Protein AF-0000000069991745 (afdb_homodimer)

Radius of gyration: 39.94 Å; Cα contacts (8 Å, |Δi|>4): 1500; chains: 2; bounding box: 73×133×95 Å

Secondary structure (DSSP, 8-state):
--HHHHHHHHHHHHHHGGG---SPPP-PPP----SS-TT--TTS------TT----TTGGGGG--HHHHHHHHHHHHH-HHHHHHHHHHHHHHHHHHHHHGGGS-EEEEEEEEEEEE--TT-TT--TT--SEEEEEEEEEEEEEEE-TTSHHHHHHHHHHHHHHHHHHHHHHHHHHHHHHHHHHHHHHHHHHHHHHHHHHHHHHHHHHHHHHHHHHHTTSS-HHHHHHHHHHHHHHHHHHHHHHHHHHHHHHHHHHHTT--GGG-------PPPPPPPPPSS----HHHH-HHHHHHHHHHHHHHHHHHHHHHTTS-EEEEEEEEEEEESSSS-TTSGGGEEEEEEEEEE--S--TTHHHHHHHHHHHHHHHHHHHHHHHHHHHHHHHHHHHHHHHHHHHHHHHHHHHHHHHHHHHHHHHHHHHTTSS-HHHHHHHHHHHHHHHHHHHHHHHHHHHHHHHHHHHTTS--------/--HHHHHHHHHHHHHHGGG---SPPP-PPP----SS-TT--TTS------TT----TTGGGGG--HHHHHHHHHHHHH-HHHHHHHHHHHHHHHHHHHHHGGGS-EEEEEEEEEEEE--TT-TT--TT--SEEEEEEEEEEEEEEE-TTSHHHHHHHHHHHHHHHHHHHHHHHHHHHHHHHHHHHHHHHHHHHHHHHHHHHHHHHHHHHHHHHHHHHTTSS-HHHHHHHHHHHHHHHHHHHHHHHHHHHHHHHHHHHTT--GGG-------PPPPPPPPPSS----HHHH-HHHHHHHHHHHHHHHHHHHHHHTTS-EEEEEEEEEEEESSSS-TTSGGGEEEEEEEEEEEEEE-TTHHHHHHHHHHHHHHHHHHHHHHHHHHHHHHHHHHHHHHHHHHHHHHHHHHHHHHHHHHHHHHHHHHHTTSS-HHHHHHHHHHHHHHHHHHHHHHHHHHHHHHHHHHHTTS--------

pLDDT: mean 89.09, std 14.18, range [23.5, 98.62]

Structure (mmCIF, N/CA/C/O backbone):
data_AF-0000000069991745-model_v1
#
loop_
_entity.id
_entity.type
_entity.pdbx_description
1 polymer 'Efflux transporter, outer membrane factor lipoprotein, NodT family'
#
loop_
_atom_site.group_PDB
_atom_site.id
_atom_site.type_symbol
_atom_site.label_atom_id
_atom_site.label_alt_id
_atom_site.label_comp_id
_atom_site.label_asym_id
_atom_site.label_entity_id
_atom_site.label_seq_id
_atom_site.pdbx_PDB_ins_code
_atom_site.Cartn_x
_atom_site.Cartn_y
_atom_site.Cartn_z
_atom_site.occupancy
_atom_site.B_iso_or_equiv
_atom_site.auth_seq_id
_atom_site.auth_comp_id
_atom_site.auth_asym_id
_atom_site.auth_atom_id
_atom_site.pdbx_PDB_model_num
ATOM 1 N N . MET A 1 1 ? -24.922 62.969 4.316 1 42.66 1 MET A N 1
ATOM 2 C CA . MET A 1 1 ? -25.406 61.594 4.316 1 42.66 1 MET A CA 1
ATOM 3 C C . MET A 1 1 ? -24.828 60.812 5.48 1 42.66 1 MET A C 1
ATOM 5 O O . MET A 1 1 ? -23.609 60.812 5.691 1 42.66 1 MET A O 1
ATOM 9 N N . PRO A 1 2 ? -25.516 60.438 6.484 1 50.78 2 PRO A N 1
ATOM 10 C CA . PRO A 1 2 ? -25.062 60.031 7.816 1 50.78 2 PRO A CA 1
ATOM 11 C C . PRO A 1 2 ? -24.141 58.812 7.781 1 50.78 2 PRO A C 1
ATOM 13 O O . PRO A 1 2 ? -24.219 58 6.844 1 50.78 2 PRO A O 1
ATOM 16 N N . ALA A 1 3 ? -23.031 58.844 8.516 1 62.12 3 ALA A N 1
ATOM 17 C CA . ALA A 1 3 ? -21.938 57.906 8.727 1 62.12 3 ALA A CA 1
ATOM 18 C C . ALA A 1 3 ? -22.484 56.469 8.781 1 62.12 3 ALA A C 1
ATOM 20 O O . ALA A 1 3 ? -21.828 55.531 8.32 1 62.12 3 ALA A O 1
ATOM 21 N N . LYS A 1 4 ? -23.594 56.312 9.312 1 60.28 4 LYS A N 1
ATOM 22 C CA . LYS A 1 4 ? -24.219 54.969 9.43 1 60.28 4 LYS A CA 1
ATOM 23 C C . LYS A 1 4 ? -24.547 54.406 8.062 1 60.28 4 LYS A C 1
ATOM 25 O O . LYS A 1 4 ? -24.484 53.188 7.855 1 60.28 4 LYS A O 1
ATOM 30 N N . LEU A 1 5 ? -25.016 55.219 7.117 1 55.5 5 LEU A N 1
ATOM 31 C CA . LEU A 1 5 ? -25.406 54.719 5.801 1 55.5 5 LEU A CA 1
ATOM 32 C C . LEU A 1 5 ? -24.188 54.25 5.004 1 55.5 5 LEU A C 1
ATOM 34 O O . LEU A 1 5 ? -24.266 53.312 4.219 1 55.5 5 LEU A O 1
ATOM 38 N N . LYS A 1 6 ? -23.062 54.875 5.32 1 59.75 6 LYS A N 1
ATOM 39 C CA . LYS A 1 6 ? -21.844 54.5 4.598 1 59.75 6 LYS A CA 1
ATOM 40 C C . LYS A 1 6 ? -21.312 53.156 5.055 1 59.75 6 LYS A C 1
ATOM 42 O O . LYS A 1 6 ? -20.828 52.375 4.238 1 59.75 6 LYS A O 1
ATOM 47 N N . LEU A 1 7 ? -21.484 52.938 6.383 1 60.03 7 LEU A N 1
ATOM 48 C CA . LEU A 1 7 ? -21.047 51.625 6.852 1 60.03 7 LEU A CA 1
ATOM 49 C C . LEU A 1 7 ? -21.906 50.531 6.242 1 60.03 7 LEU A C 1
ATOM 51 O O . LEU A 1 7 ? -21.391 49.469 5.859 1 60.03 7 LEU A O 1
ATOM 55 N N . GLY A 1 8 ? -23.219 50.75 6.176 1 58.94 8 GLY A N 1
ATOM 56 C CA . GLY A 1 8 ? -24.109 49.75 5.555 1 58.94 8 GLY A CA 1
ATOM 57 C C . GLY A 1 8 ? -23.812 49.531 4.086 1 58.94 8 GLY A C 1
ATOM 58 O O . GLY A 1 8 ? -23.859 48.406 3.602 1 58.94 8 GLY A O 1
ATOM 59 N N . ALA A 1 9 ? -23.594 50.625 3.363 1 60.41 9 ALA A N 1
ATOM 60 C CA . ALA A 1 9 ? -23.297 50.5 1.939 1 60.41 9 ALA A CA 1
ATOM 61 C C . ALA A 1 9 ? -21.984 49.75 1.717 1 60.41 9 ALA A C 1
ATOM 63 O O . ALA A 1 9 ? -21.875 48.938 0.783 1 60.41 9 ALA A O 1
ATOM 64 N N . TRP A 1 10 ? -21 50.094 2.557 1 56.38 10 TRP A N 1
ATOM 65 C CA . TRP A 1 10 ? -19.734 49.375 2.455 1 56.38 10 TRP A CA 1
ATOM 66 C C . TRP A 1 10 ? -19.922 47.875 2.742 1 56.38 10 TRP A C 1
ATOM 68 O O . TRP A 1 10 ? -19.344 47.031 2.068 1 56.38 10 TRP A O 1
ATOM 78 N N . LEU A 1 11 ? -20.766 47.656 3.764 1 58.22 11 LEU A N 1
ATOM 79 C CA . LEU A 1 11 ? -21.062 46.25 4.059 1 58.22 11 LEU A CA 1
ATOM 80 C C . LEU A 1 11 ? -21.797 45.594 2.893 1 58.22 11 LEU A C 1
ATOM 82 O O . LEU A 1 11 ? -21.531 44.438 2.578 1 58.22 11 LEU A O 1
ATOM 86 N N . LEU A 1 12 ? -22.703 46.344 2.305 1 58.44 12 LEU A N 1
ATOM 87 C CA . LEU A 1 12 ? -23.422 45.812 1.149 1 58.44 12 LEU A CA 1
ATOM 88 C C . LEU A 1 12 ? -22.469 45.625 -0.036 1 58.44 12 LEU A C 1
ATOM 90 O O . LEU A 1 12 ? -22.609 44.656 -0.796 1 58.44 12 LEU A O 1
ATOM 94 N N . LEU A 1 13 ? -21.594 46.531 -0.282 1 54.84 13 LEU A N 1
ATOM 95 C CA . LEU A 1 13 ? -20.625 46.406 -1.363 1 54.84 13 LEU A CA 1
ATOM 96 C C . LEU A 1 13 ? -19.75 45.156 -1.143 1 54.84 13 LEU A C 1
ATOM 98 O O . LEU A 1 13 ? -19.438 44.438 -2.09 1 54.84 13 LEU A O 1
ATOM 102 N N . ILE A 1 14 ? -19.328 45.062 0.074 1 56.25 14 ILE A N 1
ATOM 103 C CA . ILE A 1 14 ? -18.516 43.906 0.395 1 56.25 14 ILE A CA 1
ATOM 104 C C . ILE A 1 14 ? -19.312 42.625 0.138 1 56.25 14 ILE A C 1
ATOM 106 O O . ILE A 1 14 ? -18.766 41.625 -0.358 1 56.25 14 ILE A O 1
ATOM 110 N N . ALA A 1 15 ? -20.562 42.688 0.507 1 56.94 15 ALA A N 1
ATOM 111 C CA . ALA A 1 15 ? -21.406 41.531 0.285 1 56.94 15 ALA A CA 1
ATOM 112 C C . ALA A 1 15 ? -21.562 41.219 -1.205 1 56.94 15 ALA A C 1
ATOM 114 O O . ALA A 1 15 ? -21.703 40.062 -1.603 1 56.94 15 ALA A O 1
ATOM 115 N N . GLY A 1 16 ? -21.641 42.281 -1.965 1 55.47 16 GLY A N 1
ATOM 116 C CA . GLY A 1 16 ? -21.797 42.094 -3.4 1 55.47 16 GLY A CA 1
ATOM 117 C C . GLY A 1 16 ? -20.562 41.5 -4.066 1 55.47 16 GLY A C 1
ATOM 118 O O . GLY A 1 16 ? -20.641 40.938 -5.156 1 55.47 16 GLY A O 1
ATOM 119 N N . LEU A 1 17 ? -19.422 41.75 -3.561 1 54 17 LEU A N 1
ATOM 120 C CA . LEU A 1 17 ? -18.188 41.281 -4.164 1 54 17 LEU A CA 1
ATOM 121 C C . LEU A 1 17 ? -17.984 39.812 -3.906 1 54 17 LEU A C 1
ATOM 123 O O . LEU A 1 17 ? -17 39.219 -4.375 1 54 17 LEU A O 1
ATOM 127 N N . GLN A 1 18 ? -18.75 39.25 -3.07 1 56.34 18 GLN A N 1
ATOM 128 C CA . GLN A 1 18 ? -18.641 37.844 -2.74 1 56.34 18 GLN A CA 1
ATOM 129 C C . GLN A 1 18 ? -18.812 36.969 -3.982 1 56.34 18 GLN A C 1
ATOM 131 O O . GLN A 1 18 ? -18.688 35.75 -3.914 1 56.34 18 GLN A O 1
ATOM 136 N N . GLY A 1 19 ? -19.031 37.625 -5.098 1 62.88 19 GLY A N 1
ATOM 137 C CA . GLY A 1 19 ? -19.406 36.812 -6.242 1 62.88 19 GLY A CA 1
ATOM 138 C C . GLY A 1 19 ? -18.234 36.5 -7.16 1 62.88 19 GLY A C 1
ATOM 139 O O . GLY A 1 19 ? -18.328 35.688 -8.062 1 62.88 19 GLY A O 1
ATOM 140 N N . CYS A 1 20 ? -17.016 37.031 -6.941 1 76.38 20 CYS A N 1
ATOM 141 C CA . CYS A 1 20 ? -16.016 36.906 -8 1 76.38 20 CYS A CA 1
ATOM 142 C C . CYS A 1 20 ? -15.07 35.75 -7.723 1 76.38 20 CYS A C 1
ATOM 144 O O . CYS A 1 20 ? -14.43 35.688 -6.668 1 76.38 20 CYS A O 1
ATOM 146 N N . SER A 1 21 ? -15.211 34.594 -8.305 1 83.88 21 SER A N 1
ATOM 147 C CA . SER A 1 21 ? -14.234 33.531 -8.305 1 83.88 21 SER A CA 1
ATOM 148 C C . SER A 1 21 ? -13.297 33.625 -9.5 1 83.88 21 SER A C 1
ATOM 150 O O . SER A 1 21 ? -13.75 33.781 -10.641 1 83.88 21 SER A O 1
ATOM 152 N N . LEU A 1 22 ? -12.008 33.5 -9.203 1 90.62 22 LEU A N 1
ATOM 153 C CA . LEU A 1 22 ? -11.008 33.656 -10.258 1 90.62 22 LEU A CA 1
ATOM 154 C C . LEU A 1 22 ? -10.664 32.281 -10.859 1 90.62 22 LEU A C 1
ATOM 156 O O . LEU A 1 22 ? -9.867 32.188 -11.789 1 90.62 22 LEU A O 1
ATOM 160 N N . ALA A 1 23 ? -11.25 31.281 -10.273 1 94.06 23 ALA A N 1
ATOM 161 C CA . ALA A 1 23 ? -11.086 29.984 -10.906 1 94.06 23 ALA A CA 1
ATOM 162 C C . ALA A 1 23 ? -11.711 29.953 -12.297 1 94.06 23 ALA A C 1
ATOM 164 O O . ALA A 1 23 ? -12.789 30.516 -12.508 1 94.06 23 ALA A O 1
ATOM 165 N N . PRO A 1 24 ? -10.977 29.266 -13.281 1 94.38 24 PRO A N 1
ATOM 166 C CA . PRO A 1 24 ? -11.641 29.125 -14.578 1 94.38 24 PRO A CA 1
ATOM 167 C C . PRO A 1 24 ? -12.961 28.359 -14.492 1 94.38 24 PRO A C 1
ATOM 169 O O . PRO A 1 24 ? -13.141 27.547 -13.586 1 94.38 24 PRO A O 1
ATOM 172 N N . THR A 1 25 ? -13.906 28.703 -15.344 1 94.31 25 THR A N 1
ATOM 173 C CA . THR A 1 25 ? -15.125 27.906 -15.422 1 94.31 25 THR A CA 1
ATOM 174 C C . THR A 1 25 ? -14.789 26.438 -15.664 1 94.31 25 THR A C 1
ATOM 176 O O . THR A 1 25 ? -14.055 26.109 -16.594 1 94.31 25 THR A O 1
ATOM 179 N N . TYR A 1 26 ? -15.289 25.719 -14.844 1 94.81 26 TYR A N 1
ATOM 180 C CA . TYR A 1 26 ? -14.938 24.297 -14.914 1 94.81 26 TYR A CA 1
ATOM 181 C C . TYR A 1 26 ? -15.703 23.594 -16.016 1 94.81 26 TYR A C 1
ATOM 183 O O . TYR A 1 26 ? -16.922 23.734 -16.125 1 94.81 26 TYR A O 1
ATOM 191 N N . LYS A 1 27 ? -15 22.859 -16.859 1 93.12 27 LYS A N 1
ATOM 192 C CA . LYS A 1 27 ? -15.531 21.938 -17.859 1 93.12 27 LYS A CA 1
ATOM 193 C C . LYS A 1 27 ? -14.852 20.578 -17.766 1 93.12 27 LYS A C 1
ATOM 195 O O . LYS A 1 27 ? -13.617 20.484 -17.719 1 93.12 27 LYS A O 1
ATOM 200 N N . VAL A 1 28 ? -15.633 19.609 -17.672 1 91.5 28 VAL A N 1
ATOM 201 C CA . VAL A 1 28 ? -15.055 18.266 -17.641 1 91.5 28 VAL A CA 1
ATOM 202 C C . VAL A 1 28 ? -14.25 18.016 -18.906 1 91.5 28 VAL A C 1
ATOM 204 O O . VAL A 1 28 ? -14.695 18.359 -20 1 91.5 28 VAL A O 1
ATOM 207 N N . PRO A 1 29 ? -13.062 17.5 -18.719 1 90 29 PRO A N 1
ATOM 208 C CA . PRO A 1 29 ? -12.289 17.203 -19.938 1 90 29 PRO A CA 1
ATOM 209 C C . PRO A 1 29 ? -13.047 16.312 -20.906 1 90 29 PRO A C 1
ATOM 211 O O . PRO A 1 29 ? -13.656 15.32 -20.5 1 90 29 PRO A O 1
ATOM 214 N N . GLN A 1 30 ? -13.055 16.672 -22.094 1 85.62 30 GLN A N 1
ATOM 215 C CA . GLN A 1 30 ? -13.789 15.938 -23.125 1 85.62 30 GLN A CA 1
ATOM 216 C C . GLN A 1 30 ? -12.992 14.727 -23.609 1 85.62 30 GLN A C 1
ATOM 218 O O . GLN A 1 30 ? -11.773 14.812 -23.797 1 85.62 30 GLN A O 1
ATOM 223 N N . ILE A 1 31 ? -13.664 13.602 -23.594 1 83.12 31 ILE A N 1
ATOM 224 C CA . ILE A 1 31 ? -13.07 12.398 -24.156 1 83.12 31 ILE A CA 1
ATOM 225 C C . ILE A 1 31 ? -14.039 11.75 -25.141 1 83.12 31 ILE A C 1
ATOM 227 O O . ILE A 1 31 ? -15.242 11.664 -24.875 1 83.12 31 ILE A O 1
ATOM 231 N N . ASP A 1 32 ? -13.578 11.375 -26.281 1 79.06 32 ASP A N 1
ATOM 232 C CA . ASP A 1 32 ? -14.383 10.656 -27.281 1 79.06 32 ASP A CA 1
ATOM 233 C C . ASP A 1 32 ? -14.57 9.195 -26.875 1 79.06 32 ASP A C 1
ATOM 235 O O . ASP A 1 32 ? -13.617 8.414 -26.891 1 79.06 32 ASP A O 1
ATOM 239 N N . LEU A 1 33 ? -15.734 8.914 -26.375 1 78.44 33 LEU A N 1
ATOM 240 C CA . LEU A 1 33 ? -16.047 7.539 -26.016 1 78.44 33 LEU A CA 1
ATOM 241 C C . LEU A 1 33 ? -16.672 6.789 -27.188 1 78.44 33 LEU A C 1
ATOM 243 O O . LEU A 1 33 ? -17.406 7.375 -27.984 1 78.44 33 LEU A O 1
ATOM 247 N N . PRO A 1 34 ? -16.281 5.504 -27.266 1 73.88 34 PRO A N 1
ATOM 248 C CA . PRO A 1 34 ? -16.922 4.727 -28.328 1 73.88 34 PRO A CA 1
ATOM 249 C C . PRO A 1 34 ? -18.422 4.551 -28.094 1 73.88 34 PRO A C 1
ATOM 251 O O . PRO A 1 34 ? -18.859 4.457 -26.953 1 73.88 34 PRO A O 1
ATOM 254 N N . ALA A 1 35 ? -19.25 4.609 -29.156 1 70 35 ALA A N 1
ATOM 255 C CA . ALA A 1 35 ? -20.688 4.434 -29.062 1 70 35 ALA A CA 1
ATOM 256 C C . ALA A 1 35 ? -21.047 3 -28.672 1 70 35 ALA A C 1
ATOM 258 O O . ALA A 1 35 ? -22.047 2.756 -28.016 1 70 35 ALA A O 1
ATOM 259 N N . GLN A 1 36 ? -20.188 2.057 -29.172 1 73.69 36 GLN A N 1
ATOM 260 C CA . GLN A 1 36 ? -20.359 0.637 -28.891 1 73.69 36 GLN A CA 1
ATOM 261 C C . GLN A 1 36 ? -19.016 -0.05 -28.688 1 73.69 36 GLN A C 1
ATOM 263 O O . GLN A 1 36 ? -17.984 0.426 -29.172 1 73.69 36 GLN A O 1
ATOM 268 N N . TYR A 1 37 ? -19.094 -1.093 -27.922 1 77.25 37 TYR A N 1
ATOM 269 C CA . TYR A 1 37 ? -17.875 -1.88 -27.719 1 77.25 37 TYR A CA 1
ATOM 270 C C . TYR A 1 37 ? -17.609 -2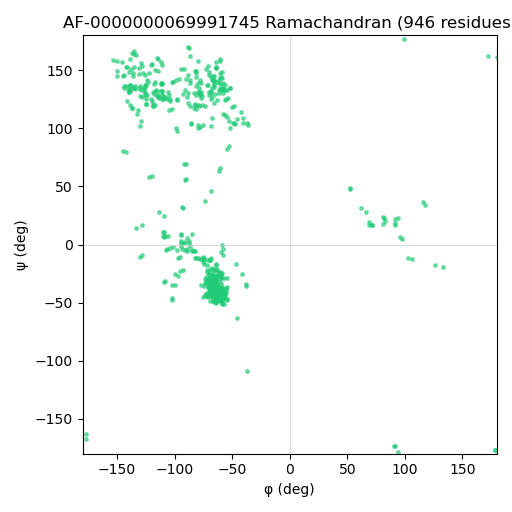.783 -28.922 1 77.25 37 TYR A C 1
ATOM 272 O O . TYR A 1 37 ? -18.531 -3.42 -29.438 1 77.25 37 TYR A O 1
ATOM 280 N N . ARG A 1 38 ? -16.406 -2.801 -29.359 1 77.62 38 ARG A N 1
ATOM 281 C CA . ARG A 1 38 ? -16.031 -3.566 -30.531 1 77.62 38 ARG A CA 1
ATOM 282 C C . ARG A 1 38 ? -16.266 -5.059 -30.312 1 77.62 38 ARG A C 1
ATOM 284 O O . ARG A 1 38 ? -16.734 -5.758 -31.219 1 77.62 38 ARG A O 1
ATOM 291 N N . GLU A 1 39 ? -15.984 -5.492 -29.141 1 75.81 39 GLU A N 1
ATOM 292 C CA . GLU A 1 39 ? -16 -6.93 -28.875 1 75.81 39 GLU A CA 1
ATOM 293 C C . GLU A 1 39 ? -17.406 -7.398 -28.5 1 75.81 39 GLU A C 1
ATOM 295 O O . GLU A 1 39 ? -17.625 -8.594 -28.281 1 75.81 39 GLU A O 1
ATOM 300 N N . GLN A 1 40 ? -18.344 -6.406 -28.469 1 68.44 40 GLN A N 1
ATOM 301 C CA . GLN A 1 40 ? -19.719 -6.797 -28.172 1 68.44 40 GLN A CA 1
ATOM 302 C C . GLN A 1 40 ? -20.391 -7.41 -29.406 1 68.44 40 GLN A C 1
ATOM 304 O O . GLN A 1 40 ? -20.344 -6.84 -30.484 1 68.44 40 GLN A O 1
ATOM 309 N N . THR A 1 41 ? -20.562 -8.641 -29.609 1 58.38 41 THR A N 1
ATOM 310 C CA . THR A 1 41 ? -21.25 -9.273 -30.734 1 58.38 41 THR A CA 1
ATOM 311 C C . THR A 1 41 ? -22.734 -8.984 -30.688 1 58.38 41 THR A C 1
ATOM 313 O O . THR A 1 41 ? -23.344 -9 -29.609 1 58.38 41 THR A O 1
ATOM 316 N N . SER A 1 42 ? -23.25 -8.008 -31.547 1 44.53 42 SER A N 1
ATOM 317 C CA . SER A 1 42 ? -24.578 -7.422 -31.734 1 44.53 42 SER A CA 1
ATOM 318 C C . SER A 1 42 ? -25.656 -8.5 -31.781 1 44.53 42 SER A C 1
ATOM 320 O O . SER A 1 42 ? -26.828 -8.211 -32.031 1 44.53 42 SER A O 1
ATOM 322 N N . ASP A 1 43 ? -25.359 -9.781 -31.984 1 39.22 43 ASP A N 1
ATOM 323 C CA . ASP A 1 43 ? -26.594 -10.383 -32.5 1 39.22 43 ASP A CA 1
ATOM 324 C C . ASP A 1 43 ? -27.734 -10.234 -31.516 1 39.22 43 ASP A C 1
ATOM 326 O O . ASP A 1 43 ? -28.859 -10.672 -31.781 1 39.22 43 ASP A O 1
ATOM 330 N N . GLY A 1 44 ? -27.562 -10.266 -30.219 1 38 44 GLY A N 1
ATOM 331 C CA . GLY A 1 44 ? -28.797 -10.297 -29.469 1 38 44 GLY A CA 1
ATOM 332 C C . GLY A 1 44 ? -29.422 -8.922 -29.297 1 38 44 GLY A C 1
ATOM 333 O O . GLY A 1 44 ? -28.781 -7.902 -29.562 1 38 44 GLY A O 1
ATOM 334 N N . PRO A 1 45 ? -30.781 -8.805 -29.25 1 32.88 45 PRO A N 1
ATOM 335 C CA . PRO A 1 45 ? -31.594 -7.59 -29.156 1 32.88 45 PRO A CA 1
ATOM 336 C C . PRO A 1 45 ? -31.047 -6.578 -28.172 1 32.88 45 PRO A C 1
ATOM 338 O O . PRO A 1 45 ? -30.562 -6.961 -27.094 1 32.88 45 PRO A O 1
ATOM 341 N N . TRP A 1 46 ? -30.672 -5.539 -28.703 1 35.09 46 TRP A N 1
ATOM 342 C CA . TRP A 1 46 ? -29.953 -4.383 -28.156 1 35.09 46 TRP A CA 1
ATOM 343 C C . TRP A 1 46 ? -30.766 -3.721 -27.047 1 35.09 46 TRP A C 1
ATOM 345 O O . TRP A 1 46 ? -31.938 -3.367 -27.25 1 35.09 46 TRP A O 1
ATOM 355 N N . HIS A 1 47 ? -31.078 -4.234 -25.984 1 35.25 47 HIS A N 1
ATOM 356 C CA . HIS A 1 47 ? -31.75 -3.191 -25.234 1 35.25 47 HIS A CA 1
ATOM 357 C C . HIS A 1 47 ? -30.75 -2.328 -24.469 1 35.25 47 HIS A C 1
ATOM 359 O O . HIS A 1 47 ? -29.875 -2.852 -23.781 1 35.25 47 HIS A O 1
ATOM 365 N N . LEU A 1 48 ? -30.516 -1.187 -24.969 1 37.5 48 LEU A N 1
ATOM 366 C CA . LEU A 1 48 ? -29.719 -0.135 -24.344 1 37.5 48 LEU A CA 1
ATOM 367 C C . LEU A 1 48 ? -30 -0.053 -22.844 1 37.5 48 LEU A C 1
ATOM 369 O O . LEU A 1 48 ? -31.156 -0.002 -22.422 1 37.5 48 LEU A O 1
ATOM 373 N N . ALA A 1 49 ? -29.062 -0.46 -22.109 1 37.78 49 ALA A N 1
ATOM 374 C CA . ALA A 1 49 ? -29.266 -0.135 -20.703 1 37.78 49 ALA A CA 1
ATOM 375 C C . ALA A 1 49 ? -29.641 1.336 -20.531 1 37.78 49 ALA A C 1
ATOM 377 O O . ALA A 1 49 ? -29.094 2.205 -21.203 1 37.78 49 ALA A O 1
ATOM 378 N N . ARG A 1 50 ? -30.828 1.653 -19.984 1 39.06 50 ARG A N 1
ATOM 379 C CA . ARG A 1 50 ? -31.297 3.021 -19.781 1 39.06 50 ARG A CA 1
ATOM 380 C C . ARG A 1 50 ? -30.422 3.744 -18.766 1 39.06 50 ARG A C 1
ATOM 382 O O . ARG A 1 50 ? -29.938 3.135 -17.812 1 39.06 50 ARG A O 1
ATOM 389 N N . PRO A 1 51 ? -30.203 4.953 -19.078 1 35.94 51 PRO A N 1
ATOM 390 C CA . PRO A 1 51 ? -29.656 5.867 -18.062 1 35.94 51 PRO A CA 1
ATOM 391 C C . PRO A 1 51 ? -30.453 5.852 -16.766 1 35.94 51 PRO A C 1
ATOM 393 O O . PRO A 1 51 ? -31.688 5.949 -16.781 1 35.94 51 PRO A O 1
ATOM 396 N N . GLY A 1 52 ? -29.938 5.078 -15.68 1 40 52 GLY A N 1
ATOM 397 C CA . GLY A 1 52 ? -30.609 4.945 -14.391 1 40 52 GLY A CA 1
ATOM 398 C C . GLY A 1 52 ? -30.688 3.512 -13.906 1 40 52 GLY A C 1
ATOM 399 O O . GLY A 1 52 ? -31.328 3.229 -12.883 1 40 52 GLY A O 1
ATOM 400 N N . ASP A 1 53 ? -30.531 2.625 -14.766 1 45.06 53 ASP A N 1
ATOM 401 C CA . ASP A 1 53 ? -30.625 1.282 -14.203 1 45.06 53 ASP A CA 1
ATOM 402 C C . ASP A 1 53 ? -29.688 1.118 -13.016 1 45.06 53 ASP A C 1
ATOM 404 O O . ASP A 1 53 ? -28.5 1.438 -13.102 1 45.06 53 ASP A O 1
ATOM 408 N N . PRO A 1 54 ? -30.25 1.09 -11.867 1 44.91 54 PRO A N 1
ATOM 409 C CA . PRO A 1 54 ? -29.422 1.015 -10.664 1 44.91 54 PRO A CA 1
ATOM 410 C C . PRO A 1 54 ? -28.344 -0.061 -10.75 1 44.91 54 PRO A C 1
ATOM 412 O O . PRO A 1 54 ? -28.609 -1.158 -11.258 1 44.91 54 PRO A O 1
ATOM 415 N N . LEU A 1 55 ? -27.125 0.334 -10.984 1 52.5 55 LEU A N 1
ATOM 416 C CA . LEU A 1 55 ? -26.016 -0.592 -10.75 1 52.5 55 LEU A CA 1
ATOM 417 C C . LEU A 1 55 ? -26.281 -1.461 -9.531 1 52.5 55 LEU A C 1
ATOM 419 O O . LEU A 1 55 ? -26.656 -0.952 -8.469 1 52.5 55 LEU A O 1
ATOM 423 N N . SER A 1 56 ? -26.656 -2.641 -9.781 1 60.91 56 SER A N 1
ATOM 424 C CA . SER A 1 56 ? -26.828 -3.475 -8.602 1 60.91 56 SER A CA 1
ATOM 425 C C . SER A 1 56 ? -25.531 -3.529 -7.781 1 60.91 56 SER A C 1
ATOM 427 O O . SER A 1 56 ? -24.469 -3.828 -8.32 1 60.91 56 SER A O 1
ATOM 429 N N . SER A 1 57 ? -25.547 -2.951 -6.645 1 74.25 57 SER A N 1
ATOM 430 C CA . SER A 1 57 ? -24.438 -3.016 -5.703 1 74.25 57 SER A CA 1
ATOM 431 C C . SER A 1 57 ? -24.141 -4.457 -5.305 1 74.25 57 SER A C 1
ATOM 433 O O . SER A 1 57 ? -23.078 -4.738 -4.734 1 74.25 57 SER A O 1
ATOM 435 N N . GLN A 1 58 ? -25.062 -5.348 -5.797 1 87.25 58 GLN A N 1
ATOM 436 C CA . GLN A 1 58 ? -24.844 -6.75 -5.469 1 87.25 58 GLN A CA 1
ATOM 437 C C . GLN A 1 58 ? -24.734 -7.602 -6.73 1 87.25 58 GLN A C 1
ATOM 439 O O . GLN A 1 58 ? -25.5 -8.555 -6.918 1 87.25 58 GLN A O 1
ATOM 444 N N . TRP A 1 59 ? -23.812 -7.324 -7.602 1 89.06 59 TRP A N 1
ATOM 445 C CA . TRP A 1 59 ? -23.578 -7.906 -8.922 1 89.06 59 TRP A CA 1
ATOM 446 C C . TRP A 1 59 ? -23.312 -9.406 -8.812 1 89.06 59 TRP A C 1
ATOM 448 O O . TRP A 1 59 ? -23.609 -10.164 -9.742 1 89.06 59 TRP A O 1
ATOM 458 N N . TRP A 1 60 ? -22.828 -9.93 -7.688 1 92.12 60 TRP A N 1
ATOM 459 C CA . TRP A 1 60 ? -22.438 -11.328 -7.516 1 92.12 60 TRP A CA 1
ATOM 460 C C . TRP A 1 60 ? -23.656 -12.234 -7.398 1 92.12 60 TRP A C 1
ATOM 462 O O . TRP A 1 60 ? -23.547 -13.453 -7.516 1 92.12 60 TRP A O 1
ATOM 472 N N . LEU A 1 61 ? -24.844 -11.641 -7.184 1 90.38 61 LEU A N 1
ATOM 473 C CA . LEU A 1 61 ? -26.062 -12.438 -7.086 1 90.38 61 LEU A CA 1
ATOM 474 C C . LEU A 1 61 ? -26.359 -13.141 -8.406 1 90.38 61 LEU A C 1
ATOM 476 O O . LEU A 1 61 ? -27.125 -14.109 -8.438 1 90.38 61 LEU A O 1
ATOM 480 N N . LEU A 1 62 ? -25.75 -12.695 -9.492 1 88.25 62 LEU A N 1
ATOM 481 C CA . LEU A 1 62 ? -25.953 -13.297 -10.805 1 88.25 62 LEU A CA 1
ATOM 482 C C . LEU A 1 62 ? -25.422 -14.734 -10.828 1 88.25 62 LEU A C 1
ATOM 484 O O . LEU A 1 62 ? -25.859 -15.539 -11.664 1 88.25 62 LEU A O 1
ATOM 488 N N . PHE A 1 63 ? -24.516 -15.078 -9.93 1 92.62 63 PHE A N 1
ATOM 489 C CA . PHE A 1 63 ? -23.969 -16.422 -9.883 1 92.62 63 PHE A CA 1
ATOM 490 C C . PHE A 1 63 ? -24.891 -17.375 -9.141 1 92.62 63 PHE A C 1
ATOM 492 O O . PHE A 1 63 ? -24.703 -18.594 -9.18 1 92.62 63 PHE A O 1
ATOM 499 N N . GLN A 1 64 ? -25.875 -16.859 -8.477 1 90.88 64 GLN A N 1
ATOM 500 C CA . GLN A 1 64 ? -26.906 -17.625 -7.781 1 90.88 64 GLN A CA 1
ATOM 501 C C . GLN A 1 64 ? -26.281 -18.656 -6.844 1 90.88 64 GLN A C 1
ATOM 503 O O . GLN A 1 64 ? -26.625 -19.828 -6.879 1 90.88 64 GLN A O 1
ATOM 508 N N . ASP A 1 65 ? -25.359 -18.25 -6.059 1 94.62 65 ASP A N 1
ATOM 509 C CA . ASP A 1 65 ? -24.688 -19.109 -5.086 1 94.62 65 ASP A CA 1
ATOM 510 C C . ASP A 1 65 ? -24.781 -18.516 -3.682 1 94.62 65 ASP A C 1
ATOM 512 O O . ASP A 1 65 ? -24.234 -17.438 -3.422 1 94.62 65 ASP A O 1
ATOM 516 N N . GLU A 1 66 ? -25.359 -19.234 -2.754 1 94 66 GLU A N 1
ATOM 517 C CA . GLU A 1 66 ? -25.625 -18.75 -1.405 1 94 66 GLU A CA 1
ATOM 518 C C . GLU A 1 66 ? -24.328 -18.578 -0.615 1 94 66 GLU A C 1
ATOM 520 O O . GLU A 1 66 ? -24.219 -17.688 0.232 1 94 66 GLU A O 1
ATOM 525 N N . HIS A 1 67 ? -23.406 -19.469 -0.877 1 95.25 67 HIS A N 1
ATOM 526 C CA . HIS A 1 67 ? -22.125 -19.344 -0.181 1 95.25 67 HIS A CA 1
ATOM 527 C C . HIS A 1 67 ? -21.406 -18.047 -0.567 1 95.25 67 HIS A C 1
ATOM 529 O O . HIS A 1 67 ? -20.906 -17.328 0.301 1 95.25 67 HIS A O 1
ATOM 535 N N . LEU A 1 68 ? -21.375 -17.766 -1.861 1 96.56 68 LEU A N 1
ATOM 536 C CA . LEU A 1 68 ? -20.75 -16.531 -2.326 1 96.56 68 LEU A CA 1
ATOM 537 C C . LEU A 1 68 ? -21.469 -15.312 -1.751 1 96.56 68 LEU A C 1
ATOM 539 O O . LEU A 1 68 ? -20.812 -14.344 -1.341 1 96.56 68 LEU A O 1
ATOM 543 N N . ASN A 1 69 ? -22.812 -15.367 -1.649 1 95.81 69 ASN A N 1
ATOM 544 C CA . ASN A 1 69 ? -23.594 -14.273 -1.072 1 95.81 69 ASN A CA 1
ATOM 545 C C . ASN A 1 69 ? -23.188 -14.008 0.377 1 95.81 69 ASN A C 1
ATOM 547 O O . ASN A 1 69 ? -22.969 -12.859 0.765 1 95.81 69 ASN A O 1
ATOM 551 N N . ASP A 1 70 ? -23.109 -15.062 1.093 1 97 70 ASP A N 1
ATOM 552 C CA . ASP A 1 70 ? -22.766 -14.945 2.504 1 97 70 ASP A CA 1
ATOM 553 C C . ASP A 1 70 ? -21.359 -14.367 2.674 1 97 70 ASP A C 1
ATOM 555 O O . ASP A 1 70 ? -21.141 -13.469 3.488 1 97 70 ASP A O 1
ATOM 559 N N . LEU A 1 71 ? -20.391 -14.875 1.873 1 98.12 71 LEU A N 1
ATOM 560 C CA . LEU A 1 71 ? -19.016 -14.406 1.958 1 98.12 71 LEU A CA 1
ATOM 561 C C . LEU A 1 71 ? -18.922 -12.922 1.62 1 98.12 71 LEU A C 1
ATOM 563 O O . LEU A 1 71 ? -18.188 -12.18 2.27 1 98.12 71 LEU A O 1
ATOM 567 N N . GLN A 1 72 ? -19.703 -12.5 0.665 1 97.62 72 GLN A N 1
ATOM 568 C CA . GLN A 1 72 ? -19.703 -11.094 0.284 1 97.62 72 GLN A CA 1
ATOM 569 C C . GLN A 1 72 ? -20.234 -10.219 1.416 1 97.62 72 GLN A C 1
ATOM 571 O O . GLN A 1 72 ? -19.703 -9.133 1.673 1 97.62 72 GLN A O 1
ATOM 576 N N . GLN A 1 73 ? -21.234 -10.656 2.109 1 97 73 GLN A N 1
ATOM 577 C CA . GLN A 1 73 ? -21.781 -9.914 3.24 1 97 73 GLN A CA 1
ATOM 578 C C . GLN A 1 73 ? -20.766 -9.836 4.383 1 97 73 GLN A C 1
ATOM 580 O O . GLN A 1 73 ? -20.609 -8.781 4.996 1 97 73 GLN A O 1
ATOM 585 N N . ARG A 1 74 ? -20.109 -10.922 4.621 1 97.62 74 ARG A N 1
ATOM 586 C CA . ARG A 1 74 ? -19.078 -10.945 5.664 1 97.62 74 ARG A CA 1
ATOM 587 C C . ARG A 1 74 ? -17.922 -10.016 5.312 1 97.62 74 ARG A C 1
ATOM 589 O O . ARG A 1 74 ? -17.375 -9.344 6.188 1 97.62 74 ARG A O 1
ATOM 596 N N . LEU A 1 75 ? -17.531 -9.984 4.016 1 98.06 75 LEU A N 1
ATOM 597 C CA . LEU A 1 75 ? -16.484 -9.062 3.561 1 98.06 75 LEU A CA 1
ATOM 598 C C . LEU A 1 75 ? -16.875 -7.617 3.863 1 98.06 75 LEU A C 1
ATOM 600 O O . LEU A 1 75 ? -16.078 -6.859 4.422 1 98.06 75 LEU A O 1
ATOM 604 N N . LEU A 1 76 ? -18.141 -7.219 3.619 1 96.44 76 LEU A N 1
ATOM 605 C CA . LEU A 1 76 ? -18.609 -5.844 3.768 1 96.44 76 LEU A CA 1
ATOM 606 C C . LEU A 1 76 ? -18.625 -5.434 5.238 1 96.44 76 LEU A C 1
ATOM 608 O O . LEU A 1 76 ? -18.438 -4.258 5.559 1 96.44 76 LEU A O 1
ATOM 612 N N . THR A 1 77 ? -18.703 -6.422 6.117 1 96.06 77 THR A N 1
ATOM 613 C CA . THR A 1 77 ? -18.875 -6.102 7.531 1 96.06 77 THR A CA 1
ATOM 614 C C . THR A 1 77 ? -17.547 -6.184 8.273 1 96.06 77 THR A C 1
ATOM 616 O O . THR A 1 77 ? -17.328 -5.465 9.258 1 96.06 77 THR A O 1
ATOM 619 N N . ALA A 1 78 ? -16.578 -7.004 7.758 1 96.12 78 ALA A N 1
ATOM 620 C CA . ALA A 1 78 ? -15.508 -7.363 8.68 1 96.12 78 ALA A CA 1
ATOM 621 C C . ALA A 1 78 ? -14.141 -7.125 8.047 1 96.12 78 ALA A C 1
ATOM 623 O O . ALA A 1 78 ? -13.109 -7.242 8.711 1 96.12 78 ALA A O 1
ATOM 624 N N . ASN A 1 79 ? -14.031 -6.859 6.773 1 97.69 79 ASN A N 1
ATOM 625 C CA . ASN A 1 79 ? -12.734 -6.695 6.125 1 97.69 79 ASN A CA 1
ATOM 626 C C . ASN A 1 79 ? -12 -5.461 6.645 1 97.69 79 ASN A C 1
ATOM 628 O O . ASN A 1 79 ? -12.508 -4.34 6.531 1 97.69 79 ASN A O 1
ATOM 632 N N . PRO A 1 80 ? -10.812 -5.629 7.195 1 97.44 80 PRO A N 1
ATOM 633 C CA . PRO A 1 80 ? -10.117 -4.484 7.797 1 97.44 80 PRO A CA 1
ATOM 634 C C . PRO A 1 80 ? -9.664 -3.463 6.758 1 97.44 80 PRO A C 1
ATOM 636 O O . PRO A 1 80 ? -9.578 -2.27 7.059 1 97.44 80 PRO A O 1
ATOM 639 N N . ASP A 1 81 ? -9.336 -3.912 5.547 1 97.81 81 ASP A N 1
ATOM 640 C CA . ASP A 1 81 ? -8.914 -2.967 4.516 1 97.81 81 ASP A CA 1
ATOM 641 C C . ASP A 1 81 ? -10.07 -2.055 4.105 1 97.81 81 ASP A C 1
ATOM 643 O O . ASP A 1 81 ? -9.859 -0.881 3.791 1 97.81 81 ASP A O 1
ATOM 647 N N . LEU A 1 82 ? -11.32 -2.564 4.094 1 97.56 82 LEU A N 1
ATOM 648 C CA . LEU A 1 82 ? -12.492 -1.732 3.848 1 97.56 82 LEU A CA 1
ATOM 649 C C . LEU A 1 82 ? -12.703 -0.741 4.988 1 97.56 82 LEU A C 1
ATOM 651 O O . LEU A 1 82 ? -13.023 0.426 4.75 1 97.56 82 LEU A O 1
ATOM 655 N N . ALA A 1 83 ? -12.492 -1.2 6.215 1 97.62 83 ALA A N 1
ATOM 656 C CA . ALA A 1 83 ? -12.594 -0.321 7.375 1 97.62 83 ALA A CA 1
ATOM 657 C C . ALA A 1 83 ? -11.57 0.808 7.301 1 97.62 83 ALA A C 1
ATOM 659 O O . ALA A 1 83 ? -11.875 1.955 7.637 1 97.62 83 ALA A O 1
ATOM 660 N N . ALA A 1 84 ? -10.344 0.458 6.887 1 98.12 84 ALA A N 1
ATOM 661 C CA . ALA A 1 84 ? -9.297 1.471 6.73 1 98.12 84 ALA A CA 1
ATOM 662 C C . ALA A 1 84 ? -9.688 2.498 5.672 1 98.12 84 ALA A C 1
ATOM 664 O O . ALA A 1 84 ? -9.469 3.699 5.852 1 98.12 84 ALA A O 1
ATOM 665 N N . ALA A 1 85 ? -10.289 2.041 4.551 1 97.56 85 ALA A N 1
ATOM 666 C CA . ALA A 1 85 ? -10.734 2.941 3.494 1 97.56 85 ALA A CA 1
ATOM 667 C C . ALA A 1 85 ? -11.844 3.865 3.992 1 97.56 85 ALA A C 1
ATOM 669 O O . ALA A 1 85 ? -11.875 5.051 3.648 1 97.56 85 ALA A O 1
ATOM 670 N N . LEU A 1 86 ? -12.789 3.352 4.801 1 97.69 86 LEU A N 1
ATOM 671 C CA . LEU A 1 86 ? -13.852 4.16 5.383 1 97.69 86 LEU A CA 1
ATOM 672 C C . LEU A 1 86 ? -13.281 5.238 6.297 1 97.69 86 LEU A C 1
ATOM 674 O O . LEU A 1 86 ? -13.703 6.395 6.242 1 97.69 86 LEU A O 1
ATOM 678 N N . ALA A 1 87 ? -12.297 4.859 7.125 1 98.25 87 ALA A N 1
ATOM 679 C CA . ALA A 1 87 ? -11.656 5.82 8.023 1 98.25 87 ALA A CA 1
ATOM 680 C C . ALA A 1 87 ? -10.93 6.906 7.23 1 98.25 87 ALA A C 1
ATOM 682 O O . ALA A 1 87 ? -10.945 8.078 7.613 1 98.25 87 ALA A O 1
ATOM 683 N N . HIS A 1 88 ? -10.273 6.527 6.141 1 97.5 88 HIS A N 1
ATOM 684 C CA . HIS A 1 88 ? -9.609 7.492 5.273 1 97.5 88 HIS A CA 1
ATOM 685 C C . HIS A 1 88 ? -10.602 8.5 4.703 1 97.5 88 HIS A C 1
ATOM 687 O O . HIS A 1 88 ? -10.312 9.703 4.652 1 97.5 88 HIS A O 1
ATOM 693 N N . TYR A 1 89 ? -11.828 8.062 4.285 1 97.81 89 TYR A N 1
ATOM 694 C CA . TYR A 1 89 ? -12.898 8.93 3.801 1 97.81 89 TYR A CA 1
ATOM 695 C C . TYR A 1 89 ? -13.359 9.891 4.891 1 97.81 89 TYR A C 1
ATOM 697 O O . TYR A 1 89 ? -13.531 11.086 4.645 1 97.81 89 TYR A O 1
ATOM 705 N N . ASP A 1 90 ? -13.453 9.391 6.109 1 98.06 90 ASP A N 1
ATOM 706 C CA . ASP A 1 90 ? -13.828 10.234 7.242 1 98.06 90 ASP A CA 1
ATOM 707 C C . ASP A 1 90 ? -12.797 11.336 7.48 1 98.06 90 ASP A C 1
ATOM 709 O O . ASP A 1 90 ? -13.156 12.477 7.77 1 98.06 90 ASP A O 1
ATOM 713 N N . GLY A 1 91 ? -11.516 10.953 7.352 1 98.25 91 GLY A N 1
ATOM 714 C CA . GLY A 1 91 ? -10.461 11.945 7.473 1 98.25 91 GLY A CA 1
ATOM 715 C C . GLY A 1 91 ? -10.531 13.023 6.41 1 98.25 91 GLY A C 1
ATOM 716 O O . GLY A 1 91 ? -10.328 14.203 6.707 1 98.25 91 GLY A O 1
ATOM 717 N N . ALA A 1 92 ? -10.836 12.617 5.188 1 97.5 92 ALA A N 1
ATOM 718 C CA . ALA A 1 92 ? -10.961 13.57 4.09 1 97.5 92 ALA A CA 1
ATOM 719 C C . ALA A 1 92 ? -12.133 14.516 4.32 1 97.5 92 ALA A C 1
ATOM 721 O O . ALA A 1 92 ? -12.047 15.711 4.027 1 97.5 92 ALA A O 1
ATOM 722 N N . GLN A 1 93 ? -13.273 14.023 4.859 1 97.44 93 GLN A N 1
ATOM 723 C CA . GLN A 1 93 ? -14.43 14.844 5.203 1 97.44 93 GLN A CA 1
ATOM 724 C C . GLN A 1 93 ? -14.078 15.859 6.289 1 97.44 93 GLN A C 1
ATOM 726 O O . GLN A 1 93 ? -14.469 17.031 6.207 1 97.44 93 GLN A O 1
ATOM 731 N N . ALA A 1 94 ? -13.336 15.328 7.262 1 98.19 94 ALA A N 1
ATOM 732 C CA . ALA A 1 94 ? -12.922 16.219 8.352 1 98.19 94 ALA A CA 1
ATOM 733 C C . ALA A 1 94 ? -12 17.312 7.844 1 98.19 94 ALA A C 1
ATOM 735 O O . ALA A 1 94 ? -12.117 18.469 8.258 1 98.19 94 ALA A O 1
ATOM 736 N N . TYR A 1 95 ? -11.102 17.031 6.93 1 97.12 95 TYR A N 1
ATOM 737 C CA . TYR A 1 95 ? -10.203 18.016 6.355 1 97.12 95 TYR A CA 1
ATOM 738 C C . TYR A 1 95 ? -10.984 19.062 5.562 1 97.12 95 TYR A C 1
ATOM 740 O O . TYR A 1 95 ? -10.695 20.266 5.648 1 97.12 95 TYR A O 1
ATOM 748 N N . ALA A 1 96 ? -12.008 18.641 4.754 1 97.62 96 ALA A N 1
ATOM 749 C CA . ALA A 1 96 ? -12.875 19.578 4.047 1 97.62 96 ALA A CA 1
ATOM 750 C C . ALA A 1 96 ? -13.578 20.516 5.023 1 97.62 96 ALA A C 1
ATOM 752 O O . ALA A 1 96 ? -13.688 21.719 4.773 1 97.62 96 ALA A O 1
ATOM 753 N N . SER A 1 97 ? -14.008 19.969 6.152 1 97.25 97 SER A N 1
ATOM 754 C CA . SER A 1 97 ? -14.664 20.766 7.18 1 97.25 97 SER A CA 1
ATOM 755 C C . SER A 1 97 ? -13.711 21.812 7.758 1 97.25 97 SER A C 1
ATOM 757 O O . SER A 1 97 ? -14.133 22.922 8.086 1 97.25 97 SER A O 1
ATOM 759 N N . GLN A 1 98 ? -12.422 21.453 7.898 1 97.62 98 GLN A N 1
ATOM 760 C CA . GLN A 1 98 ? -11.43 22.422 8.352 1 97.62 98 GLN A CA 1
ATOM 761 C C . GLN A 1 98 ? -11.336 23.594 7.387 1 97.62 98 GLN A C 1
ATOM 763 O O . GLN A 1 98 ? -11.211 24.75 7.816 1 97.62 98 GLN A O 1
ATOM 768 N N . LEU A 1 99 ? -11.359 23.312 6.117 1 96.38 99 LEU A N 1
ATOM 769 C CA . LEU A 1 99 ? -11.273 24.375 5.117 1 96.38 99 LEU A CA 1
ATOM 770 C C . LEU A 1 99 ? -12.5 25.281 5.172 1 96.38 99 LEU A C 1
ATOM 772 O O . LEU A 1 99 ? -12.398 26.484 4.969 1 96.38 99 LEU A O 1
ATOM 776 N N . HIS A 1 100 ? -13.727 24.75 5.48 1 96.5 100 HIS A N 1
ATOM 777 C CA . HIS A 1 100 ? -14.945 25.547 5.605 1 96.5 100 HIS A CA 1
ATOM 778 C C . HIS A 1 100 ? -14.844 26.547 6.75 1 96.5 100 HIS A C 1
ATOM 780 O O . HIS A 1 100 ? -15.461 27.609 6.703 1 96.5 100 HIS A O 1
ATOM 786 N N . ALA A 1 101 ? -14.039 26.188 7.727 1 96.38 101 ALA A N 1
ATOM 787 C CA . ALA A 1 101 ? -13.859 27.094 8.867 1 96.38 101 ALA A CA 1
ATOM 788 C C . ALA A 1 101 ? -13.266 28.422 8.422 1 96.38 101 ALA A C 1
ATOM 790 O O . ALA A 1 101 ? -13.516 29.469 9.047 1 96.38 101 ALA A O 1
ATOM 791 N N . GLY A 1 102 ? -12.547 28.406 7.305 1 94.06 102 GLY A N 1
ATOM 792 C CA . GLY A 1 102 ? -11.93 29.609 6.781 1 94.06 102 GLY A CA 1
ATOM 793 C C . GLY A 1 102 ? -12.93 30.625 6.262 1 94.06 102 GLY A C 1
ATOM 794 O O . GLY A 1 102 ? -12.594 31.797 6.051 1 94.06 102 GLY A O 1
ATOM 795 N N . LEU A 1 103 ? -14.219 30.25 6.105 1 94.69 103 LEU A N 1
ATOM 796 C CA . LEU A 1 103 ? -15.273 31.141 5.621 1 94.69 103 LEU A CA 1
ATOM 797 C C . LEU A 1 103 ? -15.859 31.969 6.762 1 94.69 103 LEU A C 1
ATOM 799 O O . LEU A 1 103 ? -16.641 32.875 6.527 1 94.69 103 LEU A O 1
ATOM 803 N N . PHE A 1 104 ? -15.414 31.703 8.008 1 95.06 104 PHE A N 1
ATOM 804 C CA . PHE A 1 104 ? -15.969 32.375 9.188 1 95.06 104 PHE A CA 1
ATOM 805 C C . PHE A 1 104 ? -14.891 33.156 9.93 1 95.06 104 PHE A C 1
ATOM 807 O O . PHE A 1 104 ? -13.703 32.875 9.789 1 95.06 104 PHE A O 1
ATOM 814 N N . PRO A 1 105 ? -15.297 34.188 10.688 1 94.88 105 PRO A N 1
ATOM 815 C CA . PRO A 1 105 ? -14.312 34.875 11.516 1 94.88 105 PRO A CA 1
ATOM 816 C C . PRO A 1 105 ? -13.711 34 12.602 1 94.88 105 PRO A C 1
ATOM 818 O O . PRO A 1 105 ? -14.305 32.969 12.969 1 94.88 105 PRO A O 1
ATOM 821 N N . GLN A 1 106 ? -12.57 34.344 13.047 1 95.38 106 GLN A N 1
ATOM 822 C CA . GLN A 1 106 ? -11.922 33.719 14.195 1 95.38 106 GLN A CA 1
ATOM 823 C C . GLN A 1 106 ? -11.883 34.656 15.391 1 95.38 106 GLN A C 1
ATOM 825 O O . GLN A 1 106 ? -11.508 35.844 15.25 1 95.38 106 GLN A O 1
ATOM 830 N N . ILE A 1 107 ? -12.344 34.188 16.5 1 95.38 107 ILE A N 1
ATOM 831 C CA . ILE A 1 107 ? -12.312 34.969 17.734 1 95.38 107 ILE A CA 1
ATOM 832 C C . ILE A 1 107 ? -11.461 34.281 18.781 1 95.38 107 ILE A C 1
ATOM 834 O O . ILE A 1 107 ? -11.602 33.062 19 1 95.38 107 ILE A O 1
ATOM 838 N N . SER A 1 108 ? -10.539 34.969 19.375 1 95.12 108 SER A N 1
ATOM 839 C CA . SER A 1 108 ? -9.711 34.438 20.438 1 95.12 108 SER A CA 1
ATOM 840 C C . SER A 1 108 ? -9.703 35.375 21.656 1 95.12 108 SER A C 1
ATOM 842 O O . SER A 1 108 ? -10.031 36.562 21.531 1 95.12 108 SER A O 1
ATOM 844 N N . ALA A 1 109 ? -9.43 34.844 22.797 1 94.56 109 ALA A N 1
ATOM 845 C CA . ALA A 1 109 ? -9.172 35.562 24.031 1 94.56 109 ALA A CA 1
ATOM 846 C C . ALA A 1 109 ? -7.715 35.438 24.453 1 94.56 109 ALA A C 1
ATOM 848 O O . ALA A 1 109 ? -7.102 34.406 24.266 1 94.56 109 ALA A O 1
ATOM 849 N N . SER A 1 110 ? -7.125 36.5 24.906 1 94.25 110 SER A N 1
ATOM 850 C CA . SER A 1 110 ? -5.746 36.438 25.391 1 94.25 110 SER A CA 1
ATOM 851 C C . SER A 1 110 ? -5.582 37.25 26.672 1 94.25 110 SER A C 1
ATOM 853 O O . SER A 1 110 ? -6.387 38.125 26.984 1 94.25 110 SER A O 1
ATOM 855 N N . ALA A 1 111 ? -4.695 36.906 27.531 1 92.19 111 ALA A N 1
ATOM 856 C CA . ALA A 1 111 ? -4.25 37.594 28.734 1 92.19 111 ALA A CA 1
ATOM 857 C C . ALA A 1 111 ? -2.729 37.594 28.844 1 92.19 111 ALA A C 1
ATOM 859 O O . ALA A 1 111 ? -2.088 36.562 28.578 1 92.19 111 ALA A O 1
ATOM 860 N N . GLN A 1 112 ? -2.168 38.781 29.188 1 92.25 112 GLN A N 1
ATOM 861 C CA . GLN A 1 112 ? -0.715 38.906 29.234 1 92.25 112 GLN A CA 1
ATOM 862 C C . GLN A 1 112 ? -0.281 39.844 30.359 1 92.25 112 GLN A C 1
ATOM 864 O O . GLN A 1 112 ? -0.018 41 30.125 1 92.25 112 GLN A O 1
ATOM 869 N N . PRO A 1 113 ? -0.22 39.406 31.578 1 89.88 113 PRO A N 1
ATOM 870 C CA . PRO A 1 113 ? 0.482 40.156 32.594 1 89.88 113 PRO A CA 1
ATOM 871 C C . PRO A 1 113 ? 1.992 40.219 32.375 1 89.88 113 PRO A C 1
ATOM 873 O O . PRO A 1 113 ? 2.611 39.156 32.156 1 89.88 113 PRO A O 1
ATOM 876 N N . GLU A 1 114 ? 2.525 41.406 32.375 1 90.5 114 GLU A N 1
ATOM 877 C CA . GLU A 1 114 ? 3.945 41.562 32.094 1 90.5 114 GLU A CA 1
ATOM 878 C C . GLU A 1 114 ? 4.586 42.594 33 1 90.5 114 GLU A C 1
ATOM 880 O O . GLU A 1 114 ? 3.98 43.656 33.281 1 90.5 114 GLU A O 1
ATOM 885 N N . ARG A 1 115 ? 5.777 42.312 33.562 1 91.19 115 ARG A N 1
ATOM 886 C CA . ARG A 1 115 ? 6.641 43.281 34.219 1 91.19 115 ARG A CA 1
ATOM 887 C C . ARG A 1 115 ? 7.836 43.625 33.344 1 91.19 115 ARG A C 1
ATOM 889 O O . ARG A 1 115 ? 8.445 42.75 32.719 1 91.19 115 ARG A O 1
ATOM 896 N N . GLN A 1 116 ? 8.055 44.969 33.219 1 91.81 116 GLN A N 1
ATOM 897 C CA . GLN A 1 116 ? 9.125 45.312 32.312 1 91.81 116 GLN A CA 1
ATOM 898 C C . GLN A 1 116 ? 9.875 46.562 32.781 1 91.81 116 GLN A C 1
ATOM 900 O O . GLN A 1 116 ? 9.359 47.344 33.594 1 91.81 116 GLN A O 1
ATOM 905 N N . ARG A 1 117 ? 11.086 46.688 32.344 1 92.81 117 ARG A N 1
ATOM 906 C CA . ARG A 1 117 ? 11.914 47.906 32.438 1 92.81 117 ARG A CA 1
ATOM 907 C C . ARG A 1 117 ? 12.211 48.438 31.031 1 92.81 117 ARG A C 1
ATOM 909 O O . ARG A 1 117 ? 12.617 47.688 30.141 1 92.81 117 ARG A O 1
ATOM 916 N N . GLN A 1 118 ? 11.922 49.719 30.812 1 92.25 118 GLN A N 1
ATOM 917 C CA . GLN A 1 118 ? 12.312 50.375 29.562 1 92.25 118 GLN A CA 1
ATOM 918 C C . GLN A 1 118 ? 13.656 51.094 29.719 1 92.25 118 GLN A C 1
ATOM 920 O O . GLN A 1 118 ? 14.016 51.5 30.812 1 92.25 118 GLN A O 1
ATOM 925 N N . SER A 1 119 ? 14.312 51.156 28.625 1 91.75 119 SER A N 1
ATOM 926 C CA . SER A 1 119 ? 15.539 51.938 28.609 1 91.75 119 SER A CA 1
ATOM 927 C C . SER A 1 119 ? 15.273 53.406 28.969 1 91.75 119 SER A C 1
ATOM 929 O O . SER A 1 119 ? 14.273 53.969 28.547 1 91.75 119 SER A O 1
ATOM 931 N N . ASP A 1 120 ? 16.188 53.969 29.641 1 89.81 120 ASP A N 1
ATOM 932 C CA . ASP A 1 120 ? 16.109 55.406 29.906 1 89.81 120 ASP A CA 1
ATOM 933 C C . ASP A 1 120 ? 16.266 56.219 28.625 1 89.81 120 ASP A C 1
ATOM 935 O O . ASP A 1 120 ? 15.875 57.406 28.578 1 89.81 120 ASP A O 1
ATOM 939 N N . ASN A 1 121 ? 16.844 55.562 27.641 1 87.88 121 ASN A N 1
ATOM 940 C CA . ASN A 1 121 ? 17.062 56.188 26.359 1 87.88 121 ASN A CA 1
ATOM 941 C C . ASN A 1 121 ? 16.25 55.562 25.25 1 87.88 121 ASN A C 1
ATOM 943 O O . ASN A 1 121 ? 16.719 55.438 24.125 1 87.88 121 ASN A O 1
ATOM 947 N N . ARG A 1 122 ? 15.102 55 25.672 1 89 122 ARG A N 1
ATOM 948 C CA . ARG A 1 122 ? 14.18 54.531 24.641 1 89 122 ARG A CA 1
ATOM 949 C C . ARG A 1 122 ? 13.734 55.656 23.734 1 89 122 ARG A C 1
ATOM 951 O O . ARG A 1 122 ? 13.359 56.75 24.219 1 89 122 ARG A O 1
ATOM 958 N N . PRO A 1 123 ? 13.773 55.375 22.453 1 86.44 123 PRO A N 1
ATOM 959 C CA . PRO A 1 123 ? 13.32 56.469 21.562 1 86.44 123 PRO A CA 1
ATOM 960 C C . PRO A 1 123 ? 11.898 56.906 21.875 1 86.44 123 PRO A C 1
ATOM 962 O O . PRO A 1 123 ? 11.023 56.094 22.156 1 86.44 123 PRO A O 1
ATOM 965 N N . LEU A 1 124 ? 11.734 58.25 21.922 1 82.5 124 LEU A N 1
ATOM 966 C CA . LEU A 1 124 ? 10.453 58.938 22.031 1 82.5 124 LEU A CA 1
ATOM 967 C C . LEU A 1 124 ? 9.859 58.75 23.438 1 82.5 124 LEU A C 1
ATOM 969 O O . LEU A 1 124 ? 8.656 58.938 23.625 1 82.5 124 LEU A O 1
ATOM 973 N N . ARG A 1 125 ? 10.68 58.344 24.406 1 86.25 125 ARG A N 1
ATOM 974 C CA . ARG A 1 125 ? 10.219 58.188 25.781 1 86.25 125 ARG A CA 1
ATOM 975 C C . ARG A 1 125 ? 9.828 59.5 26.406 1 86.25 125 ARG A C 1
ATOM 977 O O . ARG A 1 125 ? 10.555 60.5 26.266 1 86.25 125 ARG A O 1
ATOM 984 N N . GLY A 1 126 ? 8.703 59.531 27.094 1 81.75 126 GLY A N 1
ATOM 985 C CA . GLY A 1 126 ? 8.297 60.719 27.828 1 81.75 126 GLY A CA 1
ATOM 986 C C . GLY A 1 126 ? 9.125 60.938 29.078 1 81.75 126 GLY A C 1
ATOM 987 O O . GLY A 1 126 ? 9.562 60 29.734 1 81.75 126 GLY A O 1
ATOM 988 N N . SER A 1 127 ? 9.297 62.156 29.516 1 78.88 127 SER A N 1
ATOM 989 C CA . SER A 1 127 ? 10.172 62.562 30.625 1 78.88 127 SER A CA 1
ATOM 990 C C . SER A 1 127 ? 9.609 62.062 31.953 1 78.88 127 SER A C 1
ATOM 992 O O . SER A 1 127 ? 10.352 61.906 32.906 1 78.88 127 SER A O 1
ATOM 994 N N . THR A 1 128 ? 8.398 61.781 32 1 82.56 128 THR A N 1
ATOM 995 C CA . THR A 1 128 ? 7.809 61.469 33.281 1 82.56 128 THR A CA 1
ATOM 996 C C . THR A 1 128 ? 7.488 59.969 33.375 1 82.56 128 THR A C 1
ATOM 998 O O . THR A 1 128 ? 6.91 59.531 34.375 1 82.56 128 THR A O 1
ATOM 1001 N N . GLN A 1 129 ? 7.898 59.25 32.438 1 85.19 129 GLN A N 1
ATOM 1002 C CA . GLN A 1 129 ? 7.559 57.844 32.406 1 85.19 129 GLN A CA 1
ATOM 1003 C C . GLN A 1 129 ? 8.508 57.062 33.312 1 85.19 129 GLN A C 1
ATOM 1005 O O . GLN A 1 129 ? 9.719 57.281 33.312 1 85.19 129 GLN A O 1
ATOM 1010 N N . PRO A 1 130 ? 7.914 56.125 34.094 1 88.81 130 PRO A N 1
ATOM 1011 C CA . PRO A 1 130 ? 8.789 55.312 34.938 1 88.81 130 PRO A CA 1
ATOM 1012 C C . PRO A 1 130 ? 9.633 54.312 34.156 1 88.81 130 PRO A C 1
ATOM 1014 O O . PRO A 1 130 ? 9.227 53.875 33.062 1 88.81 130 PRO A O 1
ATOM 1017 N N . SER A 1 131 ? 10.836 53.906 34.719 1 90.44 131 SER A N 1
ATOM 1018 C CA . SER A 1 131 ? 11.703 52.906 34.062 1 90.44 131 SER A CA 1
ATOM 1019 C C . SER A 1 131 ? 11.141 51.5 34.219 1 90.44 131 SER A C 1
ATOM 1021 O O . SER A 1 131 ? 11.172 50.719 33.25 1 90.44 131 SER A O 1
ATOM 1023 N N . VAL A 1 132 ? 10.672 51.094 35.5 1 91.88 132 VAL A N 1
ATOM 1024 C CA . VAL A 1 132 ? 10.07 49.812 35.75 1 91.88 132 VAL A CA 1
ATOM 1025 C C . VAL A 1 132 ? 8.562 49.938 35.906 1 91.88 132 VAL A C 1
ATOM 1027 O O . VAL A 1 132 ? 8.094 50.812 36.625 1 91.88 132 VAL A O 1
ATOM 1030 N N . TYR A 1 133 ? 7.844 49.188 35.219 1 89.94 133 TYR A N 1
ATOM 1031 C CA . TYR A 1 133 ? 6.391 49.281 35.312 1 89.94 133 TYR A CA 1
ATOM 1032 C C . TYR A 1 133 ? 5.754 47.938 34.938 1 89.94 133 TYR A C 1
ATOM 1034 O O . TYR A 1 133 ? 6.41 47.062 34.375 1 89.94 133 TYR A O 1
ATOM 1042 N N . ASN A 1 134 ? 4.5 47.656 35.344 1 89.69 134 ASN A N 1
ATOM 1043 C CA . ASN A 1 134 ? 3.68 46.5 34.969 1 89.69 134 ASN A CA 1
ATOM 1044 C C . ASN A 1 134 ? 2.744 46.844 33.812 1 89.69 134 ASN A C 1
ATOM 1046 O O . ASN A 1 134 ? 2.316 48 33.688 1 89.69 134 ASN A O 1
ATOM 1050 N N . SER A 1 135 ? 2.582 45.906 32.969 1 89.69 135 SER A N 1
ATOM 1051 C CA . SER A 1 135 ? 1.583 46 31.891 1 89.69 135 SER A CA 1
ATOM 1052 C C . SER A 1 135 ? 0.703 44.75 31.859 1 89.69 135 SER A C 1
ATOM 1054 O O . SER A 1 135 ? 1.164 43.688 31.484 1 89.69 135 SER A O 1
ATOM 1056 N N . ASN A 1 136 ? -0.545 44.875 32.312 1 89.81 136 ASN A N 1
ATOM 1057 C CA . ASN A 1 136 ? -1.517 43.812 32.281 1 89.81 136 ASN A CA 1
ATOM 1058 C C . ASN A 1 136 ? -2.564 44 31.203 1 89.81 136 ASN A C 1
ATOM 1060 O O . ASN A 1 136 ? -3.295 45 31.219 1 89.81 136 ASN A O 1
ATOM 1064 N N . THR A 1 137 ? -2.592 43.156 30.281 1 91.81 137 THR A N 1
ATOM 1065 C CA . THR A 1 137 ? -3.533 43.281 29.172 1 91.81 137 THR A CA 1
ATOM 1066 C C . THR A 1 137 ? -4.352 42 29.031 1 91.81 137 THR A C 1
ATOM 1068 O O . THR A 1 137 ? -3.828 40.875 29.219 1 91.81 137 THR A O 1
ATOM 1071 N N . ALA A 1 138 ? -5.656 42.062 28.797 1 92.62 138 ALA A N 1
ATOM 1072 C CA . ALA A 1 138 ? -6.543 40.969 28.453 1 92.62 138 ALA A CA 1
ATOM 1073 C C . ALA A 1 138 ? -7.629 41.438 27.484 1 92.62 138 ALA A C 1
ATOM 1075 O O . ALA A 1 138 ? -8.086 42.562 27.547 1 92.62 138 ALA A O 1
ATOM 1076 N N . GLY A 1 139 ? -7.984 40.594 26.625 1 93.5 139 GLY A N 1
ATOM 1077 C CA . GLY A 1 139 ? -9.031 41 25.688 1 93.5 139 GLY A CA 1
ATOM 1078 C C . GLY A 1 139 ? -9.352 39.938 24.672 1 93.5 139 GLY A C 1
ATOM 1079 O O . GLY A 1 139 ? -8.938 38.781 24.812 1 93.5 139 GLY A O 1
ATOM 1080 N N . PHE A 1 140 ? -10.227 40.25 23.781 1 93.88 140 PHE A N 1
ATOM 1081 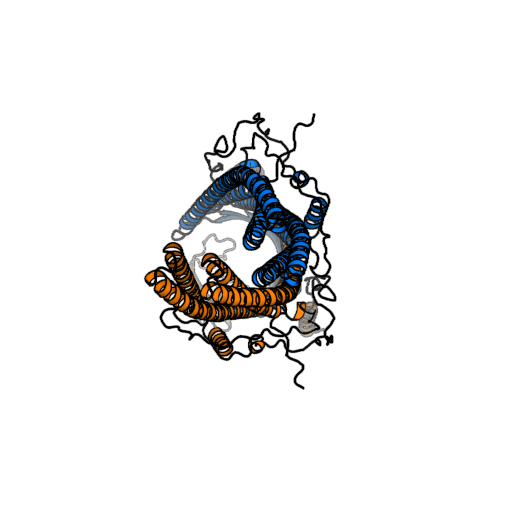C CA . PHE A 1 140 ? -10.672 39.406 22.672 1 93.88 140 PHE A CA 1
ATOM 1082 C C . PHE A 1 140 ? -10.188 39.969 21.344 1 93.88 140 PHE A C 1
ATOM 1084 O O . PHE A 1 140 ? -10.109 41.188 21.172 1 93.88 140 PHE A O 1
ATOM 1091 N N . ALA A 1 141 ? -9.766 39.062 20.516 1 94.56 141 ALA A N 1
ATOM 1092 C CA . ALA A 1 141 ? -9.367 39.438 19.156 1 94.56 141 ALA A CA 1
ATOM 1093 C C . ALA A 1 141 ? -10.234 38.75 18.109 1 94.56 141 ALA A C 1
ATOM 1095 O O . ALA A 1 141 ? -10.578 37.562 18.266 1 94.56 141 ALA A O 1
ATOM 1096 N N . LEU A 1 142 ? -10.727 39.5 17.172 1 94.5 142 LEU A N 1
ATOM 1097 C CA . LEU A 1 142 ? -11.484 39.031 16.031 1 94.5 142 LEU A CA 1
ATOM 1098 C C . LEU A 1 142 ? -10.664 39.156 14.742 1 94.5 142 LEU A C 1
ATOM 1100 O O . LEU A 1 142 ? -10.055 40.219 14.508 1 94.5 142 LEU A O 1
ATOM 1104 N N . ASN A 1 143 ? -10.5 38.156 14.008 1 93.69 143 ASN A N 1
ATOM 1105 C CA . ASN A 1 143 ? -9.898 38.156 12.68 1 93.69 143 ASN A CA 1
ATOM 1106 C C . ASN A 1 143 ? -10.836 37.531 11.641 1 93.69 143 ASN A C 1
ATOM 1108 O O . ASN A 1 143 ? -11.352 36.438 11.836 1 93.69 143 ASN A O 1
ATOM 1112 N N . PHE A 1 144 ? -11.133 38.25 10.562 1 93.56 144 PHE A N 1
ATOM 1113 C CA . PHE A 1 144 ? -12.008 37.781 9.492 1 93.56 144 PHE A CA 1
ATOM 1114 C C . PHE A 1 144 ? -11.422 38.125 8.133 1 93.56 144 PHE A C 1
ATOM 1116 O O . PHE A 1 144 ? -11.219 39.281 7.801 1 93.56 144 PHE A O 1
ATOM 1123 N N . ASP A 1 145 ? -11.125 37.094 7.359 1 92.31 145 ASP A N 1
ATOM 1124 C CA . ASP A 1 145 ? -10.617 37.281 6.004 1 92.31 145 ASP A CA 1
ATOM 1125 C C . ASP A 1 145 ? -11.758 37.531 5.02 1 92.31 145 ASP A C 1
ATOM 1127 O O . ASP A 1 145 ? -12.656 36.688 4.887 1 92.31 145 ASP A O 1
ATOM 1131 N N . LEU A 1 146 ? -11.727 38.656 4.387 1 91.69 146 LEU A N 1
ATOM 1132 C CA . LEU A 1 146 ? -12.727 38.969 3.361 1 91.69 146 LEU A CA 1
ATOM 1133 C C . LEU A 1 146 ? -12.344 38.312 2.027 1 91.69 146 LEU A C 1
ATOM 1135 O O . LEU A 1 146 ? -11.32 38.688 1.436 1 91.69 146 LEU A O 1
ATOM 1139 N N . ASP A 1 147 ? -13.109 37.438 1.544 1 92.94 147 ASP A N 1
ATOM 1140 C CA . ASP A 1 147 ? -12.805 36.656 0.362 1 92.94 147 ASP A CA 1
ATOM 1141 C C . ASP A 1 147 ? -13.305 37.344 -0.908 1 92.94 147 ASP A C 1
ATOM 1143 O O . ASP A 1 147 ? -14.086 36.75 -1.667 1 92.94 147 ASP A O 1
ATOM 1147 N N . LEU A 1 148 ? -12.695 38.375 -1.216 1 92 148 LEU A N 1
ATOM 1148 C CA . LEU A 1 148 ? -13.172 39.219 -2.309 1 92 148 LEU A CA 1
ATOM 1149 C C . LEU A 1 148 ? -12.914 38.562 -3.656 1 92 148 LEU A C 1
ATOM 1151 O O . LEU A 1 148 ? -13.695 38.719 -4.598 1 92 148 LEU A O 1
ATOM 1155 N N . TRP A 1 149 ? -11.797 37.781 -3.711 1 93.75 149 TRP A N 1
ATOM 1156 C CA . TRP A 1 149 ? -11.383 37.25 -5.004 1 93.75 149 TRP A CA 1
ATOM 1157 C C . TRP A 1 149 ? -11.672 35.75 -5.094 1 93.75 149 TRP A C 1
ATOM 1159 O O . TRP A 1 149 ? -11.359 35.125 -6.102 1 93.75 149 TRP A O 1
ATOM 1169 N N . GLY A 1 150 ? -12.156 35.125 -4.023 1 94.81 150 GLY A N 1
ATOM 1170 C CA . GLY A 1 150 ? -12.562 33.75 -4.035 1 94.81 150 GLY A CA 1
ATOM 1171 C C . GLY A 1 150 ? -11.445 32.781 -3.652 1 94.81 150 GLY A C 1
ATOM 1172 O O . GLY A 1 150 ? -11.484 31.609 -4.016 1 94.81 150 GLY A O 1
ATOM 1173 N N . ARG A 1 151 ? -10.375 33.219 -2.998 1 96.25 151 ARG A N 1
ATOM 1174 C CA . ARG A 1 151 ? -9.297 32.344 -2.559 1 96.25 151 ARG A CA 1
ATOM 1175 C C . ARG A 1 151 ? -9.828 31.266 -1.623 1 96.25 151 ARG A C 1
ATOM 1177 O O . ARG A 1 151 ? -9.609 30.078 -1.86 1 96.25 151 ARG A O 1
ATOM 1184 N N . ILE A 1 152 ? -10.602 31.672 -0.577 1 96.5 152 ILE A N 1
ATOM 1185 C CA . ILE A 1 152 ? -11.094 30.75 0.441 1 96.5 152 ILE A CA 1
ATOM 1186 C C . ILE A 1 152 ? -12.195 29.875 -0.147 1 96.5 152 ILE A C 1
ATOM 1188 O O . ILE A 1 152 ? -12.203 28.656 0.062 1 96.5 152 ILE A O 1
ATOM 1192 N N . ARG A 1 153 ? -13.109 30.469 -0.891 1 96.5 153 ARG A N 1
ATOM 1193 C CA . ARG A 1 153 ? -14.18 29.688 -1.507 1 96.5 153 ARG A CA 1
ATOM 1194 C C . ARG A 1 153 ? -13.617 28.625 -2.438 1 96.5 153 ARG A C 1
ATOM 1196 O O . ARG A 1 153 ? -14.141 27.5 -2.5 1 96.5 153 ARG A O 1
ATOM 1203 N N . ASN A 1 154 ? -12.539 29 -3.213 1 97.19 154 ASN A N 1
ATOM 1204 C CA . ASN A 1 154 ? -11.914 28.016 -4.094 1 97.19 154 ASN A CA 1
ATOM 1205 C C . ASN A 1 154 ? -11.172 26.938 -3.301 1 97.19 154 ASN A C 1
ATOM 1207 O O . ASN A 1 154 ? -11.141 25.781 -3.709 1 97.19 154 ASN A O 1
ATOM 1211 N N . GLN A 1 155 ? -10.516 27.281 -2.176 1 97.56 155 GLN A N 1
ATOM 1212 C CA . GLN A 1 155 ? -9.914 26.297 -1.298 1 97.56 155 GLN A CA 1
ATOM 1213 C C . GLN A 1 155 ? -10.961 25.312 -0.782 1 97.56 155 GLN A C 1
ATOM 1215 O O . GLN A 1 155 ? -10.727 24.094 -0.753 1 97.56 155 GLN A O 1
ATOM 1220 N N . VAL A 1 156 ? -12.148 25.828 -0.354 1 97.38 156 VAL A N 1
ATOM 1221 C CA . VAL A 1 156 ? -13.25 25.016 0.14 1 97.38 156 VAL A CA 1
ATOM 1222 C C . VAL A 1 156 ? -13.781 24.125 -0.981 1 97.38 156 VAL A C 1
ATOM 1224 O O . VAL A 1 156 ? -13.992 22.922 -0.782 1 97.38 156 VAL A O 1
ATOM 1227 N N . ALA A 1 157 ? -13.953 24.734 -2.145 1 97.06 157 ALA A N 1
ATOM 1228 C CA . ALA A 1 157 ? -14.43 23.969 -3.291 1 97.06 157 ALA A CA 1
ATOM 1229 C C . ALA A 1 157 ? -13.469 22.828 -3.617 1 97.06 157 ALA A C 1
ATOM 1231 O O . ALA A 1 157 ? -13.898 21.703 -3.881 1 97.06 157 ALA A O 1
ATOM 1232 N N . ALA A 1 158 ? -12.133 23.094 -3.643 1 97.75 158 ALA A N 1
ATOM 1233 C CA . ALA A 1 158 ? -11.125 22.078 -3.885 1 97.75 158 ALA A CA 1
ATOM 1234 C C . ALA A 1 158 ? -11.172 21 -2.811 1 97.75 158 ALA A C 1
ATOM 1236 O O . ALA A 1 158 ? -11.094 19.797 -3.115 1 97.75 158 ALA A O 1
ATOM 1237 N N . GLY A 1 159 ? -11.289 21.406 -1.557 1 97.94 159 GLY A N 1
ATOM 1238 C CA . GLY A 1 159 ? -11.391 20.469 -0.455 1 97.94 159 GLY A CA 1
ATOM 1239 C C . GLY A 1 159 ? -12.609 19.562 -0.544 1 97.94 159 GLY A C 1
ATOM 1240 O O . GLY A 1 159 ? -12.516 18.359 -0.333 1 97.94 159 GLY A O 1
ATOM 1241 N N . ASP A 1 160 ? -13.82 20.156 -0.817 1 97.38 160 ASP A N 1
ATOM 1242 C CA . ASP A 1 160 ? -15.047 19.391 -0.993 1 97.38 160 ASP A CA 1
ATOM 1243 C C . ASP A 1 160 ? -14.898 18.359 -2.119 1 97.38 160 ASP A C 1
ATOM 1245 O O . ASP A 1 160 ? -15.32 17.219 -1.982 1 97.38 160 ASP A O 1
ATOM 1249 N N . ALA A 1 161 ? -14.281 18.828 -3.203 1 97.38 161 ALA A N 1
ATOM 1250 C CA . ALA A 1 161 ? -14.062 17.922 -4.336 1 97.38 161 ALA A CA 1
ATOM 1251 C C . ALA A 1 161 ? -13.133 16.781 -3.961 1 97.38 161 ALA A C 1
ATOM 1253 O O . ALA A 1 161 ? -13.352 15.633 -4.379 1 97.38 161 ALA A O 1
ATOM 1254 N N . GLN A 1 162 ? -12.102 17.094 -3.199 1 97.62 162 GLN A N 1
ATOM 1255 C CA . GLN A 1 162 ? -11.195 16.062 -2.736 1 97.62 162 GLN A CA 1
ATOM 1256 C C . GLN A 1 162 ? -11.906 15.062 -1.822 1 97.62 162 GLN A C 1
ATOM 1258 O O . GLN A 1 162 ? -11.625 13.867 -1.856 1 97.62 162 GLN A O 1
ATOM 1263 N N . ALA A 1 163 ? -12.836 15.508 -0.958 1 97.56 163 ALA A N 1
ATOM 1264 C CA . ALA A 1 163 ? -13.633 14.609 -0.123 1 97.56 163 ALA A CA 1
ATOM 1265 C C . ALA A 1 163 ? -14.547 13.734 -0.975 1 97.56 163 ALA A C 1
ATOM 1267 O O . ALA A 1 163 ? -14.711 12.547 -0.693 1 97.56 163 ALA A O 1
ATOM 1268 N N . GLN A 1 164 ? -15.125 14.352 -1.991 1 96.25 164 GLN A N 1
ATOM 1269 C CA . GLN A 1 164 ? -15.945 13.578 -2.92 1 96.25 164 GLN A CA 1
ATOM 1270 C C . GLN A 1 164 ? -15.117 12.508 -3.629 1 96.25 164 GLN A C 1
ATOM 1272 O O . GLN A 1 164 ? -15.562 11.367 -3.771 1 96.25 164 GLN A O 1
ATOM 1277 N N . ALA A 1 165 ? -13.875 12.867 -4.086 1 96.75 165 ALA A N 1
ATOM 1278 C CA . ALA A 1 165 ? -12.969 11.898 -4.699 1 96.75 165 ALA A CA 1
ATOM 1279 C C . ALA A 1 165 ? -12.656 10.758 -3.736 1 96.75 165 ALA A C 1
ATOM 1281 O O . ALA A 1 165 ? -12.578 9.594 -4.145 1 96.75 165 ALA A O 1
ATOM 1282 N N . SER A 1 166 ? -12.508 11.055 -2.477 1 97.25 166 SER A N 1
ATOM 1283 C CA . SER A 1 166 ? -12.219 10.047 -1.467 1 97.25 166 SER A CA 1
ATOM 1284 C C . SER A 1 166 ? -13.406 9.102 -1.278 1 97.25 166 SER A C 1
ATOM 1286 O O . SER A 1 166 ? -13.219 7.906 -1.037 1 97.25 166 SER A O 1
ATOM 1288 N N . ALA A 1 167 ? -14.656 9.656 -1.334 1 95.88 167 ALA A N 1
ATOM 1289 C CA . ALA A 1 167 ? -15.852 8.805 -1.304 1 95.88 167 ALA A CA 1
ATOM 1290 C C . ALA A 1 167 ? -15.844 7.812 -2.463 1 95.88 167 ALA A C 1
ATOM 1292 O O . ALA A 1 167 ? -16.141 6.633 -2.277 1 95.88 167 ALA A O 1
ATOM 1293 N N . ASP A 1 168 ? -15.484 8.297 -3.639 1 94.94 168 ASP A N 1
ATOM 1294 C CA . ASP A 1 168 ? -15.375 7.438 -4.812 1 94.94 168 ASP A CA 1
ATOM 1295 C C . ASP A 1 168 ? -14.258 6.418 -4.645 1 94.94 168 ASP A C 1
ATOM 1297 O O . ASP A 1 168 ? -14.391 5.262 -5.055 1 94.94 168 ASP A O 1
ATOM 1301 N N . ASP A 1 169 ? -13.125 6.832 -4.062 1 96 169 ASP A N 1
ATOM 1302 C CA . ASP A 1 169 ? -12.031 5.91 -3.779 1 96 169 ASP A CA 1
ATOM 1303 C C . ASP A 1 169 ? -12.484 4.789 -2.846 1 96 169 ASP A C 1
ATOM 1305 O O . ASP A 1 169 ? -12.039 3.646 -2.977 1 96 169 ASP A O 1
ATOM 1309 N N . LEU A 1 170 ? -13.344 5.098 -1.84 1 96.06 170 LEU A N 1
ATOM 1310 C CA . LEU A 1 170 ? -13.93 4.086 -0.966 1 96.06 170 LEU A CA 1
ATOM 1311 C C . LEU A 1 170 ? -14.758 3.084 -1.768 1 96.06 170 LEU A C 1
ATOM 1313 O O . LEU A 1 170 ? -14.648 1.874 -1.558 1 96.06 170 LEU A O 1
ATOM 1317 N N . ALA A 1 171 ? -15.531 3.598 -2.672 1 94.5 171 ALA A N 1
ATOM 1318 C CA . ALA A 1 171 ? -16.344 2.73 -3.531 1 94.5 171 ALA A CA 1
ATOM 1319 C C . ALA A 1 171 ? -15.445 1.834 -4.391 1 94.5 171 ALA A C 1
ATOM 1321 O O . ALA A 1 171 ? -15.75 0.656 -4.59 1 94.5 171 ALA A O 1
ATOM 1322 N N . VAL A 1 172 ? -14.336 2.324 -4.949 1 94.38 172 VAL A N 1
ATOM 1323 C CA . VAL A 1 172 ? -13.383 1.557 -5.742 1 94.38 172 VAL A CA 1
ATOM 1324 C C . VAL A 1 172 ? -12.773 0.443 -4.891 1 94.38 172 VAL A C 1
ATOM 1326 O O . VAL A 1 172 ? -12.664 -0.701 -5.336 1 94.38 172 VAL A O 1
ATOM 1329 N N . ALA A 1 173 ? -12.406 0.807 -3.66 1 95.88 173 ALA A N 1
ATOM 1330 C CA . ALA A 1 173 ? -11.828 -0.183 -2.75 1 95.88 173 ALA A CA 1
ATOM 1331 C C . ALA A 1 173 ? -12.828 -1.306 -2.465 1 95.88 173 ALA A C 1
ATOM 1333 O O . ALA A 1 173 ? -12.461 -2.484 -2.484 1 95.88 173 ALA A O 1
ATOM 1334 N N . ARG A 1 174 ? -14.07 -0.92 -2.217 1 95.69 174 ARG A N 1
ATOM 1335 C CA . ARG A 1 174 ? -15.117 -1.899 -1.957 1 95.69 174 ARG A CA 1
ATOM 1336 C C . ARG A 1 174 ? -15.289 -2.848 -3.139 1 95.69 174 ARG A C 1
ATOM 1338 O O . ARG A 1 174 ? -15.281 -4.07 -2.967 1 95.69 174 ARG A O 1
ATOM 1345 N N . LEU A 1 175 ? -15.391 -2.303 -4.309 1 94.56 175 LEU A N 1
ATOM 1346 C CA . LEU A 1 175 ? -15.594 -3.094 -5.516 1 94.56 175 LEU A CA 1
ATOM 1347 C C . LEU A 1 175 ? -14.398 -4.004 -5.777 1 94.56 175 LEU A C 1
ATOM 1349 O O . LEU A 1 175 ? -14.562 -5.164 -6.156 1 94.56 175 LEU A O 1
ATOM 1353 N N . SER A 1 176 ? -13.203 -3.51 -5.602 1 96.31 176 SER A N 1
ATOM 1354 C CA . SER A 1 176 ? -11.984 -4.289 -5.801 1 96.31 176 SER A CA 1
ATOM 1355 C C . SER A 1 176 ? -11.93 -5.484 -4.855 1 96.31 176 SER A C 1
ATOM 1357 O O . SER A 1 176 ? -11.578 -6.59 -5.266 1 96.31 176 SER A O 1
ATOM 1359 N N . LEU A 1 177 ? -12.305 -5.25 -3.586 1 97.44 177 LEU A N 1
ATOM 1360 C CA . LEU A 1 177 ? -12.312 -6.328 -2.604 1 97.44 177 LEU A CA 1
ATOM 1361 C C . LEU A 1 177 ? -13.375 -7.367 -2.941 1 97.44 177 LEU A C 1
ATOM 1363 O O . LEU A 1 177 ? -13.141 -8.57 -2.828 1 97.44 177 LEU A O 1
ATOM 1367 N N . GLN A 1 178 ? -14.516 -6.906 -3.373 1 96.69 178 GLN A N 1
ATOM 1368 C CA . GLN A 1 178 ? -15.578 -7.809 -3.797 1 96.69 178 GLN A CA 1
ATOM 1369 C C . GLN A 1 178 ? -15.141 -8.648 -4.996 1 96.69 178 GLN A C 1
ATOM 1371 O O . GLN A 1 178 ? -15.43 -9.844 -5.059 1 96.69 178 GLN A O 1
ATOM 1376 N N . GLN A 1 179 ? -14.484 -8.023 -5.953 1 96.69 179 GLN A N 1
ATOM 1377 C CA . GLN A 1 179 ? -13.969 -8.719 -7.125 1 96.69 179 GLN A CA 1
ATOM 1378 C C . GLN A 1 179 ? -12.961 -9.797 -6.73 1 96.69 179 GLN A C 1
ATOM 1380 O O . GLN A 1 179 ? -13.016 -10.922 -7.23 1 96.69 179 GLN A O 1
ATOM 1385 N N . GLN A 1 180 ? -12.062 -9.422 -5.867 1 97.88 180 GLN A N 1
ATOM 1386 C CA . GLN A 1 180 ? -11.039 -10.359 -5.406 1 97.88 180 GLN A CA 1
ATOM 1387 C C . GLN A 1 180 ? -11.672 -11.578 -4.742 1 97.88 180 GLN A C 1
ATOM 1389 O O . GLN A 1 180 ? -11.297 -12.719 -5.035 1 97.88 180 GLN A O 1
ATOM 1394 N N . LEU A 1 181 ? -12.672 -11.305 -3.879 1 98.38 181 LEU A N 1
ATOM 1395 C CA . LEU A 1 181 ? -13.344 -12.406 -3.189 1 98.38 181 LEU A CA 1
ATOM 1396 C C . LEU A 1 181 ? -14.07 -13.312 -4.18 1 98.38 181 LEU A C 1
ATOM 1398 O O . LEU A 1 181 ? -13.938 -14.531 -4.117 1 98.38 181 LEU A O 1
ATOM 1402 N N . ALA A 1 182 ? -14.773 -12.734 -5.086 1 97.44 182 ALA A N 1
ATOM 1403 C CA . ALA A 1 182 ? -15.5 -13.523 -6.074 1 97.44 182 ALA A CA 1
ATOM 1404 C C . ALA A 1 182 ? -14.547 -14.375 -6.906 1 97.44 182 ALA A C 1
ATOM 1406 O O . ALA A 1 182 ? -14.805 -15.555 -7.137 1 97.44 182 ALA A O 1
ATOM 1407 N N . SER A 1 183 ? -13.445 -13.805 -7.352 1 97.88 183 SER A N 1
ATOM 1408 C CA . SER A 1 183 ? -12.469 -14.516 -8.172 1 97.88 183 SER A CA 1
ATOM 1409 C C . SER A 1 183 ? -11.844 -15.672 -7.398 1 97.88 183 SER A C 1
ATOM 1411 O O . SER A 1 183 ? -11.664 -16.766 -7.945 1 97.88 183 SER A O 1
ATOM 1413 N N . LEU A 1 184 ? -11.562 -15.422 -6.156 1 98.12 184 LEU A N 1
ATOM 1414 C CA . LEU A 1 184 ? -10.984 -16.469 -5.324 1 98.12 184 LEU A CA 1
ATOM 1415 C C . LEU A 1 184 ? -11.992 -17.594 -5.086 1 98.12 184 LEU A C 1
ATOM 1417 O O . LEU A 1 184 ? -11.633 -18.766 -5.109 1 98.12 184 LEU A O 1
ATOM 1421 N N . TYR A 1 185 ? -13.203 -17.234 -4.848 1 97.94 185 TYR A N 1
ATOM 1422 C CA . TYR A 1 185 ? -14.234 -18.234 -4.637 1 97.94 185 TYR A CA 1
ATOM 1423 C C . TYR A 1 185 ? -14.445 -19.078 -5.891 1 97.94 185 TYR A C 1
ATOM 1425 O O . TYR A 1 185 ? -14.578 -20.297 -5.805 1 97.94 185 TYR A O 1
ATOM 1433 N N . ILE A 1 186 ? -14.453 -18.422 -7.043 1 97.69 186 ILE A N 1
ATOM 1434 C CA . ILE A 1 186 ? -14.578 -19.109 -8.32 1 97.69 186 ILE A CA 1
ATOM 1435 C C . ILE A 1 186 ? -13.398 -20.062 -8.508 1 97.69 186 ILE A C 1
ATOM 1437 O O . ILE A 1 186 ? -13.578 -21.203 -8.953 1 97.69 186 ILE A O 1
ATOM 1441 N N . GLN A 1 187 ? -12.242 -19.609 -8.195 1 97.56 187 GLN A N 1
ATOM 1442 C CA . GLN A 1 187 ? -11.062 -20.469 -8.266 1 97.56 187 GLN A CA 1
ATOM 1443 C C . GLN A 1 187 ? -11.219 -21.688 -7.359 1 97.56 187 GLN A C 1
ATOM 1445 O O . GLN A 1 187 ? -10.922 -22.812 -7.766 1 97.56 187 GLN A O 1
ATOM 1450 N N . LEU A 1 188 ? -11.703 -21.406 -6.117 1 97.75 188 LEU A N 1
ATOM 1451 C CA . LEU A 1 188 ? -11.922 -22.484 -5.16 1 97.75 188 LEU A CA 1
ATOM 1452 C C . LEU A 1 188 ? -12.93 -23.5 -5.699 1 97.75 188 LEU A C 1
ATOM 1454 O O . LEU A 1 188 ? -12.688 -24.703 -5.641 1 97.75 188 LEU A O 1
ATOM 1458 N N . ASN A 1 189 ? -13.984 -23.031 -6.297 1 97.06 189 ASN A N 1
ATOM 1459 C CA . ASN A 1 189 ? -15 -23.891 -6.91 1 97.06 189 ASN A CA 1
ATOM 1460 C C . ASN A 1 189 ? -14.422 -24.703 -8.062 1 97.06 189 ASN A C 1
ATOM 1462 O O . ASN A 1 189 ? -14.727 -25.891 -8.195 1 97.06 189 ASN A O 1
ATOM 1466 N N . GLY A 1 190 ? -13.57 -24.031 -8.906 1 97.25 190 GLY A N 1
ATOM 1467 C CA . GLY A 1 190 ? -12.898 -24.734 -9.984 1 97.25 190 GLY A CA 1
ATOM 1468 C C . GLY A 1 190 ? -11.969 -25.828 -9.492 1 97.25 190 GLY A C 1
ATOM 1469 O O . GLY A 1 190 ? -11.891 -26.891 -10.094 1 97.25 190 GLY A O 1
ATOM 1470 N N . LEU A 1 191 ? -11.297 -25.609 -8.375 1 97.56 191 LEU A N 1
ATOM 1471 C CA . LEU A 1 191 ? -10.398 -26.594 -7.789 1 97.56 191 LEU A CA 1
ATOM 1472 C C . LEU A 1 191 ? -11.188 -27.766 -7.223 1 97.56 191 LEU A C 1
ATOM 1474 O O . LEU A 1 191 ? -10.75 -28.922 -7.32 1 97.56 191 LEU A O 1
ATOM 1478 N N . ASP A 1 192 ? -12.336 -27.516 -6.66 1 97.44 192 ASP A N 1
ATOM 1479 C CA . ASP A 1 192 ? -13.211 -28.594 -6.223 1 97.44 192 ASP A CA 1
ATOM 1480 C C . ASP A 1 192 ? -13.625 -29.484 -7.395 1 97.44 192 ASP A C 1
ATOM 1482 O O . ASP A 1 192 ? -13.617 -30.703 -7.289 1 97.44 192 ASP A O 1
ATOM 1486 N N . ALA A 1 193 ? -13.961 -28.844 -8.5 1 96.94 193 ALA A N 1
ATOM 1487 C CA . ALA A 1 193 ? -14.328 -29.594 -9.703 1 96.94 193 ALA A CA 1
ATOM 1488 C C . ALA A 1 193 ? -13.148 -30.406 -10.227 1 96.94 193 ALA A C 1
ATOM 1490 O O . ALA A 1 193 ? -13.312 -31.562 -10.633 1 96.94 193 ALA A O 1
ATOM 1491 N N . GLN A 1 194 ? -11.992 -29.859 -10.219 1 97.06 194 GLN A N 1
ATOM 1492 C CA . GLN A 1 194 ? -10.789 -30.578 -10.656 1 97.06 194 GLN A CA 1
ATOM 1493 C C . GLN A 1 194 ? -10.508 -31.766 -9.75 1 97.06 194 GLN A C 1
ATOM 1495 O O . GLN A 1 194 ? -10.094 -32.844 -10.219 1 97.06 194 GLN A O 1
ATOM 1500 N N . SER A 1 195 ? -10.719 -31.562 -8.461 1 97.19 195 SER A N 1
ATOM 1501 C CA . SER A 1 195 ? -10.539 -32.656 -7.516 1 97.19 195 SER A CA 1
ATOM 1502 C C . SER A 1 195 ? -11.469 -33.844 -7.848 1 97.19 195 SER A C 1
ATOM 1504 O O . SER A 1 195 ? -11.062 -35 -7.785 1 97.19 195 SER A O 1
ATOM 1506 N N . ARG A 1 196 ? -12.625 -33.594 -8.281 1 97.19 196 ARG A N 1
ATOM 1507 C CA . ARG A 1 196 ? -13.57 -34.625 -8.648 1 97.19 196 ARG A CA 1
ATOM 1508 C C . ARG A 1 196 ? -13.141 -35.344 -9.93 1 97.19 196 ARG A C 1
ATOM 1510 O O . ARG A 1 196 ? -13.227 -36.562 -10.023 1 97.19 196 ARG A O 1
ATOM 1517 N N . ILE A 1 197 ? -12.648 -34.531 -10.883 1 97.25 197 ILE A N 1
ATOM 1518 C CA . ILE A 1 197 ? -12.156 -35.094 -12.141 1 97.25 197 ILE A CA 1
ATOM 1519 C C . ILE A 1 197 ? -10.992 -36.062 -11.852 1 97.25 197 ILE A C 1
ATOM 1521 O O . ILE A 1 197 ? -10.969 -37.188 -12.344 1 97.25 197 ILE A O 1
ATOM 1525 N N . LEU A 1 198 ? -10.078 -35.625 -11.039 1 97.44 198 LEU A N 1
ATOM 1526 C CA . LEU A 1 198 ? -8.906 -36.406 -10.711 1 97.44 198 LEU A CA 1
ATOM 1527 C C . LEU A 1 198 ? -9.289 -37.656 -9.906 1 97.44 198 LEU A C 1
ATOM 1529 O O . LEU A 1 198 ? -8.766 -38.719 -10.133 1 97.44 198 LEU A O 1
ATOM 1533 N N . SER A 1 199 ? -10.242 -37.531 -8.961 1 96.94 199 SER A N 1
ATOM 1534 C CA . SER A 1 199 ? -10.703 -38.656 -8.156 1 96.94 199 SER A CA 1
ATOM 1535 C C . SER A 1 199 ? -11.336 -39.719 -9.023 1 96.94 199 SER A C 1
ATOM 1537 O O . SER A 1 199 ? -11.078 -40.906 -8.844 1 96.94 199 SER A O 1
ATOM 1539 N N . SER A 1 200 ? -12.133 -39.281 -9.984 1 96.56 200 SER A N 1
ATOM 1540 C CA . SER A 1 200 ? -12.734 -40.219 -10.922 1 96.56 200 SER A CA 1
ATOM 1541 C C . SER A 1 200 ? -11.672 -40.938 -11.766 1 96.56 200 SER A C 1
ATOM 1543 O O . SER A 1 200 ? -11.742 -42.156 -11.984 1 96.56 200 SER A O 1
ATOM 1545 N N . SER A 1 201 ? -10.711 -40.188 -12.219 1 96.25 201 SER A N 1
ATOM 1546 C CA . SER A 1 201 ? -9.625 -40.781 -13.008 1 96.25 201 SER A CA 1
ATOM 1547 C C . SER A 1 201 ? -8.805 -41.75 -12.18 1 96.25 201 SER A C 1
ATOM 1549 O O . SER A 1 201 ? -8.359 -42.781 -12.688 1 96.25 201 SER A O 1
ATOM 1551 N N . LEU A 1 202 ? -8.602 -41.438 -10.914 1 96.31 202 LEU A N 1
ATOM 1552 C CA . LEU A 1 202 ? -7.848 -42.312 -10.031 1 96.31 202 LEU A CA 1
ATOM 1553 C C . LEU A 1 202 ? -8.562 -43.625 -9.844 1 96.31 202 LEU A C 1
ATOM 1555 O O . LEU A 1 202 ? -7.926 -44.688 -9.781 1 96.31 202 LEU A O 1
ATOM 1559 N N . ASP A 1 203 ? -9.883 -43.656 -9.805 1 96.31 203 ASP A N 1
ATOM 1560 C CA . ASP A 1 203 ? -10.656 -44.875 -9.75 1 96.31 203 ASP A CA 1
ATOM 1561 C C . ASP A 1 203 ? -10.438 -45.719 -11 1 96.31 203 ASP A C 1
ATOM 1563 O O . ASP A 1 203 ? -10.18 -46.938 -10.914 1 96.31 203 ASP A O 1
ATOM 1567 N N . ASP A 1 204 ? -10.453 -45.062 -12.172 1 95 204 ASP A N 1
ATOM 1568 C CA . ASP A 1 204 ? -10.234 -45.75 -13.445 1 95 204 ASP A CA 1
ATOM 1569 C C . ASP A 1 204 ? -8.82 -46.344 -13.523 1 95 204 ASP A C 1
ATOM 1571 O O . ASP A 1 204 ? -8.641 -47.469 -13.977 1 95 204 ASP A O 1
ATOM 1575 N N . TYR A 1 205 ? -7.84 -45.594 -13.117 1 95.62 205 TYR A N 1
ATOM 1576 C CA . TYR A 1 205 ? -6.449 -46 -13.195 1 95.62 205 TYR A CA 1
ATOM 1577 C C . TYR A 1 205 ? -6.184 -47.156 -12.234 1 95.62 205 TYR A C 1
ATOM 1579 O O . TYR A 1 205 ? -5.398 -48.062 -12.539 1 95.62 205 TYR A O 1
ATOM 1587 N N . SER A 1 206 ? -6.852 -47.125 -11.055 1 96.19 206 SER A N 1
ATOM 1588 C CA . SER A 1 206 ? -6.723 -48.219 -10.102 1 96.19 206 SER A CA 1
ATOM 1589 C C . SER A 1 206 ? -7.27 -49.531 -10.68 1 96.19 206 SER A C 1
ATOM 1591 O O . SER A 1 206 ? -6.66 -50.594 -10.516 1 96.19 206 SER A O 1
ATOM 1593 N N . GLN A 1 207 ? -8.336 -49.5 -11.375 1 94.38 207 GLN A N 1
ATOM 1594 C CA . GLN A 1 207 ? -8.906 -50.656 -12.031 1 94.38 207 GLN A CA 1
ATOM 1595 C C . GLN A 1 207 ? -7.996 -51.156 -13.148 1 94.38 207 GLN A C 1
ATOM 1597 O O . GLN A 1 207 ? -7.797 -52.375 -13.305 1 94.38 207 GLN A O 1
ATOM 1602 N N . ALA A 1 208 ? -7.512 -50.156 -13.898 1 94.38 208 ALA A N 1
ATOM 1603 C CA . ALA A 1 208 ? -6.605 -50.531 -14.984 1 94.38 208 ALA A CA 1
ATOM 1604 C C . ALA A 1 208 ? -5.344 -51.188 -14.445 1 94.38 208 ALA A C 1
ATOM 1606 O O . ALA A 1 208 ? -4.836 -52.156 -15.047 1 94.38 208 ALA A O 1
ATOM 1607 N N . LEU A 1 209 ? -4.82 -50.688 -13.359 1 94.44 209 LEU A N 1
ATOM 1608 C CA . LEU A 1 209 ? -3.643 -51.281 -12.742 1 94.44 209 LEU A CA 1
ATOM 1609 C C . LEU A 1 209 ? -3.938 -52.719 -12.273 1 94.44 209 LEU A C 1
ATOM 1611 O O . LEU A 1 209 ? -3.123 -53.625 -12.477 1 94.44 209 LEU A O 1
ATOM 1615 N N . GLN A 1 210 ? -5.094 -53 -11.68 1 95.25 210 GLN A N 1
ATOM 1616 C CA . GLN A 1 210 ? -5.477 -54.312 -11.242 1 95.25 210 GLN A CA 1
ATOM 1617 C C . GLN A 1 210 ? -5.598 -55.281 -12.422 1 95.25 210 GLN A C 1
ATOM 1619 O O . GLN A 1 210 ? -5.141 -56.438 -12.352 1 95.25 210 GLN A O 1
ATOM 1624 N N . LEU A 1 211 ? -6.184 -54.75 -13.477 1 93.94 211 LEU A N 1
ATOM 1625 C CA . LEU A 1 211 ? -6.309 -55.562 -14.68 1 93.94 211 LEU A CA 1
ATOM 1626 C C . LEU A 1 211 ? -4.934 -55.938 -15.227 1 93.94 211 LEU A C 1
ATOM 1628 O O . LEU A 1 211 ? -4.699 -57.125 -15.578 1 93.94 211 LEU A O 1
ATOM 1632 N N . THR A 1 212 ? -4.098 -54.969 -15.32 1 94 212 THR A N 1
ATOM 1633 C CA . THR A 1 212 ? -2.762 -55.188 -15.852 1 94 212 THR A CA 1
ATOM 1634 C C . THR A 1 212 ? -1.974 -56.125 -14.945 1 94 212 THR A C 1
ATOM 1636 O O . THR A 1 212 ? -1.195 -56.969 -15.422 1 94 212 THR A O 1
ATOM 1639 N N . ARG A 1 213 ? -2.139 -56.031 -13.641 1 94.44 213 ARG A N 1
ATOM 1640 C CA . ARG A 1 213 ? -1.497 -56.938 -12.68 1 94.44 213 ARG A CA 1
ATOM 1641 C C . ARG A 1 213 ? -1.952 -58.375 -12.875 1 94.44 213 ARG A C 1
ATOM 1643 O O . ARG A 1 213 ? -1.13 -59.281 -12.891 1 94.44 213 ARG A O 1
ATOM 1650 N N . ASP A 1 214 ? -3.252 -58.594 -13.086 1 94.12 214 ASP A N 1
ATOM 1651 C CA . ASP A 1 214 ? -3.803 -59.938 -13.32 1 94.12 214 ASP A CA 1
ATOM 1652 C C . ASP A 1 214 ? -3.246 -60.531 -14.617 1 94.12 214 ASP A C 1
ATOM 1654 O O . ASP A 1 214 ? -2.889 -61.719 -14.656 1 94.12 214 ASP A O 1
ATOM 1658 N N . ARG A 1 215 ? -3.146 -59.75 -15.641 1 93.75 215 ARG A N 1
ATOM 1659 C CA . ARG A 1 215 ? -2.641 -60.25 -16.922 1 93.75 215 ARG A CA 1
ATOM 1660 C C . ARG A 1 215 ? -1.149 -60.531 -16.844 1 93.75 215 ARG A C 1
ATOM 1662 O O . ARG A 1 215 ? -0.671 -61.5 -17.484 1 93.75 215 ARG A O 1
ATOM 1669 N N . TYR A 1 216 ? -0.451 -59.719 -16.141 1 92.75 216 TYR A N 1
ATOM 1670 C CA . TYR A 1 216 ? 0.976 -59.969 -15.961 1 92.75 216 TYR A CA 1
ATOM 1671 C C . TYR A 1 216 ? 1.219 -61.25 -15.203 1 92.75 216 TYR A C 1
ATOM 1673 O O . TYR A 1 216 ? 2.078 -62.062 -15.594 1 92.75 216 TYR A O 1
ATOM 1681 N N . GLU A 1 217 ? 0.465 -61.531 -14.18 1 94.12 217 GLU A N 1
ATOM 1682 C CA . GLU A 1 217 ? 0.573 -62.75 -13.398 1 94.12 217 GLU A CA 1
ATOM 1683 C C . GLU A 1 217 ? 0.196 -63.969 -14.242 1 94.12 217 GLU A C 1
ATOM 1685 O O . GLU A 1 217 ? 0.736 -65.062 -14.039 1 94.12 217 GLU A O 1
ATOM 1690 N N . GLY A 1 218 ? -0.662 -63.719 -15.188 1 93.38 218 GLY A N 1
ATOM 1691 C CA . GLY A 1 218 ? -1.064 -64.75 -16.109 1 93.38 218 GLY A CA 1
ATOM 1692 C C . GLY A 1 218 ? -0.153 -64.875 -17.312 1 93.38 218 GLY A C 1
ATOM 1693 O O . GLY A 1 218 ? -0.425 -65.688 -18.234 1 93.38 218 GLY A O 1
ATOM 1694 N N . LYS A 1 219 ? 0.889 -64.125 -17.375 1 91.75 219 LYS A N 1
ATOM 1695 C CA . LYS A 1 219 ? 1.917 -64.125 -18.406 1 91.75 219 LYS A CA 1
ATOM 1696 C C . LYS A 1 219 ? 1.343 -63.656 -19.75 1 91.75 219 LYS A C 1
ATOM 1698 O O . LYS A 1 219 ? 1.793 -64.125 -20.812 1 91.75 219 LYS A O 1
ATOM 1703 N N . ILE A 1 220 ? 0.377 -62.875 -19.672 1 89.38 220 ILE A N 1
ATOM 1704 C CA . ILE A 1 220 ? -0.284 -62.344 -20.859 1 89.38 220 ILE A CA 1
ATOM 1705 C C . ILE A 1 220 ? 0.231 -60.938 -21.141 1 89.38 220 ILE A C 1
ATOM 1707 O O . ILE A 1 220 ? 0.287 -60.5 -22.297 1 89.38 220 ILE A O 1
ATOM 1711 N N . ALA A 1 221 ? 0.533 -60.188 -20.094 1 88.38 221 ALA A N 1
ATOM 1712 C CA . ALA A 1 221 ? 1.035 -58.844 -20.234 1 88.38 221 ALA A CA 1
ATOM 1713 C C . ALA A 1 221 ? 2.494 -58.75 -19.797 1 88.38 221 ALA A C 1
ATOM 1715 O O . ALA A 1 221 ? 2.969 -59.562 -19.016 1 88.38 221 ALA A O 1
ATOM 1716 N N . SER A 1 222 ? 3.115 -57.781 -20.375 1 87.81 222 SER A N 1
ATOM 1717 C CA . SER A 1 222 ? 4.523 -57.562 -20.047 1 87.81 222 SER A CA 1
ATOM 1718 C C . SER A 1 222 ? 4.684 -56.812 -18.734 1 87.81 222 SER A C 1
ATOM 1720 O O . SER A 1 222 ? 3.744 -56.156 -18.266 1 87.81 222 SER A O 1
ATOM 1722 N N . GLU A 1 223 ? 5.898 -57 -18.156 1 88.44 223 GLU A N 1
ATOM 1723 C CA . GLU A 1 223 ? 6.23 -56.156 -16.984 1 88.44 223 GLU A CA 1
ATOM 1724 C C . GLU A 1 223 ? 6.199 -54.688 -17.328 1 88.44 223 GLU A C 1
ATOM 1726 O O . GLU A 1 223 ? 5.875 -53.844 -16.484 1 88.44 223 GLU A O 1
ATOM 1731 N N . LEU A 1 224 ? 6.449 -54.344 -18.547 1 87.69 224 LEU A N 1
ATOM 1732 C CA . LEU A 1 224 ? 6.41 -52.969 -19.016 1 87.69 224 LEU A CA 1
ATOM 1733 C C . LEU A 1 224 ? 5.008 -52.375 -18.891 1 87.69 224 LEU A C 1
ATOM 1735 O O . LEU A 1 224 ? 4.848 -51.219 -18.484 1 87.69 224 LEU A O 1
ATOM 1739 N N . ASP A 1 225 ? 4.039 -53.156 -19.156 1 89.81 225 ASP A N 1
ATOM 1740 C CA . ASP A 1 225 ? 2.652 -52.719 -19.031 1 89.81 225 ASP A CA 1
ATOM 1741 C C . ASP A 1 225 ? 2.309 -52.438 -17.562 1 89.81 225 ASP A C 1
ATOM 1743 O O . ASP A 1 225 ? 1.661 -51.438 -17.266 1 89.81 225 ASP A O 1
ATOM 1747 N N . LEU A 1 226 ? 2.777 -53.281 -16.719 1 91.62 226 LEU A N 1
ATOM 1748 C CA . LEU A 1 226 ? 2.5 -53.156 -15.289 1 91.62 226 LEU A CA 1
ATOM 1749 C C . LEU A 1 226 ? 3.137 -51.875 -14.742 1 91.62 226 LEU A C 1
ATOM 1751 O O . LEU A 1 226 ? 2.475 -51.094 -14.055 1 91.62 226 LEU A O 1
ATOM 1755 N N . THR A 1 227 ? 4.402 -51.656 -15.062 1 90.56 227 THR A N 1
ATOM 1756 C CA . THR A 1 227 ? 5.105 -50.469 -14.539 1 90.56 227 THR A CA 1
ATOM 1757 C C . THR A 1 227 ? 4.531 -49.188 -15.125 1 90.56 227 THR A C 1
ATOM 1759 O O . THR A 1 227 ? 4.504 -48.156 -14.461 1 90.56 227 THR A O 1
ATOM 1762 N N . ARG A 1 228 ? 4.031 -49.156 -16.297 1 89.94 228 ARG A N 1
ATOM 1763 C CA . ARG A 1 228 ? 3.367 -48.031 -16.906 1 89.94 228 ARG A CA 1
ATOM 1764 C C . ARG A 1 228 ? 2.074 -47.688 -16.172 1 89.94 228 ARG A C 1
ATOM 1766 O O . ARG A 1 228 ? 1.791 -46.5 -15.914 1 89.94 228 ARG A O 1
ATOM 1773 N N . ALA A 1 229 ? 1.362 -48.688 -15.883 1 92.94 229 ALA A N 1
ATOM 1774 C CA . ALA A 1 229 ? 0.117 -48.469 -15.148 1 92.94 229 ALA A CA 1
ATOM 1775 C C . ALA A 1 229 ? 0.389 -47.875 -13.766 1 92.94 229 ALA A C 1
ATOM 1777 O O . ALA A 1 229 ? -0.324 -47 -13.312 1 92.94 229 ALA A O 1
ATOM 1778 N N . GLN A 1 230 ? 1.405 -48.406 -13.156 1 91.94 230 GLN A N 1
ATOM 1779 C CA . GLN A 1 230 ? 1.798 -47.906 -11.844 1 91.94 230 GLN A CA 1
ATOM 1780 C C . GLN A 1 230 ? 2.219 -46.438 -11.922 1 91.94 230 GLN A C 1
ATOM 1782 O O . GLN A 1 230 ? 1.828 -45.625 -11.078 1 91.94 230 GLN A O 1
ATOM 1787 N N . SER A 1 231 ? 2.963 -46.094 -12.914 1 89.81 231 SER A N 1
ATOM 1788 C CA . SER A 1 231 ? 3.42 -44.719 -13.117 1 89.81 231 SER A CA 1
ATOM 1789 C C . SER A 1 231 ? 2.246 -43.781 -13.359 1 89.81 231 SER A C 1
ATOM 1791 O O . SER A 1 231 ? 2.209 -42.656 -12.82 1 89.81 231 SER A O 1
ATOM 1793 N N . GLN A 1 232 ? 1.314 -44.25 -14.125 1 90.31 232 GLN A N 1
ATOM 1794 C CA . GLN A 1 232 ? 0.147 -43.438 -14.453 1 90.31 232 GLN A CA 1
ATOM 1795 C C . GLN A 1 232 ? -0.679 -43.125 -13.211 1 90.31 232 GLN A C 1
ATOM 1797 O O . GLN A 1 232 ? -1.121 -42 -13.016 1 90.31 232 GLN A O 1
ATOM 1802 N N . LEU A 1 233 ? -0.884 -44.062 -12.367 1 92.44 233 LEU A N 1
ATOM 1803 C CA . LEU A 1 233 ? -1.625 -43.906 -11.117 1 92.44 233 LEU A CA 1
ATOM 1804 C C . LEU A 1 233 ? -0.904 -42.938 -10.195 1 92.44 233 LEU A C 1
ATOM 1806 O O . LEU A 1 233 ? -1.517 -42 -9.672 1 92.44 233 LEU A O 1
ATOM 1810 N N . ALA A 1 234 ? 0.361 -43.125 -10.055 1 90.25 234 ALA A N 1
ATOM 1811 C CA . ALA A 1 234 ? 1.155 -42.281 -9.164 1 90.25 234 ALA A CA 1
ATOM 1812 C C . ALA A 1 234 ? 1.143 -40.812 -9.633 1 90.25 234 ALA A C 1
ATOM 1814 O O . ALA A 1 234 ? 1.075 -39.906 -8.82 1 90.25 234 ALA A O 1
ATOM 1815 N N . GLU A 1 235 ? 1.225 -40.531 -10.914 1 88.81 235 GLU A N 1
ATOM 1816 C CA . GLU A 1 235 ? 1.198 -39.188 -11.484 1 88.81 235 GLU A CA 1
ATOM 1817 C C . GLU A 1 235 ? -0.134 -38.5 -11.203 1 88.81 235 GLU A C 1
ATOM 1819 O O . GLU A 1 235 ? -0.165 -37.312 -10.852 1 88.81 235 GLU A O 1
ATOM 1824 N N . ALA A 1 236 ? -1.171 -39.219 -11.328 1 92.06 236 ALA A N 1
ATOM 1825 C CA . ALA A 1 236 ? -2.49 -38.656 -11.07 1 92.06 236 ALA A CA 1
ATOM 1826 C C . ALA A 1 236 ? -2.666 -38.312 -9.586 1 92.06 236 ALA A C 1
ATOM 1828 O O . ALA A 1 236 ? -3.289 -37.312 -9.234 1 92.06 236 ALA A O 1
ATOM 1829 N N . GLU A 1 237 ? -2.15 -39.188 -8.742 1 92.56 237 GLU A N 1
ATOM 1830 C CA . GLU A 1 237 ? -2.189 -38.906 -7.309 1 92.56 237 GLU A CA 1
ATOM 1831 C C . GLU A 1 237 ? -1.442 -37.625 -6.961 1 92.56 237 GLU A C 1
ATOM 1833 O O . GLU A 1 237 ? -1.925 -36.812 -6.164 1 92.56 237 GLU A O 1
ATOM 1838 N N . ALA A 1 238 ? -0.306 -37.469 -7.566 1 90 238 ALA A N 1
ATOM 1839 C CA . ALA A 1 238 ? 0.475 -36.25 -7.355 1 90 238 ALA A CA 1
ATOM 1840 C C . ALA A 1 238 ? -0.3 -35.031 -7.809 1 90 238 ALA A C 1
ATOM 1842 O O . ALA A 1 238 ? -0.243 -33.969 -7.16 1 90 238 ALA A O 1
ATOM 1843 N N . GLN A 1 239 ? -1.002 -35.094 -8.898 1 91.81 239 GLN A N 1
ATOM 1844 C CA . GLN A 1 239 ? -1.791 -33.969 -9.398 1 91.81 239 GLN A CA 1
ATOM 1845 C C . GLN A 1 239 ? -2.938 -33.656 -8.453 1 91.81 239 GLN A C 1
ATOM 1847 O O . GLN A 1 239 ? -3.271 -32.469 -8.266 1 91.81 239 GLN A O 1
ATOM 1852 N N . LEU A 1 240 ? -3.551 -34.656 -7.875 1 94.75 240 LEU A N 1
ATOM 1853 C CA . LEU A 1 240 ? -4.605 -34.438 -6.895 1 94.75 240 LEU A CA 1
ATOM 1854 C C . LEU A 1 240 ? -4.066 -33.688 -5.676 1 94.75 240 LEU A C 1
ATOM 1856 O O . LEU A 1 240 ? -4.707 -32.781 -5.168 1 94.75 240 LEU A O 1
ATOM 1860 N N . ASP A 1 241 ? -2.896 -34.062 -5.211 1 91.88 241 ASP A N 1
ATOM 1861 C CA . ASP A 1 241 ? -2.252 -33.375 -4.094 1 91.88 241 ASP A CA 1
ATOM 1862 C C . ASP A 1 241 ? -1.997 -31.906 -4.422 1 91.88 241 ASP A C 1
ATOM 1864 O O . ASP A 1 241 ? -2.189 -31.031 -3.57 1 91.88 241 ASP A O 1
ATOM 1868 N N . GLU A 1 242 ? -1.599 -31.609 -5.645 1 91.81 242 GLU A N 1
ATOM 1869 C CA . GLU A 1 242 ? -1.363 -30.234 -6.086 1 91.81 242 GLU A CA 1
ATOM 1870 C C . GLU A 1 242 ? -2.645 -29.406 -6.031 1 91.81 242 GLU A C 1
ATOM 1872 O O . GLU A 1 242 ? -2.635 -28.266 -5.562 1 91.81 242 GLU A O 1
ATOM 1877 N N . VAL A 1 243 ? -3.721 -29.984 -6.457 1 96.19 243 VAL A N 1
ATOM 1878 C CA . VAL A 1 243 ? -5.016 -29.312 -6.453 1 96.19 243 VAL A CA 1
ATOM 1879 C C . VAL A 1 243 ? -5.449 -29.031 -5.016 1 96.19 243 VAL A C 1
ATOM 1881 O O . VAL A 1 243 ? -5.961 -27.953 -4.715 1 96.19 243 VAL A O 1
ATOM 1884 N N . ARG A 1 244 ? -5.227 -29.984 -4.16 1 94.44 244 ARG A N 1
ATOM 1885 C CA . ARG A 1 244 ? -5.551 -29.812 -2.75 1 94.44 244 ARG A CA 1
ATOM 1886 C C . ARG A 1 244 ? -4.758 -28.656 -2.146 1 94.44 244 ARG A C 1
ATOM 1888 O O . ARG A 1 244 ? -5.301 -27.844 -1.395 1 94.44 244 ARG A O 1
ATOM 1895 N N . GLY A 1 245 ? -3.512 -28.609 -2.455 1 93.56 245 GLY A N 1
ATOM 1896 C CA . GLY A 1 245 ? -2.686 -27.5 -1.993 1 93.56 245 GLY A CA 1
ATOM 1897 C C . GLY A 1 245 ? -3.184 -26.141 -2.461 1 93.56 245 GLY A C 1
ATOM 1898 O O . GLY A 1 245 ? -3.258 -25.203 -1.674 1 93.56 245 GLY A O 1
ATOM 1899 N N . GLN A 1 246 ? -3.527 -26.047 -3.707 1 95.81 246 GLN A N 1
ATOM 1900 C CA . GLN A 1 246 ? -4.043 -24.797 -4.266 1 95.81 246 GLN A CA 1
ATOM 1901 C C . GLN A 1 246 ? -5.355 -24.406 -3.6 1 95.81 246 GLN A C 1
ATOM 1903 O O . GLN A 1 246 ? -5.609 -23.219 -3.369 1 95.81 246 GLN A O 1
ATOM 1908 N N . ARG A 1 247 ? -6.16 -25.375 -3.352 1 96.94 247 ARG A N 1
ATOM 1909 C CA . ARG A 1 247 ? -7.438 -25.109 -2.703 1 96.94 247 ARG A CA 1
ATOM 1910 C C . ARG A 1 247 ? -7.234 -24.531 -1.308 1 96.94 247 ARG A C 1
ATOM 1912 O O . ARG A 1 247 ? -7.926 -23.578 -0.911 1 96.94 247 ARG A O 1
ATOM 1919 N N . ASN A 1 248 ? -6.316 -25.109 -0.529 1 95.31 248 ASN A N 1
ATOM 1920 C CA . ASN A 1 248 ? -6.004 -24.609 0.805 1 95.31 248 ASN A CA 1
ATOM 1921 C C . ASN A 1 248 ? -5.586 -23.141 0.768 1 95.31 248 ASN A C 1
ATOM 1923 O O . ASN A 1 248 ? -6.047 -22.328 1.58 1 95.31 248 ASN A O 1
ATOM 1927 N N . LEU A 1 249 ? -4.727 -22.797 -0.193 1 96.44 249 LEU A N 1
ATOM 1928 C CA . LEU A 1 249 ? -4.254 -21.422 -0.321 1 96.44 249 LEU A CA 1
ATOM 1929 C C . LEU A 1 249 ? -5.414 -20.484 -0.617 1 96.44 249 LEU A C 1
ATOM 1931 O O . LEU A 1 249 ? -5.5 -19.391 -0.043 1 96.44 249 LEU A O 1
ATOM 1935 N N . ALA A 1 250 ? -6.336 -20.875 -1.482 1 97.5 250 ALA A N 1
ATOM 1936 C CA . ALA A 1 250 ? -7.5 -20.062 -1.815 1 97.5 250 ALA A CA 1
ATOM 1937 C C . ALA A 1 250 ? -8.398 -19.859 -0.599 1 97.5 250 ALA A C 1
ATOM 1939 O O . ALA A 1 250 ? -8.898 -18.766 -0.357 1 97.5 250 ALA A O 1
ATOM 1940 N N . GLU A 1 251 ? -8.555 -20.922 0.13 1 97.5 251 GLU A N 1
ATOM 1941 C CA . GLU A 1 251 ? -9.398 -20.859 1.323 1 97.5 251 GLU A CA 1
ATOM 1942 C C . GLU A 1 251 ? -8.828 -19.891 2.354 1 97.5 251 GLU A C 1
ATOM 1944 O O . GLU A 1 251 ? -9.562 -19.094 2.938 1 97.5 251 GLU A O 1
ATOM 1949 N N . HIS A 1 252 ? -7.531 -19.938 2.613 1 97.06 252 HIS A N 1
ATOM 1950 C CA . HIS A 1 252 ? -6.883 -19.031 3.545 1 97.06 252 HIS A CA 1
ATOM 1951 C C . HIS A 1 252 ? -7.039 -17.578 3.096 1 97.06 252 HIS A C 1
ATOM 1953 O O . HIS A 1 252 ? -7.285 -16.688 3.916 1 97.06 252 HIS A O 1
ATOM 1959 N N . ALA A 1 253 ? -6.871 -17.391 1.778 1 98.06 253 ALA A N 1
ATOM 1960 C CA . ALA A 1 253 ? -7.004 -16.031 1.237 1 98.06 253 ALA A CA 1
ATOM 1961 C C . ALA A 1 253 ? -8.422 -15.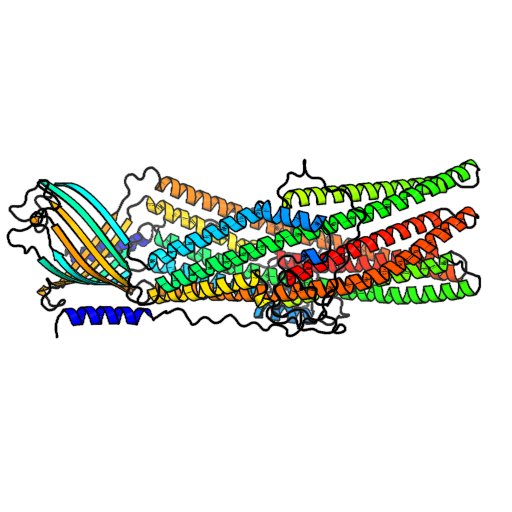508 1.434 1 98.06 253 ALA A C 1
ATOM 1963 O O . ALA A 1 253 ? -8.609 -14.328 1.734 1 98.06 253 ALA A O 1
ATOM 1964 N N . ILE A 1 254 ? -9.391 -16.375 1.262 1 98.38 254 ILE A N 1
ATOM 1965 C CA . ILE A 1 254 ? -10.781 -15.984 1.472 1 98.38 254 ILE A CA 1
ATOM 1966 C C . ILE A 1 254 ? -11 -15.633 2.939 1 98.38 254 ILE A C 1
ATOM 1968 O O . ILE A 1 254 ? -11.688 -14.656 3.252 1 98.38 254 ILE A O 1
ATOM 1972 N N . ALA A 1 255 ? -10.422 -16.406 3.85 1 97.44 255 ALA A N 1
ATOM 1973 C CA . ALA A 1 255 ? -10.531 -16.125 5.277 1 97.44 255 ALA A CA 1
ATOM 1974 C C . ALA A 1 255 ? -10.07 -14.695 5.594 1 97.44 255 ALA A C 1
ATOM 1976 O O . ALA A 1 255 ? -10.773 -13.953 6.281 1 97.44 255 ALA A O 1
ATOM 1977 N N . GLU A 1 256 ? -8.922 -14.336 5.031 1 96.44 256 GLU A N 1
ATOM 1978 C CA . GLU A 1 256 ? -8.383 -12.992 5.242 1 96.44 256 GLU A CA 1
ATOM 1979 C C . GLU A 1 256 ? -9.352 -11.922 4.734 1 96.44 256 GLU A C 1
ATOM 1981 O O . GLU A 1 256 ? -9.594 -10.93 5.414 1 96.44 256 GLU A O 1
ATOM 1986 N N . LEU A 1 257 ? -9.969 -12.141 3.557 1 98.06 257 LEU A N 1
ATOM 1987 C CA . LEU A 1 257 ? -10.852 -11.156 2.941 1 98.06 257 LEU A CA 1
ATOM 1988 C C . LEU A 1 257 ? -12.117 -10.969 3.773 1 98.06 257 LEU A C 1
ATOM 1990 O O . LEU A 1 257 ? -12.672 -9.867 3.828 1 98.06 257 LEU A O 1
ATOM 1994 N N . VAL A 1 258 ? -12.586 -12.008 4.434 1 97.56 258 VAL A N 1
ATOM 1995 C CA . VAL A 1 258 ? -13.836 -11.891 5.184 1 97.56 258 VAL A CA 1
ATOM 1996 C C . VAL A 1 258 ? -13.531 -11.555 6.641 1 97.56 258 VAL A C 1
ATOM 1998 O O . VAL A 1 258 ? -14.414 -11.633 7.5 1 97.56 258 VAL A O 1
ATOM 2001 N N . GLY A 1 259 ? -12.258 -11.242 6.977 1 95.5 259 GLY A N 1
ATOM 2002 C CA . GLY A 1 259 ? -11.875 -10.727 8.273 1 95.5 259 GLY A CA 1
ATOM 2003 C C . GLY A 1 259 ? -11.727 -11.805 9.336 1 95.5 259 GLY A C 1
ATOM 2004 O O . GLY A 1 259 ? -11.867 -11.531 10.531 1 95.5 259 GLY A O 1
ATOM 2005 N N . GLU A 1 260 ? -11.477 -13.047 8.938 1 94.5 260 GLU A N 1
ATOM 2006 C CA . GLU A 1 260 ? -11.297 -14.172 9.852 1 94.5 260 GLU A CA 1
ATOM 2007 C C . GLU A 1 260 ? -9.898 -14.758 9.75 1 94.5 260 GLU A C 1
ATOM 2009 O O . GLU A 1 260 ? -9.273 -14.703 8.688 1 94.5 260 GLU A O 1
ATOM 2014 N N . SER A 1 261 ? -9.453 -15.297 10.875 1 93.38 261 SER A N 1
ATOM 2015 C CA . SER A 1 261 ? -8.172 -15.992 10.844 1 93.38 261 SER A CA 1
ATOM 2016 C C . SER A 1 261 ? -8.25 -17.266 10 1 93.38 261 SER A C 1
ATOM 2018 O O . SER A 1 261 ? -9.227 -18.016 10.086 1 93.38 261 SER A O 1
ATOM 2020 N N . ALA A 1 262 ? -7.23 -17.406 9.18 1 93.94 262 ALA A N 1
ATOM 2021 C CA . ALA A 1 262 ? -7.176 -18.594 8.336 1 93.94 262 ALA A CA 1
ATOM 2022 C C . ALA A 1 262 ? -7.27 -19.875 9.172 1 93.94 262 ALA A C 1
ATOM 2024 O O . ALA A 1 262 ? -7.805 -20.891 8.711 1 93.94 262 ALA A O 1
ATOM 2025 N N . SER A 1 263 ? -6.809 -19.828 10.414 1 90.88 263 SER A N 1
ATOM 2026 C CA . SER A 1 263 ? -6.781 -20.984 11.289 1 90.88 263 SER A CA 1
ATOM 2027 C C . SER A 1 263 ? -8.188 -21.391 11.711 1 90.88 263 SER A C 1
ATOM 2029 O O . SER A 1 263 ? -8.414 -22.547 12.094 1 90.88 263 SER A O 1
ATOM 2031 N N . ASN A 1 264 ? -9.109 -20.453 11.703 1 90.19 264 ASN A N 1
ATOM 2032 C CA . ASN A 1 264 ? -10.461 -20.703 12.195 1 90.19 264 ASN A CA 1
ATOM 2033 C C . ASN A 1 264 ? -11.477 -20.734 11.062 1 90.19 264 ASN A C 1
ATOM 2035 O O . ASN A 1 264 ? -12.688 -20.703 11.305 1 90.19 264 ASN A O 1
ATOM 2039 N N . PHE A 1 265 ? -11.047 -20.766 9.852 1 94.06 265 PHE A N 1
ATOM 2040 C CA . PHE A 1 265 ? -11.93 -20.641 8.695 1 94.06 265 PHE A CA 1
ATOM 2041 C C . PHE A 1 265 ? -11.906 -21.922 7.855 1 94.06 265 PHE A C 1
ATOM 2043 O O . PHE A 1 265 ? -10.836 -22.5 7.625 1 94.06 265 PHE A O 1
ATOM 2050 N N . GLN A 1 266 ? -13.07 -22.406 7.512 1 94.38 266 GLN A N 1
ATOM 2051 C CA . GLN A 1 266 ? -13.195 -23.562 6.637 1 94.38 266 GLN A CA 1
ATOM 2052 C C . GLN A 1 266 ? -14.375 -23.422 5.688 1 94.38 266 GLN A C 1
ATOM 2054 O O . GLN A 1 266 ? -15.438 -22.922 6.078 1 94.38 266 GLN A O 1
ATOM 2059 N N . LEU A 1 267 ? -14.195 -23.75 4.484 1 95.31 267 LEU A N 1
ATOM 2060 C CA . LEU A 1 267 ? -15.25 -23.844 3.479 1 95.31 267 LEU A CA 1
ATOM 2061 C C . LEU A 1 267 ? -15.352 -25.266 2.939 1 95.31 267 LEU A C 1
ATOM 2063 O O . LEU A 1 267 ? -14.391 -25.797 2.377 1 95.31 267 LEU A O 1
ATOM 2067 N N . ALA A 1 268 ? -16.469 -25.812 3.137 1 93.88 268 ALA A N 1
ATOM 2068 C CA . ALA A 1 268 ? -16.672 -27.172 2.645 1 93.88 268 ALA A CA 1
ATOM 2069 C C . ALA A 1 268 ? -16.672 -27.219 1.118 1 93.88 268 ALA A C 1
ATOM 2071 O O . ALA A 1 268 ? -17.156 -26.281 0.471 1 93.88 268 ALA A O 1
ATOM 2072 N N . ALA A 1 269 ? -16.062 -28.281 0.604 1 93.25 269 ALA A N 1
ATOM 2073 C CA . ALA A 1 269 ? -16.141 -28.484 -0.841 1 93.25 269 ALA A CA 1
ATOM 2074 C C . ALA A 1 269 ? -17.594 -28.594 -1.302 1 93.25 269 ALA A C 1
ATOM 2076 O O . ALA A 1 269 ? -18.422 -29.141 -0.587 1 93.25 269 ALA A O 1
ATOM 2077 N N . THR A 1 270 ? -17.906 -28.078 -2.445 1 88.25 270 THR A N 1
ATOM 2078 C CA . THR A 1 270 ? -19.266 -28.125 -2.971 1 88.25 270 THR A CA 1
ATOM 2079 C C . THR A 1 270 ? -19.281 -28.797 -4.34 1 88.25 270 THR A C 1
ATOM 2081 O O . THR A 1 270 ? -18.375 -28.609 -5.148 1 88.25 270 THR A O 1
ATOM 2084 N N . PRO A 1 271 ? -20.297 -29.594 -4.527 1 87.81 271 PRO A N 1
ATOM 2085 C CA . PRO A 1 271 ? -20.469 -30.188 -5.859 1 87.81 271 PRO A CA 1
ATOM 2086 C C . PRO A 1 271 ? -21.156 -29.25 -6.844 1 87.81 271 PRO A C 1
ATOM 2088 O O . PRO A 1 271 ? -21.219 -29.547 -8.039 1 87.81 271 PRO A O 1
ATOM 2091 N N . GLN A 1 272 ? -21.578 -28.141 -6.344 1 83.75 272 GLN A N 1
ATOM 2092 C CA . GLN A 1 272 ? -22.312 -27.203 -7.18 1 83.75 272 GLN A CA 1
ATOM 2093 C C . GLN A 1 272 ? -21.391 -26.562 -8.219 1 83.75 272 GLN A C 1
ATOM 2095 O O . GLN A 1 272 ? -20.281 -26.109 -7.883 1 83.75 272 GLN A O 1
ATOM 2100 N N . ILE A 1 273 ? -21.859 -26.578 -9.422 1 83.5 273 ILE A N 1
ATOM 2101 C CA . ILE A 1 273 ? -21.156 -25.922 -10.516 1 83.5 273 ILE A CA 1
ATOM 2102 C C . ILE A 1 273 ? -21.781 -24.547 -10.758 1 83.5 273 ILE A C 1
ATOM 2104 O O . ILE A 1 273 ? -22.984 -24.422 -10.953 1 83.5 273 ILE A O 1
ATOM 2108 N N . LEU A 1 274 ? -20.938 -23.562 -10.695 1 91.94 274 LEU A N 1
ATOM 2109 C CA . LEU A 1 274 ? -21.422 -22.203 -10.945 1 91.94 274 LEU A CA 1
ATOM 2110 C C . LEU A 1 274 ? -21.766 -22.016 -12.414 1 91.94 274 LEU A C 1
ATOM 2112 O O . LEU A 1 274 ? -21.047 -22.469 -13.297 1 91.94 274 LEU A O 1
ATOM 2116 N N . ALA A 1 275 ? -22.891 -21.359 -12.609 1 87.38 275 ALA A N 1
ATOM 2117 C CA . ALA A 1 275 ? -23.297 -21.078 -13.984 1 87.38 275 ALA A CA 1
ATOM 2118 C C . ALA A 1 275 ? -22.672 -19.781 -14.492 1 87.38 275 ALA A C 1
ATOM 2120 O O . ALA A 1 275 ? -22.547 -18.812 -13.742 1 87.38 275 ALA A O 1
ATOM 2121 N N . ILE A 1 276 ? -22.266 -19.828 -15.672 1 88.81 276 ILE A N 1
ATOM 2122 C CA . ILE A 1 276 ? -21.734 -18.625 -16.312 1 88.81 276 ILE A CA 1
ATOM 2123 C C . ILE A 1 276 ? -22.875 -17.672 -16.656 1 88.81 276 ILE A C 1
ATOM 2125 O O . ILE A 1 276 ? -23.766 -18.016 -17.438 1 88.81 276 ILE A O 1
ATOM 2129 N N . PRO A 1 277 ? -22.828 -16.516 -16.094 1 86.56 277 PRO A N 1
ATOM 2130 C CA . PRO A 1 277 ? -23.906 -15.57 -16.406 1 86.56 277 PRO A CA 1
ATOM 2131 C C . PRO A 1 277 ? -23.906 -15.133 -17.859 1 86.56 277 PRO A C 1
ATOM 2133 O O . PRO A 1 277 ? -22.828 -14.953 -18.453 1 86.56 277 PRO A O 1
ATOM 2136 N N . GLN A 1 278 ? -25.047 -14.93 -18.375 1 83.19 278 GLN A N 1
ATOM 2137 C CA . GLN A 1 278 ? -25.172 -14.469 -19.75 1 83.19 278 GLN A CA 1
ATOM 2138 C C . GLN A 1 278 ? -24.922 -12.969 -19.859 1 83.19 278 GLN A C 1
ATOM 2140 O O . GLN A 1 278 ? -25.422 -12.195 -19.031 1 83.19 278 GLN A O 1
ATOM 2145 N N . VAL A 1 279 ? -24.094 -12.602 -20.781 1 82.31 279 VAL A N 1
ATOM 2146 C CA . VAL A 1 279 ? -23.828 -11.188 -21.031 1 82.31 279 VAL A CA 1
ATOM 2147 C C . VAL A 1 279 ? -24.984 -10.578 -21.812 1 82.31 279 VAL A C 1
ATOM 2149 O O . VAL A 1 279 ? -25.375 -11.102 -22.859 1 82.31 279 VAL A O 1
ATOM 2152 N N . PRO A 1 280 ? -25.469 -9.531 -21.234 1 75.88 280 PRO A N 1
ATOM 2153 C CA . PRO A 1 280 ? -26.562 -8.914 -22.016 1 75.88 280 PRO A CA 1
ATOM 2154 C C . PRO A 1 280 ? -26.094 -8.391 -23.359 1 75.88 280 PRO A C 1
ATOM 2156 O O . PRO A 1 280 ? -24.922 -8.062 -23.531 1 75.88 280 PRO A O 1
ATOM 2159 N N . GLY A 1 281 ? -26.969 -8.344 -24.328 1 70 281 GLY A N 1
ATOM 2160 C CA . GLY A 1 281 ? -26.656 -7.91 -25.672 1 70 281 GLY A CA 1
ATOM 2161 C C . GLY A 1 281 ? -26.203 -6.461 -25.734 1 70 281 GLY A C 1
ATOM 2162 O O . GLY A 1 281 ? -25.453 -6.078 -26.641 1 70 281 GLY A O 1
ATOM 2163 N N . ALA A 1 282 ? -26.766 -5.602 -24.922 1 67.62 282 ALA A N 1
ATOM 2164 C CA . ALA A 1 282 ? -26.359 -4.199 -24.891 1 67.62 282 ALA A CA 1
ATOM 2165 C C . ALA A 1 282 ? -25.781 -3.82 -23.531 1 67.62 282 ALA A C 1
ATOM 2167 O O . ALA A 1 282 ? -26.406 -4.062 -22.5 1 67.62 282 ALA A O 1
ATOM 2168 N N . LEU A 1 283 ? -24.5 -3.398 -23.672 1 73.44 283 LEU A N 1
ATOM 2169 C CA . LEU A 1 283 ? -23.844 -2.967 -22.438 1 73.44 283 LEU A CA 1
ATOM 2170 C C . LEU A 1 283 ? -23.812 -1.445 -22.344 1 73.44 283 LEU A C 1
ATOM 2172 O O . LEU A 1 283 ? -23.719 -0.758 -23.375 1 73.44 283 LEU A O 1
ATOM 2176 N N . PRO A 1 284 ? -24.062 -0.98 -21.078 1 67.5 284 PRO A N 1
ATOM 2177 C CA . PRO A 1 284 ? -24.016 0.475 -20.906 1 67.5 284 PRO A CA 1
ATOM 2178 C C . PRO A 1 284 ? -22.672 1.066 -21.359 1 67.5 284 PRO A C 1
ATOM 2180 O O . PRO A 1 284 ? -21.625 0.462 -21.141 1 67.5 284 PRO A O 1
ATOM 2183 N N . SER A 1 285 ? -22.844 2.164 -22.156 1 66.12 285 SER A N 1
ATOM 2184 C CA . SER A 1 285 ? -21.641 2.871 -22.562 1 66.12 285 SER A CA 1
ATOM 2185 C C . SER A 1 285 ? -21.328 4.039 -21.625 1 66.12 285 SER A C 1
ATOM 2187 O O . SER A 1 285 ? -20.312 4.719 -21.781 1 66.12 285 SER A O 1
ATOM 2189 N N . ASN A 1 286 ? -22.25 4.09 -20.641 1 74.56 286 ASN A N 1
ATOM 2190 C CA . ASN A 1 286 ? -22.062 5.238 -19.766 1 74.56 286 ASN A CA 1
ATOM 2191 C C . ASN A 1 286 ? -21.141 4.902 -18.594 1 74.56 286 ASN A C 1
ATOM 2193 O O . ASN A 1 286 ? -21.5 5.133 -17.422 1 74.56 286 ASN A O 1
ATOM 2197 N N . LEU A 1 287 ? -19.938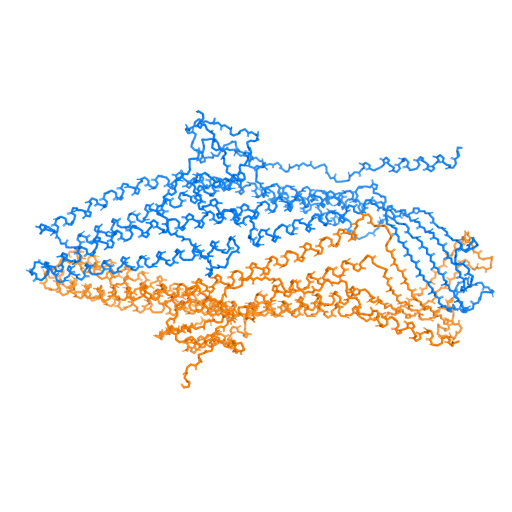 4.445 -18.969 1 74.56 287 LEU A N 1
ATOM 2198 C CA . LEU A 1 287 ? -18.938 4.07 -17.969 1 74.56 287 LEU A CA 1
ATOM 2199 C C . LEU A 1 287 ? -18.578 5.262 -17.094 1 74.56 287 LEU A C 1
ATOM 2201 O O . LEU A 1 287 ? -18.312 5.098 -15.898 1 74.56 287 LEU A O 1
ATOM 2205 N N . LEU A 1 288 ? -18.719 6.449 -17.656 1 73.25 288 LEU A N 1
ATOM 2206 C CA . LEU A 1 288 ? -18.328 7.672 -16.969 1 73.25 288 LEU A CA 1
ATOM 2207 C C . LEU A 1 288 ? -19.219 7.902 -15.742 1 73.25 288 LEU A C 1
ATOM 2209 O O . LEU A 1 288 ? -18.75 8.461 -14.742 1 73.25 288 LEU A O 1
ATOM 2213 N N . GLN A 1 289 ? -20.406 7.414 -15.789 1 76.62 289 GLN A N 1
ATOM 2214 C CA . GLN A 1 289 ? -21.344 7.637 -14.695 1 76.62 289 GLN A CA 1
ATOM 2215 C C . GLN A 1 289 ? -21.328 6.469 -13.719 1 76.62 289 GLN A C 1
ATOM 2217 O O . GLN A 1 289 ? -21.781 6.609 -12.578 1 76.62 289 GLN A O 1
ATOM 2222 N N . ARG A 1 290 ? -20.703 5.445 -14.117 1 82.56 290 ARG A N 1
ATOM 2223 C CA . ARG A 1 290 ? -20.859 4.246 -13.305 1 82.56 290 ARG A CA 1
ATOM 2224 C C . ARG A 1 290 ? -19.578 3.922 -12.547 1 82.56 290 ARG A C 1
ATOM 2226 O O . ARG A 1 290 ? -19.625 3.35 -11.461 1 82.56 290 ARG A O 1
ATOM 2233 N N . ARG A 1 291 ? -18.453 4.25 -13.148 1 90.5 291 ARG A N 1
ATOM 2234 C CA . ARG A 1 291 ? -17.172 3.852 -12.555 1 90.5 291 ARG A CA 1
ATOM 2235 C C . ARG A 1 291 ? -16.703 4.883 -11.539 1 90.5 291 ARG A C 1
ATOM 2237 O O . ARG A 1 291 ? -16.375 6.016 -11.906 1 90.5 291 ARG A O 1
ATOM 2244 N N . ALA A 1 292 ? -16.578 4.387 -10.328 1 93.69 292 ALA A N 1
ATOM 2245 C CA . ALA A 1 292 ? -16.172 5.266 -9.227 1 93.69 292 ALA A CA 1
ATOM 2246 C C . ALA A 1 292 ? -14.758 5.789 -9.43 1 93.69 292 ALA A C 1
ATOM 2248 O O . ALA A 1 292 ? -14.43 6.902 -9.016 1 93.69 292 ALA A O 1
ATOM 2249 N N . ASP A 1 293 ? -13.852 5.016 -10.117 1 95.38 293 ASP A N 1
ATOM 2250 C CA . ASP A 1 293 ? -12.484 5.473 -10.336 1 95.38 293 ASP A CA 1
ATOM 2251 C C . ASP A 1 293 ? -12.438 6.641 -11.312 1 95.38 293 ASP A C 1
ATOM 2253 O O . ASP A 1 293 ? -11.617 7.555 -11.164 1 95.38 293 ASP A O 1
ATOM 2257 N N . ILE A 1 294 ? -13.352 6.676 -12.258 1 94.12 294 ILE A N 1
ATOM 2258 C CA . ILE A 1 294 ? -13.453 7.789 -13.195 1 94.12 294 ILE A CA 1
ATOM 2259 C C . ILE A 1 294 ? -14.047 9.008 -12.484 1 94.12 294 ILE A C 1
ATOM 2261 O O . ILE A 1 294 ? -13.555 10.125 -12.656 1 94.12 294 ILE A O 1
ATOM 2265 N N . ALA A 1 295 ? -15.078 8.789 -11.68 1 94.62 295 ALA A N 1
ATOM 2266 C CA . ALA A 1 295 ? -15.688 9.883 -10.914 1 94.62 295 ALA A CA 1
ATOM 2267 C C . ALA A 1 295 ? -14.664 10.539 -9.984 1 94.62 295 ALA A C 1
ATOM 2269 O O . ALA A 1 295 ? -14.602 11.766 -9.898 1 94.62 295 ALA A O 1
ATOM 2270 N N . ALA A 1 296 ? -13.828 9.695 -9.305 1 96.5 296 ALA A N 1
ATOM 2271 C CA . ALA A 1 296 ? -12.789 10.219 -8.422 1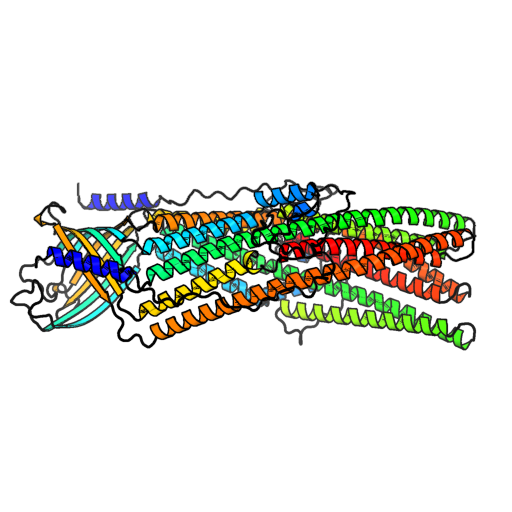 96.5 296 ALA A CA 1
ATOM 2272 C C . ALA A 1 296 ? -11.797 11.086 -9.188 1 96.5 296 ALA A C 1
ATOM 2274 O O . ALA A 1 296 ? -11.445 12.18 -8.742 1 96.5 296 ALA A O 1
ATOM 2275 N N . ALA A 1 297 ? -11.375 10.586 -10.328 1 96.81 297 ALA A N 1
ATOM 2276 C CA . ALA A 1 297 ? -10.422 11.328 -11.148 1 96.81 297 ALA A CA 1
ATOM 2277 C C . ALA A 1 297 ? -11.008 12.664 -11.602 1 96.81 297 ALA A C 1
ATOM 2279 O O . ALA A 1 297 ? -10.32 13.68 -11.602 1 96.81 297 ALA A O 1
ATOM 2280 N N . GLU A 1 298 ? -12.305 12.672 -12.008 1 96.5 298 GLU A N 1
ATOM 2281 C CA . GLU A 1 298 ? -12.961 13.906 -12.43 1 96.5 298 GLU A CA 1
ATOM 2282 C C . GLU A 1 298 ? -13.016 14.914 -11.289 1 96.5 298 GLU A C 1
ATOM 2284 O O . GLU A 1 298 ? -12.773 16.109 -11.5 1 96.5 298 GLU A O 1
ATOM 2289 N N . ARG A 1 299 ? -13.328 14.422 -10.094 1 97.25 299 ARG A N 1
ATOM 2290 C CA . ARG A 1 299 ? -13.383 15.328 -8.945 1 97.25 299 ARG A CA 1
ATOM 2291 C C . ARG A 1 299 ? -12.016 15.922 -8.648 1 97.25 299 ARG A C 1
ATOM 2293 O O . ARG A 1 299 ? -11.914 17.062 -8.203 1 97.25 299 ARG A O 1
ATOM 2300 N N . ARG A 1 300 ? -10.953 15.203 -8.875 1 98.12 300 ARG A N 1
ATOM 2301 C CA . ARG A 1 300 ? -9.602 15.719 -8.672 1 98.12 300 ARG A CA 1
ATOM 2302 C C . ARG A 1 300 ? -9.25 16.766 -9.711 1 98.12 300 ARG A C 1
ATOM 2304 O O . ARG A 1 300 ? -8.523 17.719 -9.422 1 98.12 300 ARG A O 1
ATOM 2311 N N . VAL A 1 301 ? -9.828 16.641 -10.977 1 97.94 301 VAL A N 1
ATOM 2312 C CA . VAL A 1 301 ? -9.672 17.688 -11.969 1 97.94 301 VAL A CA 1
ATOM 2313 C C . VAL A 1 301 ? -10.359 18.969 -11.484 1 97.94 301 VAL A C 1
ATOM 2315 O O . VAL A 1 301 ? -9.781 20.062 -11.57 1 97.94 301 VAL A O 1
ATOM 2318 N N . PHE A 1 302 ? -11.555 18.781 -10.961 1 97.88 302 PHE A N 1
ATOM 2319 C CA . PHE A 1 302 ? -12.273 19.938 -10.43 1 97.88 302 PHE A CA 1
ATOM 2320 C C . PHE A 1 302 ? -11.477 20.609 -9.32 1 97.88 302 PHE A C 1
ATOM 2322 O O . PHE A 1 302 ? -11.352 21.844 -9.297 1 97.88 302 PHE A O 1
ATOM 2329 N N . ALA A 1 303 ? -10.922 19.781 -8.375 1 98.38 303 ALA A N 1
ATOM 2330 C CA . ALA A 1 303 ? -10.133 20.328 -7.273 1 98.38 303 ALA A CA 1
ATOM 2331 C C . ALA A 1 303 ? -8.93 21.125 -7.797 1 98.38 303 ALA A C 1
ATOM 2333 O O . ALA A 1 303 ? -8.641 22.219 -7.297 1 98.38 303 ALA A O 1
ATOM 2334 N N . ALA A 1 304 ? -8.258 20.578 -8.797 1 98.38 304 ALA A N 1
ATOM 2335 C CA . ALA A 1 304 ? -7.102 21.266 -9.375 1 98.38 304 ALA A CA 1
ATOM 2336 C C . ALA A 1 304 ? -7.52 22.547 -10.07 1 98.38 304 ALA A C 1
ATOM 2338 O O . ALA A 1 304 ? -6.793 23.547 -10.039 1 98.38 304 ALA A O 1
ATOM 2339 N N . ASN A 1 305 ? -8.703 22.531 -10.75 1 98.25 305 ASN A N 1
ATOM 2340 C CA . ASN A 1 305 ? -9.242 23.734 -11.367 1 98.25 305 ASN A CA 1
ATOM 2341 C C . ASN A 1 305 ? -9.484 24.844 -10.336 1 98.25 305 ASN A C 1
ATOM 2343 O O . ASN A 1 305 ? -9.133 26 -10.57 1 98.25 305 ASN A O 1
ATOM 2347 N N . ALA A 1 306 ? -10.031 24.438 -9.219 1 98 306 ALA A N 1
ATOM 2348 C CA . ALA A 1 306 ? -10.234 25.375 -8.133 1 98 306 ALA A CA 1
ATOM 2349 C C . ALA A 1 306 ? -8.906 25.906 -7.602 1 98 306 ALA A C 1
ATOM 2351 O O . ALA A 1 306 ? -8.805 27.062 -7.195 1 98 306 ALA A O 1
ATOM 2352 N N . GLY A 1 307 ? -7.852 25.109 -7.656 1 98.25 307 GLY A N 1
ATOM 2353 C CA . GLY A 1 307 ? -6.52 25.5 -7.23 1 98.25 307 GLY A CA 1
ATOM 2354 C C . GLY A 1 307 ? -5.938 26.625 -8.055 1 98.25 307 GLY A C 1
ATOM 2355 O O . GLY A 1 307 ? -5.18 27.453 -7.535 1 98.25 307 GLY A O 1
ATOM 2356 N N . ILE A 1 308 ? -6.309 26.734 -9.312 1 98.38 308 ILE A N 1
ATOM 2357 C CA . ILE A 1 308 ? -5.887 27.844 -10.148 1 98.38 308 ILE A CA 1
ATOM 2358 C C . ILE A 1 308 ? -6.496 29.141 -9.625 1 98.38 308 ILE A C 1
ATOM 2360 O O . ILE A 1 308 ? -5.828 30.188 -9.594 1 98.38 308 ILE A O 1
ATOM 2364 N N . GLY A 1 309 ? -7.754 29.031 -9.234 1 97.81 309 GLY A N 1
ATOM 2365 C CA . GLY A 1 309 ? -8.391 30.203 -8.648 1 97.81 309 GLY A CA 1
ATOM 2366 C C . GLY A 1 309 ? -7.703 30.688 -7.383 1 97.81 309 GLY A C 1
ATOM 2367 O O . GLY A 1 309 ? -7.562 31.891 -7.164 1 97.81 309 GLY A O 1
ATOM 2368 N N . VAL A 1 310 ? -7.242 29.734 -6.547 1 97.69 310 VAL A N 1
ATOM 2369 C CA . VAL A 1 310 ? -6.504 30.078 -5.332 1 97.69 310 VAL A CA 1
ATOM 2370 C C . VAL A 1 310 ? -5.207 30.797 -5.699 1 97.69 310 VAL A C 1
ATOM 2372 O O . VAL A 1 310 ? -4.883 31.828 -5.121 1 97.69 310 VAL A O 1
ATOM 2375 N N . ALA A 1 311 ? -4.453 30.281 -6.672 1 97.75 311 ALA A N 1
ATOM 2376 C CA . ALA A 1 311 ? -3.176 30.859 -7.09 1 97.75 311 ALA A CA 1
ATOM 2377 C C . ALA A 1 311 ? -3.377 32.25 -7.715 1 97.75 311 ALA A C 1
ATOM 2379 O O . ALA A 1 311 ? -2.59 33.156 -7.473 1 97.75 311 ALA A O 1
ATOM 2380 N N . LYS A 1 312 ? -4.414 32.438 -8.484 1 97.75 312 LYS A N 1
ATOM 2381 C CA . LYS A 1 312 ? -4.676 33.719 -9.148 1 97.75 312 LYS A CA 1
ATOM 2382 C C . LYS A 1 312 ? -5.059 34.812 -8.141 1 97.75 312 LYS A C 1
ATOM 2384 O O . LYS A 1 312 ? -4.746 35.969 -8.328 1 97.75 312 LYS A O 1
ATOM 2389 N N . ALA A 1 313 ? -5.699 34.312 -7.105 1 96.38 313 ALA A N 1
ATOM 2390 C CA . ALA A 1 313 ? -6.117 35.281 -6.086 1 96.38 313 ALA A CA 1
ATOM 2391 C C . ALA A 1 313 ? -4.91 35.969 -5.441 1 96.38 313 ALA A C 1
ATOM 2393 O O . ALA A 1 313 ? -5.016 37.062 -4.941 1 96.38 313 ALA A O 1
ATOM 2394 N N . ALA A 1 314 ? -3.75 35.344 -5.527 1 95.94 314 ALA A N 1
ATOM 2395 C CA . ALA A 1 314 ? -2.547 35.875 -4.883 1 95.94 314 ALA A CA 1
ATOM 2396 C C . ALA A 1 314 ? -2.041 37.125 -5.598 1 95.94 314 ALA A C 1
ATOM 2398 O O . ALA A 1 314 ? -1.238 37.875 -5.043 1 95.94 314 ALA A O 1
ATOM 2399 N N . TRP A 1 315 ? -2.537 37.469 -6.891 1 95.81 315 TRP A N 1
ATOM 2400 C CA . TRP A 1 315 ? -2.143 38.625 -7.648 1 95.81 315 TRP A CA 1
ATOM 2401 C C . TRP A 1 315 ? -2.85 39.875 -7.125 1 95.81 315 TRP A C 1
ATOM 2403 O O . TRP A 1 315 ? -2.469 41 -7.457 1 95.81 315 TRP A O 1
ATOM 2413 N N . TYR A 1 316 ? -3.859 39.656 -6.281 1 95.38 316 TYR A N 1
ATOM 2414 C CA . TYR A 1 316 ? -4.723 40.75 -5.871 1 95.38 316 TYR A CA 1
ATOM 2415 C C . TYR A 1 316 ? -4.574 41.031 -4.379 1 95.38 316 TYR A C 1
ATOM 2417 O O . TYR A 1 316 ? -4.059 40.219 -3.633 1 95.38 316 TYR A O 1
ATOM 2425 N N . PRO A 1 317 ? -4.957 42.25 -3.871 1 94.25 317 PRO A N 1
ATOM 2426 C CA . PRO A 1 317 ? -4.801 42.562 -2.455 1 94.25 317 PRO A CA 1
ATOM 2427 C C . PRO A 1 317 ? -5.559 41.625 -1.534 1 94.25 317 PRO A C 1
ATOM 2429 O O . PRO A 1 317 ? -6.68 41.219 -1.848 1 94.25 317 PRO A O 1
ATOM 2432 N N . ASP A 1 318 ? -4.957 41.25 -0.493 1 92.44 318 ASP A N 1
ATOM 2433 C CA . ASP A 1 318 ? -5.605 40.5 0.575 1 92.44 318 ASP A CA 1
ATOM 2434 C C . ASP A 1 318 ? -6.211 41.438 1.618 1 92.44 318 ASP A C 1
ATOM 2436 O O . ASP A 1 318 ? -5.57 42.406 2.037 1 92.44 318 ASP A O 1
ATOM 2440 N N . PHE A 1 319 ? -7.523 41.188 1.872 1 91.94 319 PHE A N 1
ATOM 2441 C CA . PHE A 1 319 ? -8.242 42 2.83 1 91.94 319 PHE A CA 1
ATOM 2442 C C . PHE A 1 319 ? -8.594 41.219 4.082 1 91.94 319 PHE A C 1
ATOM 2444 O O . PHE A 1 319 ? -9.047 40.062 3.992 1 91.94 319 PHE A O 1
ATOM 2451 N N . SER A 1 320 ? -8.336 41.781 5.223 1 93.06 320 SER A N 1
ATOM 2452 C CA . SER A 1 320 ? -8.781 41.219 6.48 1 93.06 320 SER A CA 1
ATOM 2453 C C . SER A 1 320 ? -9.352 42.25 7.418 1 93.06 320 SER A C 1
ATOM 2455 O O . SER A 1 320 ? -9.023 43.438 7.297 1 93.06 320 SER A O 1
ATOM 2457 N N . LEU A 1 321 ? -10.359 41.812 8.172 1 91.69 321 LEU A N 1
ATOM 2458 C CA . LEU A 1 321 ? -10.914 42.656 9.242 1 91.69 321 LEU A CA 1
ATOM 2459 C C . LEU A 1 321 ? -10.43 42.156 10.609 1 91.69 321 LEU A C 1
ATOM 2461 O O . LEU A 1 321 ? -10.508 40.969 10.914 1 91.69 321 LEU A O 1
ATOM 2465 N N . THR A 1 322 ? -9.828 43.094 11.344 1 92.94 322 THR A N 1
ATOM 2466 C CA . THR A 1 322 ? -9.352 42.781 12.688 1 92.94 322 THR A CA 1
ATOM 2467 C C . THR A 1 322 ? -10.07 43.625 13.734 1 92.94 322 THR A C 1
ATOM 2469 O O . THR A 1 322 ? -10.391 44.781 13.492 1 92.94 322 THR A O 1
ATOM 2472 N N . GLY A 1 323 ? -10.414 43 14.812 1 91.81 323 GLY A N 1
ATOM 2473 C CA . GLY A 1 323 ? -11.008 43.656 15.969 1 91.81 323 GLY A CA 1
ATOM 2474 C C . GLY A 1 323 ? -10.391 43.219 17.281 1 91.81 323 GLY A C 1
ATOM 2475 O O . GLY A 1 323 ? -10.055 42.031 17.453 1 91.81 323 GLY A O 1
ATOM 2476 N N . LEU A 1 324 ? -10.148 44.219 18.109 1 93.56 324 LEU A N 1
ATOM 2477 C CA . LEU A 1 324 ? -9.656 43.969 19.453 1 93.56 324 LEU A CA 1
ATOM 2478 C C . LEU A 1 324 ? -10.523 44.656 20.5 1 93.56 324 LEU A C 1
ATOM 2480 O O . LEU A 1 324 ? -10.961 45.812 20.281 1 93.56 324 LEU A O 1
ATOM 2484 N N . VAL A 1 325 ? -10.883 44 21.516 1 93.06 325 VAL A N 1
ATOM 2485 C CA . VAL A 1 325 ? -11.531 44.594 22.672 1 93.06 325 VAL A CA 1
ATOM 2486 C C . VAL A 1 325 ? -10.977 44 23.953 1 93.06 325 VAL A C 1
ATOM 2488 O O . VAL A 1 325 ? -10.719 42.781 24.031 1 93.06 325 VAL A O 1
ATOM 2491 N N . GLY A 1 326 ? -10.641 44.906 24.875 1 94.19 326 GLY A N 1
ATOM 2492 C CA . GLY A 1 326 ? -10.109 44.375 26.125 1 94.19 326 GLY A CA 1
ATOM 2493 C C . GLY A 1 326 ? -9.812 45.469 27.141 1 94.19 326 GLY A C 1
ATOM 2494 O O . GLY A 1 326 ? -10.391 46.562 27.078 1 94.19 326 GLY A O 1
ATOM 2495 N N . GLY A 1 327 ? -9.062 45.031 28.203 1 92.19 327 GLY A N 1
ATOM 2496 C CA . GLY A 1 327 ? -8.594 45.938 29.234 1 92.19 327 GLY A CA 1
ATOM 2497 C C . GLY A 1 327 ? -7.086 45.938 29.406 1 92.19 327 GLY A C 1
ATOM 2498 O O . GLY A 1 327 ? -6.434 44.906 29.125 1 92.19 327 GLY A O 1
ATOM 2499 N N . GLN A 1 328 ? -6.574 47.062 29.766 1 91.31 328 GLN A N 1
ATOM 2500 C CA . GLN A 1 328 ? -5.145 47.219 30.016 1 91.31 328 GLN A CA 1
ATOM 2501 C C . GLN A 1 328 ? -4.887 48.094 31.234 1 91.31 328 GLN A C 1
ATOM 2503 O O . GLN A 1 328 ? -5.551 49.125 31.422 1 91.31 328 GLN A O 1
ATOM 2508 N N . THR A 1 329 ? -4.023 47.625 32.125 1 88.56 329 THR A N 1
ATOM 2509 C CA . THR A 1 329 ? -3.646 48.406 33.281 1 88.56 329 THR A CA 1
ATOM 2510 C C . THR A 1 329 ? -2.133 48.406 33.5 1 88.56 329 THR A C 1
ATOM 2512 O O . THR A 1 329 ? -1.425 47.625 32.844 1 88.56 329 THR A O 1
ATOM 2515 N N . GLN A 1 330 ? -1.625 49.312 34.281 1 85.25 330 GLN A N 1
ATOM 2516 C CA . GLN A 1 330 ? -0.217 49.344 34.656 1 85.25 330 GLN A CA 1
ATOM 2517 C C . GLN A 1 330 ? 0.016 48.594 35.969 1 85.25 330 GLN A C 1
ATOM 2519 O O . GLN A 1 330 ? 0.855 49 36.781 1 85.25 330 GLN A O 1
ATOM 2524 N N . GLY A 1 331 ? -0.73 47.594 36.25 1 79.25 331 GLY A N 1
ATOM 2525 C CA . GLY A 1 331 ? -0.501 46.719 37.375 1 79.25 331 GLY A CA 1
ATOM 2526 C C . GLY A 1 331 ? -1.498 46.938 38.5 1 79.25 331 GLY A C 1
ATOM 2527 O O . GLY A 1 331 ? -1.556 46.156 39.469 1 79.25 331 GLY A O 1
ATOM 2528 N N . VAL A 1 332 ? -2.266 48.062 38.406 1 77.31 332 VAL A N 1
ATOM 2529 C CA . VAL A 1 332 ? -3.193 48.312 39.5 1 77.31 332 VAL A CA 1
ATOM 2530 C C . VAL A 1 332 ? -4.598 48.531 38.938 1 77.31 332 VAL A C 1
ATOM 2532 O O . VAL A 1 332 ? -4.758 49.062 37.844 1 77.31 332 VAL A O 1
ATOM 2535 N N . GLY A 1 333 ? -5.594 48.094 39.75 1 81.06 333 GLY A N 1
ATOM 2536 C CA . GLY A 1 333 ? -6.988 48.375 39.469 1 81.06 333 GLY A CA 1
ATOM 2537 C C . GLY A 1 333 ? -7.684 47.281 38.688 1 81.06 333 GLY A C 1
ATOM 2538 O O . GLY A 1 333 ? -7.066 46.25 38.344 1 81.06 333 GLY A O 1
ATOM 2539 N N . ASN A 1 334 ? -8.953 47.562 38.406 1 84 334 ASN A N 1
ATOM 2540 C CA . ASN A 1 334 ? -9.812 46.656 37.688 1 84 334 ASN A CA 1
ATOM 2541 C C . ASN A 1 334 ? -9.57 46.719 36.188 1 84 334 ASN A C 1
ATOM 2543 O O . ASN A 1 334 ? -9.797 47.75 35.562 1 84 334 ASN A O 1
ATOM 2547 N N . LEU A 1 335 ? -9.18 45.562 35.625 1 87.06 335 LEU A N 1
ATOM 2548 C CA . LEU A 1 335 ? -8.805 45.469 34.219 1 87.06 335 LEU A CA 1
ATOM 2549 C C . LEU A 1 335 ? -9.969 45.844 33.312 1 87.06 335 LEU A C 1
ATOM 2551 O O . LEU A 1 335 ? -9.758 46.406 32.219 1 87.06 335 LEU A O 1
ATOM 2555 N N . LEU A 1 336 ? -11.211 45.688 33.812 1 85.5 336 LEU A N 1
ATOM 2556 C CA . LEU A 1 336 ? -12.359 45.906 32.938 1 85.5 336 LEU A CA 1
ATOM 2557 C C . LEU A 1 336 ? -13.117 47.156 33.312 1 85.5 336 LEU A C 1
ATOM 2559 O O . LEU A 1 336 ? -14.219 47.406 32.812 1 85.5 336 LEU A O 1
ATOM 2563 N N . SER A 1 337 ? -12.508 47.938 34.188 1 87.81 337 SER A N 1
ATOM 2564 C CA . SER A 1 337 ? -13.117 49.219 34.469 1 87.81 337 SER A CA 1
ATOM 2565 C C . SER A 1 337 ? -13.203 50.094 33.219 1 87.81 337 SER A C 1
ATOM 2567 O O . SER A 1 337 ? -12.445 49.906 32.281 1 87.81 337 SER A O 1
ATOM 2569 N N . ALA A 1 338 ? -14.062 51.062 33.219 1 86.62 338 ALA A N 1
ATOM 2570 C CA . ALA A 1 338 ? -14.359 51.875 32.031 1 86.62 338 ALA A CA 1
ATOM 2571 C C . ALA A 1 338 ? -13.109 52.562 31.531 1 86.62 338 ALA A C 1
ATOM 2573 O O . ALA A 1 338 ? -12.891 52.656 30.312 1 86.62 338 ALA A O 1
ATOM 2574 N N . GLY A 1 339 ? -12.305 53.094 32.406 1 89.31 339 GLY A N 1
ATOM 2575 C CA . GLY A 1 339 ? -11.117 53.844 32 1 89.31 339 GLY A CA 1
ATOM 2576 C C . GLY A 1 339 ? -10 52.938 31.5 1 89.31 339 GLY A C 1
ATOM 2577 O O . GLY A 1 339 ? -9.07 53.406 30.844 1 89.31 339 GLY A O 1
ATOM 2578 N N . ASN A 1 340 ? -10.094 51.656 31.688 1 89.94 340 ASN A N 1
ATOM 2579 C CA . ASN A 1 340 ? -9.039 50.719 31.312 1 89.94 340 ASN A CA 1
ATOM 2580 C C . ASN A 1 340 ? -9.391 49.969 30.047 1 89.94 340 ASN A C 1
ATOM 2582 O O . ASN A 1 340 ? -8.562 49.219 29.5 1 89.94 340 ASN A O 1
ATOM 2586 N N . ARG A 1 341 ? -10.586 50.188 29.484 1 91.25 341 ARG A N 1
ATOM 2587 C CA . ARG A 1 341 ? -11.047 49.469 28.312 1 91.25 341 ARG A CA 1
ATOM 2588 C C . ARG A 1 341 ? -10.398 50.031 27.047 1 91.25 341 ARG A C 1
ATOM 2590 O O . ARG A 1 341 ? -10.148 51.219 26.938 1 91.25 341 ARG A O 1
ATOM 2597 N N . TYR A 1 342 ? -10.078 49.188 26.172 1 89.62 342 TYR A N 1
ATOM 2598 C CA . TYR A 1 342 ? -9.594 49.594 24.859 1 89.62 342 TYR A CA 1
ATOM 2599 C C . TYR A 1 342 ? -10.242 48.781 23.766 1 89.62 342 TYR A C 1
ATOM 2601 O O . TYR A 1 342 ? -10.742 47.688 24.016 1 89.62 342 TYR A O 1
ATOM 2609 N N . TRP A 1 343 ? -10.383 49.281 22.594 1 91.56 343 TRP A N 1
ATOM 2610 C CA . TRP A 1 343 ? -10.859 48.562 21.406 1 91.56 343 TRP A CA 1
ATOM 2611 C C . TRP A 1 343 ? -10.227 49.156 20.141 1 91.56 343 TRP A C 1
ATOM 2613 O O . TRP A 1 343 ? -9.719 50.281 20.141 1 91.56 343 TRP A O 1
ATOM 2623 N N . ALA A 1 344 ? -9.984 48.406 19.281 1 92.25 344 ALA A N 1
ATOM 2624 C CA . ALA A 1 344 ? -9.523 48.75 17.938 1 92.25 344 ALA A CA 1
ATOM 2625 C C . ALA A 1 344 ? -10.266 47.969 16.859 1 92.25 344 ALA A C 1
ATOM 2627 O O . ALA A 1 344 ? -10.57 46.781 17.047 1 92.25 344 ALA A O 1
ATOM 2628 N N . LEU A 1 345 ? -10.742 48.562 15.797 1 91.25 345 LEU A N 1
ATOM 2629 C CA . LEU A 1 345 ? -11.414 47.938 14.672 1 91.25 345 LEU A CA 1
ATOM 2630 C C . LEU A 1 345 ? -10.961 48.562 13.352 1 91.25 345 LEU A C 1
ATOM 2632 O O . LEU A 1 345 ? -10.852 49.781 13.242 1 91.25 345 LEU A O 1
ATOM 2636 N N . GLY A 1 346 ? -10.594 47.75 12.383 1 91.56 34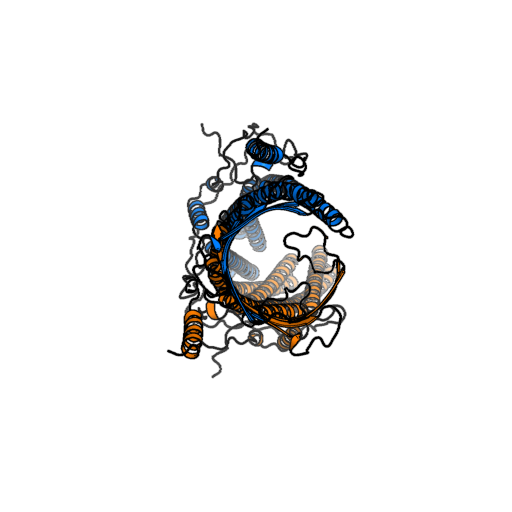6 GLY A N 1
ATOM 2637 C CA . GLY A 1 346 ? -10.258 48.312 11.078 1 91.56 346 GLY A CA 1
ATOM 2638 C C . GLY A 1 346 ? -9.852 47.25 10.07 1 91.56 346 GLY A C 1
ATOM 2639 O O . GLY A 1 346 ? -9.555 46.125 10.445 1 91.56 346 GLY A O 1
ATOM 2640 N N . PRO A 1 347 ? -9.898 47.562 8.828 1 90.38 347 PRO A N 1
ATOM 2641 C CA . PRO A 1 347 ? -9.43 46.656 7.758 1 90.38 347 PRO A CA 1
ATOM 2642 C C . PRO A 1 347 ? -7.914 46.719 7.574 1 90.38 347 PRO A C 1
ATOM 2644 O O . PRO A 1 347 ? -7.27 47.688 7.973 1 90.38 347 PRO A O 1
ATOM 2647 N N . LEU A 1 348 ? -7.355 45.562 7.273 1 92.75 348 LEU A N 1
ATOM 2648 C CA . LEU A 1 348 ? -5.965 45.469 6.832 1 92.75 348 LEU A CA 1
ATOM 2649 C C . LEU A 1 348 ? -5.883 45 5.387 1 92.75 348 LEU A C 1
ATOM 2651 O O . LEU A 1 348 ? -6.551 44.031 5.004 1 92.75 348 LEU A O 1
ATOM 2655 N N . VAL A 1 349 ? -5.184 45.781 4.547 1 93.12 349 VAL A N 1
ATOM 2656 C CA . VAL A 1 349 ? -5 45.438 3.143 1 93.12 349 VAL A CA 1
ATOM 2657 C C . VAL A 1 349 ? -3.523 45.156 2.861 1 93.12 349 VAL A C 1
ATOM 2659 O O . VAL A 1 349 ? -2.66 45.969 3.254 1 93.12 349 VAL A O 1
ATOM 2662 N N . ASN A 1 350 ? -3.229 44.062 2.295 1 93.94 350 ASN A N 1
ATOM 2663 C CA . ASN A 1 350 ? -1.874 43.719 1.886 1 93.94 350 ASN A CA 1
ATOM 2664 C C . ASN A 1 350 ? -1.81 43.344 0.402 1 93.94 350 ASN A C 1
ATOM 2666 O O . ASN A 1 350 ? -2.631 42.594 -0.096 1 93.94 350 ASN A O 1
ATOM 2670 N N . LEU A 1 351 ? -0.894 43.969 -0.332 1 94.38 351 LEU A N 1
ATOM 2671 C CA . LEU A 1 351 ? -0.732 43.75 -1.763 1 94.38 351 LEU A CA 1
ATOM 2672 C C . LEU A 1 351 ? 0.734 43.531 -2.115 1 94.38 351 LEU A C 1
ATOM 2674 O O . LEU A 1 351 ? 1.557 44.438 -1.973 1 94.38 351 LEU A O 1
ATOM 2678 N N . PRO A 1 352 ? 1.1 42.344 -2.525 1 94.19 352 PRO A N 1
ATOM 2679 C CA . PRO A 1 352 ? 2.473 42.188 -3.01 1 94.19 352 PRO A CA 1
ATOM 2680 C C . PRO A 1 352 ? 2.771 43.062 -4.238 1 94.19 352 PRO A C 1
ATOM 2682 O O . PRO A 1 352 ? 1.984 43.062 -5.188 1 94.19 352 PRO A O 1
ATOM 2685 N N . ILE A 1 353 ? 3.865 43.719 -4.164 1 95.62 353 ILE A N 1
ATOM 2686 C CA . ILE A 1 353 ? 4.277 44.594 -5.266 1 95.62 353 ILE A CA 1
ATOM 2687 C C . ILE A 1 353 ? 5.359 43.906 -6.09 1 95.62 353 ILE A C 1
ATOM 2689 O O . ILE A 1 353 ? 5.32 43.906 -7.32 1 95.62 353 ILE A O 1
ATOM 2693 N N . PHE A 1 354 ? 6.391 43.344 -5.445 1 96.62 354 PHE A N 1
ATOM 2694 C CA . PHE A 1 354 ? 7.496 42.625 -6.051 1 96.62 354 PHE A CA 1
ATOM 2695 C C . PHE A 1 354 ? 7.855 41.375 -5.223 1 96.62 354 PHE A C 1
ATOM 2697 O O . PHE A 1 354 ? 8.164 41.5 -4.035 1 96.62 354 PHE A O 1
ATOM 2704 N N . ASP A 1 355 ? 7.766 40.25 -5.789 1 96.38 355 ASP A N 1
ATOM 2705 C CA . ASP A 1 355 ? 8.031 39 -5.055 1 96.38 355 ASP A CA 1
ATOM 2706 C C . ASP A 1 355 ? 9.031 38.125 -5.797 1 96.38 355 ASP A C 1
ATOM 2708 O O . ASP A 1 355 ? 9.117 36.938 -5.547 1 96.38 355 ASP A O 1
ATOM 2712 N N . GLY A 1 356 ? 9.781 38.688 -6.777 1 97.44 356 GLY A N 1
ATOM 2713 C CA . GLY A 1 356 ? 10.82 37.969 -7.496 1 97.44 356 GLY A CA 1
ATOM 2714 C C . GLY A 1 356 ? 10.273 36.875 -8.406 1 97.44 356 GLY A C 1
ATOM 2715 O O . GLY A 1 356 ? 10.992 35.969 -8.773 1 97.44 356 GLY A O 1
ATOM 2716 N N . GLY A 1 357 ? 8.93 36.875 -8.742 1 97.88 357 GLY A N 1
ATOM 2717 C CA . GLY A 1 357 ? 8.32 35.906 -9.648 1 97.88 357 GLY A CA 1
ATOM 2718 C C . GLY A 1 357 ? 7.641 34.75 -8.922 1 97.88 357 GLY A C 1
ATOM 2719 O O . GLY A 1 357 ? 7.203 33.781 -9.547 1 97.88 357 GLY A O 1
ATOM 2720 N N . ARG A 1 358 ? 7.543 34.719 -7.609 1 97.56 358 ARG A N 1
ATOM 2721 C CA . ARG A 1 358 ? 6.996 33.625 -6.805 1 97.56 358 ARG A CA 1
ATOM 2722 C C . ARG A 1 358 ? 5.531 33.375 -7.148 1 97.56 358 ARG A C 1
ATOM 2724 O O . ARG A 1 358 ? 5.137 32.25 -7.395 1 97.56 358 ARG A O 1
ATOM 2731 N N . ILE A 1 359 ? 4.648 34.5 -7.262 1 97.38 359 ILE A N 1
ATOM 2732 C CA . ILE A 1 359 ? 3.219 34.344 -7.508 1 97.38 359 ILE A CA 1
ATOM 2733 C C . ILE A 1 359 ? 2.988 33.812 -8.922 1 97.38 359 ILE A C 1
ATOM 2735 O O . ILE A 1 359 ? 2.152 32.938 -9.141 1 97.38 359 ILE A O 1
ATOM 2739 N N . SER A 1 360 ? 3.746 34.375 -9.836 1 97.81 360 SER A N 1
ATOM 2740 C CA . SER A 1 360 ? 3.666 33.875 -11.203 1 97.81 360 SER A CA 1
ATOM 2741 C C . SER A 1 360 ? 3.994 32.375 -11.273 1 97.81 360 SER A C 1
ATOM 2743 O O . SER A 1 360 ? 3.303 31.625 -11.953 1 97.81 360 SER A O 1
ATOM 2745 N N . ALA A 1 361 ? 5.105 31.922 -10.609 1 98.56 361 ALA A N 1
ATOM 2746 C CA . ALA A 1 361 ? 5.531 30.516 -10.594 1 98.56 361 ALA A CA 1
ATOM 2747 C C . ALA A 1 361 ? 4.48 29.641 -9.93 1 98.56 361 ALA A C 1
ATOM 2749 O O . ALA A 1 361 ? 4.238 28.516 -10.367 1 98.56 361 ALA A O 1
ATOM 2750 N N . GLN A 1 362 ? 3.834 30.125 -8.906 1 98.25 362 GLN A N 1
ATOM 2751 C CA . GLN A 1 362 ? 2.787 29.375 -8.219 1 98.25 362 GLN A CA 1
ATOM 2752 C C . GLN A 1 362 ? 1.569 29.188 -9.117 1 98.25 362 GLN A C 1
ATOM 2754 O O . GLN A 1 362 ? 0.95 28.109 -9.109 1 98.25 362 GLN A O 1
ATOM 2759 N N . GLU A 1 363 ? 1.115 30.188 -9.812 1 97.94 363 GLU A N 1
ATOM 2760 C CA . GLU A 1 363 ? 0.016 30.062 -10.766 1 97.94 363 GLU A CA 1
ATOM 2761 C C . GLU A 1 363 ? 0.342 29.031 -11.844 1 97.94 363 GLU A C 1
ATOM 2763 O O . GLU A 1 363 ? -0.508 28.203 -12.203 1 97.94 363 GLU A O 1
ATOM 2768 N N . GLN A 1 364 ? 1.638 29.078 -12.344 1 98.62 364 GLN A N 1
ATOM 2769 C CA . GLN A 1 364 ? 2.053 28.109 -13.344 1 98.62 364 GLN A CA 1
ATOM 2770 C C . GLN A 1 364 ? 2.021 26.688 -12.773 1 98.62 364 GLN A C 1
ATOM 2772 O O . GLN A 1 364 ? 1.646 25.734 -13.469 1 98.62 364 GLN A O 1
ATOM 2777 N N . GLN A 1 365 ? 2.457 26.516 -11.555 1 98.44 365 GLN A N 1
ATOM 2778 C CA . GLN A 1 365 ? 2.389 25.219 -10.891 1 98.44 365 GLN A CA 1
ATOM 2779 C C . GLN A 1 365 ? 0.951 24.719 -10.805 1 98.44 365 GLN A C 1
ATOM 2781 O O . GLN A 1 365 ? 0.68 23.547 -11.086 1 98.44 365 GLN A O 1
ATOM 2786 N N . ALA A 1 366 ? -0.009 25.609 -10.398 1 98.31 366 ALA A N 1
ATOM 2787 C CA . ALA A 1 366 ? -1.414 25.234 -10.289 1 98.31 366 ALA A CA 1
ATOM 2788 C C . ALA A 1 366 ? -1.97 24.797 -11.641 1 98.31 366 ALA A C 1
ATOM 2790 O O . ALA A 1 366 ? -2.717 23.812 -11.719 1 98.31 366 ALA A O 1
ATOM 2791 N N . LYS A 1 367 ? -1.631 25.547 -12.664 1 98.5 367 LYS A N 1
ATOM 2792 C CA . LYS A 1 367 ? -2.068 25.172 -14.008 1 98.5 367 LYS A CA 1
ATOM 2793 C C . LYS A 1 367 ? -1.509 23.812 -14.414 1 98.5 367 LYS A C 1
ATOM 2795 O O . LYS A 1 367 ? -2.209 23.016 -15.031 1 98.5 367 LYS A O 1
ATOM 2800 N N . ALA A 1 368 ? -0.176 23.531 -14.094 1 98.62 368 ALA A N 1
ATOM 2801 C CA . ALA A 1 368 ? 0.44 22.234 -14.391 1 98.62 368 ALA A CA 1
ATOM 2802 C C . ALA A 1 368 ? -0.268 21.109 -13.648 1 98.62 368 ALA A C 1
ATOM 2804 O O . ALA A 1 368 ? -0.463 20.031 -14.195 1 98.62 368 ALA A O 1
ATOM 2805 N N . GLU A 1 369 ? -0.684 21.359 -12.445 1 98.31 369 GLU A N 1
ATOM 2806 C CA . GLU A 1 369 ? -1.411 20.359 -11.656 1 98.31 369 GLU A CA 1
ATOM 2807 C C . GLU A 1 369 ? -2.771 20.062 -12.281 1 98.31 369 GLU A C 1
ATOM 2809 O O . GLU A 1 369 ? -3.211 18.906 -12.281 1 98.31 369 GLU A O 1
ATOM 2814 N N . PHE A 1 370 ? -3.441 21.078 -12.758 1 98.12 370 PHE A N 1
ATOM 2815 C CA . PHE A 1 370 ? -4.703 20.875 -13.461 1 98.12 370 PHE A CA 1
ATOM 2816 C C . PHE A 1 370 ? -4.5 20.031 -14.703 1 98.12 370 PHE A C 1
ATOM 2818 O O . PHE A 1 370 ? -5.266 19.094 -14.953 1 98.12 370 PHE A O 1
ATOM 2825 N N . GLU A 1 371 ? -3.482 20.328 -15.5 1 98.19 371 GLU A N 1
ATOM 2826 C CA . GLU A 1 371 ? -3.184 19.547 -16.703 1 98.19 371 GLU A CA 1
ATOM 2827 C C . GLU A 1 371 ? -2.857 18.094 -16.344 1 98.19 371 GLU A C 1
ATOM 2829 O O . GLU A 1 371 ? -3.281 17.172 -17.047 1 98.19 371 GLU A O 1
ATOM 2834 N N . GLU A 1 372 ? -2.076 17.891 -15.289 1 98.25 372 GLU A N 1
ATOM 2835 C CA . GLU A 1 372 ? -1.744 16.547 -14.828 1 98.25 372 GLU A CA 1
ATOM 2836 C C . GLU A 1 372 ? -3 15.773 -14.445 1 98.25 372 GLU A C 1
ATOM 2838 O O . GLU A 1 372 ? -3.182 14.633 -14.875 1 98.25 372 GLU A O 1
ATOM 2843 N N . ALA A 1 373 ? -3.893 16.422 -13.641 1 98 373 ALA A N 1
ATOM 2844 C CA . ALA A 1 373 ? -5.129 15.773 -13.219 1 98 373 ALA A CA 1
ATOM 2845 C C . ALA A 1 373 ? -6.012 15.438 -14.414 1 98 373 ALA A C 1
ATOM 2847 O O . ALA A 1 373 ? -6.625 14.367 -14.461 1 98 373 ALA A O 1
ATOM 2848 N N . SER A 1 374 ? -6.082 16.344 -15.367 1 97.69 374 SER A N 1
ATOM 2849 C CA . SER A 1 374 ? -6.863 16.125 -16.578 1 97.69 374 SER A CA 1
ATOM 2850 C C . SER A 1 374 ? -6.332 14.938 -17.375 1 97.69 374 SER A C 1
ATOM 2852 O O . SER A 1 374 ? -7.109 14.117 -17.875 1 97.69 374 SER A O 1
ATOM 2854 N N . ALA A 1 375 ? -4.996 14.844 -17.516 1 97.75 375 ALA A N 1
ATOM 2855 C CA . ALA A 1 375 ? -4.379 13.727 -18.219 1 97.75 375 ALA A CA 1
ATOM 2856 C C . ALA A 1 375 ? -4.645 12.406 -17.5 1 97.75 375 ALA A C 1
ATOM 2858 O O . ALA A 1 375 ? -4.906 11.383 -18.125 1 97.75 375 ALA A O 1
ATOM 2859 N N . GLN A 1 376 ? -4.613 12.453 -16.203 1 97.69 376 GLN A N 1
ATOM 2860 C CA . GLN A 1 376 ? -4.898 11.258 -15.414 1 97.69 376 GLN A CA 1
ATOM 2861 C C . GLN A 1 376 ? -6.348 10.82 -15.594 1 97.69 376 GLN A C 1
ATOM 2863 O O . GLN A 1 376 ? -6.633 9.625 -15.68 1 97.69 376 GLN A O 1
ATOM 2868 N N . TYR A 1 377 ? -7.273 11.812 -15.609 1 96.56 377 TYR A N 1
ATOM 2869 C CA . TYR A 1 377 ? -8.672 11.5 -15.867 1 96.56 377 TYR A CA 1
ATOM 2870 C C . TYR A 1 377 ? -8.836 10.789 -17.203 1 96.56 377 TYR A C 1
ATOM 2872 O O . TYR A 1 377 ? -9.5 9.742 -17.281 1 96.56 377 TYR A O 1
ATOM 2880 N N . ARG A 1 378 ? -8.203 11.25 -18.234 1 95.69 378 ARG A N 1
ATOM 2881 C CA . ARG A 1 378 ? -8.266 10.633 -19.547 1 95.69 378 ARG A CA 1
ATOM 2882 C C . ARG A 1 378 ? -7.711 9.211 -19.516 1 95.69 378 ARG A C 1
ATOM 2884 O O . ARG A 1 378 ? -8.273 8.305 -20.141 1 95.69 378 ARG A O 1
ATOM 2891 N N . SER A 1 379 ? -6.582 9.016 -18.828 1 96.62 379 SER A N 1
ATOM 2892 C CA . SER A 1 379 ? -5.984 7.695 -18.703 1 96.62 379 SER A CA 1
ATOM 2893 C C . SER A 1 379 ? -6.957 6.711 -18.047 1 96.62 379 SER A C 1
ATOM 2895 O O . SER A 1 379 ? -7.074 5.566 -18.5 1 96.62 379 SER A O 1
ATOM 2897 N N . HIS A 1 380 ? -7.695 7.176 -17.031 1 95.19 380 HIS A N 1
ATOM 2898 C CA . HIS A 1 380 ? -8.664 6.32 -16.359 1 95.19 380 HIS A CA 1
ATOM 2899 C C . HIS A 1 380 ? -9.797 5.918 -17.281 1 95.19 380 HIS A C 1
ATOM 2901 O O . HIS A 1 380 ? -10.25 4.77 -17.266 1 95.19 380 HIS A O 1
ATOM 2907 N N . VAL A 1 381 ? -10.234 6.859 -18.031 1 92.81 381 VAL A N 1
ATOM 2908 C CA . VAL A 1 381 ? -11.336 6.594 -18.953 1 92.81 381 VAL A CA 1
ATOM 2909 C C . VAL A 1 381 ? -10.898 5.57 -20 1 92.81 381 VAL A C 1
ATOM 2911 O O . VAL A 1 381 ? -11.602 4.59 -20.25 1 92.81 381 VAL A O 1
ATOM 2914 N N . LEU A 1 382 ? -9.703 5.754 -20.656 1 94.12 382 LEU A N 1
ATOM 2915 C CA . LEU A 1 382 ? -9.195 4.832 -21.656 1 94.12 382 LEU A CA 1
ATOM 2916 C C . LEU A 1 382 ? -9 3.438 -21.078 1 94.12 382 LEU A C 1
ATOM 2918 O O . LEU A 1 382 ? -9.32 2.436 -21.719 1 94.12 382 LEU A O 1
ATOM 2922 N N . ARG A 1 383 ? -8.531 3.434 -19.875 1 95.56 383 ARG A N 1
ATOM 2923 C CA . ARG A 1 383 ? -8.336 2.15 -19.219 1 95.56 383 ARG A CA 1
ATOM 2924 C C . ARG A 1 383 ? -9.664 1.447 -18.969 1 95.56 383 ARG A C 1
ATOM 2926 O O . ARG A 1 383 ? -9.773 0.23 -19.141 1 95.56 383 ARG A O 1
ATOM 2933 N N . ALA A 1 384 ? -10.633 2.178 -18.531 1 92.81 384 ALA A N 1
ATOM 2934 C CA . ALA A 1 384 ? -11.953 1.608 -18.281 1 92.81 384 ALA A CA 1
ATOM 2935 C C . ALA A 1 384 ? -12.523 0.959 -19.531 1 92.81 384 ALA A C 1
ATOM 2937 O O . ALA A 1 384 ? -13.062 -0.15 -19.469 1 92.81 384 ALA A O 1
ATOM 2938 N N . VAL A 1 385 ? -12.414 1.593 -20.672 1 91.62 385 VAL A N 1
ATOM 2939 C CA . VAL A 1 385 ? -12.898 1.057 -21.938 1 91.62 385 VAL A CA 1
ATOM 2940 C C . VAL A 1 385 ? -12.133 -0.214 -22.297 1 91.62 385 VAL A C 1
ATOM 2942 O O . VAL A 1 385 ? -12.727 -1.216 -22.703 1 91.62 385 VAL A O 1
ATOM 2945 N N . ARG A 1 386 ? -10.797 -0.21 -22.172 1 94.06 386 ARG A N 1
ATOM 2946 C CA . ARG A 1 386 ? -9.969 -1.375 -22.469 1 94.06 386 ARG A CA 1
ATOM 2947 C C . ARG A 1 386 ? -10.383 -2.57 -21.609 1 94.06 386 ARG A C 1
ATOM 2949 O O . ARG A 1 386 ? -10.469 -3.695 -22.109 1 94.06 386 ARG A O 1
ATOM 2956 N N . GLU A 1 387 ? -10.664 -2.303 -20.344 1 94.38 387 GLU A N 1
ATOM 2957 C CA . GLU A 1 387 ? -11.031 -3.387 -19.438 1 94.38 387 GLU A CA 1
ATOM 2958 C C . GLU A 1 387 ? -12.32 -4.062 -19.891 1 94.38 387 GLU A C 1
ATOM 2960 O O . GLU A 1 387 ? -12.445 -5.285 -19.812 1 94.38 387 GLU A O 1
ATOM 2965 N N . VAL A 1 388 ? -13.258 -3.273 -20.328 1 90.75 388 VAL A N 1
ATOM 2966 C CA . VAL A 1 388 ? -14.5 -3.846 -20.844 1 90.75 388 VAL A CA 1
ATOM 2967 C C . VAL A 1 388 ? -14.219 -4.664 -22.094 1 90.75 388 VAL A C 1
ATOM 2969 O O . VAL A 1 388 ? -14.625 -5.824 -22.188 1 90.75 388 VAL A O 1
ATOM 2972 N N . GLU A 1 389 ? -13.453 -4.062 -23.047 1 92.12 389 GLU A N 1
ATOM 2973 C CA . GLU A 1 389 ? -13.109 -4.742 -24.297 1 92.12 389 GLU A CA 1
ATOM 2974 C C . GLU A 1 389 ? -12.344 -6.035 -24.031 1 92.12 389 GLU A C 1
ATOM 2976 O O . GLU A 1 389 ? -12.625 -7.066 -24.641 1 92.12 389 GLU A O 1
ATOM 2981 N N . ASP A 1 390 ? -11.438 -5.992 -23.125 1 94.94 390 ASP A N 1
ATOM 2982 C CA . ASP A 1 390 ? -10.641 -7.164 -22.766 1 94.94 390 ASP A CA 1
ATOM 2983 C C . ASP A 1 390 ? -11.523 -8.305 -22.281 1 94.94 390 ASP A C 1
ATOM 2985 O O . ASP A 1 390 ? -11.375 -9.445 -22.719 1 94.94 390 ASP A O 1
ATOM 2989 N N . ASN A 1 391 ? -12.422 -7.984 -21.391 1 93.69 391 ASN A N 1
ATOM 2990 C CA . ASN A 1 391 ? -13.234 -9.031 -20.797 1 93.69 391 ASN A CA 1
ATOM 2991 C C . ASN A 1 391 ? -14.273 -9.562 -21.781 1 93.69 391 ASN A C 1
ATOM 2993 O O . ASN A 1 391 ? -14.586 -10.758 -21.781 1 93.69 391 ASN A O 1
ATOM 2997 N N . LEU A 1 392 ? -14.773 -8.719 -22.609 1 91.19 392 LEU A N 1
ATOM 2998 C CA . LEU A 1 392 ? -15.688 -9.172 -23.656 1 91.19 392 LEU A CA 1
ATOM 2999 C C . LEU A 1 392 ? -14.984 -10.117 -24.625 1 91.19 392 LEU A C 1
ATOM 3001 O O . LEU A 1 392 ? -15.508 -11.188 -24.938 1 91.19 392 LEU A O 1
ATOM 3005 N N . ALA A 1 393 ? -13.797 -9.672 -25.109 1 93.94 393 ALA A N 1
ATOM 3006 C CA . ALA A 1 393 ? -13.016 -10.516 -26.016 1 93.94 393 ALA A CA 1
ATOM 3007 C C . ALA A 1 393 ? -12.664 -11.852 -25.344 1 93.94 393 ALA A C 1
ATOM 3009 O O . ALA A 1 393 ? -12.789 -12.906 -25.969 1 93.94 393 ALA A O 1
ATOM 3010 N N . GLN A 1 394 ? -12.305 -11.758 -24.141 1 94.94 394 GLN A N 1
ATOM 3011 C CA . GLN A 1 394 ? -11.93 -12.961 -23.406 1 94.94 394 GLN A CA 1
ATOM 3012 C C . GLN A 1 394 ? -13.109 -13.914 -23.266 1 94.94 394 GLN A C 1
ATOM 3014 O O . GLN A 1 394 ? -12.969 -15.125 -23.453 1 94.94 394 GLN A O 1
ATOM 3019 N N . LEU A 1 395 ? -14.273 -13.367 -22.906 1 93.81 395 LEU A N 1
ATOM 3020 C CA . LEU A 1 395 ? -15.453 -14.211 -22.734 1 93.81 395 LEU A CA 1
ATOM 3021 C C . LEU A 1 395 ? -15.828 -14.891 -24.047 1 93.81 395 LEU A C 1
ATOM 3023 O O . LEU A 1 395 ? -16.141 -16.078 -24.078 1 93.81 395 LEU A O 1
ATOM 3027 N N . ARG A 1 396 ? -15.75 -14.203 -25.109 1 91.69 396 ARG A N 1
ATOM 3028 C CA . ARG A 1 396 ? -16.047 -14.758 -26.438 1 91.69 396 ARG A CA 1
ATOM 3029 C C . ARG A 1 396 ? -15.055 -15.867 -26.797 1 91.69 396 ARG A C 1
ATOM 3031 O O . ARG A 1 396 ? -15.461 -16.969 -27.156 1 91.69 396 ARG A O 1
ATOM 3038 N N . ASP A 1 397 ? -13.75 -15.523 -26.625 1 94.88 397 ASP A N 1
ATOM 3039 C CA . ASP A 1 397 ? -12.711 -16.484 -27 1 94.88 397 ASP A CA 1
ATOM 3040 C C . ASP A 1 397 ? -12.766 -17.719 -26.109 1 94.88 397 ASP A C 1
ATOM 3042 O O . ASP A 1 397 ? -12.641 -18.844 -26.578 1 94.88 397 ASP A O 1
ATOM 3046 N N . LEU A 1 398 ? -13.023 -17.5 -24.875 1 96.5 398 LEU A N 1
ATOM 3047 C CA . LEU A 1 398 ? -13.078 -18.625 -23.938 1 96.5 398 LEU A CA 1
ATOM 3048 C C . LEU A 1 398 ? -14.297 -19.5 -24.203 1 96.5 398 LEU A C 1
ATOM 3050 O O . LEU A 1 398 ? -14.25 -20.719 -24.016 1 96.5 398 LEU A O 1
ATOM 3054 N N . GLN A 1 399 ? -15.375 -18.891 -24.594 1 94.06 399 GLN A N 1
ATOM 3055 C CA . GLN A 1 399 ? -16.562 -19.656 -24.938 1 94.06 399 GLN A CA 1
ATOM 3056 C C . GLN A 1 399 ? -16.297 -20.578 -26.125 1 94.06 399 GLN A C 1
ATOM 3058 O O . GLN A 1 399 ? -16.656 -21.766 -26.094 1 94.06 399 GLN A O 1
ATOM 3063 N N . GLN A 1 400 ? -15.609 -20.031 -27.125 1 94.75 400 GLN A N 1
ATOM 3064 C CA . GLN A 1 400 ? -15.258 -20.828 -28.297 1 94.75 400 GLN A CA 1
ATOM 3065 C C . GLN A 1 400 ? -14.258 -21.922 -27.922 1 94.75 400 GLN A C 1
ATOM 3067 O O . GLN A 1 400 ? -14.414 -23.078 -28.328 1 94.75 400 GLN A O 1
ATOM 3072 N N . GLU A 1 401 ? -13.297 -21.5 -27.141 1 96.75 401 GLU A N 1
ATOM 3073 C CA . GLU A 1 401 ? -12.297 -22.469 -26.688 1 96.75 401 GLU A CA 1
ATOM 3074 C C . GLU A 1 401 ? -12.953 -23.609 -25.906 1 96.75 401 GLU A C 1
ATOM 3076 O O . GLU A 1 401 ? -12.594 -24.781 -26.078 1 96.75 401 GLU A O 1
ATOM 3081 N N . ALA A 1 402 ? -13.898 -23.312 -25.062 1 96.62 402 ALA A N 1
ATOM 3082 C CA . ALA A 1 402 ? -14.57 -24.312 -24.25 1 96.62 402 ALA A CA 1
ATOM 3083 C C . ALA A 1 402 ? -15.383 -25.266 -25.109 1 96.62 402 ALA A C 1
ATOM 3085 O O . ALA A 1 402 ? -15.414 -26.469 -24.859 1 96.62 402 ALA A O 1
ATOM 3086 N N . ARG A 1 403 ? -15.961 -24.766 -26.172 1 95.56 403 ARG A N 1
ATOM 3087 C CA . ARG A 1 403 ? -16.703 -25.609 -27.094 1 95.56 403 ARG A CA 1
ATOM 3088 C C . ARG A 1 403 ? -15.781 -26.594 -27.812 1 95.56 403 ARG A C 1
ATOM 3090 O O . ARG A 1 403 ? -16.078 -27.781 -27.891 1 95.56 403 ARG A O 1
ATOM 3097 N N . ASP A 1 404 ? -14.695 -26.016 -28.25 1 97.19 404 ASP A N 1
ATOM 3098 C CA . ASP A 1 404 ? -13.727 -26.875 -28.922 1 97.19 404 ASP A CA 1
ATOM 3099 C C . ASP A 1 404 ? -13.141 -27.906 -27.969 1 97.19 404 ASP A C 1
ATOM 3101 O O . ASP A 1 404 ? -12.961 -29.078 -28.328 1 97.19 404 ASP A O 1
ATOM 3105 N N . GLU A 1 405 ? -12.914 -27.453 -26.797 1 97.56 405 GLU A N 1
ATOM 3106 C CA . GLU A 1 405 ? -12.32 -28.359 -25.812 1 97.56 405 GLU A CA 1
ATOM 3107 C C . GLU A 1 405 ? -13.312 -29.422 -25.375 1 97.56 405 GLU A C 1
ATOM 3109 O O . GLU A 1 405 ? -12.922 -30.547 -25.062 1 97.56 405 GLU A O 1
ATOM 3114 N N . GLN A 1 406 ? -14.578 -29.094 -25.359 1 97.44 406 GLN A N 1
ATOM 3115 C CA . GLN A 1 406 ? -15.594 -30.094 -25.062 1 97.44 406 GLN A CA 1
ATOM 3116 C C . GLN A 1 406 ? -15.578 -31.219 -26.109 1 97.44 406 GLN A C 1
ATOM 3118 O O . GLN A 1 406 ? -15.695 -32.406 -25.75 1 97.44 406 GLN A O 1
ATOM 3123 N N . ALA A 1 407 ? -15.359 -30.859 -27.375 1 97.38 407 ALA A N 1
ATOM 3124 C CA . ALA A 1 407 ? -15.219 -31.859 -28.422 1 97.38 407 ALA A CA 1
ATOM 3125 C C . ALA A 1 407 ? -13.984 -32.719 -28.203 1 97.38 407 ALA A C 1
ATOM 3127 O O . ALA A 1 407 ? -14.023 -33.938 -28.391 1 97.38 407 ALA A O 1
ATOM 3128 N N . ALA A 1 408 ? -12.969 -32.031 -27.812 1 97.62 408 ALA A N 1
ATOM 3129 C CA . ALA A 1 408 ? -11.734 -32.75 -27.516 1 97.62 408 ALA A CA 1
ATOM 3130 C C . ALA A 1 408 ? -11.938 -33.719 -26.359 1 97.62 408 ALA A C 1
ATOM 3132 O O . ALA A 1 408 ? -11.43 -34.844 -26.391 1 97.62 408 ALA A O 1
ATOM 3133 N N . VAL A 1 409 ? -12.648 -33.312 -25.344 1 97.75 409 VAL A N 1
ATOM 3134 C CA . VAL A 1 409 ? -12.938 -34.188 -24.203 1 97.75 409 VAL A CA 1
ATOM 3135 C C . VAL A 1 409 ? -13.727 -35.406 -24.656 1 97.75 409 VAL A C 1
ATOM 3137 O O . VAL A 1 409 ? -13.375 -36.531 -24.328 1 97.75 409 VAL A O 1
ATOM 3140 N N . ASN A 1 410 ? -14.734 -35.25 -25.5 1 97.88 410 ASN A N 1
ATOM 3141 C CA . ASN A 1 410 ? -15.555 -36.344 -26 1 97.88 410 ASN A CA 1
ATOM 3142 C C . ASN A 1 410 ? -14.719 -37.344 -26.797 1 97.88 410 ASN A C 1
ATOM 3144 O O . ASN A 1 410 ? -14.828 -38.562 -26.594 1 97.88 410 ASN A O 1
ATOM 3148 N N . ALA A 1 411 ? -13.898 -36.781 -27.656 1 97.75 411 ALA A N 1
ATOM 3149 C CA . ALA A 1 411 ? -13.047 -37.656 -28.484 1 97.75 411 ALA A CA 1
ATOM 3150 C C . ALA A 1 411 ? -12.039 -38.406 -27.641 1 97.75 411 ALA A C 1
ATOM 3152 O O . ALA A 1 411 ? -11.828 -39.594 -27.844 1 97.75 411 ALA A O 1
ATOM 3153 N N . ALA A 1 412 ? -11.469 -37.719 -26.672 1 97.62 412 ALA A N 1
ATOM 3154 C CA . ALA A 1 412 ? -10.438 -38.312 -25.828 1 97.62 412 ALA A CA 1
ATOM 3155 C C . ALA A 1 412 ? -11.031 -39.375 -24.922 1 97.62 412 ALA A C 1
ATOM 3157 O O . ALA A 1 412 ? -10.422 -40.438 -24.703 1 97.62 412 ALA A O 1
ATOM 3158 N N . GLN A 1 413 ? -12.203 -39.156 -24.391 1 96.75 413 GLN A N 1
ATOM 3159 C CA . GLN A 1 413 ? -12.875 -40.156 -23.562 1 96.75 413 GLN A CA 1
ATOM 3160 C C . GLN A 1 413 ? -13.266 -41.375 -24.359 1 96.75 413 GLN A C 1
ATOM 3162 O O . GLN A 1 413 ? -13.141 -42.5 -23.875 1 96.75 413 GLN A O 1
ATOM 3167 N N . HIS A 1 414 ? -13.719 -41.188 -25.609 1 96.88 414 HIS A N 1
ATOM 3168 C CA . HIS A 1 414 ? -14.039 -42.281 -26.5 1 96.88 414 HIS A CA 1
ATOM 3169 C C . HIS A 1 414 ? -12.797 -43.125 -26.828 1 96.88 414 HIS A C 1
ATOM 3171 O O . HIS A 1 414 ? -12.828 -44.344 -26.797 1 96.88 414 HIS A O 1
ATOM 3177 N N . THR A 1 415 ? -11.781 -42.375 -27.109 1 97.12 415 THR A N 1
ATOM 3178 C CA . THR A 1 415 ? -10.516 -43.031 -27.406 1 97.12 415 THR A CA 1
ATOM 3179 C C . THR A 1 415 ? -10.047 -43.875 -26.203 1 97.12 415 THR A C 1
ATOM 3181 O O . THR A 1 415 ? -9.547 -44.969 -26.375 1 97.12 415 THR A O 1
ATOM 3184 N N . GLN A 1 416 ? -10.164 -43.344 -25.047 1 95.94 416 GLN A N 1
ATOM 3185 C CA . GLN A 1 416 ? -9.773 -44.062 -23.844 1 95.94 416 GLN A CA 1
ATOM 3186 C C . GLN A 1 416 ? -10.586 -45.344 -23.688 1 95.94 416 GLN A C 1
ATOM 3188 O O . GLN A 1 416 ? -10.023 -46.406 -23.375 1 95.94 416 GLN A O 1
ATOM 3193 N N . THR A 1 417 ? -11.883 -45.312 -23.938 1 95.81 417 THR A N 1
ATOM 3194 C CA . THR A 1 417 ? -12.758 -46.5 -23.859 1 95.81 417 THR A CA 1
ATOM 3195 C C . THR A 1 417 ? -12.352 -47.531 -24.891 1 95.81 417 THR A C 1
ATOM 3197 O O . THR A 1 417 ? -12.234 -48.719 -24.578 1 95.81 417 THR A O 1
ATOM 3200 N N . LEU A 1 418 ? -12 -47.094 -26.109 1 96.38 418 LEU A N 1
ATOM 3201 C CA . LEU A 1 418 ? -11.602 -48 -27.188 1 96.38 418 LEU A CA 1
ATOM 3202 C C . LEU A 1 418 ? -10.258 -48.656 -26.875 1 96.38 418 LEU A C 1
ATOM 3204 O O . LEU A 1 418 ? -10.07 -49.844 -27.109 1 96.38 418 LEU A O 1
ATOM 3208 N N . ALA A 1 419 ? -9.43 -47.719 -26.391 1 95.31 419 ALA A N 1
ATOM 3209 C CA . ALA A 1 419 ? -8.102 -48.25 -26.062 1 95.31 419 ALA A CA 1
ATOM 3210 C C . ALA A 1 419 ? -8.164 -49.312 -24.984 1 95.31 419 ALA A C 1
ATOM 3212 O O . ALA A 1 419 ? -7.508 -50.344 -25.078 1 95.31 419 ALA A O 1
ATOM 3213 N N . MET A 1 420 ? -8.969 -49.156 -23.969 1 93.62 420 MET A N 1
ATOM 3214 C CA . MET A 1 420 ? -9.109 -50.125 -22.875 1 93.62 420 MET A CA 1
ATOM 3215 C C . MET A 1 420 ? -9.75 -51.406 -23.359 1 93.62 420 MET A C 1
ATOM 3217 O O . MET A 1 420 ? -9.281 -52.5 -23.047 1 93.62 420 MET A O 1
ATOM 3221 N N . ASN A 1 421 ? -10.742 -51.312 -24.234 1 93.88 421 ASN A N 1
ATOM 3222 C CA . ASN A 1 421 ? -11.398 -52.5 -24.797 1 93.88 421 ASN A CA 1
ATOM 3223 C C . ASN A 1 421 ? -10.453 -53.281 -25.688 1 93.88 421 ASN A C 1
ATOM 3225 O O . ASN A 1 421 ? -10.422 -54.531 -25.625 1 93.88 421 ASN A O 1
ATOM 3229 N N . SER A 1 422 ? -9.734 -52.562 -26.5 1 94.75 422 SER A N 1
ATOM 3230 C CA . SER A 1 422 ? -8.805 -53.188 -27.406 1 94.75 422 SER A CA 1
ATOM 3231 C C . SER A 1 422 ? -7.672 -53.875 -26.641 1 94.75 422 SER A C 1
ATOM 3233 O O . SER A 1 422 ? -7.195 -54.938 -27.062 1 94.75 422 SER A O 1
ATOM 3235 N N . TYR A 1 423 ? -7.297 -53.312 -25.609 1 93.38 423 TYR A N 1
ATOM 3236 C CA . TYR A 1 423 ? -6.266 -53.906 -24.781 1 93.38 423 TYR A CA 1
ATOM 3237 C C . TYR A 1 423 ? -6.777 -55.188 -24.125 1 93.38 423 TYR A C 1
ATOM 3239 O O . TYR A 1 423 ? -6.082 -56.188 -24.094 1 93.38 423 TYR A O 1
ATOM 3247 N N . GLN A 1 424 ? -8.008 -55.188 -23.656 1 90.75 424 GLN A N 1
ATOM 3248 C CA . GLN A 1 424 ? -8.625 -56.344 -23.031 1 90.75 424 GLN A CA 1
ATOM 3249 C C . GLN A 1 424 ? -8.781 -57.469 -24.047 1 90.75 424 GLN A C 1
ATOM 3251 O O . GLN A 1 424 ? -8.656 -58.656 -23.688 1 90.75 424 GLN A O 1
ATOM 3256 N N . ALA A 1 425 ? -8.898 -57.094 -25.312 1 92.38 425 ALA A N 1
ATOM 3257 C CA . ALA A 1 425 ? -9.062 -58.062 -26.391 1 92.38 425 ALA A CA 1
ATOM 3258 C C . ALA A 1 425 ? -7.707 -58.5 -26.938 1 92.38 425 ALA A C 1
ATOM 3260 O O . ALA A 1 425 ? -7.637 -59.406 -27.781 1 92.38 425 ALA A O 1
ATOM 3261 N N . GLY A 1 426 ? -6.691 -57.906 -26.469 1 89 426 GLY A N 1
ATOM 3262 C CA . GLY A 1 426 ? -5.352 -58.281 -26.891 1 89 426 GLY A CA 1
ATOM 3263 C C . GLY A 1 426 ? -4.949 -57.625 -28.203 1 89 426 GLY A C 1
ATOM 3264 O O . GLY A 1 426 ? -3.975 -58.062 -28.828 1 89 426 GLY A O 1
ATOM 3265 N N . ALA A 1 427 ? -5.66 -56.531 -28.531 1 89.88 427 ALA A N 1
ATOM 3266 C CA . ALA A 1 427 ? -5.477 -55.969 -29.859 1 89.88 427 ALA A CA 1
ATOM 3267 C C . ALA A 1 427 ? -4.461 -54.844 -29.828 1 89.88 427 ALA A C 1
ATOM 3269 O O . ALA A 1 427 ? -3.934 -54.438 -30.875 1 89.88 427 ALA A O 1
ATOM 3270 N N . VAL A 1 428 ? -4.223 -54.219 -28.719 1 87.19 428 VAL A N 1
ATOM 3271 C CA . VAL A 1 428 ? -3.262 -53.125 -28.609 1 87.19 428 VAL A CA 1
ATOM 3272 C C . VAL A 1 428 ? -2.414 -53.312 -27.359 1 87.19 428 VAL A C 1
ATOM 3274 O O . VAL A 1 428 ? -2.734 -54.125 -26.484 1 87.19 428 VAL A O 1
ATOM 3277 N N . ASN A 1 429 ? -1.347 -52.625 -27.312 1 86.19 429 ASN A N 1
ATOM 3278 C CA . ASN A 1 429 ? -0.518 -52.625 -26.109 1 86.19 429 ASN A CA 1
ATOM 3279 C C . ASN A 1 429 ? -0.976 -51.562 -25.109 1 86.19 429 ASN A C 1
ATOM 3281 O O . ASN A 1 429 ? -1.839 -50.75 -25.406 1 86.19 429 ASN A O 1
ATOM 3285 N N . TYR A 1 430 ? -0.435 -51.656 -23.938 1 90.31 430 TYR A N 1
ATOM 3286 C CA . TYR A 1 430 ? -0.912 -50.812 -22.844 1 90.31 430 TYR A CA 1
ATOM 3287 C C . TYR A 1 430 ? -0.476 -49.375 -23.047 1 90.31 430 TYR A C 1
ATOM 3289 O O . TYR A 1 430 ? -1.042 -48.438 -22.453 1 90.31 430 TYR A O 1
ATOM 3297 N N . LEU A 1 431 ? 0.544 -49.125 -23.812 1 86.69 431 LEU A N 1
ATOM 3298 C CA . LEU A 1 431 ? 0.941 -47.75 -24.156 1 86.69 431 LEU A CA 1
ATOM 3299 C C . LEU A 1 431 ? -0.218 -47 -24.781 1 86.69 431 LEU A C 1
ATOM 3301 O O . LEU A 1 431 ? -0.38 -45.781 -24.531 1 86.69 431 LEU A O 1
ATOM 3305 N N . ASP A 1 432 ? -0.979 -47.688 -25.562 1 91.06 432 ASP A N 1
ATOM 3306 C CA . ASP A 1 432 ? -2.156 -47.062 -26.156 1 91.06 432 ASP A CA 1
ATOM 3307 C C . ASP A 1 432 ? -3.154 -46.625 -25.094 1 91.06 432 ASP A C 1
ATOM 3309 O O . ASP A 1 432 ? -3.773 -45.562 -25.219 1 91.06 432 ASP A O 1
ATOM 3313 N N . VAL A 1 433 ? -3.277 -47.406 -24.062 1 92.62 433 VAL A N 1
ATOM 3314 C CA . VAL A 1 433 ? -4.203 -47.125 -22.969 1 92.62 433 VAL A CA 1
ATOM 3315 C C . VAL A 1 433 ? -3.707 -45.906 -22.188 1 92.62 433 VAL A C 1
ATOM 3317 O O . VAL A 1 433 ? -4.457 -44.938 -21.953 1 92.62 433 VAL A O 1
ATOM 3320 N N . VAL A 1 434 ? -2.451 -45.906 -21.844 1 91 434 VAL A N 1
ATOM 3321 C CA . VAL A 1 434 ? -1.881 -44.812 -21.047 1 91 434 VAL A CA 1
ATOM 3322 C C . VAL A 1 434 ? -1.974 -43.5 -21.812 1 91 434 VAL A C 1
ATOM 3324 O O . VAL A 1 434 ? -2.324 -42.469 -21.234 1 91 434 VAL A O 1
ATOM 3327 N N . THR A 1 435 ? -1.637 -43.469 -23 1 91.31 435 THR A N 1
ATOM 3328 C CA . THR A 1 435 ? -1.692 -42.25 -23.812 1 91.31 435 THR A CA 1
ATOM 3329 C C . THR A 1 435 ? -3.121 -41.75 -23.906 1 91.31 435 THR A C 1
ATOM 3331 O O . THR A 1 435 ? -3.352 -40.531 -23.812 1 91.31 435 THR A O 1
ATOM 3334 N N . ALA A 1 436 ? -4.035 -42.688 -24.109 1 93.75 436 ALA A N 1
ATOM 3335 C CA . ALA A 1 436 ? -5.438 -42.281 -24.188 1 93.75 436 ALA A CA 1
ATOM 3336 C C . ALA A 1 436 ? -5.934 -41.75 -22.859 1 93.75 436 ALA A C 1
ATOM 3338 O O . ALA A 1 436 ? -6.668 -40.75 -22.812 1 93.75 436 ALA A O 1
ATOM 3339 N N . GLN A 1 437 ? -5.555 -42.438 -21.766 1 93.44 437 GLN A N 1
ATOM 3340 C CA . GLN A 1 437 ? -5.926 -41.969 -20.422 1 93.44 437 GLN A CA 1
ATOM 3341 C C . GLN A 1 437 ? -5.367 -40.594 -20.125 1 93.44 437 GLN A C 1
ATOM 3343 O O . GLN A 1 437 ? -6.078 -39.719 -19.609 1 93.44 437 GLN A O 1
ATOM 3348 N N . THR A 1 438 ? -4.156 -40.344 -20.391 1 92.31 438 THR A N 1
ATOM 3349 C CA . THR A 1 438 ? -3.516 -39.062 -20.188 1 92.31 438 THR A CA 1
ATOM 3350 C C . THR A 1 438 ? -4.227 -37.969 -20.984 1 92.31 438 THR A C 1
ATOM 3352 O O . THR A 1 438 ? -4.512 -36.875 -20.453 1 92.31 438 THR A O 1
ATOM 3355 N N . ALA A 1 439 ? -4.477 -38.25 -22.203 1 94.06 439 ALA A N 1
ATOM 3356 C CA . ALA A 1 439 ? -5.145 -37.281 -23.062 1 94.06 439 ALA A CA 1
ATOM 3357 C C . ALA A 1 439 ? -6.531 -36.938 -22.516 1 94.06 439 ALA A C 1
ATOM 3359 O O . ALA A 1 439 ? -6.93 -35.781 -22.516 1 94.06 439 ALA A O 1
ATOM 3360 N N . ALA A 1 440 ? -7.273 -37.938 -22.094 1 96.81 440 ALA A N 1
ATOM 3361 C CA . ALA A 1 440 ? -8.617 -37.719 -21.562 1 96.81 440 ALA A CA 1
ATOM 3362 C C . ALA A 1 440 ? -8.586 -36.875 -20.297 1 96.81 440 ALA A C 1
ATOM 3364 O O . ALA A 1 440 ? -9.344 -35.906 -20.172 1 96.81 440 ALA A O 1
ATOM 3365 N N . LEU A 1 441 ? -7.703 -37.188 -19.391 1 96.69 441 LEU A N 1
ATOM 3366 C CA . LEU A 1 441 ? -7.59 -36.438 -18.141 1 96.69 441 LEU A CA 1
ATOM 3367 C C . LEU A 1 441 ? -7.172 -35 -18.438 1 96.69 441 LEU A C 1
ATOM 3369 O O . LEU A 1 441 ? -7.742 -34.062 -17.875 1 96.69 441 LEU A O 1
ATOM 3373 N N . GLN A 1 442 ? -6.203 -34.812 -19.297 1 96.19 442 GLN A N 1
ATOM 3374 C CA . GLN A 1 442 ? -5.723 -33.5 -19.641 1 96.19 442 GLN A CA 1
ATOM 3375 C C . GLN A 1 442 ? -6.832 -32.656 -20.297 1 96.19 442 GLN A C 1
ATOM 3377 O O . GLN A 1 442 ? -6.992 -31.484 -19.984 1 96.19 442 GLN A O 1
ATOM 3382 N N . ALA A 1 443 ? -7.547 -33.281 -21.172 1 97 443 ALA A N 1
ATOM 3383 C CA . ALA A 1 443 ? -8.633 -32.594 -21.844 1 97 443 ALA A CA 1
ATOM 3384 C C . ALA A 1 443 ? -9.719 -32.156 -20.859 1 97 443 ALA A C 1
ATOM 3386 O O . ALA A 1 443 ? -10.211 -31.047 -20.906 1 97 443 ALA A O 1
ATOM 3387 N N . GLN A 1 444 ? -10.07 -33.062 -19.969 1 97.44 444 GLN A N 1
ATOM 3388 C CA . GLN A 1 444 ? -11.094 -32.781 -18.969 1 97.44 444 GLN A CA 1
ATOM 3389 C C . GLN A 1 444 ? -10.656 -31.641 -18.047 1 97.44 444 GLN A C 1
ATOM 3391 O O . GLN A 1 444 ? -11.438 -30.719 -17.766 1 97.44 444 GLN A O 1
ATOM 3396 N N . ARG A 1 445 ? -9.484 -31.672 -17.594 1 97.56 445 ARG A N 1
ATOM 3397 C CA . ARG A 1 445 ? -8.977 -30.625 -16.703 1 97.56 445 ARG A CA 1
ATOM 3398 C C . ARG A 1 445 ? -8.859 -29.297 -17.422 1 97.56 445 ARG A C 1
ATOM 3400 O O . ARG A 1 445 ? -9.109 -28.234 -16.828 1 97.56 445 ARG A O 1
ATOM 3407 N N . GLN A 1 446 ? -8.445 -29.344 -18.656 1 97.25 446 GLN A N 1
ATOM 3408 C CA . GLN A 1 446 ? -8.359 -28.125 -19.453 1 97.25 446 GLN A CA 1
ATOM 3409 C C . GLN A 1 446 ? -9.734 -27.484 -19.625 1 97.25 446 GLN A C 1
ATOM 3411 O O . GLN A 1 446 ? -9.867 -26.266 -19.531 1 97.25 446 GLN A O 1
ATOM 3416 N N . LEU A 1 447 ? -10.719 -28.328 -19.938 1 97.06 447 LEU A N 1
ATOM 3417 C CA . LEU A 1 447 ? -12.07 -27.797 -20.062 1 97.06 447 LEU A CA 1
ATOM 3418 C C . LEU A 1 447 ? -12.523 -27.141 -18.766 1 97.06 447 LEU A C 1
ATOM 3420 O O . LEU A 1 447 ? -13.078 -26.031 -18.797 1 97.06 447 LEU A O 1
ATOM 3424 N N . GLN A 1 448 ? -12.289 -27.828 -17.656 1 97 448 GLN A N 1
ATOM 3425 C CA . GLN A 1 448 ? -12.656 -27.266 -16.375 1 97 448 GLN A CA 1
ATOM 3426 C C . GLN A 1 448 ? -11.93 -25.938 -16.125 1 97 448 GLN A C 1
ATOM 3428 O O . GLN A 1 448 ? -12.523 -24.984 -15.602 1 97 448 GLN A O 1
ATOM 3433 N N . ALA A 1 449 ? -10.648 -25.781 -16.453 1 97.31 449 ALA A N 1
ATOM 3434 C CA . ALA A 1 449 ? -9.875 -24.547 -16.312 1 97.31 449 ALA A CA 1
ATOM 3435 C C . ALA A 1 449 ? -10.461 -23.422 -17.156 1 97.31 449 ALA A C 1
ATOM 3437 O O . ALA A 1 449 ? -10.516 -22.281 -16.719 1 97.31 449 ALA A O 1
ATOM 3438 N N . LEU A 1 450 ? -10.867 -23.797 -18.359 1 96.62 450 LEU A N 1
ATOM 3439 C CA . LEU A 1 450 ? -11.461 -22.812 -19.25 1 96.62 450 LEU A CA 1
ATOM 3440 C C . LEU A 1 450 ? -12.781 -22.297 -18.688 1 96.62 450 LEU A C 1
ATOM 3442 O O . LEU A 1 450 ? -13.062 -21.094 -18.766 1 96.62 450 LEU A O 1
ATOM 3446 N N . GLN A 1 451 ? -13.531 -23.188 -18.141 1 96.5 451 GLN A N 1
ATOM 3447 C CA . GLN A 1 451 ? -14.797 -22.781 -17.531 1 96.5 451 GLN A CA 1
ATOM 3448 C C . GLN A 1 451 ? -14.562 -21.875 -16.344 1 96.5 451 GLN A C 1
ATOM 3450 O O . GLN A 1 451 ? -15.297 -20.891 -16.141 1 96.5 451 GLN A O 1
ATOM 3455 N N . THR A 1 452 ? -13.625 -22.141 -15.516 1 97.38 452 THR A N 1
ATOM 3456 C CA . THR A 1 452 ? -13.25 -21.266 -14.406 1 97.38 452 THR A CA 1
ATOM 3457 C C . THR A 1 452 ? -12.828 -19.891 -14.914 1 97.38 452 THR A C 1
ATOM 3459 O O . THR A 1 452 ? -13.234 -18.859 -14.359 1 97.38 452 THR A O 1
ATOM 3462 N N . ARG A 1 453 ? -12.023 -19.844 -15.969 1 97.5 453 ARG A N 1
ATOM 3463 C CA . ARG A 1 453 ? -11.57 -18.594 -16.547 1 97.5 453 ARG A CA 1
ATOM 3464 C C . ARG A 1 453 ? -12.734 -17.797 -17.109 1 97.5 453 ARG A C 1
ATOM 3466 O O . ARG A 1 453 ? -12.734 -16.562 -17.062 1 97.5 453 ARG A O 1
ATOM 3473 N N . GLN A 1 454 ? -13.711 -18.531 -17.688 1 96.56 454 GLN A N 1
ATOM 3474 C CA . GLN A 1 454 ? -14.906 -17.859 -18.172 1 96.56 454 GLN A CA 1
ATOM 3475 C C . GLN A 1 454 ? -15.641 -17.156 -17.031 1 96.56 454 GLN A C 1
ATOM 3477 O O . GLN A 1 454 ? -16.062 -16 -17.172 1 96.56 454 GLN A O 1
ATOM 3482 N N . LEU A 1 455 ? -15.781 -17.875 -15.945 1 97 455 LEU A N 1
ATOM 3483 C CA . LEU A 1 455 ? -16.438 -17.281 -14.781 1 97 455 LEU A CA 1
ATOM 3484 C C . LEU A 1 455 ? -15.664 -16.078 -14.266 1 97 455 LEU A C 1
ATOM 3486 O O . LEU A 1 455 ? -16.25 -15.055 -13.93 1 97 455 LEU A O 1
ATOM 3490 N N . GLN A 1 456 ? -14.352 -16.156 -14.242 1 97.25 456 GLN A N 1
ATOM 3491 C CA . GLN A 1 456 ? -13.508 -15.055 -13.797 1 97.25 456 GLN A CA 1
ATOM 3492 C C . GLN A 1 456 ? -13.602 -13.867 -14.75 1 97.25 456 GLN A C 1
ATOM 3494 O O . GLN A 1 456 ? -13.602 -12.711 -14.32 1 97.25 456 GLN A O 1
ATOM 3499 N N . ALA A 1 457 ? -13.664 -14.164 -16.016 1 96 457 ALA A N 1
ATOM 3500 C CA . ALA A 1 457 ? -13.836 -13.109 -17.016 1 96 457 ALA A CA 1
ATOM 3501 C C . ALA A 1 457 ? -15.188 -12.422 -16.844 1 96 457 ALA A C 1
ATOM 3503 O O . ALA A 1 457 ? -15.305 -11.211 -17.047 1 96 457 ALA A O 1
ATOM 3504 N N . SER A 1 458 ? -16.188 -13.203 -16.547 1 94.69 458 SER A N 1
ATOM 3505 C CA . SER A 1 458 ? -17.5 -12.633 -16.266 1 94.69 458 SER A CA 1
ATOM 3506 C C . SER A 1 458 ? -17.453 -11.664 -15.086 1 94.69 458 SER A C 1
ATOM 3508 O O . SER A 1 458 ? -18.031 -10.578 -15.148 1 94.69 458 SER A O 1
ATOM 3510 N N . VAL A 1 459 ? -16.766 -12.062 -14.016 1 95.81 459 VAL A N 1
ATOM 3511 C CA . VAL A 1 459 ? -16.562 -11.18 -12.875 1 95.81 459 VAL A CA 1
ATOM 3512 C C . VAL A 1 459 ? -15.836 -9.914 -13.32 1 95.81 459 VAL A C 1
ATOM 3514 O O . VAL A 1 459 ? -16.234 -8.797 -12.969 1 95.81 459 VAL A O 1
ATOM 3517 N N . GLY A 1 460 ? -14.727 -10.102 -14.141 1 95.38 460 GLY A N 1
ATOM 3518 C CA . GLY A 1 460 ? -13.984 -8.969 -14.664 1 95.38 460 GLY A CA 1
ATOM 3519 C C . GLY A 1 460 ? -14.844 -8 -15.453 1 95.38 460 GLY A C 1
ATOM 3520 O O . GLY A 1 460 ? -14.711 -6.781 -15.305 1 95.38 460 GLY A O 1
ATOM 3521 N N . LEU A 1 461 ? -15.734 -8.516 -16.234 1 92.38 461 LEU A N 1
ATOM 3522 C CA . LEU A 1 461 ? -16.609 -7.68 -17.047 1 92.38 461 LEU A CA 1
ATOM 3523 C C . LEU A 1 461 ? -17.578 -6.891 -16.172 1 92.38 461 LEU A C 1
ATOM 3525 O O . LEU A 1 461 ? -17.781 -5.691 -16.375 1 92.38 461 LEU A O 1
ATOM 3529 N N . MET A 1 462 ? -18.156 -7.562 -15.234 1 91.06 462 MET A N 1
ATOM 3530 C CA . MET A 1 462 ? -19.125 -6.902 -14.352 1 91.06 462 MET A CA 1
ATOM 3531 C C . MET A 1 462 ? -18.453 -5.758 -13.586 1 91.06 462 MET A C 1
ATOM 3533 O O . MET A 1 462 ? -19.031 -4.672 -13.477 1 91.06 462 MET A O 1
ATOM 3537 N N . VAL A 1 463 ? -17.25 -5.996 -13.094 1 92.62 463 VAL A N 1
ATOM 3538 C CA . VAL A 1 463 ? -16.516 -4.973 -12.359 1 92.62 463 VAL A CA 1
ATOM 3539 C C . VAL A 1 463 ? -16.109 -3.846 -13.305 1 92.62 463 VAL A C 1
ATOM 3541 O O . VAL A 1 463 ? -16.172 -2.666 -12.953 1 92.62 463 VAL A O 1
ATOM 3544 N N . ALA A 1 464 ? -15.656 -4.223 -14.516 1 92.12 464 ALA A N 1
ATOM 3545 C CA . ALA A 1 464 ? -15.258 -3.232 -15.516 1 92.12 464 ALA A CA 1
ATOM 3546 C C . ALA A 1 464 ? -16.422 -2.309 -15.867 1 92.12 464 ALA A C 1
ATOM 3548 O O . ALA A 1 464 ? -16.203 -1.14 -16.203 1 92.12 464 ALA A O 1
ATOM 3549 N N . LEU A 1 465 ? -17.609 -2.779 -15.711 1 88.5 465 LEU A N 1
ATOM 3550 C CA . LEU A 1 465 ? -18.797 -2.006 -16.031 1 88.5 465 LEU A CA 1
ATOM 3551 C C . LEU A 1 465 ? -19.281 -1.217 -14.82 1 88.5 465 LEU A C 1
ATOM 3553 O O . LEU A 1 465 ? -20.281 -0.505 -14.898 1 88.5 465 LEU A O 1
ATOM 3557 N N . GLY A 1 466 ? -18.594 -1.274 -13.664 1 85.12 466 GLY A N 1
ATOM 3558 C CA . GLY A 1 466 ? -18.938 -0.502 -12.484 1 85.12 466 GLY A CA 1
ATOM 3559 C C . GLY A 1 466 ? -19.875 -1.236 -11.539 1 85.12 466 GLY A C 1
ATOM 3560 O O . GLY A 1 466 ? -20.594 -0.611 -10.766 1 85.12 466 GLY A O 1
ATOM 3561 N N . GLY A 1 467 ? -20.031 -2.504 -11.492 1 76.88 467 GLY A N 1
ATOM 3562 C CA . GLY A 1 467 ? -20.859 -3.264 -10.562 1 76.88 467 GLY A CA 1
ATOM 3563 C C . GLY A 1 467 ? -21.969 -4.035 -11.25 1 76.88 467 GLY A C 1
ATOM 3564 O O . GLY A 1 467 ? -23.031 -4.266 -10.656 1 76.88 467 GLY A O 1
ATOM 3565 N N . GLY A 1 468 ? -21.984 -4.543 -12.297 1 65.25 468 GLY A N 1
ATOM 3566 C CA . GLY A 1 468 ? -22.797 -5.551 -12.953 1 65.25 468 GLY A CA 1
ATOM 3567 C C . GLY A 1 468 ? -23.969 -4.961 -13.727 1 65.25 468 GLY A C 1
ATOM 3568 O O . GLY A 1 468 ? -23.922 -3.801 -14.141 1 65.25 468 GLY A O 1
ATOM 3569 N N . TRP A 1 469 ? -24.875 -5.828 -14.273 1 59.09 469 TRP A N 1
ATOM 3570 C CA . TRP A 1 469 ? -26.078 -5.5 -15.031 1 59.09 469 TRP A CA 1
ATOM 3571 C C . TRP A 1 469 ? -27.297 -6.176 -14.422 1 59.09 469 TRP A C 1
ATOM 3573 O O . TRP A 1 469 ? -27.172 -7.113 -13.633 1 59.09 469 TRP A O 1
ATOM 3583 N N . SER A 1 470 ? -28.453 -5.371 -14.172 1 53.75 470 SER A N 1
ATOM 3584 C CA . SER A 1 470 ? -29.688 -5.984 -13.703 1 53.75 470 SER A CA 1
ATOM 3585 C C . SER A 1 470 ? -30.156 -7.078 -14.656 1 53.75 470 SER A C 1
ATOM 3587 O O . SER A 1 470 ? -30.062 -6.93 -15.875 1 53.75 470 SER A O 1
ATOM 3589 N N . PRO A 1 471 ? -30.375 -8.398 -14.102 1 47.44 471 PRO A N 1
ATOM 3590 C CA . PRO A 1 471 ? -30.984 -9.391 -14.977 1 47.44 471 PRO A CA 1
ATOM 3591 C C . PRO A 1 471 ? -32.281 -8.906 -15.609 1 47.44 471 PRO A C 1
ATOM 3593 O O . PRO A 1 471 ? -33.125 -8.32 -14.922 1 47.44 471 PRO A O 1
ATOM 3596 N N . GLN A 1 472 ? -32.594 -8.281 -16.547 1 38.94 472 GLN A N 1
ATOM 3597 C CA . GLN A 1 472 ? -33.906 -7.875 -17.094 1 38.94 472 GLN A CA 1
ATOM 3598 C C . GLN A 1 472 ? -34.938 -8.984 -16.922 1 38.94 472 GLN A C 1
ATOM 3600 O O . GLN A 1 472 ? -35.969 -8.781 -16.266 1 38.94 472 GLN A O 1
ATOM 3605 N N . GLY A 1 473 ? -35.375 -9.719 -18.156 1 34.31 473 GLY A N 1
ATOM 3606 C CA . GLY A 1 473 ? -36.656 -10.047 -18.766 1 34.31 473 GLY A CA 1
ATOM 3607 C C . GLY A 1 473 ? -37.281 -11.305 -18.203 1 34.31 473 GLY A C 1
ATOM 3608 O O . GLY A 1 473 ? -38.156 -11.906 -18.812 1 34.31 473 GLY A O 1
ATOM 3609 N N . GLN A 1 474 ? -37.062 -12.141 -17.203 1 29.81 474 GLN A N 1
ATOM 3610 C CA . GLN A 1 474 ? -38.156 -13.117 -17.188 1 29.81 474 GLN A CA 1
ATOM 3611 C C . GLN A 1 474 ? -39.469 -12.469 -16.781 1 29.81 474 GLN A C 1
ATOM 3613 O O . GLN A 1 474 ? -39.781 -12.352 -15.594 1 29.81 474 GLN A O 1
ATOM 3618 N N . GLY A 1 475 ? -39.969 -11.227 -17.297 1 23.5 475 GLY A N 1
ATOM 3619 C CA . GLY A 1 475 ? -41.406 -11.32 -17.484 1 23.5 475 GLY A CA 1
ATOM 3620 C C . GLY A 1 475 ? -41.812 -12.164 -18.672 1 23.5 475 GLY A C 1
ATOM 3621 O O . GLY A 1 475 ? -41 -12.359 -19.594 1 23.5 475 GLY A O 1
ATOM 3622 N N . MET B 1 1 ? 1.965 36.531 53.75 1 41.81 1 MET B N 1
ATOM 3623 C CA . MET B 1 1 ? 2.688 35.406 53.219 1 41.81 1 MET B CA 1
ATOM 3624 C C . MET B 1 1 ? 3.557 35.812 52.031 1 41.81 1 MET B C 1
ATOM 3626 O O . MET B 1 1 ? 3.084 36.5 51.125 1 41.81 1 MET B O 1
ATOM 3630 N N . PRO B 1 2 ? 4.855 35.875 52.094 1 49.62 2 PRO B N 1
ATOM 3631 C CA . PRO B 1 2 ? 5.797 36.562 51.219 1 49.62 2 PRO B CA 1
ATOM 3632 C C . PRO B 1 2 ? 5.684 36.156 49.75 1 49.62 2 PRO B C 1
ATOM 3634 O O . PRO B 1 2 ? 5.234 35.031 49.469 1 49.62 2 PRO B O 1
ATOM 3637 N N . ALA B 1 3 ? 5.738 37.125 48.844 1 60.81 3 ALA B N 1
ATOM 3638 C CA . ALA B 1 3 ? 5.695 37.062 47.406 1 60.81 3 ALA B CA 1
ATOM 3639 C C . ALA B 1 3 ? 6.465 35.844 46.875 1 60.81 3 ALA B C 1
ATOM 3641 O O . ALA B 1 3 ? 6.098 35.25 45.844 1 60.81 3 ALA B O 1
ATOM 3642 N N . LYS B 1 4 ? 7.484 35.5 47.531 1 59.75 4 LYS B N 1
ATOM 3643 C CA . LYS B 1 4 ? 8.32 34.375 47.156 1 59.75 4 LYS B CA 1
ATOM 3644 C C . LYS B 1 4 ? 7.559 33.062 47.281 1 59.75 4 LYS B C 1
ATOM 3646 O O . LYS B 1 4 ? 7.746 32.156 46.469 1 59.75 4 LYS B O 1
ATOM 3651 N N . LEU B 1 5 ? 6.703 32.875 48.25 1 54.34 5 LEU B N 1
ATOM 3652 C CA . LEU B 1 5 ? 5.98 31.625 48.469 1 54.34 5 LEU B CA 1
ATOM 3653 C C . LEU B 1 5 ? 4.902 31.438 47.406 1 54.34 5 LEU B C 1
ATOM 3655 O O . LEU B 1 5 ? 4.637 30.328 46.969 1 54.34 5 LEU B O 1
ATOM 3659 N N . LYS B 1 6 ? 4.398 32.531 46.875 1 57.31 6 LYS B N 1
ATOM 3660 C CA . LYS B 1 6 ? 3.359 32.438 45.875 1 57.31 6 LYS B CA 1
ATOM 3661 C C . LYS B 1 6 ? 3.945 32.031 44.5 1 57.31 6 LYS B C 1
ATOM 3663 O O . LYS B 1 6 ? 3.334 31.266 43.781 1 57.31 6 LYS B O 1
ATOM 3668 N N . LEU B 1 7 ? 5.188 32.594 44.344 1 58.53 7 LEU B N 1
ATOM 3669 C CA . LEU B 1 7 ? 5.832 32.188 43.094 1 58.53 7 LEU B CA 1
ATOM 3670 C C . LEU B 1 7 ? 6.145 30.688 43.156 1 58.53 7 LEU B C 1
ATOM 3672 O O . LEU B 1 7 ? 5.969 29.984 42.156 1 58.53 7 LEU B O 1
ATOM 3676 N N . GLY B 1 8 ? 6.641 30.219 44.281 1 57.72 8 GLY B N 1
ATOM 3677 C CA . GLY B 1 8 ? 6.922 28.797 44.438 1 57.72 8 GLY B CA 1
ATOM 3678 C C . GLY B 1 8 ? 5.688 27.922 44.281 1 57.72 8 GLY B C 1
ATOM 3679 O O . GLY B 1 8 ? 5.746 26.859 43.688 1 57.72 8 GLY B O 1
ATOM 3680 N N . ALA B 1 9 ? 4.617 28.328 44.875 1 59.75 9 ALA B N 1
ATOM 3681 C CA . ALA B 1 9 ? 3.369 27.578 44.781 1 59.75 9 ALA B CA 1
ATOM 3682 C C . ALA B 1 9 ? 2.85 27.547 43.344 1 59.75 9 ALA B C 1
ATOM 3684 O O . ALA B 1 9 ? 2.336 26.516 42.875 1 59.75 9 ALA B O 1
ATOM 3685 N N . TRP B 1 10 ? 2.949 28.719 42.688 1 56.44 10 TRP B N 1
ATOM 3686 C CA . TRP B 1 10 ? 2.535 28.75 41.312 1 56.44 10 TRP B CA 1
ATOM 3687 C C . TRP B 1 10 ? 3.4 27.812 40.438 1 56.44 10 TRP B C 1
ATOM 3689 O O . TRP B 1 10 ? 2.893 27.125 39.562 1 56.44 10 TRP B O 1
ATOM 3699 N N . LEU B 1 11 ? 4.691 27.875 40.781 1 57.41 11 LEU B N 1
ATOM 3700 C CA . LEU B 1 11 ? 5.582 26.969 40.062 1 57.41 11 LEU B CA 1
ATOM 3701 C C . LEU B 1 11 ? 5.23 25.516 40.375 1 57.41 11 LEU B C 1
ATOM 3703 O O . LEU B 1 11 ? 5.289 24.656 39.5 1 57.41 11 LEU B O 1
ATOM 3707 N N . LEU B 1 12 ? 4.926 25.266 41.594 1 57.97 12 LEU B N 1
ATOM 3708 C CA . LEU B 1 12 ? 4.539 23.906 42 1 57.97 12 LEU B CA 1
ATOM 3709 C C . LEU B 1 12 ? 3.219 23.516 41.344 1 57.97 12 LEU B C 1
ATOM 3711 O O . LEU B 1 12 ? 3.039 22.359 40.938 1 57.97 12 LEU B O 1
ATOM 3715 N N . LEU B 1 13 ? 2.275 24.359 41.281 1 55.06 13 LEU B N 1
ATOM 3716 C CA . LEU B 1 13 ? 1.009 24.078 40.594 1 55.06 13 LEU B CA 1
ATOM 3717 C C . LEU B 1 13 ? 1.228 23.781 39.125 1 55.06 13 LEU B C 1
ATOM 3719 O O . LEU B 1 13 ? 0.598 22.875 38.562 1 55.06 13 LEU B O 1
ATOM 3723 N N . ILE B 1 14 ? 2.072 24.594 38.594 1 56.25 14 ILE B N 1
ATOM 3724 C CA . ILE B 1 14 ? 2.379 24.359 37.188 1 56.25 14 ILE B CA 1
ATOM 3725 C C . ILE B 1 14 ? 3.031 23 37.031 1 56.25 14 ILE B C 1
ATOM 3727 O O . ILE B 1 14 ? 2.748 22.281 36.062 1 56.25 14 ILE B O 1
ATOM 3731 N N . ALA B 1 15 ? 3.902 22.703 37.938 1 57.06 15 ALA B N 1
ATOM 3732 C CA . ALA B 1 15 ? 4.574 21.406 37.875 1 57.06 15 ALA B CA 1
ATOM 3733 C C . ALA B 1 15 ? 3.58 20.266 38.031 1 57.06 15 ALA B C 1
ATOM 3735 O O . ALA B 1 15 ? 3.768 19.188 37.469 1 57.06 15 ALA B O 1
ATOM 3736 N N . GLY B 1 16 ? 2.643 20.469 38.875 1 55.88 16 GLY B N 1
ATOM 3737 C CA . GLY B 1 16 ? 1.651 19.422 39.094 1 55.88 16 GLY B CA 1
ATOM 3738 C C . GLY B 1 16 ? 0.747 19.188 37.906 1 55.88 16 GLY B C 1
ATOM 3739 O O . GLY B 1 16 ? 0.165 18.125 37.781 1 55.88 16 GLY B O 1
ATOM 3740 N N . LEU B 1 17 ? 0.499 20.188 37.156 1 54.66 17 LEU B N 1
ATOM 3741 C CA . LEU B 1 17 ? -0.407 20.062 36.031 1 54.66 17 LEU B CA 1
ATOM 3742 C C . LEU B 1 17 ? 0.267 19.344 34.875 1 54.66 17 LEU B C 1
ATOM 3744 O O . LEU B 1 17 ? -0.373 19.047 33.844 1 54.66 17 LEU B O 1
ATOM 3748 N N . GLN B 1 18 ? 1.555 19.188 34.938 1 56.44 18 GLN B N 1
ATOM 3749 C CA . GLN B 1 18 ? 2.297 18.516 33.906 1 56.44 18 GLN B CA 1
ATOM 3750 C C . GLN B 1 18 ? 1.784 17.094 33.688 1 56.44 18 GLN B C 1
ATOM 3752 O O . GLN B 1 18 ? 2.238 16.391 32.781 1 56.44 18 GLN B O 1
ATOM 3757 N N . GLY B 1 19 ? 0.863 16.734 34.5 1 62.81 19 GLY B N 1
ATOM 3758 C CA . GLY B 1 19 ? 0.486 15.336 34.406 1 62.81 19 GLY B CA 1
ATOM 3759 C C . GLY B 1 19 ? -0.709 15.086 33.5 1 62.81 19 GLY B C 1
ATOM 3760 O O . GLY B 1 19 ? -1.046 13.938 33.219 1 62.81 19 GLY B O 1
ATOM 3761 N N . CYS B 1 20 ? -1.359 16.156 32.875 1 77.25 20 CYS B N 1
ATOM 3762 C CA . CYS B 1 20 ? -2.639 15.852 32.219 1 77.25 20 CYS B CA 1
ATOM 3763 C C . CYS B 1 20 ? -2.467 15.633 30.734 1 77.25 20 CYS B C 1
ATOM 3765 O O . CYS B 1 20 ? -1.955 16.5 30.031 1 77.25 20 CYS B O 1
ATOM 3767 N N . SER B 1 21 ? -2.379 14.477 30.281 1 84.75 21 SER B N 1
ATOM 3768 C CA . SER B 1 21 ? -2.459 14.148 28.859 1 84.75 21 SER B CA 1
ATOM 3769 C C . SER B 1 21 ? -3.9 13.914 28.422 1 84.75 21 SER B C 1
ATOM 3771 O O . SER B 1 21 ? -4.637 13.172 29.078 1 84.75 21 SER B O 1
ATOM 3773 N N . LEU B 1 22 ? -4.305 14.562 27.344 1 90.94 22 LEU B N 1
ATOM 3774 C CA . LEU B 1 22 ? -5.676 14.453 26.859 1 90.94 22 LEU B CA 1
ATOM 3775 C C . LEU B 1 22 ? -5.805 13.312 25.859 1 90.94 22 LEU B C 1
ATOM 3777 O O . LEU B 1 22 ? -6.898 13.039 25.359 1 90.94 22 LEU B O 1
ATOM 3781 N N . ALA B 1 23 ? -4.676 12.727 25.547 1 94.5 23 ALA B N 1
ATOM 3782 C CA . ALA B 1 23 ? -4.766 11.523 24.719 1 94.5 23 ALA B CA 1
ATOM 3783 C C . ALA B 1 23 ? -5.555 10.43 25.438 1 94.5 23 ALA B C 1
ATOM 3785 O O . ALA B 1 23 ? -5.41 10.234 26.641 1 94.5 23 ALA B O 1
ATOM 3786 N N . PRO B 1 24 ? -6.434 9.695 24.672 1 95.25 24 PRO B N 1
ATOM 3787 C CA . PRO B 1 24 ? -7.082 8.547 25.312 1 95.25 24 PRO B CA 1
ATOM 3788 C C . PRO B 1 24 ? -6.078 7.516 25.828 1 95.25 24 PRO B C 1
ATOM 3790 O O . PRO B 1 24 ? -4.969 7.41 25.297 1 95.25 24 PRO B O 1
ATOM 3793 N N . THR B 1 25 ? -6.449 6.879 26.875 1 95 25 THR B N 1
ATOM 3794 C CA . THR B 1 25 ? -5.613 5.773 27.328 1 95 25 THR B CA 1
ATOM 3795 C C . THR B 1 25 ? -5.414 4.754 26.203 1 95 25 THR B C 1
ATOM 3797 O O . THR B 1 25 ? -6.383 4.273 25.609 1 95 25 THR B O 1
ATOM 3800 N N . TYR B 1 26 ? -4.238 4.555 26 1 95.25 26 TYR B N 1
ATOM 3801 C CA . TYR B 1 26 ? -3.938 3.686 24.859 1 95.25 26 TYR B CA 1
ATOM 3802 C C . TYR B 1 26 ? -4.168 2.221 25.219 1 95.25 26 TYR B C 1
ATOM 3804 O O . TYR B 1 26 ? -3.695 1.75 26.25 1 95.25 26 TYR B O 1
ATOM 3812 N N . LYS B 1 27 ? -4.922 1.542 24.391 1 93.69 27 LYS B N 1
ATOM 3813 C CA . LYS B 1 27 ? -5.094 0.092 24.406 1 93.69 27 LYS B CA 1
ATOM 3814 C C . LYS B 1 27 ? -4.84 -0.504 23.031 1 93.69 27 LYS B C 1
ATOM 3816 O O . LYS B 1 27 ? -5.371 -0.016 22.031 1 93.69 27 LYS B O 1
ATOM 3821 N N . VAL B 1 28 ? -4 -1.455 22.969 1 91.56 28 VAL B N 1
ATOM 3822 C CA . VAL B 1 28 ? -3.758 -2.125 21.703 1 91.56 28 VAL B CA 1
ATOM 3823 C C . VAL B 1 28 ? -5.062 -2.707 21.156 1 91.56 28 VAL B C 1
ATOM 3825 O O . VAL B 1 28 ? -5.836 -3.311 21.906 1 91.56 28 VAL B O 1
ATOM 3828 N N . PRO B 1 29 ? -5.352 -2.436 19.906 1 90.19 29 PRO B N 1
ATOM 3829 C CA . PRO B 1 29 ? -6.57 -3.039 19.344 1 90.19 29 PRO B CA 1
ATOM 3830 C C . PRO B 1 29 ? -6.617 -4.551 19.547 1 90.19 29 PRO B C 1
ATOM 3832 O O . PRO B 1 29 ? -5.613 -5.238 19.344 1 90.19 29 PRO B O 1
ATOM 3835 N N . GLN B 1 30 ? -7.727 -5.016 19.953 1 84.81 30 GLN B N 1
ATOM 3836 C CA . GLN B 1 30 ? -7.883 -6.434 20.25 1 84.81 30 GLN B CA 1
ATOM 3837 C C . GLN B 1 30 ? -8.164 -7.234 18.969 1 84.81 30 GLN B C 1
ATOM 3839 O O . GLN B 1 30 ? -8.977 -6.816 18.141 1 84.81 30 GLN B O 1
ATOM 3844 N N . ILE B 1 31 ? -7.402 -8.258 18.844 1 81.06 31 ILE B N 1
ATOM 3845 C CA . ILE B 1 31 ? -7.641 -9.18 17.75 1 81.06 31 ILE B CA 1
ATOM 3846 C C . ILE B 1 31 ? -7.703 -10.609 18.281 1 81.06 31 ILE B C 1
ATOM 3848 O O . ILE B 1 31 ? -6.902 -11 19.125 1 81.06 31 ILE B O 1
ATOM 3852 N N . ASP B 1 32 ? -8.609 -11.328 17.828 1 77.5 32 ASP B N 1
ATOM 3853 C CA . ASP B 1 32 ? -8.719 -12.734 18.203 1 77.5 32 ASP B CA 1
ATOM 3854 C C . ASP B 1 32 ? -7.73 -13.586 17.406 1 77.5 32 ASP B C 1
ATOM 3856 O O . ASP B 1 32 ? -7.914 -13.82 16.219 1 77.5 32 ASP B O 1
ATOM 3860 N N . LEU B 1 33 ? -6.66 -13.938 18.078 1 79.06 33 LEU B N 1
ATOM 3861 C CA . LEU B 1 33 ? -5.676 -14.82 17.453 1 79.06 33 LEU B CA 1
ATOM 3862 C C . LEU B 1 33 ? -6.027 -16.281 17.688 1 79.06 33 LEU B C 1
ATOM 3864 O O . LEU B 1 33 ? -6.586 -16.641 18.734 1 79.06 33 LEU B O 1
ATOM 3868 N N . PRO B 1 34 ? -5.715 -17.031 16.703 1 77.81 34 PRO B N 1
ATOM 3869 C CA . PRO B 1 34 ? -5.953 -18.469 16.922 1 77.81 34 PRO B CA 1
ATOM 3870 C C . PRO B 1 34 ? -5.012 -19.062 17.969 1 77.81 34 PRO B C 1
ATOM 3872 O O . PRO B 1 34 ? -3.861 -18.641 18.078 1 77.81 34 PRO B O 1
ATOM 3875 N N . ALA B 1 35 ? -5.5 -20.016 18.781 1 72.75 35 ALA B N 1
ATOM 3876 C CA . ALA B 1 35 ? -4.684 -20.688 19.781 1 72.75 35 ALA B CA 1
ATOM 3877 C C . ALA B 1 35 ? -3.66 -21.609 19.125 1 72.75 35 ALA B C 1
ATOM 3879 O O . ALA B 1 35 ? -2.559 -21.797 19.656 1 72.75 35 ALA B O 1
ATOM 3880 N N . GLN B 1 36 ? -4.133 -22.234 17.969 1 78.12 36 GLN B N 1
ATOM 3881 C CA . GLN B 1 36 ? -3.275 -23.125 17.203 1 78.12 36 GLN B CA 1
ATOM 3882 C C . GLN B 1 36 ? -3.5 -22.953 15.703 1 78.12 36 GLN B C 1
ATOM 3884 O O . GLN B 1 36 ? -4.566 -22.5 15.281 1 78.12 36 GLN B O 1
ATOM 3889 N N . TYR B 1 37 ? -2.449 -23.25 15.023 1 83 37 TYR B N 1
ATOM 3890 C CA . TYR B 1 37 ? -2.578 -23.219 13.57 1 83 37 TYR B CA 1
ATOM 3891 C C . TYR B 1 37 ? -3.301 -24.469 13.055 1 83 37 TYR B C 1
ATOM 3893 O O . TYR B 1 37 ? -2.986 -25.578 13.461 1 83 37 TYR B O 1
ATOM 3901 N N . ARG B 1 38 ? -4.227 -24.297 12.258 1 82.5 38 ARG B N 1
ATOM 3902 C CA . ARG B 1 38 ? -5.059 -25.375 11.727 1 82.5 38 ARG B CA 1
ATOM 3903 C C . ARG B 1 38 ? -4.223 -26.375 10.93 1 82.5 38 ARG B C 1
ATOM 3905 O O . ARG B 1 38 ? -4.426 -27.594 11.031 1 82.5 38 ARG B O 1
ATOM 3912 N N . GLU B 1 39 ? -3.234 -25.875 10.203 1 82.69 39 GLU B N 1
ATOM 3913 C CA . GLU B 1 39 ? -2.479 -26.719 9.289 1 82.69 39 GLU B CA 1
ATOM 3914 C C . GLU B 1 39 ? -1.31 -27.391 10 1 82.69 39 GLU B C 1
ATOM 3916 O O . GLU B 1 39 ? -0.587 -28.188 9.398 1 82.69 39 GLU B O 1
ATOM 3921 N N . GLN B 1 40 ? -1.179 -27.125 11.336 1 75.56 40 GLN B N 1
ATOM 3922 C CA . GLN B 1 40 ? -0.095 -27.75 12.086 1 75.56 40 GLN B CA 1
ATOM 3923 C C . GLN B 1 40 ? -0.437 -29.188 12.453 1 75.56 40 GLN B C 1
ATOM 3925 O O . GLN B 1 40 ? -1.511 -29.469 12.992 1 75.56 40 GLN B O 1
ATOM 3930 N N . THR B 1 41 ? -0.065 -30.281 11.891 1 60.56 41 THR B N 1
ATOM 3931 C CA . THR B 1 41 ? -0.296 -31.688 12.219 1 60.56 41 THR B CA 1
ATOM 3932 C C . THR B 1 41 ? 0.413 -32.062 13.516 1 60.56 41 THR B C 1
ATOM 3934 O O . THR B 1 41 ? 1.493 -31.547 13.812 1 60.56 41 THR B O 1
ATOM 3937 N N . SER B 1 42 ? -0.373 -32.312 14.734 1 44.84 42 SER B N 1
ATOM 3938 C CA . SER B 1 42 ? -0.059 -32.656 16.125 1 44.84 42 SER B CA 1
ATOM 3939 C C . SER B 1 42 ? 1.037 -33.688 16.203 1 44.84 42 SER B C 1
ATOM 3941 O O . SER B 1 42 ? 1.461 -34.062 17.297 1 44.84 42 SER B O 1
ATOM 3943 N N . ASP B 1 43 ? 1.249 -34.5 15.219 1 40.5 43 ASP B N 1
ATOM 3944 C CA . ASP B 1 43 ? 1.876 -35.719 15.711 1 40.5 43 ASP B CA 1
ATOM 3945 C C . ASP B 1 43 ? 3.203 -35.406 16.406 1 40.5 43 ASP B C 1
ATOM 3947 O O . ASP B 1 43 ? 3.846 -36.312 16.953 1 40.5 43 ASP B O 1
ATOM 3951 N N . GLY B 1 44 ? 3.998 -34.531 16 1 38.19 44 GLY B N 1
ATOM 3952 C CA . GLY B 1 44 ? 5.262 -34.562 16.719 1 38.19 44 GLY B CA 1
ATOM 3953 C C . GLY B 1 44 ? 5.199 -33.812 18.047 1 38.19 44 GLY B C 1
ATOM 3954 O O . GLY B 1 44 ? 4.227 -33.125 18.328 1 38.19 44 GLY B O 1
ATOM 3955 N N . PRO B 1 45 ? 6 -34.25 19.078 1 32.41 45 PRO B N 1
ATOM 3956 C CA . PRO B 1 45 ? 6.062 -33.781 20.469 1 32.41 45 PRO B CA 1
ATOM 3957 C C . PRO B 1 45 ? 6.078 -32.25 20.562 1 32.41 45 PRO B C 1
ATOM 3959 O O . PRO B 1 45 ? 6.797 -31.578 19.797 1 32.41 45 PRO B O 1
ATOM 3962 N N . TRP B 1 46 ? 5.039 -31.781 20.984 1 35.06 46 TRP B N 1
ATOM 3963 C CA . TRP B 1 46 ? 4.594 -30.406 21.109 1 35.06 46 TRP B CA 1
ATOM 3964 C C . TRP B 1 46 ? 5.523 -29.609 22.031 1 35.06 46 TRP B C 1
ATOM 3966 O O . TRP B 1 46 ? 5.777 -30.016 23.172 1 35.06 46 TRP B O 1
ATOM 3976 N N . HIS B 1 47 ? 6.684 -29.359 21.781 1 34.69 47 HIS B N 1
ATOM 3977 C CA . HIS B 1 47 ? 7.125 -28.484 22.859 1 34.69 47 HIS B CA 1
ATOM 3978 C C . HIS B 1 47 ? 6.797 -27.031 22.547 1 34.69 47 HIS B C 1
ATOM 3980 O O . HIS B 1 47 ? 7.047 -26.547 21.438 1 34.69 47 HIS B O 1
ATOM 3986 N N . LEU B 1 48 ? 5.828 -26.531 23.172 1 37.06 48 LEU B N 1
ATOM 3987 C CA . LEU B 1 48 ? 5.426 -25.125 23.172 1 37.06 48 LEU B CA 1
ATOM 3988 C C . LEU B 1 48 ? 6.648 -24.219 23.141 1 37.06 48 LEU B C 1
ATOM 3990 O O . LEU B 1 48 ? 7.555 -24.359 23.969 1 37.06 48 LEU B O 1
ATOM 3994 N N . ALA B 1 49 ? 6.891 -23.656 22.016 1 37 49 ALA B N 1
ATOM 3995 C CA . ALA B 1 49 ? 7.934 -22.641 22.109 1 37 49 ALA B CA 1
ATOM 3996 C C . ALA B 1 49 ? 7.66 -21.672 23.25 1 37 49 ALA B C 1
ATOM 3998 O O . ALA B 1 49 ? 6.512 -21.297 23.5 1 37 49 ALA B O 1
ATOM 3999 N N . ARG B 1 50 ? 8.547 -21.594 24.234 1 39.72 50 ARG B N 1
ATOM 4000 C CA . ARG B 1 50 ? 8.406 -20.703 25.391 1 39.72 50 ARG B CA 1
ATOM 4001 C C . ARG B 1 50 ? 8.469 -19.25 24.953 1 39.72 50 ARG B C 1
ATOM 4003 O O . ARG B 1 50 ? 9.211 -18.891 24.047 1 39.72 50 ARG B O 1
ATOM 4010 N N . PRO B 1 51 ? 7.621 -18.5 25.562 1 36.41 51 PRO B N 1
ATOM 4011 C CA . PRO B 1 51 ? 7.781 -17.047 25.516 1 36.41 51 PRO B CA 1
ATOM 4012 C C . PRO B 1 51 ? 9.203 -16.594 25.844 1 36.41 51 PRO B C 1
ATOM 4014 O O . PRO B 1 51 ? 9.781 -17.047 26.844 1 36.41 51 PRO B O 1
ATOM 4017 N N . GLY B 1 52 ? 10.062 -16.156 24.75 1 40.41 52 GLY B N 1
ATOM 4018 C CA . GLY B 1 52 ? 11.438 -15.734 24.969 1 40.41 52 GLY B CA 1
ATOM 4019 C C . GLY B 1 52 ? 12.43 -16.484 24.094 1 40.41 52 GLY B C 1
ATOM 4020 O O . GLY B 1 52 ? 13.641 -16.297 24.234 1 40.41 52 GLY B O 1
ATOM 4021 N N . ASP B 1 53 ? 12.062 -17.547 23.562 1 45.78 53 ASP B N 1
ATOM 4022 C CA . ASP B 1 53 ? 13.086 -18.188 22.75 1 45.78 53 ASP B CA 1
ATOM 4023 C C . ASP B 1 53 ? 13.633 -17.219 21.688 1 45.78 53 ASP B C 1
ATOM 4025 O O . ASP B 1 53 ? 12.859 -16.578 20.969 1 45.78 53 ASP B O 1
ATOM 4029 N N . PRO B 1 54 ? 14.828 -16.812 21.875 1 44.94 54 PRO B N 1
ATOM 4030 C CA . PRO B 1 54 ? 15.398 -15.828 20.953 1 44.94 54 PRO B CA 1
ATOM 4031 C C . PRO B 1 54 ? 15.211 -16.203 19.484 1 44.94 54 PRO B C 1
ATOM 4033 O O . PRO B 1 54 ? 15.352 -17.375 19.125 1 44.94 54 PRO B O 1
ATOM 4036 N N . LEU B 1 55 ? 14.281 -15.539 18.797 1 52.88 55 LEU B N 1
ATOM 4037 C CA . LEU B 1 55 ? 14.266 -15.609 17.344 1 52.88 55 LEU B CA 1
ATOM 4038 C C . LEU B 1 55 ? 15.688 -15.547 16.781 1 52.88 55 LEU B C 1
ATOM 4040 O O . LEU B 1 55 ? 16.469 -14.68 17.172 1 52.88 55 LEU B O 1
ATOM 4044 N N . SER B 1 56 ? 16.156 -16.688 16.359 1 61.03 56 SER B N 1
ATOM 4045 C CA . SER B 1 56 ? 17.484 -16.578 15.75 1 61.03 56 SER B CA 1
ATOM 4046 C C . SER B 1 56 ? 17.484 -15.602 14.578 1 61.03 56 SER B C 1
ATOM 4048 O O . SER B 1 56 ? 16.641 -15.703 13.688 1 61.03 56 SER B O 1
ATOM 4050 N N . SER B 1 57 ? 18.125 -14.523 14.719 1 72.88 57 SER B N 1
ATOM 4051 C CA . SER B 1 57 ? 18.312 -13.547 13.641 1 72.88 57 SER B CA 1
ATOM 4052 C C . SER B 1 57 ? 19 -14.188 12.438 1 72.88 57 SER B C 1
ATOM 4054 O O . SER B 1 57 ? 18.984 -13.625 11.344 1 72.88 57 SER B O 1
ATOM 4056 N N . GLN B 1 58 ? 19.469 -15.461 12.719 1 86.69 58 GLN B N 1
ATOM 4057 C CA . GLN B 1 58 ? 20.125 -16.141 11.609 1 86.69 58 GLN B CA 1
ATOM 4058 C C . GLN B 1 58 ? 19.406 -17.438 11.242 1 86.69 58 GLN B C 1
ATOM 4060 O O . GLN B 1 58 ? 20 -18.516 11.289 1 86.69 58 GLN B O 1
ATOM 4065 N N . TRP B 1 59 ? 18.172 -17.375 10.891 1 88.94 59 TRP B N 1
ATOM 4066 C CA . TRP B 1 59 ? 17.25 -18.484 10.625 1 88.94 59 TRP B CA 1
ATOM 4067 C C . TRP B 1 59 ? 17.75 -19.344 9.477 1 88.94 59 TRP B C 1
ATOM 4069 O O . TRP B 1 59 ? 17.484 -20.547 9.43 1 88.94 59 TRP B O 1
ATOM 4079 N N . TRP B 1 60 ? 18.609 -18.812 8.547 1 91.62 60 TRP B N 1
ATOM 4080 C CA . TRP B 1 60 ? 19.078 -19.516 7.355 1 91.62 60 TRP B CA 1
ATOM 4081 C C . TRP B 1 60 ? 20.125 -20.562 7.711 1 91.62 60 TRP B C 1
ATOM 4083 O O . TRP B 1 60 ? 20.453 -21.438 6.898 1 91.62 60 TRP B O 1
ATOM 4093 N N . LEU B 1 61 ? 20.688 -20.516 8.914 1 90.06 61 LEU B N 1
ATOM 4094 C CA . LEU B 1 61 ? 21.688 -21.484 9.344 1 90.06 61 LEU B CA 1
ATOM 4095 C C . LEU B 1 61 ? 21.078 -22.891 9.422 1 90.06 61 LEU B C 1
ATOM 4097 O O . LEU B 1 61 ? 21.812 -23.891 9.414 1 90.06 61 LEU B O 1
ATOM 4101 N N . LEU B 1 62 ? 19.781 -22.953 9.438 1 87.88 62 LEU B N 1
ATOM 4102 C CA . LEU B 1 62 ? 19.094 -24.234 9.492 1 87.88 62 LEU B CA 1
ATOM 4103 C C . LEU B 1 62 ? 19.344 -25.047 8.227 1 87.88 62 LEU B C 1
ATOM 4105 O O . LEU B 1 62 ? 19.219 -26.266 8.234 1 87.88 62 LEU B O 1
ATOM 4109 N N . PHE B 1 63 ? 19.719 -24.375 7.145 1 92.44 63 PHE B N 1
ATOM 4110 C CA . PHE B 1 63 ? 19.984 -25.047 5.887 1 92.44 63 PHE B CA 1
ATOM 4111 C C . PHE B 1 63 ? 21.391 -25.625 5.863 1 92.44 63 PHE B C 1
ATOM 4113 O O . PHE B 1 63 ? 21.734 -26.422 4.984 1 92.44 63 PHE B O 1
ATOM 4120 N N . GLN B 1 64 ? 22.188 -25.25 6.797 1 90.56 64 GLN B N 1
ATOM 4121 C CA . GLN B 1 64 ? 23.547 -25.781 6.969 1 90.56 64 GLN B CA 1
ATOM 4122 C C . GLN B 1 64 ? 24.344 -25.672 5.672 1 90.56 64 GLN B C 1
ATOM 4124 O O . GLN B 1 64 ? 24.953 -26.656 5.238 1 90.56 64 GLN B O 1
ATOM 4129 N N . ASP B 1 65 ? 24.312 -24.562 5.082 1 94.5 65 ASP B N 1
ATOM 4130 C CA . ASP B 1 65 ? 25.047 -24.312 3.842 1 94.5 65 ASP B CA 1
ATOM 4131 C C . ASP B 1 65 ? 25.953 -23.109 3.98 1 94.5 65 ASP B C 1
ATOM 4133 O O . ASP B 1 65 ? 25.484 -21.984 4.172 1 94.5 65 ASP B O 1
ATOM 4137 N N . GLU B 1 66 ? 27.25 -23.328 3.789 1 93.81 66 GLU B N 1
ATOM 4138 C CA . GLU B 1 66 ? 28.234 -22.281 4.012 1 93.81 66 GLU B CA 1
ATOM 4139 C C . GLU B 1 66 ? 28.125 -21.188 2.963 1 93.81 66 GLU B C 1
ATOM 4141 O O . GLU B 1 66 ? 28.391 -20.016 3.256 1 93.81 66 GLU B O 1
ATOM 4146 N N . HIS B 1 67 ? 27.781 -21.531 1.771 1 95 67 HIS B N 1
ATOM 4147 C CA . HIS B 1 67 ? 27.625 -20.516 0.73 1 95 67 HIS B CA 1
ATOM 4148 C C . HIS B 1 67 ? 26.484 -19.578 1.052 1 95 67 HIS B C 1
ATOM 4150 O O . HIS B 1 67 ? 26.625 -18.359 0.934 1 95 67 HIS B O 1
ATOM 4156 N N . LEU B 1 68 ? 25.359 -20.172 1.45 1 96.56 68 LEU B N 1
ATOM 4157 C CA . LEU B 1 68 ? 24.219 -19.344 1.828 1 96.56 68 LEU B CA 1
ATOM 4158 C C . LEU B 1 68 ? 24.578 -18.438 3.004 1 96.56 68 LEU B C 1
ATOM 4160 O O . LEU B 1 68 ? 24.203 -17.266 3.023 1 96.56 68 LEU B O 1
ATOM 4164 N N . ASN B 1 69 ? 25.344 -18.969 3.959 1 95.75 69 ASN B N 1
ATOM 4165 C CA . ASN B 1 69 ? 25.781 -18.172 5.105 1 95.75 69 ASN B CA 1
ATOM 4166 C C . ASN B 1 69 ? 26.594 -16.953 4.668 1 95.75 69 ASN B C 1
ATOM 4168 O O . ASN B 1 69 ? 26.359 -15.844 5.129 1 95.75 69 ASN B O 1
ATOM 4172 N N . ASP B 1 70 ? 27.484 -17.281 3.816 1 96.69 70 ASP B N 1
ATOM 4173 C CA . ASP B 1 70 ? 28.359 -16.219 3.328 1 96.69 70 ASP B CA 1
ATOM 4174 C C . ASP B 1 70 ? 27.562 -15.156 2.58 1 96.69 70 ASP B C 1
ATOM 4176 O O . ASP B 1 70 ? 27.766 -13.953 2.795 1 96.69 70 ASP B O 1
ATOM 4180 N N . LEU B 1 71 ? 26.641 -15.562 1.717 1 98.06 71 LEU B N 1
ATOM 4181 C CA . LEU B 1 71 ? 25.828 -14.633 0.936 1 98.06 71 LEU B CA 1
ATOM 4182 C C . LEU B 1 71 ? 24.969 -13.773 1.847 1 98.06 71 LEU B C 1
ATOM 4184 O O . LEU B 1 71 ? 24.828 -12.57 1.609 1 98.06 71 LEU B O 1
ATOM 4188 N N . GLN B 1 72 ? 24.453 -14.375 2.875 1 97.69 72 GLN B N 1
ATOM 4189 C CA . GLN B 1 72 ? 23.641 -13.625 3.82 1 97.69 72 GLN B CA 1
ATOM 4190 C C . GLN B 1 72 ? 24.453 -12.555 4.535 1 97.69 72 GLN B C 1
ATOM 4192 O O . GLN B 1 72 ? 23.984 -11.438 4.746 1 97.69 72 GLN B O 1
ATOM 4197 N N . GLN B 1 73 ? 25.688 -12.875 4.883 1 96.94 73 GLN B N 1
ATOM 4198 C CA . GLN B 1 73 ? 26.562 -11.906 5.523 1 96.94 73 GLN B CA 1
ATOM 4199 C C . GLN B 1 73 ? 26.906 -10.758 4.574 1 96.94 73 GLN B C 1
ATOM 4201 O O . GLN B 1 73 ? 26.906 -9.594 4.977 1 96.94 73 GLN B O 1
ATOM 4206 N N . ARG B 1 74 ? 27.156 -11.109 3.332 1 97.81 74 ARG B N 1
ATOM 4207 C CA . ARG B 1 74 ? 27.453 -10.094 2.332 1 97.81 74 ARG B CA 1
ATOM 4208 C C . ARG B 1 74 ? 26.25 -9.188 2.09 1 97.81 74 ARG B C 1
ATOM 4210 O O . ARG B 1 74 ? 26.406 -7.98 1.915 1 97.81 74 ARG B O 1
ATOM 4217 N N . LEU B 1 75 ? 25.047 -9.766 2.08 1 98.31 75 LEU B N 1
ATOM 4218 C CA . LEU B 1 75 ? 23.828 -8.969 1.953 1 98.31 75 LEU B CA 1
ATOM 4219 C C . LEU B 1 75 ? 23.719 -7.953 3.082 1 98.31 75 LEU B C 1
ATOM 4221 O O . LEU B 1 75 ? 23.469 -6.77 2.836 1 98.31 75 LEU B O 1
ATOM 4225 N N . LEU B 1 76 ? 23.984 -8.336 4.324 1 96.62 76 LEU B N 1
ATOM 4226 C CA . LEU B 1 76 ? 23.828 -7.488 5.5 1 96.62 76 LEU B CA 1
ATOM 4227 C C . LEU B 1 76 ? 24.812 -6.336 5.477 1 96.62 76 LEU B C 1
ATOM 4229 O O . LEU B 1 76 ? 24.531 -5.254 6 1 96.62 76 LEU B O 1
ATOM 4233 N N . THR B 1 77 ? 25.938 -6.566 4.758 1 96.62 77 THR B N 1
ATOM 4234 C CA . THR B 1 77 ? 27 -5.574 4.805 1 96.62 77 THR B CA 1
ATOM 4235 C C . THR B 1 77 ? 26.922 -4.641 3.6 1 96.62 77 THR B C 1
ATOM 4237 O O . THR B 1 77 ? 27.312 -3.475 3.686 1 96.62 77 THR B O 1
ATOM 4240 N N . ALA B 1 78 ? 26.344 -5.152 2.434 1 97.62 78 ALA B N 1
ATOM 4241 C CA . ALA B 1 78 ? 26.641 -4.414 1.21 1 97.62 78 ALA B CA 1
ATOM 4242 C C . ALA B 1 78 ? 25.359 -4.07 0.451 1 97.62 78 ALA B C 1
ATOM 4244 O O . ALA B 1 78 ? 25.391 -3.326 -0.532 1 97.62 78 ALA B O 1
ATOM 4245 N N . ASN B 1 79 ? 24.219 -4.535 0.763 1 98.25 79 ASN B N 1
ATOM 4246 C CA . ASN B 1 79 ? 23 -4.285 -0.007 1 98.25 79 ASN B CA 1
ATOM 4247 C C . ASN B 1 79 ? 22.562 -2.824 0.096 1 98.25 79 ASN B C 1
ATOM 4249 O O . ASN B 1 79 ? 22.312 -2.326 1.192 1 98.25 79 ASN B O 1
ATOM 4253 N N . PRO B 1 80 ? 22.375 -2.141 -1.076 1 98.25 80 PRO B N 1
ATOM 4254 C CA . PRO B 1 80 ? 22.047 -0.713 -1.034 1 98.25 80 PRO B CA 1
ATOM 4255 C C . PRO B 1 80 ? 20.641 -0.441 -0.536 1 98.25 80 PRO B C 1
ATOM 4257 O O . PRO B 1 80 ? 20.375 0.611 0.053 1 98.25 80 PRO B O 1
ATOM 4260 N N . ASP B 1 81 ? 19.766 -1.355 -0.797 1 98.31 81 ASP B N 1
ATOM 4261 C CA . ASP B 1 81 ? 18.406 -1.157 -0.306 1 98.31 81 ASP B CA 1
ATOM 4262 C C . ASP B 1 81 ? 18.359 -1.214 1.219 1 98.31 81 ASP B C 1
ATOM 4264 O O . ASP B 1 81 ? 17.578 -0.492 1.849 1 98.31 81 ASP B O 1
ATOM 4268 N N . LEU B 1 82 ? 19.094 -2.117 1.866 1 97.44 82 LEU B N 1
ATOM 4269 C CA . LEU B 1 82 ? 19.188 -2.17 3.32 1 97.44 82 LEU B CA 1
ATOM 4270 C C . LEU B 1 82 ? 19.812 -0.893 3.871 1 97.44 82 LEU B C 1
ATOM 4272 O O . LEU B 1 82 ? 19.359 -0.363 4.891 1 97.44 82 LEU B O 1
ATOM 4276 N N . ALA B 1 83 ? 20.812 -0.4 3.184 1 98.06 83 ALA B N 1
ATOM 4277 C CA . ALA B 1 83 ? 21.438 0.859 3.578 1 98.06 83 ALA B CA 1
ATOM 4278 C C . ALA B 1 83 ? 20.438 2.012 3.518 1 98.06 83 ALA B C 1
ATOM 4280 O O . ALA B 1 83 ? 20.422 2.877 4.398 1 98.06 83 ALA B O 1
ATOM 4281 N N . ALA B 1 84 ? 19.656 2.016 2.404 1 98.31 84 ALA B N 1
ATOM 4282 C CA . ALA B 1 84 ? 18.625 3.045 2.266 1 98.31 84 ALA B CA 1
ATOM 4283 C C . ALA B 1 84 ? 17.625 2.969 3.41 1 98.31 84 ALA B C 1
ATOM 4285 O O . ALA B 1 84 ? 17.203 4 3.936 1 98.31 84 ALA B O 1
ATOM 4286 N N . ALA B 1 85 ? 17.25 1.766 3.844 1 97.25 85 ALA B N 1
ATOM 4287 C CA . ALA B 1 85 ? 16.328 1.583 4.957 1 97.25 85 ALA B CA 1
ATOM 4288 C C . ALA B 1 85 ? 16.938 2.076 6.266 1 97.25 85 ALA B C 1
ATOM 4290 O O . ALA B 1 85 ? 16.25 2.68 7.094 1 97.25 85 ALA B O 1
ATOM 4291 N N . LEU B 1 86 ? 18.172 1.809 6.496 1 97.44 86 LEU B N 1
ATOM 4292 C CA . LEU B 1 86 ? 18.875 2.291 7.684 1 97.44 86 LEU B CA 1
ATOM 4293 C C . LEU B 1 86 ? 18.891 3.816 7.727 1 97.44 86 LEU B C 1
ATOM 4295 O O . LEU B 1 86 ? 18.641 4.414 8.773 1 97.44 86 LEU B O 1
ATOM 4299 N N . ALA B 1 87 ? 19.156 4.492 6.547 1 98.44 87 ALA B N 1
ATOM 4300 C CA . ALA B 1 87 ? 19.156 5.953 6.473 1 98.44 87 ALA B CA 1
ATOM 4301 C C . ALA B 1 87 ? 17.781 6.523 6.773 1 98.44 87 ALA B C 1
ATOM 4303 O O . ALA B 1 87 ? 17.656 7.562 7.426 1 98.44 87 ALA B O 1
ATOM 4304 N N . HIS B 1 88 ? 16.828 5.836 6.289 1 98.19 88 HIS B N 1
ATOM 4305 C CA . HIS B 1 88 ? 15.461 6.262 6.582 1 98.19 88 HIS B CA 1
ATOM 4306 C C . HIS B 1 88 ? 15.172 6.203 8.078 1 98.19 88 HIS B C 1
ATOM 4308 O O . HIS B 1 88 ? 14.547 7.113 8.633 1 98.19 88 HIS B O 1
ATOM 4314 N N . TYR B 1 89 ? 15.602 5.164 8.789 1 97.5 89 TYR B N 1
ATOM 4315 C CA . TYR B 1 89 ? 15.461 5.027 10.234 1 97.5 89 TYR B CA 1
ATOM 4316 C C . TYR B 1 89 ? 16.188 6.156 10.953 1 97.5 89 TYR B C 1
ATOM 4318 O O . TYR B 1 89 ? 15.641 6.762 11.883 1 97.5 89 TYR B O 1
ATOM 4326 N N . ASP B 1 90 ? 17.344 6.48 10.484 1 98.12 90 ASP B N 1
ATOM 4327 C CA . ASP B 1 90 ? 18.109 7.586 11.055 1 98.12 90 ASP B CA 1
ATOM 4328 C C . ASP B 1 90 ? 17.344 8.906 10.906 1 98.12 90 ASP B C 1
ATOM 4330 O O . ASP B 1 90 ? 17.344 9.727 11.828 1 98.12 90 ASP B O 1
ATOM 4334 N N . GLY B 1 91 ? 16.781 9.055 9.75 1 98.31 91 GLY B N 1
ATOM 4335 C CA . GLY B 1 91 ? 15.969 10.242 9.539 1 98.31 91 GLY B CA 1
ATOM 4336 C C . GLY B 1 91 ? 14.789 10.336 10.492 1 98.31 91 GLY B C 1
ATOM 4337 O O . GLY B 1 91 ? 14.492 11.406 11.016 1 98.31 91 GLY B O 1
ATOM 4338 N N . ALA B 1 92 ? 14.117 9.234 10.742 1 97.69 92 ALA B N 1
ATOM 4339 C CA . ALA B 1 92 ? 12.984 9.195 11.664 1 97.69 92 ALA B CA 1
ATOM 4340 C C . ALA B 1 92 ? 13.422 9.516 13.094 1 97.69 92 ALA B C 1
ATOM 4342 O O . ALA B 1 92 ? 12.719 10.203 13.828 1 97.69 92 ALA B O 1
ATOM 4343 N N . GLN B 1 93 ? 14.617 9.039 13.508 1 97.19 93 GLN B N 1
ATOM 4344 C CA . GLN B 1 93 ? 15.18 9.344 14.82 1 97.19 93 GLN B CA 1
ATOM 4345 C C . GLN B 1 93 ? 15.469 10.828 14.961 1 97.19 93 GLN B C 1
ATOM 4347 O O . GLN B 1 93 ? 15.188 11.43 16 1 97.19 93 GLN B O 1
ATOM 4352 N N . ALA B 1 94 ? 16.031 11.352 13.859 1 98.38 94 ALA B N 1
ATOM 4353 C CA . ALA B 1 94 ? 16.344 12.781 13.875 1 98.38 94 ALA B CA 1
ATOM 4354 C C . ALA B 1 94 ? 15.07 13.609 13.984 1 98.38 94 ALA B C 1
ATOM 4356 O O . ALA B 1 94 ? 15.031 14.609 14.703 1 98.38 94 ALA B O 1
ATOM 4357 N N . TYR B 1 95 ? 14.078 13.211 13.305 1 97.69 95 TYR B N 1
ATOM 4358 C CA . TYR B 1 95 ? 12.805 13.93 13.375 1 97.69 95 TYR B CA 1
ATOM 4359 C C . TYR B 1 95 ? 12.219 13.852 14.781 1 97.69 95 TYR B C 1
ATOM 4361 O O . TYR B 1 95 ? 11.711 14.844 15.305 1 97.69 95 TYR B O 1
ATOM 4369 N N . ALA B 1 96 ? 12.203 12.633 15.461 1 97.38 96 ALA B N 1
ATOM 4370 C CA . ALA B 1 96 ? 11.75 12.5 16.844 1 97.38 96 ALA B CA 1
ATOM 4371 C C . ALA B 1 96 ? 12.523 13.438 17.766 1 97.38 96 ALA B C 1
ATOM 4373 O O . ALA B 1 96 ? 11.938 14.07 18.656 1 97.38 96 ALA B O 1
ATOM 4374 N N . SER B 1 97 ? 13.828 13.562 17.516 1 97.5 97 SER B N 1
ATOM 4375 C CA . SER B 1 97 ? 14.664 14.461 18.297 1 97.5 97 SER B CA 1
ATOM 4376 C C . SER B 1 97 ? 14.234 15.914 18.125 1 97.5 97 SER B C 1
ATOM 4378 O O . SER B 1 97 ? 14.266 16.703 19.078 1 97.5 97 SER B O 1
ATOM 4380 N N . GLN B 1 98 ? 13.867 16.266 16.922 1 97.19 98 GLN B N 1
ATOM 4381 C CA . GLN B 1 98 ? 13.352 17.594 16.672 1 97.19 98 GLN B CA 1
ATOM 4382 C C . GLN B 1 98 ? 12.117 17.875 17.516 1 97.19 98 GLN B C 1
ATOM 4384 O O . GLN B 1 98 ? 11.961 18.984 18.047 1 97.19 98 GLN B O 1
ATOM 4389 N N . LEU B 1 99 ? 11.227 16.922 17.641 1 96.06 99 LEU B N 1
ATOM 4390 C CA . LEU B 1 99 ? 10.008 17.109 18.422 1 96.06 99 LEU B CA 1
ATOM 4391 C C . LEU B 1 99 ? 10.328 17.266 19.906 1 96.06 99 LEU B C 1
ATOM 4393 O O . LEU B 1 99 ? 9.656 18.016 20.625 1 96.06 99 LEU B O 1
ATOM 4397 N N . HIS B 1 100 ? 11.398 16.609 20.422 1 96.38 100 HIS B N 1
ATOM 4398 C CA . HIS B 1 100 ? 11.82 16.734 21.828 1 96.38 100 HIS B CA 1
ATOM 4399 C C . HIS B 1 100 ? 12.258 18.156 22.141 1 96.38 100 HIS B C 1
ATOM 4401 O O . HIS B 1 100 ? 12.117 18.609 23.281 1 96.38 100 HIS B O 1
ATOM 4407 N N . ALA B 1 101 ? 12.781 18.844 21.078 1 96.5 101 ALA B N 1
ATOM 4408 C CA . ALA B 1 101 ? 13.219 20.234 21.281 1 96.5 101 ALA B CA 1
ATOM 4409 C C . ALA B 1 101 ? 12.062 21.109 21.766 1 96.5 101 ALA B C 1
ATOM 4411 O O . ALA B 1 101 ? 12.273 22.094 22.453 1 96.5 101 ALA B O 1
ATOM 4412 N N . GLY B 1 102 ? 10.852 20.688 21.453 1 94.31 102 GLY B N 1
ATOM 4413 C CA . GLY B 1 102 ? 9.672 21.438 21.844 1 94.31 102 GLY B CA 1
ATOM 4414 C C . GLY B 1 102 ? 9.414 21.406 23.344 1 94.31 102 GLY B C 1
ATOM 4415 O O . GLY B 1 102 ? 8.641 22.219 23.859 1 94.31 102 GLY B O 1
ATOM 4416 N N . LEU B 1 103 ? 10.062 20.531 24.125 1 94.81 103 LEU B N 1
ATOM 4417 C CA . LEU B 1 103 ? 9.898 20.406 25.562 1 94.81 103 LEU B CA 1
ATOM 4418 C C . LEU B 1 103 ? 10.781 21.406 26.297 1 94.81 103 LEU B C 1
ATOM 4420 O O . LEU B 1 103 ? 10.648 21.578 27.516 1 94.81 103 LEU B O 1
ATOM 4424 N N . PHE B 1 104 ? 11.656 22.172 25.531 1 95 104 PHE B N 1
ATOM 4425 C CA . PHE B 1 104 ? 12.617 23.094 26.125 1 95 104 PHE B CA 1
ATOM 4426 C C . PHE B 1 104 ? 12.383 24.516 25.641 1 95 104 PHE B C 1
ATOM 4428 O O . PHE B 1 104 ? 11.805 24.719 24.578 1 95 104 PHE B O 1
ATOM 4435 N N . PRO B 1 105 ? 12.781 25.578 26.438 1 95 105 PRO B N 1
ATOM 4436 C CA . PRO B 1 105 ? 12.664 26.953 25.984 1 95 105 PRO B CA 1
ATOM 4437 C C . PRO B 1 105 ? 13.539 27.25 24.766 1 95 105 PRO B C 1
ATOM 4439 O O . PRO B 1 105 ? 14.523 26.547 24.516 1 95 105 PRO B O 1
ATOM 4442 N N . GLN B 1 106 ? 13.164 28.172 23.984 1 95.94 106 GLN B N 1
ATOM 4443 C CA . GLN B 1 106 ? 13.945 28.688 22.875 1 95.94 106 GLN B CA 1
ATOM 4444 C C . GLN B 1 106 ? 14.516 30.078 23.188 1 95.94 106 GLN B C 1
ATOM 4446 O O . GLN B 1 106 ? 13.797 30.953 23.672 1 95.94 106 GLN B O 1
ATOM 4451 N N . ILE B 1 107 ? 15.805 30.188 23.062 1 95.56 107 ILE B N 1
ATOM 4452 C CA . ILE B 1 107 ? 16.469 31.453 23.297 1 95.56 107 ILE B CA 1
ATOM 4453 C C . ILE B 1 107 ? 17.078 31.969 21.984 1 95.56 107 ILE B C 1
ATOM 4455 O O . ILE B 1 107 ? 17.734 31.203 21.25 1 95.56 107 ILE B O 1
ATOM 4459 N N . SER B 1 108 ? 16.812 33.219 21.594 1 96 108 SER B N 1
ATOM 4460 C CA . SER B 1 108 ? 17.359 33.812 20.391 1 96 108 SER B CA 1
ATOM 4461 C C . SER B 1 108 ? 18.016 35.156 20.719 1 96 108 SER B C 1
ATOM 4463 O O . SER B 1 108 ? 17.734 35.75 21.766 1 96 108 SER B O 1
ATOM 4465 N N . ALA B 1 109 ? 18.969 35.531 19.922 1 95.25 109 ALA B N 1
ATOM 4466 C CA . ALA B 1 109 ? 19.578 36.875 19.953 1 95.25 109 ALA B CA 1
ATOM 4467 C C . ALA B 1 109 ? 19.234 37.656 18.703 1 95.25 109 ALA B C 1
ATOM 4469 O O . ALA B 1 109 ? 19.141 37.094 17.609 1 95.25 109 ALA B O 1
ATOM 4470 N N . SER B 1 110 ? 18.938 38.969 18.922 1 94.56 110 SER B N 1
ATOM 4471 C CA . SER B 1 110 ? 18.656 39.844 17.781 1 94.56 110 SER B CA 1
ATOM 4472 C C . SER B 1 110 ? 19.297 41.219 17.969 1 94.56 110 SER B C 1
ATOM 4474 O O . SER B 1 110 ? 19.594 41.625 19.094 1 94.56 110 SER B O 1
ATOM 4476 N N . ALA B 1 111 ? 19.688 41.844 16.875 1 92.69 111 ALA B N 1
ATOM 4477 C CA . ALA B 1 111 ? 20.156 43.25 16.797 1 92.69 111 ALA B CA 1
ATOM 4478 C C . ALA B 1 111 ? 19.469 44 15.688 1 92.69 111 ALA B C 1
ATOM 4480 O O . ALA B 1 111 ? 19.25 43.469 14.594 1 92.69 111 ALA B O 1
ATOM 4481 N N . GLN B 1 112 ? 19.047 45.25 16.078 1 92.44 112 GLN B N 1
ATOM 4482 C CA . GLN B 1 112 ? 18.281 46 15.109 1 92.44 112 GLN B CA 1
ATOM 4483 C C . GLN B 1 112 ? 18.641 47.5 15.164 1 92.44 112 GLN B C 1
ATOM 4485 O O . GLN B 1 112 ? 17.922 48.281 15.781 1 92.44 112 GLN B O 1
ATOM 4490 N N . PRO B 1 113 ? 19.719 47.875 14.562 1 90.62 113 PRO B N 1
ATOM 4491 C CA . PRO B 1 113 ? 19.922 49.312 14.344 1 90.62 113 PRO B CA 1
ATOM 4492 C C . PRO B 1 113 ? 18.953 49.875 13.312 1 90.62 113 PRO B C 1
ATOM 4494 O O . PRO B 1 113 ? 18.828 49.344 12.211 1 90.62 113 PRO B O 1
ATOM 4497 N N . GLU B 1 114 ? 18.281 50.969 13.734 1 92.06 114 GLU B N 1
ATOM 4498 C CA . GLU B 1 114 ? 17.297 51.562 12.852 1 92.06 114 GLU B CA 1
ATOM 4499 C C . GLU B 1 114 ? 17.359 53.062 12.867 1 92.06 114 GLU B C 1
ATOM 4501 O O . GLU B 1 114 ? 17.562 53.688 13.922 1 92.06 114 GLU B O 1
ATOM 4506 N N . ARG B 1 115 ? 17.266 53.719 11.789 1 92.12 115 ARG B N 1
ATOM 4507 C CA . ARG B 1 115 ? 17.016 55.156 11.617 1 92.12 115 ARG B CA 1
ATOM 4508 C C . ARG B 1 115 ? 15.625 55.406 11.023 1 92.12 115 ARG B C 1
ATOM 4510 O O . ARG B 1 115 ? 15.242 54.75 10.047 1 92.12 115 ARG B O 1
ATOM 4517 N N . GLN B 1 116 ? 14.914 56.219 11.75 1 91.25 116 GLN B N 1
ATOM 4518 C CA . GLN B 1 116 ? 13.539 56.375 11.289 1 91.25 116 GLN B CA 1
ATOM 4519 C C . GLN B 1 116 ? 13.086 57.844 11.367 1 91.25 116 GLN B C 1
ATOM 4521 O O . GLN B 1 116 ? 13.688 58.625 12.086 1 91.25 116 GLN B O 1
ATOM 4526 N N . ARG B 1 117 ? 12.07 58.125 10.617 1 93.19 117 ARG B N 1
ATOM 4527 C CA . ARG B 1 117 ? 11.336 59.406 10.703 1 93.19 117 ARG B CA 1
ATOM 4528 C C . ARG B 1 117 ? 9.867 59.156 11.039 1 93.19 117 ARG B C 1
ATOM 4530 O O . ARG B 1 117 ? 9.219 58.312 10.414 1 93.19 117 ARG B O 1
ATOM 4537 N N . GLN B 1 118 ? 9.383 59.781 12.102 1 90.06 118 GLN B N 1
ATOM 4538 C CA . GLN B 1 118 ? 7.961 59.719 12.406 1 90.06 118 GLN B CA 1
ATOM 4539 C C . GLN B 1 118 ? 7.203 60.875 11.773 1 90.06 118 GLN B C 1
ATOM 4541 O O . GLN B 1 118 ? 7.773 61.938 11.547 1 90.06 118 GLN B O 1
ATOM 4546 N N . SER B 1 119 ? 5.992 60.562 11.508 1 91.88 119 SER B N 1
ATOM 4547 C CA . SER B 1 119 ? 5.121 61.625 11.023 1 91.88 119 SER B CA 1
ATOM 4548 C C . SER B 1 119 ? 4.984 62.719 12.055 1 91.88 119 SER B C 1
ATOM 4550 O O . SER B 1 119 ? 4.891 62.469 13.258 1 91.88 119 SER B O 1
ATOM 4552 N N . ASP B 1 120 ? 4.953 63.906 11.594 1 88.56 120 ASP B N 1
ATOM 4553 C CA . ASP B 1 120 ? 4.715 65.062 12.469 1 88.56 120 ASP B CA 1
ATOM 4554 C C . ASP B 1 120 ? 3.297 65 13.031 1 88.56 120 ASP B C 1
ATOM 4556 O O . ASP B 1 120 ? 3.012 65.688 14.047 1 88.56 120 ASP B O 1
ATOM 4560 N N . ASN B 1 121 ? 2.494 64.25 12.32 1 90.06 121 ASN B N 1
ATOM 4561 C CA . ASN B 1 121 ? 1.098 64.125 12.727 1 90.06 121 ASN B CA 1
ATOM 4562 C C . ASN B 1 121 ? 0.784 62.75 13.281 1 90.06 121 ASN B C 1
ATOM 4564 O O . ASN B 1 121 ? -0.353 62.281 13.188 1 90.06 121 ASN B O 1
ATOM 4568 N N . ARG B 1 122 ? 1.92 62.094 13.805 1 88.06 122 ARG B N 1
ATOM 4569 C CA . ARG B 1 122 ? 1.683 60.781 14.422 1 88.06 122 ARG B CA 1
ATOM 4570 C C . ARG B 1 122 ? 0.741 60.906 15.609 1 88.06 122 ARG B C 1
ATOM 4572 O O . ARG B 1 122 ? 0.919 61.781 16.469 1 88.06 122 ARG B O 1
ATOM 4579 N N . PRO B 1 123 ? -0.269 60.062 15.609 1 82.5 123 PRO B N 1
ATOM 4580 C CA . PRO B 1 123 ? -1.143 60.094 16.781 1 82.5 123 PRO B CA 1
ATOM 4581 C C . PRO B 1 123 ? -0.378 59.969 18.094 1 82.5 123 PRO B C 1
ATOM 4583 O O . PRO B 1 123 ? 0.5 59.094 18.203 1 82.5 123 PRO B O 1
ATOM 4586 N N . LEU B 1 124 ? -0.698 60.812 19.094 1 80.5 124 LEU B N 1
ATOM 4587 C CA . LEU B 1 124 ? -0.184 60.781 20.453 1 80.5 124 LEU B CA 1
ATOM 4588 C C . LEU B 1 124 ? 1.29 61.156 20.484 1 80.5 124 LEU B C 1
ATOM 4590 O O . LEU B 1 124 ? 2.006 60.844 21.438 1 80.5 124 LEU B O 1
ATOM 4594 N N . ARG B 1 125 ? 1.689 61.781 19.453 1 83.88 125 ARG B N 1
ATOM 4595 C CA . ARG B 1 125 ? 3.074 62.219 19.406 1 83.88 125 ARG B CA 1
ATOM 4596 C C . ARG B 1 125 ? 3.312 63.344 20.438 1 83.88 125 ARG B C 1
ATOM 4598 O O . ARG B 1 125 ? 2.516 64.25 20.562 1 83.88 125 ARG B O 1
ATOM 4605 N N . GLY B 1 126 ? 4.391 63.219 21.219 1 83.19 126 GLY B N 1
ATOM 4606 C CA . GLY B 1 126 ? 4.773 64.25 22.141 1 83.19 126 GLY B CA 1
ATOM 4607 C C . GLY B 1 126 ? 5.297 65.5 21.422 1 83.19 126 GLY B C 1
ATOM 4608 O O . GLY B 1 126 ? 5.957 65.375 20.391 1 83.19 126 GLY B O 1
ATOM 4609 N N . SER B 1 127 ? 5.055 66.625 21.938 1 81.5 127 SER B N 1
ATOM 4610 C CA . SER B 1 127 ? 5.402 67.938 21.312 1 81.5 127 SER B CA 1
ATOM 4611 C C . SER B 1 127 ? 6.914 68.062 21.203 1 81.5 127 SER B C 1
ATOM 4613 O O . SER B 1 127 ? 7.402 68.75 20.328 1 81.5 127 SER B O 1
ATOM 4615 N N . THR B 1 128 ? 7.629 67.438 22.016 1 82.69 128 THR B N 1
ATOM 4616 C CA . THR B 1 128 ? 9.07 67.688 22.047 1 82.69 128 THR B CA 1
ATOM 4617 C C . THR B 1 128 ? 9.828 66.5 21.391 1 82.69 128 THR B C 1
ATOM 4619 O O . THR B 1 128 ? 11.062 66.5 21.391 1 82.69 128 THR B O 1
ATOM 4622 N N . GLN B 1 129 ? 9.125 65.625 20.828 1 87.38 129 GLN B N 1
ATOM 4623 C CA . GLN B 1 129 ? 9.781 64.5 20.219 1 87.38 129 GLN B CA 1
ATOM 4624 C C . GLN B 1 129 ? 10.352 64.812 18.859 1 87.38 129 GLN B C 1
ATOM 4626 O O . GLN B 1 129 ? 9.727 65.562 18.078 1 87.38 129 GLN B O 1
ATOM 4631 N N . PRO B 1 130 ? 11.555 64.312 18.547 1 88.19 130 PRO B N 1
ATOM 4632 C CA . PRO B 1 130 ? 12.148 64.562 17.234 1 88.19 130 PRO B CA 1
ATOM 4633 C C . PRO B 1 130 ? 11.453 63.844 16.094 1 88.19 130 PRO B C 1
ATOM 4635 O O . PRO B 1 130 ? 10.914 62.75 16.312 1 88.19 130 PRO B O 1
ATOM 4638 N N . SER B 1 131 ? 11.492 64.5 14.93 1 91.06 131 SER B N 1
ATOM 4639 C CA . SER B 1 131 ? 10.945 63.844 13.75 1 91.06 131 SER B CA 1
ATOM 4640 C C . SER B 1 131 ? 11.852 62.719 13.281 1 91.06 131 SER B C 1
ATOM 4642 O O . SER B 1 131 ? 11.367 61.656 12.883 1 91.06 131 SER B O 1
ATOM 4644 N N . VAL B 1 132 ? 13.227 62.938 13.266 1 93.19 132 VAL B N 1
ATOM 4645 C CA . VAL B 1 132 ? 14.211 61.938 12.883 1 93.19 132 VAL B CA 1
ATOM 4646 C C . VAL B 1 132 ? 14.977 61.469 14.109 1 93.19 132 VAL B C 1
ATOM 4648 O O . VAL B 1 132 ? 15.422 62.281 14.922 1 93.19 132 VAL B O 1
ATOM 4651 N N . TYR B 1 133 ? 15.008 60.188 14.289 1 90.5 133 TYR B N 1
ATOM 4652 C CA . TYR B 1 133 ? 15.703 59.656 15.445 1 90.5 133 TYR B CA 1
ATOM 4653 C C . TYR B 1 133 ? 16.266 58.25 15.133 1 90.5 133 TYR B C 1
ATOM 4655 O O . TYR B 1 133 ? 15.867 57.625 14.148 1 90.5 133 TYR B O 1
ATOM 4663 N N . ASN B 1 134 ? 17.266 57.812 15.875 1 90.5 134 ASN B N 1
ATOM 4664 C CA . ASN B 1 134 ? 17.812 56.469 15.82 1 90.5 134 ASN B CA 1
ATOM 4665 C C . ASN B 1 134 ? 17.266 55.594 16.938 1 90.5 134 ASN B C 1
ATOM 4667 O O . ASN B 1 134 ? 16.922 56.094 18.016 1 90.5 134 ASN B O 1
ATOM 4671 N N . SER B 1 135 ? 17.031 54.375 16.594 1 90.75 135 SER B N 1
ATOM 4672 C CA . SER B 1 135 ? 16.656 53.344 17.578 1 90.75 135 SER B CA 1
ATOM 4673 C C . SER B 1 135 ? 17.516 52.094 17.422 1 90.75 135 SER B C 1
ATOM 4675 O O . SER B 1 135 ? 17.344 51.344 16.484 1 90.75 135 SER B O 1
ATOM 4677 N N . ASN B 1 136 ? 18.516 51.969 18.328 1 91.12 136 ASN B N 1
ATOM 4678 C CA . ASN B 1 136 ? 19.359 50.781 18.328 1 91.12 136 ASN B CA 1
ATOM 4679 C C . ASN B 1 136 ? 18.969 49.812 19.438 1 91.12 136 ASN B C 1
ATOM 4681 O O . ASN B 1 136 ? 19.031 50.156 20.625 1 91.12 136 ASN B O 1
ATOM 4685 N N . THR B 1 137 ? 18.562 48.719 19.031 1 92.94 137 THR B N 1
ATOM 4686 C CA . THR B 1 137 ? 18.141 47.719 20.016 1 92.94 137 THR B CA 1
ATOM 4687 C C . THR B 1 137 ? 18.891 46.406 19.812 1 92.94 137 THR B C 1
ATOM 4689 O O . THR B 1 137 ? 19.156 46 18.672 1 92.94 137 THR B O 1
ATOM 4692 N N . ALA B 1 138 ? 19.344 45.75 20.844 1 93.19 138 ALA B N 1
ATOM 4693 C CA . ALA B 1 138 ? 19.875 44.375 20.844 1 93.19 138 ALA B CA 1
ATOM 4694 C C . ALA B 1 138 ? 19.5 43.656 22.125 1 93.19 138 ALA B C 1
ATOM 4696 O O . ALA B 1 138 ? 19.406 44.25 23.188 1 93.19 138 ALA B O 1
ATOM 4697 N N . GLY B 1 139 ? 19.297 42.438 21.969 1 93.81 139 GLY B N 1
ATOM 4698 C CA . GLY B 1 139 ? 18.953 41.688 23.172 1 93.81 139 GLY B CA 1
ATOM 4699 C C . GLY B 1 139 ? 18.672 40.219 22.906 1 93.81 139 GLY B C 1
ATOM 4700 O O . GLY B 1 139 ? 18.984 39.719 21.828 1 93.81 139 GLY B O 1
ATOM 4701 N N . PHE B 1 140 ? 18.297 39.531 23.969 1 94.56 140 PHE B N 1
ATOM 4702 C CA . PHE B 1 140 ? 17.938 38.094 23.969 1 94.56 140 PHE B CA 1
ATOM 4703 C C . PHE B 1 140 ? 16.453 37.938 24.25 1 94.56 140 PHE B C 1
ATOM 4705 O O . PHE B 1 140 ? 15.867 38.688 25 1 94.56 140 PHE B O 1
ATOM 4712 N N . ALA B 1 141 ? 15.891 37.062 23.516 1 95.19 141 ALA B N 1
ATOM 4713 C CA . ALA B 1 141 ? 14.492 36.688 23.75 1 95.19 141 ALA B CA 1
ATOM 4714 C C . ALA B 1 141 ? 14.367 35.219 24.156 1 95.19 141 ALA B C 1
ATOM 4716 O O . ALA B 1 141 ? 15.062 34.375 23.625 1 95.19 141 ALA B O 1
ATOM 4717 N N . LEU B 1 142 ? 13.594 34.938 25.203 1 94.25 142 LEU B N 1
ATOM 4718 C CA . LEU B 1 142 ? 13.242 33.625 25.688 1 94.25 142 LEU B CA 1
ATOM 4719 C C . LEU B 1 142 ? 11.766 33.312 25.438 1 94.25 142 LEU B C 1
ATOM 4721 O O . LEU B 1 142 ? 10.906 34.156 25.719 1 94.25 142 LEU B O 1
ATOM 4725 N N . ASN B 1 143 ? 11.539 32.25 24.797 1 94.25 143 ASN B N 1
ATOM 4726 C CA . ASN B 1 143 ? 10.188 31.734 24.641 1 94.25 143 ASN B CA 1
ATOM 4727 C C . ASN B 1 143 ? 10.07 30.297 25.141 1 94.25 143 ASN B C 1
ATOM 4729 O O . ASN B 1 143 ? 10.891 29.438 24.797 1 94.25 143 ASN B O 1
ATOM 4733 N N . PHE B 1 144 ? 9.102 29.984 26.016 1 93.56 144 PHE B N 1
ATOM 4734 C CA . PHE B 1 144 ? 8.883 28.672 26.578 1 93.56 144 PHE B CA 1
ATOM 4735 C C . PHE B 1 144 ? 7.395 28.328 26.609 1 93.56 144 PHE B C 1
ATOM 4737 O O . PHE B 1 144 ? 6.605 29.016 27.25 1 93.56 144 PHE B O 1
ATOM 4744 N N . ASP B 1 145 ? 7.027 27.281 25.875 1 93 145 ASP B N 1
ATOM 4745 C CA . ASP B 1 145 ? 5.641 26.812 25.875 1 93 145 ASP B CA 1
ATOM 4746 C C . ASP B 1 145 ? 5.359 25.906 27.078 1 93 145 ASP B C 1
ATOM 4748 O O . ASP B 1 145 ? 6.023 24.891 27.25 1 93 145 ASP B O 1
ATOM 4752 N N . LEU B 1 146 ? 4.406 26.297 27.891 1 92.12 146 LEU B N 1
ATOM 4753 C CA . LEU B 1 146 ? 3.998 25.484 29.016 1 92.12 146 LEU B CA 1
ATOM 4754 C C . LEU B 1 146 ? 2.996 24.422 28.578 1 92.12 146 LEU B C 1
ATOM 4756 O O . LEU B 1 146 ? 1.882 24.734 28.156 1 92.12 146 LEU B O 1
ATOM 4760 N N . ASP B 1 147 ? 3.32 23.219 28.703 1 92.94 147 ASP B N 1
ATOM 4761 C CA . ASP B 1 147 ? 2.537 22.094 28.188 1 92.94 147 ASP B CA 1
ATOM 4762 C C . ASP B 1 147 ? 1.556 21.578 29.234 1 92.94 147 ASP B C 1
ATOM 4764 O O . ASP B 1 147 ? 1.588 20.406 29.594 1 92.94 147 ASP B O 1
ATOM 4768 N N . LEU B 1 148 ? 0.6 22.344 29.516 1 92.25 148 LEU B N 1
ATOM 4769 C CA . LEU B 1 148 ? -0.32 22.047 30.609 1 92.25 148 LEU B CA 1
ATOM 4770 C C . LEU B 1 148 ? -1.26 20.906 30.234 1 92.25 148 LEU B C 1
ATOM 4772 O O . LEU B 1 148 ? -1.677 20.125 31.109 1 92.25 148 LEU B O 1
ATOM 4776 N N . TRP B 1 149 ? -1.547 20.797 28.969 1 93.88 149 TRP B N 1
ATOM 4777 C CA . TRP B 1 149 ? -2.57 19.844 28.547 1 93.88 149 TRP B CA 1
ATOM 4778 C C . TRP B 1 149 ? -1.943 18.641 27.844 1 93.88 149 TRP B C 1
ATOM 4780 O O . TRP B 1 149 ? -2.652 17.75 27.375 1 93.88 149 TRP B O 1
ATOM 4790 N N . GLY B 1 150 ? -0.625 18.656 27.625 1 94.94 150 GLY B N 1
ATOM 4791 C CA . GLY B 1 150 ? 0.088 17.516 27.062 1 94.94 150 GLY B CA 1
ATOM 4792 C C . GLY B 1 150 ? 0.181 17.562 25.547 1 94.94 150 GLY B C 1
ATOM 4793 O O . GLY B 1 150 ? 0.337 16.531 24.891 1 94.94 150 GLY B O 1
ATOM 4794 N N . ARG B 1 151 ? -0.048 18.734 24.891 1 96.31 151 ARG B N 1
ATOM 4795 C CA . ARG B 1 151 ? 0.087 18.844 23.438 1 96.31 151 ARG B CA 1
ATOM 4796 C C . ARG B 1 151 ? 1.486 18.438 22.984 1 96.31 151 ARG B C 1
ATOM 4798 O O . ARG B 1 151 ? 1.639 17.578 22.125 1 96.31 151 ARG B O 1
ATOM 4805 N N . ILE B 1 152 ? 2.531 19.031 23.609 1 96.25 152 ILE B N 1
ATOM 4806 C CA . ILE B 1 152 ? 3.914 18.781 23.203 1 96.25 152 ILE B CA 1
ATOM 4807 C C . ILE B 1 152 ? 4.332 17.375 23.594 1 96.25 152 ILE B C 1
ATOM 4809 O O . ILE B 1 152 ? 4.949 16.656 22.797 1 96.25 152 ILE B O 1
ATOM 4813 N N . ARG B 1 153 ? 4 16.953 24.797 1 96.81 153 ARG B N 1
ATOM 4814 C CA . ARG B 1 153 ? 4.344 15.594 25.234 1 96.81 153 ARG B CA 1
ATOM 4815 C C . ARG B 1 153 ? 3.727 14.547 24.312 1 96.81 153 ARG B C 1
ATOM 4817 O O . ARG B 1 153 ? 4.352 13.531 24.016 1 96.81 153 ARG B O 1
ATOM 4824 N N . ASN B 1 154 ? 2.439 14.781 23.922 1 97.25 154 ASN B N 1
ATOM 4825 C CA . ASN B 1 154 ? 1.804 13.852 23 1 97.25 154 ASN B CA 1
ATOM 4826 C C . ASN B 1 154 ? 2.459 13.891 21.609 1 97.25 154 ASN B C 1
ATOM 4828 O O . ASN B 1 154 ? 2.559 12.867 20.938 1 97.25 154 ASN B O 1
ATOM 4832 N N . GLN B 1 155 ? 2.896 15.102 21.109 1 97.44 155 GLN B N 1
ATOM 4833 C CA . GLN B 1 155 ? 3.656 15.18 19.875 1 97.44 155 GLN B CA 1
ATOM 4834 C C . GLN B 1 155 ? 4.949 14.375 19.969 1 97.44 155 GLN B C 1
ATOM 4836 O O . GLN B 1 155 ? 5.305 13.656 19.031 1 97.44 155 GLN B O 1
ATOM 4841 N N . VAL B 1 156 ? 5.641 14.508 21.078 1 97.25 156 VAL B N 1
ATOM 4842 C CA . VAL B 1 156 ? 6.879 13.773 21.312 1 97.25 156 VAL B CA 1
ATOM 4843 C C . VAL B 1 156 ? 6.598 12.273 21.359 1 97.25 156 VAL B C 1
ATOM 4845 O O . VAL B 1 156 ? 7.301 11.484 20.734 1 97.25 156 VAL B O 1
ATOM 4848 N N . ALA B 1 157 ? 5.543 11.906 22.109 1 97.25 157 ALA B N 1
ATOM 4849 C CA . ALA B 1 157 ? 5.172 10.5 22.203 1 97.25 157 ALA B CA 1
ATOM 4850 C C . ALA B 1 157 ? 4.863 9.914 20.828 1 97.25 157 ALA B C 1
ATOM 4852 O O . ALA B 1 157 ? 5.293 8.805 20.516 1 97.25 157 ALA B O 1
ATOM 4853 N N . ALA B 1 158 ? 4.062 10.656 20 1 97.69 158 ALA B N 1
ATOM 4854 C CA . ALA B 1 158 ? 3.75 10.227 18.625 1 97.69 158 ALA B CA 1
ATOM 4855 C C . ALA B 1 158 ? 5.02 10.094 17.797 1 97.69 158 ALA B C 1
ATOM 4857 O O . ALA B 1 158 ? 5.184 9.125 17.047 1 97.69 158 ALA B O 1
ATOM 4858 N N . GLY B 1 159 ? 5.93 11.102 17.922 1 97.69 159 GLY B N 1
ATOM 4859 C CA . GLY B 1 159 ? 7.191 11.062 17.188 1 97.69 159 GLY B CA 1
ATOM 4860 C C . GLY B 1 159 ? 8.062 9.883 17.578 1 97.69 159 GLY B C 1
ATOM 4861 O O . GLY B 1 159 ? 8.625 9.211 16.703 1 97.69 159 GLY B O 1
ATOM 4862 N N . ASP B 1 160 ? 8.219 9.625 18.875 1 97.62 160 ASP B N 1
ATOM 4863 C CA . ASP B 1 160 ? 8.977 8.477 19.344 1 97.62 160 ASP B CA 1
ATOM 4864 C C . ASP B 1 160 ? 8.398 7.168 18.812 1 97.62 160 ASP B C 1
ATOM 4866 O O . ASP B 1 160 ? 9.141 6.277 18.391 1 97.62 160 ASP B O 1
ATOM 4870 N N . ALA B 1 161 ? 7.066 7.082 18.891 1 97.62 161 ALA B N 1
ATOM 4871 C CA . ALA B 1 161 ? 6.402 5.883 18.391 1 97.62 161 ALA B CA 1
ATOM 4872 C C . ALA B 1 161 ? 6.664 5.695 16.891 1 97.62 161 ALA B C 1
ATOM 4874 O O . ALA B 1 161 ? 6.875 4.57 16.438 1 97.62 161 ALA B O 1
ATOM 4875 N N . GLN B 1 162 ? 6.672 6.809 16.141 1 97.81 162 GLN B N 1
ATOM 4876 C CA . GLN B 1 162 ? 6.961 6.734 14.703 1 97.81 162 GLN B CA 1
ATOM 4877 C C . GLN B 1 162 ? 8.398 6.297 14.453 1 97.81 162 GLN B C 1
ATOM 4879 O O . GLN B 1 162 ? 8.68 5.566 13.5 1 97.81 162 GLN B O 1
ATOM 4884 N N . ALA B 1 163 ? 9.32 6.734 15.258 1 97.44 163 ALA B N 1
ATOM 4885 C CA . ALA B 1 163 ? 10.703 6.285 15.141 1 97.44 163 ALA B CA 1
ATOM 4886 C C . ALA B 1 163 ? 10.828 4.797 15.461 1 97.44 163 ALA B C 1
ATOM 4888 O O . ALA B 1 163 ? 11.57 4.074 14.789 1 97.44 163 ALA B O 1
ATOM 4889 N N . GLN B 1 164 ? 10.141 4.379 16.484 1 96.62 164 GLN B N 1
ATOM 4890 C CA . GLN B 1 164 ? 10.109 2.959 16.812 1 96.62 164 GLN B CA 1
ATOM 4891 C C . GLN B 1 164 ? 9.539 2.139 15.664 1 96.62 164 GLN B C 1
ATOM 4893 O O . GLN B 1 164 ? 10.07 1.077 15.328 1 96.62 164 GLN B O 1
ATOM 4898 N N . ALA B 1 165 ? 8.398 2.619 15.031 1 97 165 ALA B N 1
ATOM 4899 C CA . ALA B 1 165 ? 7.828 1.951 13.867 1 97 165 ALA B CA 1
ATOM 4900 C C . ALA B 1 165 ? 8.844 1.866 12.734 1 97 165 ALA B C 1
ATOM 4902 O O . ALA B 1 165 ? 8.922 0.852 12.031 1 97 165 ALA B O 1
ATOM 4903 N N . SER B 1 166 ? 9.625 2.9 12.555 1 97 166 SER B N 1
ATOM 4904 C CA . SER B 1 166 ? 10.641 2.924 11.508 1 97 166 SER B CA 1
ATOM 4905 C C . SER B 1 166 ? 11.742 1.903 11.781 1 97 166 SER B C 1
ATOM 4907 O O . SER B 1 166 ? 12.281 1.305 10.852 1 97 166 SER B O 1
ATOM 4909 N N . ALA B 1 167 ? 12.109 1.746 13.062 1 96.31 167 ALA B N 1
ATOM 4910 C CA . ALA B 1 167 ? 13.055 0.691 13.43 1 96.31 167 ALA B CA 1
ATOM 4911 C C . ALA B 1 167 ? 12.516 -0.682 13.039 1 96.31 167 ALA B C 1
ATOM 4913 O O . ALA B 1 167 ? 13.258 -1.513 12.5 1 96.31 167 ALA B O 1
ATOM 4914 N N . ASP B 1 168 ? 11.25 -0.905 13.328 1 95.69 168 ASP B N 1
ATOM 4915 C CA . ASP B 1 168 ? 10.609 -2.156 12.945 1 95.69 168 ASP B CA 1
ATOM 4916 C C . ASP B 1 168 ? 10.547 -2.301 11.422 1 95.69 168 ASP B C 1
ATOM 4918 O O . ASP B 1 168 ? 10.727 -3.4 10.891 1 95.69 168 ASP B O 1
ATOM 4922 N N . ASP B 1 169 ? 10.305 -1.195 10.695 1 96.38 169 ASP B N 1
ATOM 4923 C CA . ASP B 1 169 ? 10.312 -1.219 9.234 1 96.38 169 ASP B CA 1
ATOM 4924 C C . ASP B 1 169 ? 11.688 -1.635 8.703 1 96.38 169 ASP B C 1
ATOM 4926 O O . ASP B 1 169 ? 11.773 -2.324 7.684 1 96.38 169 ASP B O 1
ATOM 4930 N N . LEU B 1 170 ? 12.742 -1.18 9.328 1 95.94 170 LEU B N 1
ATOM 4931 C CA . LEU B 1 170 ? 14.086 -1.599 8.969 1 95.94 170 LEU B CA 1
ATOM 4932 C C . LEU B 1 170 ? 14.25 -3.105 9.133 1 95.94 170 LEU B C 1
ATOM 4934 O O . LEU B 1 170 ? 14.805 -3.775 8.258 1 95.94 170 LEU B O 1
ATOM 4938 N N . ALA B 1 171 ? 13.781 -3.605 10.242 1 94.81 171 ALA B N 1
ATOM 4939 C CA . ALA B 1 171 ? 13.844 -5.043 10.484 1 94.81 171 ALA B CA 1
ATOM 4940 C C . ALA B 1 171 ? 13.055 -5.812 9.43 1 94.81 171 ALA B C 1
ATOM 4942 O O . ALA B 1 171 ? 13.492 -6.879 8.977 1 94.81 171 ALA B O 1
ATOM 4943 N N . VAL B 1 172 ? 11.883 -5.328 9.016 1 94.75 172 VAL B N 1
ATOM 4944 C CA . VAL B 1 172 ? 11.07 -5.949 7.973 1 94.75 172 VAL B CA 1
ATOM 4945 C C . VAL B 1 172 ? 11.836 -5.969 6.656 1 94.75 172 VAL B C 1
ATOM 4947 O O . VAL B 1 172 ? 11.859 -6.984 5.957 1 94.75 172 VAL B O 1
ATOM 4950 N N . ALA B 1 173 ? 12.445 -4.855 6.355 1 95.75 173 ALA B N 1
ATOM 4951 C CA . ALA B 1 173 ? 13.227 -4.766 5.121 1 95.75 173 ALA B CA 1
ATOM 4952 C C . ALA B 1 173 ? 14.375 -5.773 5.125 1 95.75 173 ALA B C 1
ATOM 4954 O O . ALA B 1 173 ? 14.609 -6.453 4.125 1 95.75 173 ALA B O 1
ATOM 4955 N N . ARG B 1 174 ? 15.039 -5.855 6.223 1 95.69 174 ARG B N 1
ATOM 4956 C CA . ARG B 1 174 ? 16.141 -6.809 6.363 1 95.69 174 ARG B CA 1
ATOM 4957 C C . ARG B 1 174 ? 15.656 -8.234 6.145 1 95.69 174 ARG B C 1
ATOM 4959 O O . ARG B 1 174 ? 16.234 -8.977 5.352 1 95.69 174 ARG B O 1
ATOM 4966 N N . LEU B 1 175 ? 14.625 -8.586 6.832 1 94.69 175 LEU B N 1
ATOM 4967 C CA . LEU B 1 175 ? 14.086 -9.938 6.746 1 94.69 175 LEU B CA 1
ATOM 4968 C C . LEU B 1 175 ? 13.617 -10.25 5.328 1 94.69 175 LEU B C 1
ATOM 4970 O O . LEU B 1 175 ? 13.836 -11.352 4.824 1 94.69 175 LEU B O 1
ATOM 4974 N N . SER B 1 176 ? 12.984 -9.289 4.672 1 96.44 176 SER B N 1
ATOM 4975 C CA . SER B 1 176 ? 12.5 -9.469 3.307 1 96.44 176 SER B CA 1
ATOM 4976 C C . SER B 1 176 ? 13.656 -9.711 2.342 1 96.44 176 SER B C 1
ATOM 4978 O O . SER B 1 176 ? 13.57 -10.586 1.476 1 96.44 176 SER B O 1
ATOM 4980 N N . LEU B 1 177 ? 14.68 -8.961 2.498 1 97.38 177 LEU B N 1
ATOM 4981 C CA . LEU B 1 177 ? 15.852 -9.133 1.642 1 97.38 177 LEU B CA 1
ATOM 4982 C C . LEU B 1 177 ? 16.516 -10.477 1.891 1 97.38 177 LEU B C 1
ATOM 4984 O O . LEU B 1 177 ? 16.938 -11.148 0.947 1 97.38 177 LEU B O 1
ATOM 4988 N N . GLN B 1 178 ? 16.625 -10.859 3.119 1 96.81 178 GLN B N 1
ATOM 4989 C CA . GLN B 1 178 ? 17.172 -12.172 3.465 1 96.81 178 GLN B CA 1
ATOM 4990 C C . GLN B 1 178 ? 16.344 -13.297 2.867 1 96.81 178 GLN B C 1
ATOM 4992 O O . GLN B 1 178 ? 16.875 -14.289 2.373 1 96.81 178 GLN B O 1
ATOM 4997 N N . GLN B 1 179 ? 15.023 -13.156 2.965 1 96.81 179 GLN B N 1
ATOM 4998 C CA . GLN B 1 179 ? 14.109 -14.141 2.381 1 96.81 179 GLN B CA 1
ATOM 4999 C C . GLN B 1 179 ? 14.312 -14.25 0.873 1 96.81 179 GLN B C 1
ATOM 5001 O O . GLN B 1 179 ? 14.367 -15.352 0.328 1 96.81 179 GLN B O 1
ATOM 5006 N N . GLN B 1 180 ? 14.406 -13.109 0.235 1 98 180 GLN B N 1
ATOM 5007 C CA . GLN B 1 180 ? 14.602 -13.078 -1.211 1 98 180 GLN B CA 1
ATOM 5008 C C . GLN B 1 180 ? 15.891 -13.781 -1.611 1 98 180 GLN B C 1
ATOM 5010 O O . GLN B 1 180 ? 15.898 -14.594 -2.537 1 98 180 GLN B O 1
ATOM 5015 N N . LEU B 1 181 ? 16.922 -13.5 -0.888 1 98.5 181 LEU B N 1
ATOM 5016 C CA . LEU B 1 181 ? 18.219 -14.117 -1.189 1 98.5 181 LEU B CA 1
ATOM 5017 C C . LEU B 1 181 ? 18.156 -15.625 -0.982 1 98.5 181 LEU B C 1
ATOM 5019 O O . LEU B 1 181 ? 18.609 -16.391 -1.84 1 98.5 181 LEU B O 1
ATOM 5023 N N . ALA B 1 182 ? 17.625 -16.031 0.125 1 97.5 182 ALA B N 1
ATOM 5024 C CA . ALA B 1 182 ? 17.531 -17.453 0.403 1 97.5 182 ALA B CA 1
ATOM 5025 C C . ALA B 1 182 ? 16.719 -18.172 -0.674 1 97.5 182 ALA B C 1
ATOM 5027 O O . ALA B 1 182 ? 17.125 -19.234 -1.148 1 97.5 182 ALA B O 1
ATOM 5028 N N . SER B 1 183 ? 15.602 -17.578 -1.074 1 98 183 SER B N 1
ATOM 5029 C CA . SER B 1 183 ? 14.742 -18.172 -2.088 1 98 183 SER B CA 1
ATOM 5030 C C . SER B 1 183 ? 15.453 -18.281 -3.432 1 98 183 SER B C 1
ATOM 5032 O O . SER B 1 183 ? 15.352 -19.297 -4.125 1 98 183 SER B O 1
ATOM 5034 N N . LEU B 1 184 ? 16.156 -17.25 -3.758 1 98.06 184 LEU B N 1
ATOM 5035 C CA . LEU B 1 184 ? 16.906 -17.25 -5.012 1 98.06 184 LEU B CA 1
ATOM 5036 C C . LEU B 1 184 ? 18.016 -18.281 -4.977 1 98.06 184 LEU B C 1
ATOM 5038 O O . LEU B 1 184 ? 18.266 -18.984 -5.965 1 98.06 184 LEU B O 1
ATOM 5042 N N . TYR B 1 185 ? 18.703 -18.391 -3.883 1 98 185 TYR B N 1
ATOM 5043 C CA . TYR B 1 185 ? 19.766 -19.359 -3.75 1 98 185 TYR B CA 1
ATOM 5044 C C . TYR B 1 185 ? 19.219 -20.781 -3.846 1 98 185 TYR B C 1
ATOM 5046 O O . TYR B 1 185 ? 19.812 -21.641 -4.5 1 98 185 TYR B O 1
ATOM 5054 N N . ILE B 1 186 ? 18.109 -20.984 -3.176 1 97.81 186 ILE B N 1
ATOM 5055 C CA . ILE B 1 186 ? 17.469 -22.297 -3.242 1 97.81 186 ILE B CA 1
ATOM 5056 C C . ILE B 1 186 ? 17.078 -22.609 -4.684 1 97.81 186 ILE B C 1
ATOM 5058 O O . ILE B 1 186 ? 17.25 -23.734 -5.152 1 97.81 186 ILE B O 1
ATOM 5062 N N . GLN B 1 187 ? 16.562 -21.625 -5.379 1 97.69 187 GLN B N 1
ATOM 5063 C CA . GLN B 1 187 ? 16.234 -21.797 -6.789 1 97.69 187 GLN B CA 1
ATOM 5064 C C . G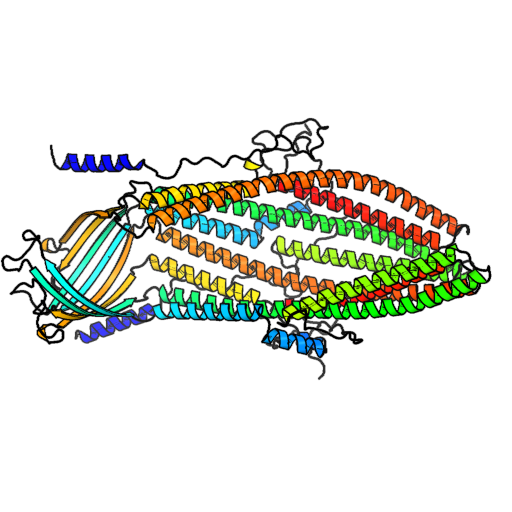LN B 1 187 ? 17.484 -22.156 -7.602 1 97.69 187 GLN B C 1
ATOM 5066 O O . GLN B 1 187 ? 17.438 -23.062 -8.43 1 97.69 187 GLN B O 1
ATOM 5071 N N . LEU B 1 188 ? 18.531 -21.453 -7.328 1 97.81 188 LEU B N 1
ATOM 5072 C CA . LEU B 1 188 ? 19.797 -21.703 -8.016 1 97.81 188 LEU B CA 1
ATOM 5073 C C . LEU B 1 188 ? 20.281 -23.125 -7.742 1 97.81 188 LEU B C 1
ATOM 5075 O O . LEU B 1 188 ? 20.672 -23.844 -8.672 1 97.81 188 LEU B O 1
ATOM 5079 N N . ASN B 1 189 ? 20.234 -23.547 -6.5 1 97.19 189 ASN B N 1
ATOM 5080 C CA . ASN B 1 189 ? 20.625 -24.891 -6.113 1 97.19 189 ASN B CA 1
ATOM 5081 C C . ASN B 1 189 ? 19.75 -25.938 -6.82 1 97.19 189 ASN B C 1
ATOM 5083 O O . ASN B 1 189 ? 20.266 -26.969 -7.281 1 97.19 189 ASN B O 1
ATOM 5087 N N . GLY B 1 190 ? 18.422 -25.625 -6.902 1 97.31 190 GLY B N 1
ATOM 5088 C CA . GLY B 1 190 ? 17.516 -26.516 -7.625 1 97.31 190 GLY B CA 1
ATOM 5089 C C . GLY B 1 190 ? 17.844 -26.609 -9.109 1 97.31 190 GLY B C 1
ATOM 5090 O O . GLY B 1 190 ? 17.75 -27.688 -9.695 1 97.31 190 GLY B O 1
ATOM 5091 N N . LEU B 1 191 ? 18.25 -25.516 -9.703 1 97.81 191 LEU B N 1
ATOM 5092 C CA . LEU B 1 191 ? 18.625 -25.5 -11.109 1 97.81 191 LEU B CA 1
ATOM 5093 C C . LEU B 1 191 ? 19.922 -26.281 -11.344 1 97.81 191 LEU B C 1
ATOM 5095 O O . LEU B 1 191 ? 20.062 -26.969 -12.359 1 97.81 191 LEU B O 1
ATOM 5099 N N . ASP B 1 192 ? 20.859 -26.25 -10.43 1 97.62 192 ASP B N 1
ATOM 5100 C CA . ASP B 1 192 ? 22.047 -27.078 -10.5 1 97.62 192 ASP B CA 1
ATOM 5101 C C . ASP B 1 192 ? 21.703 -28.562 -10.477 1 97.62 192 ASP B C 1
ATOM 5103 O O . ASP B 1 192 ? 22.25 -29.344 -11.25 1 97.62 192 ASP B O 1
ATOM 5107 N N . ALA B 1 193 ? 20.812 -28.875 -9.578 1 97 193 ALA B N 1
ATOM 5108 C CA . ALA B 1 193 ? 20.359 -30.266 -9.508 1 97 193 ALA B CA 1
ATOM 5109 C C . ALA B 1 193 ? 19.672 -30.688 -10.805 1 97 193 ALA B C 1
ATOM 5111 O O . ALA B 1 193 ? 19.906 -31.797 -11.297 1 97 193 ALA B O 1
ATOM 5112 N N . GLN B 1 194 ? 18.875 -29.828 -11.391 1 97.38 194 GLN B N 1
ATOM 5113 C CA . GLN B 1 194 ? 18.219 -30.125 -12.664 1 97.38 194 GLN B CA 1
ATOM 5114 C C . GLN B 1 194 ? 19.25 -30.297 -13.781 1 97.38 194 GLN B C 1
ATOM 5116 O O . GLN B 1 194 ? 19.094 -31.156 -14.648 1 97.38 194 GLN B O 1
ATOM 5121 N N . SER B 1 195 ? 20.25 -29.469 -13.758 1 97.5 195 SER B N 1
ATOM 5122 C CA . SER B 1 195 ? 21.312 -29.594 -14.742 1 97.5 195 SER B CA 1
ATOM 5123 C C . SER B 1 195 ? 21.984 -30.969 -14.672 1 97.5 195 SER B C 1
ATOM 5125 O O . SER B 1 195 ? 22.297 -31.562 -15.695 1 97.5 195 SER B O 1
ATOM 5127 N N . ARG B 1 196 ? 22.156 -31.484 -13.547 1 97.31 196 ARG B N 1
ATOM 5128 C CA . ARG B 1 196 ? 22.766 -32.812 -13.375 1 97.31 196 ARG B CA 1
ATOM 5129 C C . ARG B 1 196 ? 21.844 -33.906 -13.883 1 97.31 196 ARG B C 1
ATOM 5131 O O . ARG B 1 196 ? 22.297 -34.844 -14.531 1 97.31 196 ARG B O 1
ATOM 5138 N N . ILE B 1 197 ? 20.562 -33.719 -13.555 1 97.31 197 ILE B N 1
ATOM 5139 C CA . ILE B 1 197 ? 19.578 -34.688 -14.031 1 97.31 197 ILE B CA 1
ATOM 5140 C C . ILE B 1 197 ? 19.594 -34.719 -15.555 1 97.31 197 ILE B C 1
ATOM 5142 O O . ILE B 1 197 ? 19.641 -35.781 -16.172 1 97.31 197 ILE B O 1
ATOM 5146 N N . LEU B 1 198 ? 19.578 -33.562 -16.156 1 98.06 198 LEU B N 1
ATOM 5147 C CA . LEU B 1 198 ? 19.562 -33.438 -17.609 1 98.06 198 LEU B CA 1
ATOM 5148 C C . LEU B 1 198 ? 20.859 -33.969 -18.219 1 98.06 198 LEU B C 1
ATOM 5150 O O . LEU B 1 198 ? 20.859 -34.656 -19.25 1 98.06 198 LEU B O 1
ATOM 5154 N N . SER B 1 199 ? 22.016 -33.688 -17.609 1 97.25 199 SER B N 1
ATOM 5155 C CA . SER B 1 199 ? 23.312 -34.188 -18.094 1 97.25 199 SER B CA 1
ATOM 5156 C C . SER B 1 199 ? 23.391 -35.688 -18.078 1 97.25 199 SER B C 1
ATOM 5158 O O . SER B 1 199 ? 23.875 -36.312 -19.031 1 97.25 199 SER B O 1
ATOM 5160 N N . SER B 1 200 ? 22.875 -36.219 -16.984 1 96.62 200 SER B N 1
ATOM 5161 C CA . SER B 1 200 ? 22.828 -37.688 -16.906 1 96.62 200 SER B CA 1
ATOM 5162 C C . SER B 1 200 ? 21.922 -38.281 -17.984 1 96.62 200 SER B C 1
ATOM 5164 O O . SER B 1 200 ? 22.281 -39.281 -18.609 1 96.62 200 SER B O 1
ATOM 5166 N N . SER B 1 201 ? 20.828 -37.656 -18.219 1 97 201 SER B N 1
ATOM 5167 C CA . SER B 1 201 ? 19.906 -38.125 -19.25 1 97 201 SER B CA 1
ATOM 5168 C C . SER B 1 201 ? 20.516 -37.969 -20.641 1 97 201 SER B C 1
ATOM 5170 O O . SER B 1 201 ? 20.312 -38.812 -21.516 1 97 201 SER B O 1
ATOM 5172 N N . LEU B 1 202 ? 21.25 -36.938 -20.844 1 97.25 202 LEU B N 1
ATOM 5173 C CA . LEU B 1 202 ? 21.906 -36.688 -22.125 1 97.25 202 LEU B CA 1
ATOM 5174 C C . LEU B 1 202 ? 22.953 -37.781 -22.406 1 97.25 202 LEU B C 1
ATOM 5176 O O . LEU B 1 202 ? 23.094 -38.219 -23.562 1 97.25 202 LEU B O 1
ATOM 5180 N N . ASP B 1 203 ? 23.641 -38.25 -21.391 1 96.81 203 ASP B N 1
ATOM 5181 C CA . ASP B 1 203 ? 24.562 -39.375 -21.547 1 96.81 203 ASP B CA 1
ATOM 5182 C C . ASP B 1 203 ? 23.828 -40.625 -21.984 1 96.81 203 ASP B C 1
ATOM 5184 O O . ASP B 1 203 ? 24.25 -41.312 -22.922 1 96.81 203 ASP B O 1
ATOM 5188 N N . ASP B 1 204 ? 22.703 -40.844 -21.328 1 95.31 204 ASP B N 1
ATOM 5189 C CA . ASP B 1 204 ? 21.891 -42.031 -21.672 1 95.31 204 ASP B CA 1
ATOM 5190 C C . ASP B 1 204 ? 21.359 -41.938 -23.094 1 95.31 204 ASP B C 1
ATOM 5192 O O . ASP B 1 204 ? 21.375 -42.906 -23.828 1 95.31 204 ASP B O 1
ATOM 5196 N N . TYR B 1 205 ? 20.906 -40.781 -23.484 1 96.75 205 TYR B N 1
ATOM 5197 C CA . TYR B 1 205 ? 20.328 -40.562 -24.812 1 96.75 205 TYR B CA 1
ATOM 5198 C C . TYR B 1 205 ? 21.406 -40.688 -25.891 1 96.75 205 TYR B C 1
ATOM 5200 O O . TYR B 1 205 ? 21.141 -41.188 -26.984 1 96.75 205 TYR B O 1
ATOM 5208 N N . SER B 1 206 ? 22.594 -40.219 -25.594 1 96.94 206 SER B N 1
ATOM 5209 C CA . SER B 1 206 ? 23.719 -40.375 -26.516 1 96.94 206 SER B CA 1
ATOM 5210 C C . SER B 1 206 ? 24.062 -41.812 -26.766 1 96.94 206 SER B C 1
ATOM 5212 O O . SER B 1 206 ? 24.312 -42.219 -27.906 1 96.94 206 SER B O 1
ATOM 5214 N N . GLN B 1 207 ? 24.031 -42.594 -25.75 1 95.12 207 GLN B N 1
ATOM 5215 C CA . GLN B 1 207 ? 24.297 -44 -25.875 1 95.12 207 GLN B CA 1
ATOM 5216 C C . GLN B 1 207 ? 23.188 -44.688 -26.688 1 95.12 207 GLN B C 1
ATOM 5218 O O . GLN B 1 207 ? 23.469 -45.562 -27.531 1 95.12 207 GLN B O 1
ATOM 5223 N N . ALA B 1 208 ? 21.984 -44.25 -26.344 1 95.44 208 ALA B N 1
ATOM 5224 C CA . ALA B 1 208 ? 20.844 -44.812 -27.062 1 95.44 208 ALA B CA 1
ATOM 5225 C C . ALA B 1 208 ? 20.906 -44.438 -28.547 1 95.44 208 ALA B C 1
ATOM 5227 O O . ALA B 1 208 ? 20.578 -45.281 -29.406 1 95.44 208 ALA B O 1
ATOM 5228 N N . LEU B 1 209 ? 21.281 -43.25 -28.875 1 95.81 209 LEU B N 1
ATOM 5229 C CA . LEU B 1 209 ? 21.422 -42.812 -30.266 1 95.81 209 LEU B CA 1
ATOM 5230 C C . LEU B 1 209 ? 22.5 -43.625 -30.969 1 95.81 209 LEU B C 1
ATOM 5232 O O . LEU B 1 209 ? 22.312 -44.062 -32.125 1 95.81 209 LEU B O 1
ATOM 5236 N N . GLN B 1 210 ? 23.625 -43.875 -30.344 1 96 210 GLN B N 1
ATOM 5237 C CA . GLN B 1 210 ? 24.703 -44.688 -30.938 1 96 210 GLN B CA 1
ATOM 5238 C C . GLN B 1 210 ? 24.25 -46.094 -31.203 1 96 210 GLN B C 1
ATOM 5240 O O . GLN B 1 210 ? 24.547 -46.656 -32.25 1 96 210 GLN B O 1
ATOM 5245 N N . LEU B 1 211 ? 23.531 -46.594 -30.219 1 94.62 211 LEU B N 1
ATOM 5246 C CA . LEU B 1 211 ? 23.016 -47.938 -30.391 1 94.62 211 LEU B CA 1
ATOM 5247 C C . LEU B 1 211 ? 22.078 -48 -31.594 1 94.62 211 LEU B C 1
ATOM 5249 O O . LEU B 1 211 ? 22.172 -48.906 -32.406 1 94.62 211 LEU B O 1
ATOM 5253 N N . THR B 1 212 ? 21.188 -47.031 -31.672 1 94.81 212 THR B N 1
ATOM 5254 C CA . THR B 1 212 ? 20.219 -47.031 -32.781 1 94.81 212 THR B CA 1
ATOM 5255 C C . THR B 1 212 ? 20.922 -46.781 -34.094 1 94.81 212 THR B C 1
ATOM 5257 O O . THR B 1 212 ? 20.516 -47.344 -35.125 1 94.81 212 THR B O 1
ATOM 5260 N N . ARG B 1 213 ? 21.922 -46 -34.125 1 95.19 213 ARG B N 1
ATOM 5261 C CA . ARG B 1 213 ? 22.719 -45.781 -35.344 1 95.19 213 ARG B CA 1
ATOM 5262 C C . ARG B 1 213 ? 23.391 -47.062 -35.812 1 95.19 213 ARG B C 1
ATOM 5264 O O . ARG B 1 213 ? 23.344 -47.406 -37 1 95.19 213 ARG B O 1
ATOM 5271 N N . ASP B 1 214 ? 23.953 -47.812 -34.875 1 94.69 214 ASP B N 1
ATOM 5272 C CA . ASP B 1 214 ? 24.594 -49.094 -35.188 1 94.69 214 ASP B CA 1
ATOM 5273 C C . ASP B 1 214 ? 23.578 -50.094 -35.75 1 94.69 214 ASP B C 1
ATOM 5275 O O . ASP B 1 214 ? 23.859 -50.781 -36.75 1 94.69 214 ASP B O 1
ATOM 5279 N N . ARG B 1 215 ? 22.469 -50.094 -35.156 1 94.5 215 ARG B N 1
ATOM 5280 C CA . ARG B 1 215 ? 21.438 -51 -35.625 1 94.5 215 ARG B CA 1
ATOM 5281 C C . ARG B 1 215 ? 20.891 -50.594 -37 1 94.5 215 ARG B C 1
ATOM 5283 O O . ARG B 1 215 ? 20.562 -51.438 -37.812 1 94.5 215 ARG B O 1
ATOM 5290 N N . TYR B 1 216 ? 20.734 -49.312 -37.219 1 93.75 216 TYR B N 1
ATOM 5291 C CA . TYR B 1 216 ? 20.297 -48.781 -38.5 1 93.75 216 TYR B CA 1
ATOM 5292 C C . TYR B 1 216 ? 21.281 -49.125 -39.594 1 93.75 216 TYR B C 1
ATOM 5294 O O . TYR B 1 216 ? 20.906 -49.562 -40.688 1 93.75 216 TYR B O 1
ATOM 5302 N N . GLU B 1 217 ? 22.5 -48.969 -39.312 1 94.44 217 GLU B N 1
ATOM 5303 C CA . GLU B 1 217 ? 23.547 -49.281 -40.281 1 94.44 217 GLU B CA 1
ATOM 5304 C C . GLU B 1 217 ? 23.594 -50.781 -40.562 1 94.44 217 GLU B C 1
ATOM 5306 O O . GLU B 1 217 ? 23.938 -51.188 -41.688 1 94.44 217 GLU B O 1
ATOM 5311 N N . GLY B 1 218 ? 23.156 -51.531 -39.594 1 94.31 218 GLY B N 1
ATOM 5312 C CA . GLY B 1 218 ? 23.062 -52.969 -39.75 1 94.31 218 GLY B CA 1
ATOM 5313 C C . GLY B 1 218 ? 21.734 -53.438 -40.312 1 94.31 218 GLY B C 1
ATOM 5314 O O . GLY B 1 218 ? 21.484 -54.625 -40.438 1 94.31 218 GLY B O 1
ATOM 5315 N N . LYS B 1 219 ? 20.844 -52.5 -40.719 1 93.62 219 LYS B N 1
ATOM 5316 C CA . LYS B 1 219 ? 19.531 -52.719 -41.344 1 93.62 219 LYS B CA 1
ATOM 5317 C C . LYS B 1 219 ? 18.609 -53.469 -40.406 1 93.62 219 LYS B C 1
ATOM 5319 O O . LYS B 1 219 ? 17.75 -54.25 -40.844 1 93.62 219 LYS B O 1
ATOM 5324 N N . ILE B 1 220 ? 18.828 -53.219 -39.188 1 91.19 220 ILE B N 1
ATOM 5325 C CA . ILE B 1 220 ? 18.016 -53.875 -38.125 1 91.19 220 ILE B CA 1
ATOM 5326 C C . ILE B 1 220 ? 16.984 -52.875 -37.625 1 91.19 220 ILE B C 1
ATOM 5328 O O . ILE B 1 220 ? 15.891 -53.281 -37.188 1 91.19 220 ILE B O 1
ATOM 5332 N N . ALA B 1 221 ? 17.406 -51.594 -37.594 1 90.94 221 ALA B N 1
ATOM 5333 C CA . ALA B 1 221 ? 16.5 -50.562 -37.125 1 90.94 221 ALA B CA 1
ATOM 5334 C C . ALA B 1 221 ? 16.094 -49.625 -38.281 1 90.94 221 ALA B C 1
ATOM 5336 O O . ALA B 1 221 ? 16.797 -49.531 -39.281 1 90.94 221 ALA B O 1
ATOM 5337 N N . SER B 1 222 ? 14.953 -48.969 -38.094 1 92.94 222 SER B N 1
ATOM 5338 C CA . SER B 1 222 ? 14.438 -48.094 -39.125 1 92.94 222 SER B CA 1
ATOM 5339 C C . SER B 1 222 ? 15.031 -46.688 -39 1 92.94 222 SER B C 1
ATOM 5341 O O . SER B 1 222 ? 15.586 -46.344 -37.969 1 92.94 222 SER B O 1
ATOM 5343 N N . GLU B 1 223 ? 14.906 -45.969 -40.094 1 92.88 223 GLU B N 1
ATOM 5344 C CA . GLU B 1 223 ? 15.273 -44.562 -40.062 1 92.88 223 GLU B CA 1
ATOM 5345 C C . GLU B 1 223 ? 14.398 -43.781 -39.062 1 92.88 223 GLU B C 1
ATOM 5347 O O . GLU B 1 223 ? 14.852 -42.812 -38.438 1 92.88 223 GLU B O 1
ATOM 5352 N N . LEU B 1 224 ? 13.211 -44.219 -38.875 1 93 224 LEU B N 1
ATOM 5353 C CA . LEU B 1 224 ? 12.281 -43.625 -37.938 1 93 224 LEU B CA 1
ATOM 5354 C C . LEU B 1 224 ? 12.844 -43.719 -36.5 1 93 224 LEU B C 1
ATOM 5356 O O . LEU B 1 224 ? 12.758 -42.75 -35.75 1 93 224 LEU B O 1
ATOM 5360 N N . ASP B 1 225 ? 13.445 -44.844 -36.188 1 93.94 225 ASP B N 1
ATOM 5361 C CA . ASP B 1 225 ? 14.047 -45.031 -34.875 1 93.94 225 ASP B CA 1
ATOM 5362 C C . ASP B 1 225 ? 15.227 -44.062 -34.688 1 93.94 225 ASP B C 1
ATOM 5364 O O . ASP B 1 225 ? 15.367 -43.469 -33.625 1 93.94 225 ASP B O 1
ATOM 5368 N N . LEU B 1 226 ? 16 -44 -35.719 1 94.56 226 LEU B N 1
ATOM 5369 C CA . LEU B 1 226 ? 17.188 -43.125 -35.656 1 94.56 226 LEU B CA 1
ATOM 5370 C C . LEU B 1 226 ? 16.781 -41.688 -35.469 1 94.56 226 LEU B C 1
ATOM 5372 O O . LEU B 1 226 ? 17.328 -41 -34.594 1 94.56 226 LEU B O 1
ATOM 5376 N N . THR B 1 227 ? 15.773 -41.188 -36.219 1 95.75 227 THR B N 1
ATOM 5377 C CA . THR B 1 227 ? 15.367 -39.781 -36.156 1 95.75 227 THR B CA 1
ATOM 5378 C C . THR B 1 227 ? 14.656 -39.5 -34.844 1 95.75 227 THR B C 1
ATOM 5380 O O . THR B 1 227 ? 14.766 -38.406 -34.312 1 95.75 227 THR B O 1
ATOM 5383 N N . ARG B 1 228 ? 13.969 -40.438 -34.25 1 94.62 228 ARG B N 1
ATOM 5384 C CA . ARG B 1 228 ? 13.367 -40.281 -32.906 1 94.62 228 ARG B CA 1
ATOM 5385 C C . ARG B 1 228 ? 14.438 -40.125 -31.844 1 94.62 228 ARG B C 1
ATOM 5387 O O . ARG B 1 228 ? 14.305 -39.25 -30.969 1 94.62 228 ARG B O 1
ATOM 5394 N N . ALA B 1 229 ? 15.438 -40.938 -31.953 1 95.38 229 ALA B N 1
ATOM 5395 C CA . ALA B 1 229 ? 16.531 -40.812 -30.984 1 95.38 229 ALA B CA 1
ATOM 5396 C C . ALA B 1 229 ? 17.219 -39.469 -31.078 1 95.38 229 ALA B C 1
ATOM 5398 O O . ALA B 1 229 ? 17.562 -38.875 -30.062 1 95.38 229 ALA B O 1
ATOM 5399 N N . GLN B 1 230 ? 17.391 -39.031 -32.344 1 96.12 230 GLN B N 1
ATOM 5400 C CA . GLN B 1 230 ? 18.016 -37.75 -32.562 1 96.12 230 GLN B CA 1
ATOM 5401 C C . GLN B 1 230 ? 17.172 -36.625 -31.969 1 96.12 230 GLN B C 1
ATOM 5403 O O . GLN B 1 230 ? 17.703 -35.719 -31.328 1 96.12 230 GLN B O 1
ATOM 5408 N N . SER B 1 231 ? 15.875 -36.625 -32.188 1 96.56 231 SER B N 1
ATOM 5409 C CA . SER B 1 231 ? 14.953 -35.625 -31.656 1 96.56 231 SER B CA 1
ATOM 5410 C C . SER B 1 231 ? 14.961 -35.625 -30.141 1 96.56 231 SER B C 1
ATOM 5412 O O . SER B 1 231 ? 14.945 -34.562 -29.516 1 96.56 231 SER B O 1
ATOM 5414 N N . GLN B 1 232 ? 15.016 -36.812 -29.578 1 95.31 232 GLN B N 1
ATOM 5415 C CA . GLN B 1 232 ? 15.016 -36.938 -28.125 1 95.31 232 GLN B CA 1
ATOM 5416 C C . GLN B 1 232 ? 16.266 -36.281 -27.516 1 95.31 232 GLN B C 1
ATOM 5418 O O . GLN B 1 232 ? 16.172 -35.594 -26.5 1 95.31 232 GLN B O 1
ATOM 5423 N N . LEU B 1 233 ? 17.391 -36.594 -28.094 1 96.19 233 LEU B N 1
ATOM 5424 C CA . LEU B 1 233 ? 18.641 -36 -27.625 1 96.19 233 LEU B CA 1
ATOM 5425 C C . LEU B 1 233 ? 18.609 -34.5 -27.75 1 96.19 233 LEU B C 1
ATOM 5427 O O . LEU B 1 233 ? 18.969 -33.781 -26.812 1 96.19 233 LEU B O 1
ATOM 5431 N N . ALA B 1 234 ? 18.125 -33.969 -28.906 1 96.56 234 ALA B N 1
ATOM 5432 C CA . ALA B 1 234 ? 18.094 -32.531 -29.172 1 96.56 234 ALA B CA 1
ATOM 5433 C C . ALA B 1 234 ? 17.156 -31.828 -28.188 1 96.56 234 ALA B C 1
ATOM 5435 O O . ALA B 1 234 ? 17.453 -30.734 -27.719 1 96.56 234 ALA B O 1
ATOM 5436 N N . GLU B 1 235 ? 16.016 -32.406 -27.906 1 96.19 235 GLU B N 1
ATOM 5437 C CA . GLU B 1 235 ? 15.055 -31.828 -26.969 1 96.19 235 GLU B CA 1
ATOM 5438 C C . GLU B 1 235 ? 15.656 -31.719 -25.562 1 96.19 235 GLU B C 1
ATOM 5440 O O . GLU B 1 235 ? 15.461 -30.703 -24.891 1 96.19 235 GLU B O 1
ATOM 5445 N N . ALA B 1 236 ? 16.344 -32.719 -25.141 1 96.44 236 ALA B N 1
ATOM 5446 C CA . ALA B 1 236 ? 16.969 -32.688 -23.828 1 96.44 236 ALA B CA 1
ATOM 5447 C C . ALA B 1 236 ? 18.062 -31.641 -23.766 1 96.44 236 ALA B C 1
ATOM 5449 O O . ALA B 1 236 ? 18.25 -30.984 -22.75 1 96.44 236 ALA B O 1
ATOM 5450 N N . GLU B 1 237 ? 18.797 -31.531 -24.875 1 97.31 237 GLU B N 1
ATOM 5451 C CA . GLU B 1 237 ? 19.812 -30.484 -24.953 1 97.31 237 GLU B CA 1
ATOM 5452 C C . GLU B 1 237 ? 19.188 -29.094 -24.812 1 97.31 237 GLU B C 1
ATOM 5454 O O . GLU B 1 237 ? 19.719 -28.234 -24.109 1 97.31 237 GLU B O 1
ATOM 5459 N N . ALA B 1 238 ? 18.062 -28.891 -25.5 1 97.38 238 ALA B N 1
ATOM 5460 C CA . ALA B 1 238 ? 17.344 -27.625 -25.406 1 97.38 238 ALA B CA 1
ATOM 5461 C C . ALA B 1 238 ? 16.891 -27.359 -23.984 1 97.38 238 ALA B C 1
ATOM 5463 O O . ALA B 1 238 ? 16.953 -26.219 -23.516 1 97.38 238 ALA B O 1
ATOM 5464 N N . GLN B 1 239 ? 16.453 -28.359 -23.297 1 97.38 239 GLN B N 1
ATOM 5465 C CA . GLN B 1 239 ? 16.016 -28.219 -21.906 1 97.38 239 GLN B CA 1
ATOM 5466 C C . GLN B 1 239 ? 17.188 -27.859 -21 1 97.38 239 GLN B C 1
ATOM 5468 O O . GLN B 1 239 ? 17.031 -27.062 -20.078 1 97.38 239 GLN B O 1
ATOM 5473 N N . LEU B 1 240 ? 18.344 -28.484 -21.25 1 97.81 240 LEU B N 1
ATOM 5474 C CA . LEU B 1 240 ? 19.531 -28.125 -20.469 1 97.81 240 LEU B CA 1
ATOM 5475 C C . LEU B 1 240 ? 19.906 -26.672 -20.672 1 97.81 240 LEU B C 1
ATOM 5477 O O . LEU B 1 240 ? 20.25 -25.969 -19.719 1 97.81 240 LEU B O 1
ATOM 5481 N N . ASP B 1 241 ? 19.797 -26.156 -21.938 1 97.69 241 ASP B N 1
ATOM 5482 C CA . ASP B 1 241 ? 20.078 -24.75 -22.219 1 97.69 241 ASP B CA 1
ATOM 5483 C C . ASP B 1 241 ? 19.109 -23.828 -21.484 1 97.69 241 ASP B C 1
ATOM 5485 O O . ASP B 1 241 ? 19.5 -22.781 -20.984 1 97.69 241 ASP B O 1
ATOM 5489 N N . GLU B 1 242 ? 17.844 -24.203 -21.422 1 97.31 242 GLU B N 1
ATOM 5490 C CA . GLU B 1 242 ? 16.844 -23.438 -20.688 1 97.31 242 GLU B CA 1
ATOM 5491 C C . GLU B 1 242 ? 17.219 -23.328 -19.203 1 97.31 242 GLU B C 1
ATOM 5493 O O . GLU B 1 242 ? 17.125 -22.25 -18.609 1 97.31 242 GLU B O 1
ATOM 5498 N N . VAL B 1 243 ? 17.625 -24.453 -18.609 1 98.25 243 VAL B N 1
ATOM 5499 C CA . VAL B 1 243 ? 18 -24.5 -17.188 1 98.25 243 VAL B CA 1
ATOM 5500 C C . VAL B 1 243 ? 19.219 -23.609 -16.953 1 98.25 243 VAL B C 1
ATOM 5502 O O . VAL B 1 243 ? 19.281 -22.875 -15.969 1 98.25 243 VAL B O 1
ATOM 5505 N N . ARG B 1 244 ? 20.141 -23.656 -17.891 1 97.25 244 ARG B N 1
ATOM 5506 C CA . ARG B 1 244 ? 21.328 -22.812 -17.812 1 97.25 244 ARG B CA 1
ATOM 5507 C C . ARG B 1 244 ? 20.953 -21.328 -17.844 1 97.25 244 ARG B C 1
ATOM 5509 O O . ARG B 1 244 ? 21.5 -20.531 -17.094 1 97.25 244 ARG B O 1
ATOM 5516 N N . GLY B 1 245 ? 20.047 -20.984 -18.734 1 97.75 245 GLY B N 1
ATOM 5517 C CA . GLY B 1 245 ? 19.547 -19.609 -18.781 1 97.75 245 GLY B CA 1
ATOM 5518 C C . GLY B 1 245 ? 18.906 -19.156 -17.484 1 97.75 245 GLY B C 1
ATOM 5519 O O . GLY B 1 245 ? 19.188 -18.062 -17 1 97.75 245 GLY B O 1
ATOM 5520 N N . GLN B 1 246 ? 18.094 -19.984 -16.922 1 98.06 246 GLN B N 1
ATOM 5521 C CA . GLN B 1 246 ? 17.438 -19.672 -15.656 1 98.06 246 GLN B CA 1
ATOM 5522 C C . GLN B 1 246 ? 18.453 -19.516 -14.531 1 98.06 246 GLN B C 1
ATOM 5524 O O . GLN B 1 246 ? 18.281 -18.656 -13.656 1 98.06 246 GLN B O 1
ATOM 5529 N N . ARG B 1 247 ? 19.391 -20.391 -14.508 1 97.88 247 ARG B N 1
ATOM 5530 C CA . ARG B 1 247 ? 20.422 -20.312 -13.484 1 97.88 247 ARG B CA 1
ATOM 5531 C C . ARG B 1 247 ? 21.172 -18.969 -13.562 1 97.88 247 ARG B C 1
ATOM 5533 O O . ARG B 1 247 ? 21.453 -18.344 -12.539 1 97.88 247 ARG B O 1
ATOM 5540 N N . ASN B 1 248 ? 21.484 -18.578 -14.82 1 97.5 248 ASN B N 1
ATOM 5541 C CA . ASN B 1 248 ? 22.172 -17.297 -15.023 1 97.5 248 ASN B CA 1
ATOM 5542 C C . ASN B 1 248 ? 21.359 -16.141 -14.461 1 97.5 248 ASN B C 1
ATOM 5544 O O . ASN B 1 248 ? 21.906 -15.25 -13.805 1 97.5 248 ASN B O 1
ATOM 5548 N N . LEU B 1 249 ? 20.047 -16.125 -14.75 1 97.94 249 LEU B N 1
ATOM 5549 C CA . LEU B 1 249 ? 19.188 -15.07 -14.25 1 97.94 249 LEU B CA 1
ATOM 5550 C C . LEU B 1 249 ? 19.188 -15.047 -12.719 1 97.94 249 LEU B C 1
ATOM 5552 O O . LEU B 1 249 ? 19.25 -13.969 -12.117 1 97.94 249 LEU B O 1
ATOM 5556 N N . ALA B 1 250 ? 19.156 -16.188 -12.055 1 98.12 250 ALA B N 1
ATOM 5557 C CA . ALA B 1 250 ? 19.172 -16.266 -10.602 1 98.12 250 ALA B CA 1
ATOM 5558 C C . ALA B 1 250 ? 20.5 -15.766 -10.039 1 98.12 250 ALA B C 1
ATOM 5560 O O . ALA B 1 250 ? 20.531 -15.039 -9.039 1 98.12 250 ALA B O 1
ATOM 5561 N N . GLU B 1 251 ? 21.578 -16.156 -10.711 1 98.06 251 GLU B N 1
ATOM 5562 C CA . GLU B 1 251 ? 22.906 -15.727 -10.281 1 98.06 251 GLU B CA 1
ATOM 5563 C C . GLU B 1 251 ? 23.031 -14.211 -10.344 1 98.06 251 GLU B C 1
ATOM 5565 O O . GLU B 1 251 ? 23.562 -13.594 -9.414 1 98.06 251 GLU B O 1
ATOM 5570 N N . HIS B 1 252 ? 22.531 -13.562 -11.43 1 98.38 252 HIS B N 1
ATOM 5571 C CA . HIS B 1 252 ? 22.578 -12.117 -11.57 1 98.38 252 HIS B CA 1
ATOM 5572 C C . HIS B 1 252 ? 21.766 -11.43 -10.484 1 98.38 252 HIS B C 1
ATOM 5574 O O . HIS B 1 252 ? 22.172 -10.406 -9.938 1 98.38 252 HIS B O 1
ATOM 5580 N N . ALA B 1 253 ? 20.625 -12.016 -10.203 1 98.62 253 ALA B N 1
ATOM 5581 C CA . ALA B 1 253 ? 19.781 -11.453 -9.156 1 98.62 253 ALA B CA 1
ATOM 5582 C C . ALA B 1 253 ? 20.453 -11.523 -7.793 1 98.62 253 ALA B C 1
ATOM 5584 O O . ALA B 1 253 ? 20.344 -10.602 -6.984 1 98.62 253 ALA B O 1
ATOM 5585 N N . ILE B 1 254 ? 21.141 -12.617 -7.52 1 98.62 254 ILE B N 1
ATOM 5586 C CA . ILE B 1 254 ? 21.859 -12.781 -6.258 1 98.62 254 ILE B CA 1
ATOM 5587 C C . ILE B 1 254 ? 22.984 -11.742 -6.168 1 98.62 254 ILE B C 1
ATOM 5589 O O . ILE B 1 254 ? 23.203 -11.148 -5.109 1 98.62 254 ILE B O 1
ATOM 5593 N N . ALA B 1 255 ? 23.641 -11.555 -7.293 1 98.62 255 ALA B N 1
ATOM 5594 C CA . ALA B 1 255 ? 24.703 -10.547 -7.332 1 98.62 255 ALA B CA 1
ATOM 5595 C C . ALA B 1 255 ? 24.188 -9.188 -6.867 1 98.62 255 ALA B C 1
ATOM 5597 O O . ALA B 1 255 ? 24.812 -8.539 -6.023 1 98.62 255 ALA B O 1
ATOM 5598 N N . GLU B 1 256 ? 23.016 -8.773 -7.402 1 98.25 256 GLU B N 1
ATOM 5599 C CA . GLU B 1 256 ? 22.406 -7.5 -7.023 1 98.25 256 GLU B CA 1
ATOM 5600 C C . GLU B 1 256 ? 22.125 -7.453 -5.523 1 98.25 256 GLU B C 1
ATOM 5602 O O . GLU B 1 256 ? 22.391 -6.445 -4.867 1 98.25 256 GLU B O 1
ATOM 5607 N N . LEU B 1 257 ? 21.594 -8.516 -4.898 1 98.56 257 LEU B N 1
ATOM 5608 C CA . LEU B 1 257 ? 21.203 -8.555 -3.492 1 98.56 257 LEU B CA 1
ATOM 5609 C C . LEU B 1 257 ? 22.438 -8.43 -2.584 1 98.56 257 LEU B C 1
ATOM 5611 O O . LEU B 1 257 ? 22.344 -7.871 -1.491 1 98.56 257 LEU B O 1
ATOM 5615 N N . VAL B 1 258 ? 23.578 -8.961 -3.031 1 98.31 258 VAL B N 1
ATOM 5616 C CA . VAL B 1 258 ? 24.75 -8.93 -2.162 1 98.31 258 VAL B CA 1
ATOM 5617 C C . VAL B 1 258 ? 25.609 -7.699 -2.479 1 98.31 258 VAL B C 1
ATOM 5619 O O . VAL B 1 258 ? 26.75 -7.594 -2.023 1 98.31 258 VAL B O 1
ATOM 5622 N N . GLY B 1 259 ? 25.125 -6.734 -3.357 1 97.88 259 GLY B N 1
ATOM 5623 C CA . GLY B 1 259 ? 25.75 -5.445 -3.6 1 97.88 259 GLY B CA 1
ATOM 5624 C C . GLY B 1 259 ? 26.906 -5.512 -4.59 1 97.88 259 GLY B C 1
ATOM 5625 O O . GLY B 1 259 ? 27.812 -4.68 -4.551 1 97.88 259 GLY B O 1
ATOM 5626 N N . GLU B 1 260 ? 26.891 -6.562 -5.426 1 97.44 260 GLU B N 1
ATOM 5627 C CA . GLU B 1 260 ? 27.938 -6.719 -6.441 1 97.44 260 GLU B CA 1
ATOM 5628 C C . GLU B 1 260 ? 27.359 -6.602 -7.848 1 97.44 260 GLU B C 1
ATOM 5630 O O . GLU B 1 260 ? 26.188 -6.949 -8.078 1 97.44 260 GLU B O 1
ATOM 5635 N N . SER B 1 261 ? 28.125 -6.133 -8.758 1 97.44 261 SER B N 1
ATOM 5636 C CA . SER B 1 261 ? 27.719 -6.141 -10.164 1 97.44 261 SER B CA 1
ATOM 5637 C C . SER B 1 261 ? 27.594 -7.566 -10.695 1 97.44 261 SER B C 1
ATOM 5639 O O . SER B 1 261 ? 28.453 -8.406 -10.422 1 97.44 261 SER B O 1
ATOM 5641 N N . ALA B 1 262 ? 26.562 -7.805 -11.438 1 97.69 262 ALA B N 1
ATOM 5642 C CA . ALA B 1 262 ? 26.328 -9.125 -12.016 1 97.69 262 ALA B CA 1
ATOM 5643 C C . ALA B 1 262 ? 27.516 -9.555 -12.875 1 97.69 262 ALA B C 1
ATOM 5645 O O . ALA B 1 262 ? 27.844 -10.742 -12.953 1 97.69 262 ALA B O 1
ATOM 5646 N N . SER B 1 263 ? 28.234 -8.609 -13.461 1 96.81 263 SER B N 1
ATOM 5647 C CA . SER B 1 263 ? 29.328 -8.875 -14.375 1 96.81 263 SER B CA 1
ATOM 5648 C C . SER B 1 263 ? 30.531 -9.461 -13.641 1 96.81 263 SER B C 1
ATOM 5650 O O . SER B 1 263 ? 31.344 -10.164 -14.242 1 96.81 263 SER B O 1
ATOM 5652 N N . ASN B 1 264 ? 30.734 -9.227 -12.328 1 95.5 264 ASN B N 1
ATOM 5653 C CA . ASN B 1 264 ? 31.891 -9.656 -11.555 1 95.5 264 ASN B CA 1
ATOM 5654 C C . ASN B 1 264 ? 31.531 -10.75 -10.555 1 95.5 264 ASN B C 1
ATOM 5656 O O . ASN B 1 264 ? 32.312 -11.062 -9.656 1 95.5 264 ASN B O 1
ATOM 5660 N N . PHE B 1 265 ? 30.344 -11.227 -10.625 1 97 265 PHE B N 1
ATOM 5661 C CA . PHE B 1 265 ? 29.844 -12.18 -9.641 1 97 265 PHE B CA 1
ATOM 5662 C C . PHE B 1 265 ? 29.656 -13.562 -10.258 1 97 265 PHE B C 1
ATOM 5664 O O . PHE B 1 265 ? 29.156 -13.688 -11.375 1 97 265 PHE B O 1
ATOM 5671 N N . GLN B 1 266 ? 30.156 -14.57 -9.562 1 96.06 266 GLN B N 1
ATOM 5672 C CA . GLN B 1 266 ? 29.984 -15.953 -9.992 1 96.06 266 GLN B CA 1
ATOM 5673 C C . GLN B 1 266 ? 29.797 -16.891 -8.797 1 96.06 266 GLN B C 1
ATOM 5675 O O . GLN B 1 266 ? 30.453 -16.719 -7.77 1 96.06 266 GLN B O 1
ATOM 5680 N N . LEU B 1 267 ? 28.922 -17.75 -8.891 1 95.88 267 LEU B N 1
ATOM 5681 C CA . LEU B 1 267 ? 28.719 -18.828 -7.941 1 95.88 267 LEU B CA 1
ATOM 5682 C C . LEU B 1 267 ? 28.906 -20.188 -8.617 1 95.88 267 LEU B C 1
ATOM 5684 O O . LEU B 1 267 ? 28.172 -20.531 -9.547 1 95.88 267 LEU B O 1
ATOM 5688 N N . ALA B 1 268 ? 29.844 -20.859 -8.117 1 94.25 268 ALA B N 1
ATOM 5689 C CA . ALA B 1 268 ? 30.094 -22.188 -8.695 1 94.25 268 ALA B CA 1
ATOM 5690 C C . ALA B 1 268 ? 28.922 -23.141 -8.414 1 94.25 268 ALA B C 1
ATOM 5692 O O . ALA B 1 268 ? 28.328 -23.078 -7.336 1 94.25 268 ALA B O 1
ATOM 5693 N N . ALA B 1 269 ? 28.656 -23.922 -9.406 1 93.38 269 ALA B N 1
ATOM 5694 C CA . ALA B 1 269 ? 27.641 -24.969 -9.18 1 93.38 269 ALA B CA 1
ATOM 5695 C C . ALA B 1 269 ? 28.078 -25.906 -8.055 1 93.38 269 ALA B C 1
ATOM 5697 O O . ALA B 1 269 ? 29.266 -26.188 -7.891 1 93.38 269 ALA B O 1
ATOM 5698 N N . THR B 1 270 ? 27.141 -26.328 -7.301 1 87.81 270 THR B N 1
ATOM 5699 C CA . THR B 1 270 ? 27.453 -27.219 -6.191 1 87.81 270 THR B CA 1
ATOM 5700 C C . THR B 1 270 ? 26.641 -28.516 -6.305 1 87.81 270 THR B C 1
ATOM 5702 O O . THR B 1 270 ? 25.484 -28.5 -6.719 1 87.81 270 THR B O 1
ATOM 5705 N N . PRO B 1 271 ? 27.297 -29.594 -5.965 1 87.19 271 PRO B N 1
ATOM 5706 C CA . PRO B 1 271 ? 26.562 -30.859 -5.934 1 87.19 271 PRO B CA 1
ATOM 5707 C C . PRO B 1 271 ? 25.797 -31.062 -4.633 1 87.19 271 PRO B C 1
ATOM 5709 O O . PRO B 1 271 ? 25.031 -32.031 -4.512 1 87.19 271 PRO B O 1
ATOM 5712 N N . GLN B 1 272 ? 26.016 -30.156 -3.744 1 83.44 272 GLN B N 1
ATOM 5713 C CA . GLN B 1 272 ? 25.375 -30.281 -2.439 1 83.44 272 GLN B CA 1
ATOM 5714 C C . GLN B 1 272 ? 23.859 -30.094 -2.549 1 83.44 272 GLN B C 1
ATOM 5716 O O . GLN B 1 272 ? 23.406 -29.141 -3.178 1 83.44 272 GLN B O 1
ATOM 5721 N N . ILE B 1 273 ? 23.172 -31.016 -1.969 1 82.88 273 ILE B N 1
ATOM 5722 C CA . ILE B 1 273 ? 21.719 -30.922 -1.894 1 82.88 273 ILE B CA 1
ATOM 5723 C C . ILE B 1 273 ? 21.312 -30.359 -0.539 1 82.88 273 ILE B C 1
ATOM 5725 O O . ILE B 1 273 ? 21.719 -30.859 0.507 1 82.88 273 ILE B O 1
ATOM 5729 N N . LEU B 1 274 ? 20.547 -29.312 -0.611 1 91.88 274 LEU B N 1
ATOM 5730 C CA . LEU B 1 274 ? 20.078 -28.719 0.63 1 91.88 274 LEU B CA 1
ATOM 5731 C C . LEU B 1 274 ? 19.031 -29.594 1.308 1 91.88 274 LEU B C 1
ATOM 5733 O O . LEU B 1 274 ? 18.172 -30.172 0.639 1 91.88 274 LEU B O 1
ATOM 5737 N N . ALA B 1 275 ? 19.203 -29.688 2.598 1 87.44 275 ALA B N 1
ATOM 5738 C CA . ALA B 1 275 ? 18.234 -30.484 3.35 1 87.44 275 ALA B CA 1
ATOM 5739 C C . ALA B 1 275 ? 17.031 -29.656 3.744 1 87.44 275 ALA B C 1
ATOM 5741 O O . ALA B 1 275 ? 17.156 -28.469 4.086 1 87.44 275 ALA B O 1
ATOM 5742 N N . ILE B 1 276 ? 15.953 -30.234 3.688 1 88.62 276 ILE B N 1
ATOM 5743 C CA . ILE B 1 276 ? 14.719 -29.594 4.133 1 88.62 276 ILE B CA 1
ATOM 5744 C C . ILE B 1 276 ? 14.664 -29.594 5.66 1 88.62 276 ILE B C 1
ATOM 5746 O O . ILE B 1 276 ? 14.641 -30.656 6.285 1 88.62 276 ILE B O 1
ATOM 5750 N N . PRO B 1 277 ? 14.602 -28.438 6.18 1 86.31 277 PRO B N 1
ATOM 5751 C CA . PRO B 1 277 ? 14.539 -28.391 7.645 1 86.31 277 PRO B CA 1
ATOM 5752 C C . PRO B 1 277 ? 13.234 -28.969 8.195 1 86.31 277 PRO B C 1
ATOM 5754 O O . PRO B 1 277 ? 12.172 -28.781 7.594 1 86.31 277 PRO B O 1
ATOM 5757 N N . GLN B 1 278 ? 13.336 -29.594 9.312 1 83.06 278 GLN B N 1
ATOM 5758 C CA . GLN B 1 278 ? 12.148 -30.125 9.953 1 83.06 278 GLN B CA 1
ATOM 5759 C C . GLN B 1 278 ? 11.367 -29.047 10.688 1 83.06 278 GLN B C 1
ATOM 5761 O O . GLN B 1 278 ? 11.961 -28.203 11.367 1 83.06 278 GLN B O 1
ATOM 5766 N N . VAL B 1 279 ? 10.125 -29 10.469 1 81.81 279 VAL B N 1
ATOM 5767 C CA . VAL B 1 279 ? 9.258 -28.062 11.172 1 81.81 279 VAL B CA 1
ATOM 5768 C C . VAL B 1 279 ? 9 -28.562 12.594 1 81.81 279 VAL B C 1
ATOM 5770 O O . VAL B 1 279 ? 8.586 -29.703 12.789 1 81.81 279 VAL B O 1
ATOM 5773 N N . PRO B 1 280 ? 9.25 -27.688 13.5 1 75.75 280 PRO B N 1
ATOM 5774 C CA . PRO B 1 280 ? 8.961 -28.125 14.867 1 75.75 280 PRO B CA 1
ATOM 5775 C C . PRO B 1 280 ? 7.477 -28.406 15.094 1 75.75 280 PRO B C 1
ATOM 5777 O O . PRO B 1 280 ? 6.625 -27.828 14.406 1 75.75 280 PRO B O 1
ATOM 5780 N N . GLY B 1 281 ? 7.137 -29.281 15.984 1 70.38 281 GLY B N 1
ATOM 5781 C CA . GLY B 1 281 ? 5.766 -29.672 16.266 1 70.38 281 GLY B CA 1
ATOM 5782 C C . GLY B 1 281 ? 4.922 -28.547 16.812 1 70.38 281 GLY B C 1
ATOM 5783 O O . GLY B 1 281 ? 3.699 -28.547 16.656 1 70.38 281 GLY B O 1
ATOM 5784 N N . ALA B 1 282 ? 5.527 -27.672 17.594 1 68.94 282 ALA B N 1
ATOM 5785 C CA . ALA B 1 282 ? 4.785 -26.531 18.125 1 68.94 282 ALA B CA 1
ATOM 5786 C C . ALA B 1 282 ? 5.391 -25.219 17.641 1 68.94 282 ALA B C 1
ATOM 5788 O O . ALA B 1 282 ? 6.602 -25.016 17.75 1 68.94 282 ALA B O 1
ATOM 5789 N N . LEU B 1 283 ? 4.504 -24.516 16.969 1 74.62 283 LEU B N 1
ATOM 5790 C CA . LEU B 1 283 ? 4.945 -23.219 16.5 1 74.62 283 LEU B CA 1
ATOM 5791 C C . LEU B 1 283 ? 4.402 -22.094 17.375 1 74.62 283 LEU B C 1
ATOM 5793 O O . LEU B 1 283 ? 3.297 -22.203 17.906 1 74.62 283 LEU B O 1
ATOM 5797 N N . PRO B 1 284 ? 5.285 -21.125 17.594 1 68 284 PRO B N 1
ATOM 5798 C CA . PRO B 1 284 ? 4.812 -20 18.406 1 68 284 PRO B CA 1
ATOM 5799 C C . PRO B 1 284 ? 3.582 -19.312 17.828 1 68 284 PRO B C 1
ATOM 5801 O O . PRO B 1 284 ? 3.473 -19.188 16.594 1 68 284 PRO B O 1
ATOM 5804 N N . SER B 1 285 ? 2.641 -19.094 18.75 1 66.38 285 SER B N 1
ATOM 5805 C CA . SER B 1 285 ? 1.457 -18.359 18.328 1 66.38 285 SER B CA 1
ATOM 5806 C C . SER B 1 285 ? 1.601 -16.875 18.625 1 66.38 285 SER B C 1
ATOM 5808 O O . SER B 1 285 ? 0.72 -16.078 18.281 1 66.38 285 SER B O 1
ATOM 5810 N N . ASN B 1 286 ? 2.816 -16.594 19.156 1 75.25 286 ASN B N 1
ATOM 5811 C CA . ASN B 1 286 ? 2.98 -15.195 19.547 1 75.25 286 ASN B CA 1
ATOM 5812 C C . ASN B 1 286 ? 3.559 -14.359 18.406 1 75.25 286 ASN B C 1
ATOM 5814 O O . ASN B 1 286 ? 4.555 -13.656 18.594 1 75.25 286 ASN B O 1
ATOM 5818 N N . LEU B 1 287 ? 2.85 -14.422 17.281 1 75.31 287 LEU B N 1
ATOM 5819 C CA . LEU B 1 287 ? 3.27 -13.68 16.094 1 75.31 287 LEU B CA 1
ATOM 5820 C C . LEU B 1 287 ? 3.348 -12.188 16.391 1 75.31 287 LEU B C 1
ATOM 5822 O O . LEU B 1 287 ? 4.211 -11.492 15.859 1 75.31 287 LEU B O 1
ATOM 5826 N N . LEU B 1 288 ? 2.518 -11.75 17.328 1 74.25 288 LEU B N 1
ATOM 5827 C CA . LEU B 1 288 ? 2.412 -10.328 17.656 1 74.25 288 LEU B CA 1
ATOM 5828 C C . LEU B 1 288 ? 3.721 -9.805 18.234 1 74.25 288 LEU B C 1
ATOM 5830 O O . LEU B 1 288 ? 4.074 -8.641 18.031 1 74.25 288 LEU B O 1
ATOM 5834 N N . GLN B 1 289 ? 4.453 -10.68 18.828 1 76 289 GLN B N 1
ATOM 5835 C CA . GLN B 1 289 ? 5.684 -10.258 19.484 1 76 289 GLN B CA 1
ATOM 5836 C C . GLN B 1 289 ? 6.898 -10.484 18.594 1 76 289 GLN B C 1
ATOM 5838 O O . GLN B 1 289 ? 7.957 -9.891 18.797 1 76 289 GLN B O 1
ATOM 5843 N N . ARG B 1 290 ? 6.68 -11.203 17.562 1 82.81 290 ARG B N 1
ATOM 5844 C CA . ARG B 1 290 ? 7.848 -11.625 16.797 1 82.81 290 ARG B CA 1
ATOM 5845 C C . ARG B 1 290 ? 7.93 -10.883 15.469 1 82.81 290 ARG B C 1
ATOM 5847 O O . ARG B 1 290 ? 9.023 -10.664 14.938 1 82.81 290 ARG B O 1
ATOM 5854 N N . ARG B 1 291 ? 6.785 -10.539 14.938 1 90.69 291 ARG B N 1
ATOM 5855 C CA . ARG B 1 291 ? 6.781 -9.945 13.609 1 90.69 291 ARG B CA 1
ATOM 5856 C C . ARG B 1 291 ? 6.945 -8.438 13.68 1 90.69 291 ARG B C 1
ATOM 5858 O O . ARG B 1 291 ? 6.07 -7.734 14.188 1 90.69 291 ARG B O 1
ATOM 5865 N N . ALA B 1 292 ? 8.008 -7.984 13.016 1 93.62 292 ALA B N 1
ATOM 5866 C CA . ALA B 1 292 ? 8.336 -6.562 13.047 1 93.62 292 ALA B CA 1
ATOM 5867 C C . ALA B 1 292 ? 7.277 -5.742 12.32 1 93.62 292 ALA B C 1
ATOM 5869 O O . ALA B 1 292 ? 7.023 -4.586 12.672 1 93.62 292 ALA B O 1
ATOM 5870 N N . ASP B 1 293 ? 6.617 -6.324 11.258 1 95.31 293 ASP B N 1
ATOM 5871 C CA . ASP B 1 293 ? 5.602 -5.574 10.531 1 95.31 293 ASP B CA 1
ATOM 5872 C C . ASP B 1 293 ? 4.371 -5.328 11.398 1 95.31 293 ASP B C 1
ATOM 5874 O O . ASP B 1 293 ? 3.742 -4.27 11.312 1 95.31 293 ASP B O 1
ATOM 5878 N N . ILE B 1 294 ? 4.027 -6.277 12.312 1 94.12 294 ILE B N 1
ATOM 5879 C CA . ILE B 1 294 ? 2.928 -6.105 13.25 1 94.12 294 ILE B CA 1
ATOM 5880 C C . ILE B 1 294 ? 3.314 -5.082 14.32 1 94.12 294 ILE B C 1
ATOM 5882 O O . ILE B 1 294 ? 2.516 -4.211 14.664 1 94.12 294 ILE B O 1
ATOM 5886 N N . ALA B 1 295 ? 4.555 -5.168 14.805 1 94.56 295 ALA B N 1
ATOM 5887 C CA . ALA B 1 295 ? 5.047 -4.211 15.797 1 94.56 295 ALA B CA 1
ATOM 5888 C C . ALA B 1 295 ? 5.012 -2.789 15.242 1 94.56 295 ALA B C 1
ATOM 5890 O O . ALA B 1 295 ? 4.578 -1.859 15.93 1 94.56 295 ALA B O 1
ATOM 5891 N N . ALA B 1 296 ? 5.453 -2.627 13.961 1 96.38 296 ALA B N 1
ATOM 5892 C CA . ALA B 1 296 ? 5.434 -1.312 13.328 1 96.38 296 ALA B CA 1
ATOM 5893 C C . ALA B 1 296 ? 4.016 -0.758 13.258 1 96.38 296 ALA B C 1
ATOM 5895 O O . ALA B 1 296 ? 3.779 0.408 13.578 1 96.38 296 ALA B O 1
ATOM 5896 N N . ALA B 1 297 ? 3.08 -1.615 12.828 1 96.94 297 ALA B N 1
ATOM 5897 C CA . ALA B 1 297 ? 1.687 -1.193 12.711 1 96.94 297 ALA B CA 1
ATOM 5898 C C . ALA B 1 297 ? 1.125 -0.779 14.07 1 96.94 297 ALA B C 1
ATOM 5900 O O . ALA B 1 297 ? 0.401 0.213 14.172 1 96.94 297 ALA B O 1
ATOM 5901 N N . GLU B 1 298 ? 1.463 -1.542 15.141 1 96.5 298 GLU B N 1
ATOM 5902 C CA . GLU B 1 298 ? 0.995 -1.213 16.484 1 96.5 298 GLU B CA 1
ATOM 5903 C C . GLU B 1 298 ? 1.534 0.14 16.938 1 96.5 298 GLU B C 1
ATOM 5905 O O . GLU B 1 298 ? 0.803 0.939 17.531 1 96.5 298 GLU B O 1
ATOM 5910 N N . ARG B 1 299 ? 2.824 0.399 16.656 1 97.12 299 ARG B N 1
ATOM 5911 C CA . ARG B 1 299 ? 3.416 1.674 17.047 1 97.12 299 ARG B CA 1
ATOM 5912 C C . ARG B 1 299 ? 2.752 2.834 16.312 1 97.12 299 ARG B C 1
ATOM 5914 O O . ARG B 1 299 ? 2.617 3.928 16.875 1 97.12 299 ARG B O 1
ATOM 5921 N N . ARG B 1 300 ? 2.318 2.629 15.094 1 98.06 300 ARG B N 1
ATOM 5922 C CA . ARG B 1 300 ? 1.622 3.666 14.344 1 98.06 300 ARG B CA 1
ATOM 5923 C C . ARG B 1 300 ? 0.233 3.922 14.914 1 98.06 300 ARG B C 1
ATOM 5925 O O . ARG B 1 300 ? -0.254 5.055 14.898 1 98.06 300 ARG B O 1
ATOM 5932 N N . VAL B 1 301 ? -0.444 2.83 15.508 1 97.94 301 VAL B N 1
ATOM 5933 C CA . VAL B 1 301 ? -1.701 3.031 16.219 1 97.94 301 VAL B CA 1
ATOM 5934 C C . VAL B 1 301 ? -1.466 3.912 17.438 1 97.94 301 VAL B C 1
ATOM 5936 O O . VAL B 1 301 ? -2.227 4.848 17.703 1 97.94 301 VAL B O 1
ATOM 5939 N N . PHE B 1 302 ? -0.357 3.635 18.156 1 97.88 302 PHE B N 1
ATOM 5940 C CA . PHE B 1 302 ? -0.015 4.441 19.328 1 97.88 302 PHE B CA 1
ATOM 5941 C C . PHE B 1 302 ? 0.205 5.898 18.938 1 97.88 302 PHE B C 1
ATOM 5943 O O . PHE B 1 302 ? -0.297 6.809 19.594 1 97.88 302 PHE B O 1
ATOM 5950 N N . ALA B 1 303 ? 0.993 6.086 17.844 1 98.38 303 ALA B N 1
ATOM 5951 C CA . ALA B 1 303 ? 1.269 7.441 17.391 1 98.38 303 ALA B CA 1
ATOM 5952 C C . ALA B 1 303 ? -0.024 8.18 17.047 1 98.38 303 ALA B C 1
ATOM 5954 O O . ALA B 1 303 ? -0.188 9.352 17.422 1 98.38 303 ALA B O 1
ATOM 5955 N N . ALA B 1 304 ? -0.966 7.492 16.344 1 98.38 304 ALA B N 1
ATOM 5956 C CA . ALA B 1 304 ? -2.246 8.102 15.992 1 98.38 304 ALA B CA 1
ATOM 5957 C C . ALA B 1 304 ? -3.074 8.398 17.234 1 98.38 304 ALA B C 1
ATOM 5959 O O . ALA B 1 304 ? -3.775 9.414 17.297 1 98.38 304 ALA B O 1
ATOM 5960 N N . ASN B 1 305 ? -3.008 7.488 18.25 1 98.12 305 ASN B N 1
ATOM 5961 C CA . ASN B 1 305 ? -3.68 7.715 19.531 1 98.12 305 ASN B CA 1
ATOM 5962 C C . ASN B 1 305 ? -3.166 8.977 20.219 1 98.12 305 ASN B C 1
ATOM 5964 O O . ASN B 1 305 ? -3.955 9.789 20.703 1 98.12 305 ASN B O 1
ATOM 5968 N N . ALA B 1 306 ? -1.847 9.141 20.203 1 97.94 306 ALA B N 1
ATOM 5969 C CA . ALA B 1 306 ? -1.247 10.352 20.75 1 97.94 306 ALA B CA 1
ATOM 5970 C C . ALA B 1 306 ? -1.68 11.586 19.969 1 97.94 306 ALA B C 1
ATOM 5972 O O . ALA B 1 306 ? -1.853 12.664 20.531 1 97.94 306 ALA B O 1
ATOM 5973 N N . GLY B 1 307 ? -1.871 11.438 18.688 1 98.19 307 GLY B N 1
ATOM 5974 C CA . GLY B 1 307 ? -2.336 12.523 17.844 1 98.19 307 GLY B CA 1
ATOM 5975 C C . GLY B 1 307 ? -3.697 13.062 18.25 1 98.19 307 GLY B C 1
ATOM 5976 O O . GLY B 1 307 ? -3.969 14.25 18.109 1 98.19 307 GLY B O 1
ATOM 5977 N N . ILE B 1 308 ? -4.594 12.188 18.797 1 98.25 308 ILE B N 1
ATOM 5978 C CA . ILE B 1 308 ? -5.887 12.633 19.328 1 98.25 308 ILE B CA 1
ATOM 5979 C C . ILE B 1 308 ? -5.672 13.586 20.5 1 98.25 308 ILE B C 1
ATOM 5981 O O . ILE B 1 308 ? -6.371 14.586 20.625 1 98.25 308 ILE B O 1
ATOM 5985 N N . GLY B 1 309 ? -4.695 13.25 21.328 1 97.69 309 GLY B N 1
ATOM 5986 C CA . GLY B 1 309 ? -4.367 14.133 22.438 1 97.69 309 GLY B CA 1
ATOM 5987 C C . GLY B 1 309 ? -3.898 15.508 21.984 1 97.69 309 GLY B C 1
ATOM 5988 O O . GLY B 1 309 ? -4.266 16.516 22.578 1 97.69 309 GLY B O 1
ATOM 5989 N N . VAL B 1 310 ? -3.064 15.531 20.938 1 97.69 310 VAL B N 1
ATOM 5990 C CA . VAL B 1 310 ? -2.6 16.797 20.359 1 97.69 310 VAL B CA 1
ATOM 5991 C C . VAL B 1 310 ? -3.793 17.625 19.891 1 97.69 310 VAL B C 1
ATOM 5993 O O . VAL B 1 310 ? -3.896 18.812 20.188 1 97.69 310 VAL B O 1
ATOM 5996 N N . ALA B 1 311 ? -4.738 17 19.125 1 97.25 311 ALA B N 1
ATOM 5997 C CA . ALA B 1 311 ? -5.91 17.688 18.594 1 97.25 311 ALA B CA 1
ATOM 5998 C C . ALA B 1 311 ? -6.824 18.172 19.703 1 97.25 311 ALA B C 1
ATOM 6000 O O . ALA B 1 311 ? -7.367 19.281 19.641 1 97.25 311 ALA B O 1
ATOM 6001 N N . LYS B 1 312 ? -6.996 17.422 20.797 1 97.38 312 LYS B N 1
ATOM 6002 C CA . LYS B 1 312 ? -7.871 17.797 21.906 1 97.38 312 LYS B CA 1
ATOM 6003 C C . LYS B 1 312 ? -7.297 18.969 22.688 1 97.38 312 LYS B C 1
ATOM 6005 O O . LYS B 1 312 ? -8.047 19.781 23.234 1 97.38 312 LYS B O 1
ATOM 6010 N N . ALA B 1 313 ? -5.973 19.016 22.719 1 96.25 313 ALA B N 1
ATOM 6011 C CA . ALA B 1 313 ? -5.324 20.094 23.469 1 96.25 313 ALA B CA 1
ATOM 6012 C C . ALA B 1 313 ? -5.672 21.453 22.859 1 96.25 313 ALA B C 1
ATOM 6014 O O . ALA B 1 313 ? -5.645 22.469 23.562 1 96.25 313 ALA B O 1
ATOM 6015 N N . ALA B 1 314 ? -6.047 21.469 21.609 1 95.44 314 ALA B N 1
ATOM 6016 C CA . ALA B 1 314 ? -6.336 22.719 20.906 1 95.44 314 ALA B CA 1
ATOM 6017 C C . ALA B 1 314 ? -7.613 23.359 21.438 1 95.44 314 ALA B C 1
ATOM 6019 O O . ALA B 1 314 ? -7.859 24.547 21.203 1 95.44 314 ALA B O 1
ATOM 6020 N N . TRP B 1 315 ? -8.508 22.641 22.266 1 95.25 315 TRP B N 1
ATOM 6021 C CA . TRP B 1 315 ? -9.742 23.156 22.844 1 95.25 315 TRP B CA 1
ATOM 6022 C C . TRP B 1 315 ? -9.453 24 24.078 1 95.25 315 TRP B C 1
ATOM 6024 O O . TRP B 1 315 ? -10.328 24.719 24.562 1 95.25 315 TRP B O 1
ATOM 6034 N N . TYR B 1 316 ? -8.188 23.938 24.562 1 94.81 316 TYR B N 1
ATOM 6035 C CA . TYR B 1 316 ? -7.844 24.562 25.844 1 94.81 316 TYR B CA 1
ATOM 6036 C C . TYR B 1 316 ? -6.852 25.703 25.641 1 94.81 316 TYR B C 1
ATOM 6038 O O . TYR B 1 316 ? -6.223 25.812 24.594 1 94.81 316 TYR B O 1
ATOM 6046 N N . PRO B 1 317 ? -6.715 26.656 26.609 1 94.19 317 PRO B N 1
ATOM 6047 C CA . PRO B 1 317 ? -5.801 27.797 26.469 1 94.19 317 PRO B CA 1
ATOM 6048 C C . PRO B 1 317 ? -4.352 27.359 26.25 1 94.19 317 PRO B C 1
ATOM 6050 O O . PRO B 1 317 ? -3.893 26.406 26.875 1 94.19 317 PRO B O 1
ATOM 6053 N N . ASP B 1 318 ? -3.746 28.031 25.406 1 92.88 318 ASP B N 1
ATOM 6054 C CA . ASP B 1 318 ? -2.309 27.859 25.219 1 92.88 318 ASP B CA 1
ATOM 6055 C C . ASP B 1 318 ? -1.522 28.859 26.078 1 92.88 318 ASP B C 1
ATOM 6057 O O . ASP B 1 318 ? -1.863 30.031 26.141 1 92.88 318 ASP B O 1
ATOM 6061 N N . PHE B 1 319 ? -0.541 28.297 26.828 1 91.81 319 PHE B N 1
ATOM 6062 C CA . PHE B 1 319 ? 0.274 29.109 27.719 1 91.81 319 PHE B CA 1
ATOM 6063 C C . PHE B 1 319 ? 1.717 29.172 27.234 1 91.81 319 PHE B C 1
ATOM 6065 O O . PHE B 1 319 ? 2.297 28.141 26.859 1 91.81 319 PHE B O 1
ATOM 6072 N N . SER B 1 320 ? 2.211 30.359 27.203 1 93.19 320 SER B N 1
ATOM 6073 C CA . SER B 1 320 ? 3.631 30.531 26.922 1 93.19 320 SER B CA 1
ATOM 6074 C C . SER B 1 320 ? 4.262 31.562 27.859 1 93.19 320 SER B C 1
ATOM 6076 O O . SER B 1 320 ? 3.568 32.406 28.406 1 93.19 320 SER B O 1
ATOM 6078 N N . LEU B 1 321 ? 5.504 31.344 28.172 1 90.94 321 LEU B N 1
ATOM 6079 C CA . LEU B 1 321 ? 6.324 32.281 28.906 1 90.94 321 LEU B CA 1
ATOM 6080 C C . LEU B 1 321 ? 7.316 33 27.984 1 90.94 321 LEU B C 1
ATOM 6082 O O . LEU B 1 321 ? 8.023 32.344 27.219 1 90.94 321 LEU B O 1
ATOM 6086 N N . THR B 1 322 ? 7.254 34.281 27.984 1 91.69 322 THR B N 1
ATOM 6087 C CA . THR B 1 322 ? 8.172 35.062 27.156 1 91.69 322 THR B CA 1
ATOM 6088 C C . THR B 1 322 ? 9.07 35.938 28.031 1 91.69 322 THR B C 1
ATOM 6090 O O . THR B 1 322 ? 8.625 36.469 29.047 1 91.69 322 THR B O 1
ATOM 6093 N N . GLY B 1 323 ? 10.305 36.031 27.672 1 90.38 323 GLY B N 1
ATOM 6094 C CA . GLY B 1 323 ? 11.297 36.906 28.281 1 90.38 323 GLY B CA 1
ATOM 6095 C C . GLY B 1 323 ? 12.164 37.625 27.281 1 90.38 323 GLY B C 1
ATOM 6096 O O . GLY B 1 323 ? 12.523 37.094 26.234 1 90.38 323 GLY B O 1
ATOM 6097 N N . LEU B 1 324 ? 12.352 38.906 27.547 1 92.81 324 LEU B N 1
ATOM 6098 C CA . LEU B 1 324 ? 13.258 39.719 26.75 1 92.81 324 LEU B CA 1
ATOM 6099 C C . LEU B 1 324 ? 14.273 40.438 27.625 1 92.81 324 LEU B C 1
ATOM 6101 O O . LEU B 1 324 ? 13.938 40.906 28.719 1 92.81 324 LEU B O 1
ATOM 6105 N N . VAL B 1 325 ? 15.531 40.438 27.25 1 92.25 325 VAL B N 1
ATOM 6106 C CA . VAL B 1 325 ? 16.562 41.25 27.906 1 92.25 325 VAL B CA 1
ATOM 6107 C C . VAL B 1 325 ? 17.516 41.812 26.859 1 92.25 325 VAL B C 1
ATOM 6109 O O . VAL B 1 325 ? 17.844 41.156 25.875 1 92.25 325 VAL B O 1
ATOM 6112 N N . GLY B 1 326 ? 17.75 43.094 27.016 1 93.62 326 GLY B N 1
ATOM 6113 C CA . GLY B 1 326 ? 18.672 43.688 26.078 1 93.62 326 GLY B CA 1
ATOM 6114 C C . GLY B 1 326 ? 18.953 45.156 26.375 1 93.62 326 GLY B C 1
ATOM 6115 O O . GLY B 1 326 ? 18.859 45.562 27.531 1 93.62 326 GLY B O 1
ATOM 6116 N N . GLY B 1 327 ? 19.5 45.812 25.359 1 91.38 327 GLY B N 1
ATOM 6117 C CA . GLY B 1 327 ? 19.781 47.25 25.406 1 91.38 327 GLY B CA 1
ATOM 6118 C C . GLY B 1 327 ? 19.156 48.031 24.25 1 91.38 327 GLY B C 1
ATOM 6119 O O . GLY B 1 327 ? 18.938 47.469 23.172 1 91.38 327 GLY B O 1
ATOM 6120 N N . GLN B 1 328 ? 18.797 49.188 24.578 1 91.62 328 GLN B N 1
ATOM 6121 C CA . GLN B 1 328 ? 18.219 50.094 23.578 1 91.62 328 GLN B CA 1
ATOM 6122 C C . GLN B 1 328 ? 18.734 51.5 23.75 1 91.62 328 GLN B C 1
ATOM 6124 O O . GLN B 1 328 ? 18.797 52.031 24.875 1 91.62 328 GLN B O 1
ATOM 6129 N N . THR B 1 329 ? 19.141 52.125 22.641 1 89.19 329 THR B N 1
ATOM 6130 C CA . THR B 1 329 ? 19.625 53.5 22.656 1 89.19 329 THR B CA 1
ATOM 6131 C C . THR B 1 329 ? 19.016 54.281 21.516 1 89.19 329 THR B C 1
ATOM 6133 O O . THR B 1 329 ? 18.375 53.719 20.625 1 89.19 329 THR B O 1
ATOM 6136 N N . GLN B 1 330 ? 19.156 55.594 21.578 1 87.19 330 GLN B N 1
ATOM 6137 C CA . GLN B 1 330 ? 18.75 56.5 20.516 1 87.19 330 GLN B CA 1
ATOM 6138 C C . GLN B 1 330 ? 19.922 56.812 19.578 1 87.19 330 GLN B C 1
ATOM 6140 O O . GLN B 1 330 ? 20.031 57.906 19.047 1 87.19 330 GLN B O 1
ATOM 6145 N N . GLY B 1 331 ? 20.797 55.938 19.375 1 81.56 331 GLY B N 1
ATOM 6146 C CA . GLY B 1 331 ? 21.875 56.094 18.422 1 81.56 331 GLY B CA 1
ATOM 6147 C C . GLY B 1 331 ? 23.203 56.438 19.094 1 81.56 331 GLY B C 1
ATOM 6148 O O . GLY B 1 331 ? 24.266 56.344 18.453 1 81.56 331 GLY B O 1
ATOM 6149 N N . VAL B 1 332 ? 23.156 56.781 20.391 1 78.38 332 VAL B N 1
ATOM 6150 C CA . VAL B 1 332 ? 24.422 57.125 21.031 1 78.38 332 VAL B CA 1
ATOM 6151 C C . VAL B 1 332 ? 24.562 56.375 22.344 1 78.38 332 VAL B C 1
ATOM 6153 O O . VAL B 1 332 ? 23.562 56.062 23 1 78.38 332 VAL B O 1
ATOM 6156 N N . GLY B 1 333 ? 25.875 56.031 22.641 1 81.06 333 GLY B N 1
ATOM 6157 C CA . GLY B 1 333 ? 26.188 55.469 23.938 1 81.06 333 GLY B CA 1
ATOM 6158 C C . GLY B 1 333 ? 26.312 53.969 23.938 1 81.06 333 GLY B C 1
ATOM 6159 O O . GLY B 1 333 ? 26.078 53.312 22.906 1 81.06 333 GLY B O 1
ATOM 6160 N N . ASN B 1 334 ? 26.656 53.5 25.109 1 85.5 334 ASN B N 1
ATOM 6161 C CA . ASN B 1 334 ? 26.844 52.062 25.312 1 85.5 334 ASN B CA 1
ATOM 6162 C C . ASN B 1 334 ? 25.516 51.344 25.469 1 85.5 334 ASN B C 1
ATOM 6164 O O . ASN B 1 334 ? 24.766 51.594 26.406 1 85.5 334 ASN B O 1
ATOM 6168 N N . LEU B 1 335 ? 25.297 50.438 24.562 1 88.12 335 LEU B N 1
ATOM 6169 C CA . LEU B 1 335 ? 24.047 49.719 24.484 1 88.12 335 LEU B CA 1
ATOM 6170 C C . LEU B 1 335 ? 23.781 48.938 25.766 1 88.12 335 LEU B C 1
ATOM 6172 O O . LEU B 1 335 ? 22.641 48.75 26.172 1 88.12 335 LEU B O 1
ATOM 6176 N N . LEU B 1 336 ? 24.859 48.594 26.531 1 85.94 336 LEU B N 1
ATOM 6177 C CA . LEU B 1 336 ? 24.688 47.719 27.672 1 85.94 336 LEU B CA 1
ATOM 6178 C C . LEU B 1 336 ? 24.859 48.469 28.984 1 85.94 336 LEU B C 1
ATOM 6180 O O . LEU B 1 336 ? 24.875 47.844 30.062 1 85.94 336 LEU B O 1
ATOM 6184 N N . SER B 1 337 ? 24.984 49.75 28.844 1 89.38 337 SER B N 1
ATOM 6185 C CA . SER B 1 337 ? 25.031 50.531 30.078 1 89.38 337 SER B CA 1
ATOM 6186 C C . SER B 1 337 ? 23.75 50.344 30.891 1 89.38 337 SER B C 1
ATOM 6188 O O . SER B 1 337 ? 22.703 50 30.344 1 89.38 337 SER B O 1
ATOM 6190 N N . ALA B 1 338 ? 23.812 50.594 32.188 1 87.81 338 ALA B N 1
ATOM 6191 C CA . ALA B 1 338 ? 22.719 50.312 33.094 1 87.81 338 ALA B CA 1
ATOM 6192 C C . ALA B 1 338 ? 21.453 51.062 32.688 1 87.81 338 ALA B C 1
ATOM 6194 O O . ALA B 1 338 ? 20.359 50.531 32.781 1 87.81 338 ALA B O 1
ATOM 6195 N N . GLY B 1 339 ? 21.641 52.25 32.25 1 89.31 339 GLY B N 1
ATOM 6196 C CA . GLY B 1 339 ? 20.5 53.062 31.875 1 89.31 339 GLY B CA 1
ATOM 6197 C C . GLY B 1 339 ? 19.859 52.656 30.562 1 89.31 339 GLY B C 1
ATOM 6198 O O . GLY B 1 339 ? 18.703 52.969 30.297 1 89.31 339 GLY B O 1
ATOM 6199 N N . ASN B 1 340 ? 20.531 51.906 29.781 1 90.62 340 ASN B N 1
ATOM 6200 C CA . ASN B 1 340 ? 20.047 51.531 28.469 1 90.62 340 ASN B CA 1
ATOM 6201 C C . ASN B 1 340 ? 19.469 50.125 28.453 1 90.62 340 ASN B C 1
ATOM 6203 O O . ASN B 1 340 ? 18.906 49.656 27.453 1 90.62 340 ASN B O 1
ATOM 6207 N N . ARG B 1 341 ? 19.516 49.438 29.562 1 91.94 341 ARG B N 1
ATOM 6208 C CA . ARG B 1 341 ? 19.031 48.062 29.656 1 91.94 341 ARG B CA 1
ATOM 6209 C C . ARG B 1 341 ? 17.516 48.031 29.734 1 91.94 341 ARG B C 1
ATOM 6211 O O . ARG B 1 341 ? 16.891 48.875 30.359 1 91.94 341 ARG B O 1
ATOM 6218 N N . TYR B 1 342 ? 17 47.125 29.062 1 91.19 342 TYR B N 1
ATOM 6219 C CA . TYR B 1 342 ? 15.578 46.844 29.172 1 91.19 342 TYR B CA 1
ATOM 6220 C C . TYR B 1 342 ? 15.328 45.375 29.375 1 91.19 342 TYR B C 1
ATOM 6222 O O . TYR B 1 342 ? 16.188 44.531 29.047 1 91.19 342 TYR B O 1
ATOM 6230 N N . TRP B 1 343 ? 14.266 44.938 30.016 1 92.25 343 TRP B N 1
ATOM 6231 C CA . TRP B 1 343 ? 13.805 43.562 30.156 1 92.25 343 TRP B CA 1
ATOM 6232 C C . TRP B 1 343 ? 12.289 43.5 30.281 1 92.25 343 TRP B C 1
ATOM 6234 O O . TRP B 1 343 ? 11.641 44.5 30.594 1 92.25 343 TRP B O 1
ATOM 6244 N N . ALA B 1 344 ? 11.711 42.5 29.844 1 93.19 344 ALA B N 1
ATOM 6245 C CA . ALA B 1 344 ? 10.297 42.188 30 1 93.19 344 ALA B CA 1
ATOM 6246 C C . ALA B 1 344 ? 10.094 40.688 30.297 1 93.19 344 ALA B C 1
ATOM 6248 O O . ALA B 1 344 ? 10.797 39.844 29.75 1 93.19 344 ALA B O 1
ATOM 6249 N N . LEU B 1 345 ? 9.219 40.344 31.219 1 91.81 345 LEU B N 1
ATOM 6250 C CA . LEU B 1 345 ? 8.914 38.969 31.594 1 91.81 345 LEU B CA 1
ATOM 6251 C C . LEU B 1 345 ? 7.438 38.812 31.922 1 91.81 345 LEU B C 1
ATOM 6253 O O . LEU B 1 345 ? 6.871 39.625 32.656 1 91.81 345 LEU B O 1
ATOM 6257 N N . GLY B 1 346 ? 6.848 37.75 31.391 1 91.19 346 GLY B N 1
ATOM 6258 C CA . GLY B 1 346 ? 5.469 37.438 31.734 1 91.19 346 GLY B CA 1
ATOM 6259 C C . GLY B 1 346 ? 4.883 36.312 30.922 1 91.19 346 GLY B C 1
ATOM 6260 O O . GLY B 1 346 ? 5.422 35.938 29.875 1 91.19 346 GLY B O 1
ATOM 6261 N N . PRO B 1 347 ? 3.787 35.719 31.391 1 90.62 347 PRO B N 1
ATOM 6262 C CA . PRO B 1 347 ? 3.064 34.688 30.641 1 90.62 347 PRO B CA 1
ATOM 6263 C C . PRO B 1 347 ? 2.127 35.25 29.594 1 90.62 347 PRO B C 1
ATOM 6265 O O . PRO B 1 347 ? 1.788 36.438 29.641 1 90.62 347 PRO B O 1
ATOM 6268 N N . LEU B 1 348 ? 1.948 34.5 28.547 1 93.06 348 LEU B N 1
ATOM 6269 C CA . LEU B 1 348 ? 0.924 34.781 27.547 1 93.06 348 LEU B CA 1
ATOM 6270 C C . LEU B 1 348 ? -0.061 33.625 27.438 1 93.06 348 LEU B C 1
ATOM 6272 O O . LEU B 1 348 ? 0.348 32.469 27.328 1 93.06 348 LEU B O 1
ATOM 6276 N N . VAL B 1 349 ? -1.338 33.938 27.641 1 94 349 VAL B N 1
ATOM 6277 C CA . VAL B 1 349 ? -2.398 32.938 27.516 1 94 349 VAL B CA 1
ATOM 6278 C C . VAL B 1 349 ? -3.258 33.25 26.281 1 94 349 VAL B C 1
ATOM 6280 O O . VAL B 1 349 ? -3.645 34.406 26.078 1 94 349 VAL B O 1
ATOM 6283 N N . ASN B 1 350 ? -3.459 32.281 25.438 1 94.38 350 ASN B N 1
ATOM 6284 C CA . ASN B 1 350 ? -4.344 32.406 24.297 1 94.38 350 ASN B CA 1
ATOM 6285 C C . ASN B 1 350 ? -5.402 31.297 24.281 1 94.38 350 ASN B C 1
ATOM 6287 O O . ASN B 1 350 ? -5.09 30.125 24.531 1 94.38 350 ASN B O 1
ATOM 6291 N N . LEU B 1 351 ? -6.656 31.625 24.094 1 94.88 351 LEU B N 1
ATOM 6292 C CA . LEU B 1 351 ? -7.773 30.688 24.062 1 94.88 351 LEU B CA 1
ATOM 6293 C C . LEU B 1 351 ? -8.672 30.938 22.859 1 94.88 351 LEU B C 1
ATOM 6295 O O . LEU B 1 351 ? -9.289 32 22.75 1 94.88 351 LEU B O 1
ATOM 6299 N N . PRO B 1 352 ? -8.766 29.984 21.938 1 94.25 352 PRO B N 1
ATOM 6300 C CA . PRO B 1 352 ? -9.758 30.156 20.859 1 94.25 352 PRO B CA 1
ATOM 6301 C C . PRO B 1 352 ? -11.195 30.156 21.391 1 94.25 352 PRO B C 1
ATOM 6303 O O . PRO B 1 352 ? -11.57 29.281 22.172 1 94.25 352 PRO B O 1
ATOM 6306 N N . ILE B 1 353 ? -11.969 31.125 21.016 1 95.38 353 ILE B N 1
ATOM 6307 C CA . ILE B 1 353 ? -13.352 31.25 21.453 1 95.38 353 ILE B CA 1
ATOM 6308 C C . ILE B 1 353 ? -14.289 30.781 20.344 1 95.38 353 ILE B C 1
ATOM 6310 O O . ILE B 1 353 ? -15.258 30.062 20.594 1 95.38 353 ILE B O 1
ATOM 6314 N N . PHE B 1 354 ? -14.07 31.188 19.156 1 96.38 354 PHE B N 1
ATOM 6315 C CA . PHE B 1 354 ? -14.82 30.812 17.953 1 96.38 354 PHE B CA 1
ATOM 6316 C C . PHE B 1 354 ? -13.883 30.641 16.766 1 96.38 354 PHE B C 1
ATOM 6318 O O . PHE B 1 354 ? -13.148 31.562 16.406 1 96.38 354 PHE B O 1
ATOM 6325 N N . ASP B 1 355 ? -13.867 29.484 16.109 1 95.56 355 ASP B N 1
ATOM 6326 C CA . ASP B 1 355 ? -12.93 29.219 15.016 1 95.56 355 ASP B CA 1
ATOM 6327 C C . ASP B 1 355 ? -13.648 28.609 13.82 1 95.56 355 ASP B C 1
ATOM 6329 O O . ASP B 1 355 ? -13.016 27.922 13 1 95.56 355 ASP B O 1
ATOM 6333 N N . GLY B 1 356 ? -15.047 28.656 13.742 1 95.44 356 GLY B N 1
ATOM 6334 C CA . GLY B 1 356 ? -15.812 28.172 12.609 1 95.44 356 GLY B CA 1
ATOM 6335 C C . GLY B 1 356 ? -15.82 26.656 12.508 1 95.44 356 GLY B C 1
ATOM 6336 O O . GLY B 1 356 ? -16.062 26.094 11.438 1 95.44 356 GLY B O 1
ATOM 6337 N N . GLY B 1 357 ? -15.477 25.922 13.516 1 96.88 357 GLY B N 1
ATOM 6338 C CA . GLY B 1 357 ? -15.508 24.469 13.539 1 96.88 357 GLY B CA 1
ATOM 6339 C C . GLY B 1 357 ? -14.164 23.844 13.211 1 96.88 357 GLY B C 1
ATOM 6340 O O . GLY B 1 357 ? -14.062 22.625 13.062 1 96.88 357 GLY B O 1
ATOM 6341 N N . ARG B 1 358 ? -13.055 24.609 13.07 1 96.69 358 ARG B N 1
ATOM 6342 C CA . ARG B 1 358 ? -11.742 24.109 12.672 1 96.69 358 ARG B CA 1
ATOM 6343 C C . ARG B 1 358 ? -11.203 23.109 13.68 1 96.69 358 ARG B C 1
ATOM 6345 O O . ARG B 1 358 ? -10.781 22.016 13.305 1 96.69 358 ARG B O 1
ATOM 6352 N N . ILE B 1 359 ? -11.25 23.438 14.992 1 97.19 359 ILE B N 1
ATOM 6353 C CA . ILE B 1 359 ? -10.695 22.578 16.031 1 97.19 359 ILE B CA 1
ATOM 6354 C C . ILE B 1 359 ? -11.484 21.266 16.094 1 97.19 359 ILE B C 1
ATOM 6356 O O . ILE B 1 359 ? -10.906 20.188 16.219 1 97.19 359 ILE B O 1
ATOM 6360 N N . SER B 1 360 ? -12.867 21.406 16.047 1 97.69 360 SER B N 1
ATOM 6361 C CA . SER B 1 360 ? -13.703 20.203 16.031 1 97.69 360 SER B CA 1
ATOM 6362 C C . SER B 1 360 ? -13.352 19.297 14.859 1 97.69 360 SER B C 1
ATOM 6364 O O . SER B 1 360 ? -13.211 18.078 15.023 1 97.69 360 SER B O 1
ATOM 6366 N N . ALA B 1 361 ? -13.188 19.875 13.656 1 98.06 361 ALA B N 1
ATOM 6367 C CA . ALA B 1 361 ? -12.844 19.109 12.453 1 98.06 361 ALA B CA 1
ATOM 6368 C C . ALA B 1 361 ? -11.461 18.469 12.578 1 98.06 361 ALA B C 1
ATOM 6370 O O . ALA B 1 361 ? -11.25 17.344 12.133 1 98.06 361 ALA B O 1
ATOM 6371 N N . GLN B 1 362 ? -10.508 19.172 13.188 1 97.94 362 GLN B N 1
ATOM 6372 C CA . GLN B 1 362 ? -9.172 18.641 13.406 1 97.94 362 GLN B CA 1
ATOM 6373 C C . GLN B 1 362 ? -9.211 17.438 14.344 1 97.94 362 GLN B C 1
ATOM 6375 O O . GLN B 1 362 ? -8.492 16.453 14.141 1 97.94 362 GLN B O 1
ATOM 6380 N N . GLU B 1 363 ? -9.992 17.484 15.383 1 98.06 363 GLU B N 1
ATOM 6381 C CA . GLU B 1 363 ? -10.148 16.359 16.281 1 98.06 363 GLU B CA 1
ATOM 6382 C C . GLU B 1 363 ? -10.766 15.156 15.57 1 98.06 363 GLU B C 1
ATOM 6384 O O . GLU B 1 363 ? -10.32 14.023 15.758 1 98.06 363 GLU B O 1
ATOM 6389 N N . GLN B 1 364 ? -11.805 15.453 14.734 1 98.38 364 GLN B N 1
ATOM 6390 C CA . GLN B 1 364 ? -12.43 14.375 13.977 1 98.38 364 GLN B CA 1
ATOM 6391 C C . GLN B 1 364 ? -11.422 13.734 13.016 1 98.38 364 GLN B C 1
ATOM 6393 O O . GLN B 1 364 ? -11.43 12.516 12.828 1 98.38 364 GLN B O 1
ATOM 6398 N N . GLN B 1 365 ? -10.555 14.5 12.359 1 98 365 GLN B N 1
ATOM 6399 C CA . GLN B 1 365 ? -9.516 13.969 11.492 1 98 365 GLN B CA 1
ATOM 6400 C C . GLN B 1 365 ? -8.555 13.062 12.266 1 98 365 GLN B C 1
ATOM 6402 O O . GLN B 1 365 ? -8.195 11.992 11.789 1 98 365 GLN B O 1
ATOM 6407 N N . ALA B 1 366 ? -8.117 13.523 13.461 1 98.31 366 ALA B N 1
ATOM 6408 C CA . ALA B 1 366 ? -7.219 12.727 14.289 1 98.31 366 ALA B CA 1
ATOM 6409 C C . ALA B 1 366 ? -7.855 11.391 14.656 1 98.31 366 ALA B C 1
ATOM 6411 O O . ALA B 1 366 ? -7.191 10.352 14.633 1 98.31 366 ALA B O 1
ATOM 6412 N N . LYS B 1 367 ? -9.156 11.406 15.023 1 98.5 367 LYS B N 1
ATOM 6413 C CA . LYS B 1 367 ? -9.867 10.18 15.359 1 98.5 367 LYS B CA 1
ATOM 6414 C C . LYS B 1 367 ? -9.953 9.242 14.156 1 98.5 367 LYS B C 1
ATOM 6416 O O . LYS B 1 367 ? -9.797 8.031 14.289 1 98.5 367 LYS B O 1
ATOM 6421 N N . ALA B 1 368 ? -10.234 9.812 12.969 1 98.5 368 ALA B N 1
ATOM 6422 C CA . ALA B 1 368 ? -10.273 9.008 11.742 1 98.5 368 ALA B CA 1
ATOM 6423 C C . ALA B 1 368 ? -8.922 8.367 11.469 1 98.5 368 ALA B C 1
ATOM 6425 O O . ALA B 1 368 ? -8.852 7.207 11.047 1 98.5 368 ALA B O 1
ATOM 6426 N N . GLU B 1 369 ? -7.832 9.102 11.711 1 98.19 369 GLU B N 1
ATOM 6427 C CA . GLU B 1 369 ? -6.484 8.57 11.508 1 98.19 369 GLU B CA 1
ATOM 6428 C C . GLU B 1 369 ? -6.199 7.418 12.469 1 98.19 369 GLU B C 1
ATOM 6430 O O . GLU B 1 369 ? -5.551 6.438 12.086 1 98.19 369 GLU B O 1
ATOM 6435 N N . PHE B 1 370 ? -6.664 7.516 13.734 1 98.5 370 PHE B N 1
ATOM 6436 C CA . PHE B 1 370 ? -6.531 6.43 14.703 1 98.5 370 PHE B CA 1
ATOM 6437 C C . PHE B 1 370 ? -7.285 5.195 14.234 1 98.5 370 PHE B C 1
ATOM 6439 O O . PHE B 1 370 ? -6.758 4.082 14.273 1 98.5 370 PHE B O 1
ATOM 6446 N N . GLU B 1 371 ? -8.539 5.383 13.742 1 98.12 371 GLU B N 1
ATOM 6447 C CA . GLU B 1 371 ? -9.336 4.27 13.242 1 98.12 371 GLU B CA 1
ATOM 6448 C C . GLU B 1 371 ? -8.68 3.613 12.031 1 98.12 371 GLU B C 1
ATOM 6450 O O . GLU B 1 371 ? -8.688 2.389 11.898 1 98.12 371 GLU B O 1
ATOM 6455 N N . GLU B 1 372 ? -8.102 4.398 11.117 1 98.12 372 GLU B N 1
ATOM 6456 C CA . GLU B 1 372 ? -7.41 3.877 9.945 1 98.12 372 GLU B CA 1
ATOM 6457 C C . GLU B 1 372 ? -6.199 3.037 10.344 1 98.12 372 GLU B C 1
ATOM 6459 O O . GLU B 1 372 ? -6.023 1.922 9.852 1 98.12 372 GLU B O 1
ATOM 6464 N N . ALA B 1 373 ? -5.367 3.59 11.289 1 98 373 ALA B N 1
ATOM 6465 C CA . ALA B 1 373 ? -4.191 2.863 11.758 1 98 373 ALA B CA 1
ATOM 6466 C C . ALA B 1 373 ? -4.586 1.56 12.445 1 98 373 ALA B C 1
ATOM 6468 O O . ALA B 1 373 ? -3.93 0.531 12.266 1 98 373 ALA B O 1
ATOM 6469 N N . SER B 1 374 ? -5.664 1.584 13.234 1 97.75 374 SER B N 1
ATOM 6470 C CA . SER B 1 374 ? -6.152 0.397 13.93 1 97.75 374 SER B CA 1
ATOM 6471 C C . SER B 1 374 ? -6.598 -0.676 12.938 1 97.75 374 SER B C 1
ATOM 6473 O O . SER B 1 374 ? -6.297 -1.858 13.125 1 97.75 374 SER B O 1
ATOM 6475 N N . ALA B 1 375 ? -7.312 -0.261 11.914 1 97.69 375 ALA B N 1
ATOM 6476 C CA . ALA B 1 375 ? -7.754 -1.2 10.891 1 97.69 375 ALA B CA 1
ATOM 6477 C C . ALA B 1 375 ? -6.562 -1.805 10.148 1 97.69 375 ALA B C 1
ATOM 6479 O O . ALA B 1 375 ? -6.547 -3.002 9.859 1 97.69 375 ALA B O 1
ATOM 6480 N N . GLN B 1 376 ? -5.539 -1.012 9.859 1 97.44 376 GLN B N 1
ATOM 6481 C CA . GLN B 1 376 ? -4.336 -1.499 9.195 1 97.44 376 GLN B CA 1
ATOM 6482 C C . GLN B 1 376 ? -3.596 -2.508 10.07 1 97.44 376 GLN B C 1
ATOM 6484 O O . GLN B 1 376 ? -3.068 -3.504 9.57 1 97.44 376 GLN B O 1
ATOM 6489 N N . TYR B 1 377 ? -3.541 -2.201 11.391 1 97.12 377 TYR B N 1
ATOM 6490 C CA . TYR B 1 377 ? -2.945 -3.148 12.328 1 97.12 377 TYR B CA 1
ATOM 6491 C C . TYR B 1 377 ? -3.648 -4.496 12.258 1 97.12 377 TYR B C 1
ATOM 6493 O O . TYR B 1 377 ? -2.998 -5.539 12.156 1 97.12 377 TYR B O 1
ATOM 6501 N N . ARG B 1 378 ? -4.965 -4.504 12.234 1 95.88 378 ARG B N 1
ATOM 6502 C CA . ARG B 1 378 ? -5.742 -5.738 12.148 1 95.88 378 ARG B CA 1
ATOM 6503 C C . ARG B 1 378 ? -5.449 -6.477 10.844 1 95.88 378 ARG B C 1
ATOM 6505 O O . ARG B 1 378 ? -5.328 -7.703 10.836 1 95.88 378 ARG B O 1
ATOM 6512 N N . SER B 1 379 ? -5.391 -5.785 9.734 1 96.56 379 SER B N 1
ATOM 6513 C CA . SER B 1 379 ? -5.07 -6.375 8.438 1 96.56 379 SER B CA 1
ATOM 6514 C C . SER B 1 379 ? -3.723 -7.086 8.469 1 96.56 379 SER B C 1
ATOM 6516 O O . SER B 1 379 ? -3.588 -8.203 7.965 1 96.56 379 SER B O 1
ATOM 6518 N N . HIS B 1 380 ? -2.723 -6.426 9.117 1 95.31 380 HIS B N 1
ATOM 6519 C CA . HIS B 1 380 ? -1.393 -7.02 9.219 1 95.31 380 HIS B CA 1
ATOM 6520 C C . HIS B 1 380 ? -1.426 -8.32 10.016 1 95.31 380 HIS B C 1
ATOM 6522 O O . HIS B 1 380 ? -0.751 -9.289 9.664 1 95.31 380 HIS B O 1
ATOM 6528 N N . VAL B 1 381 ? -2.184 -8.312 11.062 1 93.56 381 VAL B N 1
ATOM 6529 C CA . VAL B 1 381 ? -2.256 -9.492 11.922 1 93.56 381 VAL B CA 1
ATOM 6530 C C . VAL B 1 381 ? -2.908 -10.648 11.156 1 93.56 381 VAL B C 1
ATOM 6532 O O . VAL B 1 381 ? -2.395 -11.766 11.156 1 93.56 381 VAL B O 1
ATOM 6535 N N . LEU B 1 382 ? -4.059 -10.422 10.492 1 94.19 382 LEU B N 1
ATOM 6536 C CA . LEU B 1 382 ? -4.738 -11.461 9.727 1 94.19 382 LEU B CA 1
ATOM 6537 C C . LEU B 1 382 ? -3.834 -12.008 8.625 1 94.19 382 LEU B C 1
ATOM 6539 O O . LEU B 1 382 ? -3.791 -13.219 8.391 1 94.19 382 LEU B O 1
ATOM 6543 N N . ARG B 1 383 ? -3.096 -11.102 8.008 1 95.94 383 ARG B N 1
ATOM 6544 C CA . ARG B 1 383 ? -2.176 -11.516 6.953 1 95.94 383 ARG B CA 1
ATOM 6545 C C . ARG B 1 383 ? -1.062 -12.391 7.512 1 95.94 383 ARG B C 1
ATOM 6547 O O . ARG B 1 383 ? -0.661 -13.375 6.883 1 95.94 383 ARG B O 1
ATOM 6554 N N . ALA B 1 384 ? -0.55 -12.031 8.648 1 93.44 384 ALA B N 1
ATOM 6555 C CA . ALA B 1 384 ? 0.516 -12.797 9.281 1 93.44 384 ALA B CA 1
ATOM 6556 C C . ALA B 1 384 ? 0.064 -14.227 9.562 1 93.44 384 ALA B C 1
ATOM 6558 O O . ALA B 1 384 ? 0.794 -15.188 9.281 1 93.44 384 ALA B O 1
ATOM 6559 N N . VAL B 1 385 ? -1.126 -14.414 10.086 1 92.56 385 VAL B N 1
ATOM 6560 C CA . VAL B 1 385 ? -1.658 -15.742 10.375 1 92.56 385 VAL B CA 1
ATOM 6561 C C . VAL B 1 385 ? -1.828 -16.531 9.078 1 92.56 385 VAL B C 1
ATOM 6563 O O . VAL B 1 385 ? -1.467 -17.703 9 1 92.56 385 VAL B O 1
ATOM 6566 N N . ARG B 1 386 ? -2.377 -15.922 8.039 1 94.81 386 ARG B N 1
ATOM 6567 C CA . ARG B 1 386 ? -2.564 -16.562 6.742 1 94.81 386 ARG B CA 1
ATOM 6568 C C . ARG B 1 386 ? -1.237 -17.062 6.18 1 94.81 386 ARG B C 1
ATOM 6570 O O . ARG B 1 386 ? -1.152 -18.188 5.664 1 94.81 386 ARG B O 1
ATOM 6577 N N . GLU B 1 387 ? -0.215 -16.203 6.324 1 94.94 387 GLU B N 1
ATOM 6578 C CA . GLU B 1 387 ? 1.092 -16.578 5.785 1 94.94 387 GLU B CA 1
ATOM 6579 C C . GLU B 1 387 ? 1.639 -17.828 6.461 1 94.94 387 GLU B C 1
ATOM 6581 O O . GLU B 1 387 ? 2.223 -18.688 5.801 1 94.94 387 GLU B O 1
ATOM 6586 N N . VAL B 1 388 ? 1.441 -17.922 7.742 1 91.81 388 VAL B N 1
ATOM 6587 C CA . VAL B 1 388 ? 1.88 -19.125 8.453 1 91.81 388 VAL B CA 1
ATOM 6588 C C . VAL B 1 388 ? 1.07 -20.328 7.984 1 91.81 388 VAL B C 1
ATOM 6590 O O . VAL B 1 388 ? 1.637 -21.359 7.617 1 91.81 388 VAL B O 1
ATOM 6593 N N . GLU B 1 389 ? -0.25 -20.188 7.953 1 92.69 389 GLU B N 1
ATOM 6594 C CA . GLU B 1 389 ? -1.123 -21.281 7.527 1 92.69 389 GLU B CA 1
ATOM 6595 C C . GLU B 1 389 ? -0.808 -21.719 6.098 1 92.69 389 GLU B C 1
ATOM 6597 O O . GLU B 1 389 ? -0.76 -22.906 5.801 1 92.69 389 GLU B O 1
ATOM 6602 N N . ASP B 1 390 ? -0.515 -20.766 5.207 1 94.81 390 ASP B N 1
ATOM 6603 C CA . ASP B 1 390 ? -0.173 -21.047 3.818 1 94.81 390 ASP B CA 1
ATOM 6604 C C . ASP B 1 390 ? 1.086 -21.906 3.725 1 94.81 390 ASP B C 1
ATOM 6606 O O . ASP B 1 390 ? 1.102 -22.906 3.021 1 94.81 390 ASP B O 1
ATOM 6610 N N . ASN B 1 391 ? 2.029 -21.469 4.449 1 93.69 391 ASN B N 1
ATOM 6611 C CA . ASN B 1 391 ? 3.303 -22.172 4.328 1 93.69 391 ASN B CA 1
ATOM 6612 C C . ASN B 1 391 ? 3.26 -23.531 5.012 1 93.69 391 ASN B C 1
ATOM 6614 O O . ASN B 1 391 ? 3.875 -24.484 4.535 1 93.69 391 ASN B O 1
ATOM 6618 N N . LEU B 1 392 ? 2.52 -23.672 6.094 1 91.88 392 LEU B N 1
ATOM 6619 C CA . LEU B 1 392 ? 2.332 -24.969 6.727 1 91.88 392 LEU B CA 1
ATOM 6620 C C . LEU B 1 392 ? 1.591 -25.938 5.797 1 91.88 392 LEU B C 1
ATOM 6622 O O . LEU B 1 392 ? 2.012 -27.078 5.609 1 91.88 392 LEU B O 1
ATOM 6626 N N . ALA B 1 393 ? 0.513 -25.453 5.246 1 93.5 393 ALA B N 1
ATOM 6627 C CA . ALA B 1 393 ? -0.256 -26.281 4.312 1 93.5 393 ALA B CA 1
ATOM 6628 C C . ALA B 1 393 ? 0.589 -26.672 3.107 1 93.5 393 ALA B C 1
ATOM 6630 O O . ALA B 1 393 ? 0.562 -27.828 2.678 1 93.5 393 ALA B O 1
ATOM 6631 N N . GLN B 1 394 ? 1.377 -25.734 2.627 1 93.69 394 GLN B N 1
ATOM 6632 C CA . GLN B 1 394 ? 2.221 -26 1.467 1 93.69 394 GLN B CA 1
ATOM 6633 C C . GLN B 1 394 ? 3.281 -27.047 1.786 1 93.69 394 GLN B C 1
ATOM 6635 O O . GLN B 1 394 ? 3.52 -27.953 0.993 1 93.69 394 GLN B O 1
ATOM 6640 N N . LEU B 1 395 ? 3.885 -26.938 2.943 1 92.56 395 LEU B N 1
ATOM 6641 C CA . LEU B 1 395 ? 4.914 -27.906 3.318 1 92.56 395 LEU B CA 1
ATOM 6642 C C . LEU B 1 395 ? 4.32 -29.312 3.447 1 92.56 395 LEU B C 1
ATOM 6644 O O . LEU B 1 395 ? 4.91 -30.281 2.975 1 92.56 395 LEU B O 1
ATOM 6648 N N . ARG B 1 396 ? 3.211 -29.422 4.031 1 90.19 396 ARG B N 1
ATOM 6649 C CA . ARG B 1 396 ? 2.531 -30.703 4.168 1 90.19 396 ARG B CA 1
ATOM 6650 C C . ARG B 1 396 ? 2.186 -31.281 2.805 1 90.19 396 ARG B C 1
ATOM 6652 O O . ARG B 1 396 ? 2.521 -32.438 2.516 1 90.19 396 ARG B O 1
ATOM 6659 N N . ASP B 1 397 ? 1.585 -30.453 1.966 1 91.56 397 ASP B N 1
ATOM 6660 C CA . ASP B 1 397 ? 1.14 -30.922 0.659 1 91.56 397 ASP B CA 1
ATOM 6661 C C . ASP B 1 397 ? 2.33 -31.266 -0.235 1 91.56 397 ASP B C 1
ATOM 6663 O O . ASP B 1 397 ? 2.32 -32.281 -0.929 1 91.56 397 ASP B O 1
ATOM 6667 N N . LEU B 1 398 ? 3.334 -30.453 -0.192 1 93.69 398 LEU B N 1
ATOM 6668 C CA . LEU B 1 398 ? 4.516 -30.688 -1.014 1 93.69 398 LEU B CA 1
ATOM 6669 C C . LEU B 1 398 ? 5.25 -31.953 -0.56 1 93.69 398 LEU B C 1
ATOM 6671 O O . LEU B 1 398 ? 5.832 -32.656 -1.38 1 93.69 398 LEU B O 1
ATOM 6675 N N . GLN B 1 399 ? 5.262 -32.219 0.711 1 91.81 399 GLN B N 1
ATOM 6676 C CA . GLN B 1 399 ? 5.867 -33.438 1.22 1 91.81 399 GLN B CA 1
ATOM 6677 C C . GLN B 1 399 ? 5.148 -34.688 0.676 1 91.81 399 GLN B C 1
ATOM 6679 O O . GLN B 1 399 ? 5.793 -35.625 0.205 1 91.81 399 GLN B O 1
ATOM 6684 N N . GLN B 1 400 ? 3.869 -34.625 0.748 1 91 400 GLN B N 1
ATOM 6685 C CA . GLN B 1 400 ? 3.088 -35.75 0.217 1 91 400 GLN B CA 1
ATOM 6686 C C . GLN B 1 400 ? 3.279 -35.875 -1.291 1 91 400 GLN B C 1
ATOM 6688 O O . GLN B 1 400 ? 3.471 -36.969 -1.801 1 91 400 GLN B O 1
ATOM 6693 N N . GLU B 1 401 ? 3.277 -34.719 -1.976 1 91.94 401 GLU B N 1
ATOM 6694 C CA . GLU B 1 401 ? 3.488 -34.719 -3.42 1 91.94 401 GLU B CA 1
ATOM 6695 C C . GLU B 1 401 ? 4.859 -35.312 -3.775 1 91.94 401 GLU B C 1
ATOM 6697 O O . GLU B 1 401 ? 4.984 -36.094 -4.73 1 91.94 401 GLU B O 1
ATOM 6702 N N . ALA B 1 402 ? 5.84 -34.969 -3.018 1 93.69 402 ALA B N 1
ATOM 6703 C CA . ALA B 1 402 ? 7.191 -35.469 -3.275 1 93.69 402 ALA B CA 1
ATOM 6704 C C . ALA B 1 402 ? 7.27 -36.969 -3.064 1 93.69 402 ALA B C 1
ATOM 6706 O O . ALA B 1 402 ? 7.941 -37.688 -3.824 1 93.69 402 ALA B O 1
ATOM 6707 N N . ARG B 1 403 ? 6.559 -37.5 -2.088 1 92.19 403 ARG B N 1
ATOM 6708 C CA . ARG B 1 403 ? 6.52 -38.938 -1.852 1 92.19 403 ARG B CA 1
ATOM 6709 C C . ARG B 1 403 ? 5.871 -39.656 -3.021 1 92.19 403 ARG B C 1
ATOM 6711 O O . ARG B 1 403 ? 6.41 -40.656 -3.52 1 92.19 403 ARG B O 1
ATOM 6718 N N . ASP B 1 404 ? 4.812 -39.125 -3.396 1 90.44 404 ASP B N 1
ATOM 6719 C CA . ASP B 1 404 ? 4.117 -39.719 -4.527 1 90.44 404 ASP B CA 1
ATOM 6720 C C . ASP B 1 404 ? 4.949 -39.625 -5.805 1 90.44 404 ASP B C 1
ATOM 6722 O O . ASP B 1 404 ? 5.008 -40.562 -6.59 1 90.44 404 ASP B O 1
ATOM 6726 N N . GLU B 1 405 ? 5.621 -38.469 -5.984 1 93.5 405 GLU B N 1
ATOM 6727 C CA . GLU B 1 405 ? 6.441 -38.281 -7.176 1 93.5 405 GLU B CA 1
ATOM 6728 C C . GLU B 1 405 ? 7.684 -39.156 -7.148 1 93.5 405 GLU B C 1
ATOM 6730 O O . GLU B 1 405 ? 8.164 -39.594 -8.195 1 93.5 405 GLU B O 1
ATOM 6735 N N . GLN B 1 406 ? 8.188 -39.469 -5.973 1 94.62 406 GLN B N 1
ATOM 6736 C CA . GLN B 1 406 ? 9.297 -40.406 -5.867 1 94.62 406 GLN B CA 1
ATOM 6737 C C . GLN B 1 406 ? 8.898 -41.781 -6.367 1 94.62 406 GLN B C 1
ATOM 6739 O O . GLN B 1 406 ? 9.672 -42.469 -7.062 1 94.62 406 GLN B O 1
ATOM 6744 N N . ALA B 1 407 ? 7.707 -42.188 -6.023 1 91.44 407 ALA B N 1
ATOM 6745 C CA . ALA B 1 407 ? 7.199 -43.469 -6.539 1 91.44 407 ALA B CA 1
ATOM 6746 C C . ALA B 1 407 ? 7.082 -43.438 -8.062 1 91.44 407 ALA B C 1
ATOM 6748 O O . ALA B 1 407 ? 7.422 -44.406 -8.742 1 91.44 407 ALA B O 1
ATOM 6749 N N . ALA B 1 408 ? 6.652 -42.281 -8.562 1 90.94 408 ALA B N 1
ATOM 6750 C CA . ALA B 1 408 ? 6.547 -42.125 -10.008 1 90.94 408 ALA B CA 1
ATOM 6751 C C . ALA B 1 408 ? 7.922 -42.188 -10.672 1 90.94 408 ALA B C 1
ATOM 6753 O O . ALA B 1 408 ? 8.078 -42.781 -11.742 1 90.94 408 ALA B O 1
ATOM 6754 N N . VAL B 1 409 ? 8.906 -41.594 -10.039 1 95 409 VAL B N 1
ATOM 6755 C CA . VAL B 1 409 ? 10.266 -41.625 -10.562 1 95 409 VAL B CA 1
ATOM 6756 C C . VAL B 1 409 ? 10.773 -43.062 -10.602 1 95 409 VAL B C 1
ATOM 6758 O O . VAL B 1 409 ? 11.297 -43.531 -11.625 1 95 409 VAL B O 1
ATOM 6761 N N . ASN B 1 410 ? 10.578 -43.844 -9.539 1 94.25 410 ASN B N 1
ATOM 6762 C CA . ASN B 1 410 ? 11.023 -45.219 -9.484 1 94.25 410 ASN B CA 1
ATOM 6763 C C . ASN B 1 410 ? 10.375 -46.062 -10.57 1 94.25 410 ASN B C 1
ATOM 6765 O O . ASN B 1 410 ? 11.055 -46.812 -11.273 1 94.25 410 ASN B O 1
ATOM 6769 N N . ALA B 1 411 ? 9.109 -45.875 -10.656 1 90.44 411 ALA B N 1
ATOM 6770 C CA . ALA B 1 411 ? 8.375 -46.625 -11.664 1 90.44 411 ALA B CA 1
ATOM 6771 C C . ALA B 1 411 ? 8.82 -46.25 -13.078 1 90.44 411 ALA B C 1
ATOM 6773 O O . ALA B 1 411 ? 9.008 -47.125 -13.93 1 90.44 411 ALA B O 1
ATOM 6774 N N . ALA B 1 412 ? 9.047 -44.969 -13.359 1 93.31 412 ALA B N 1
ATOM 6775 C CA . ALA B 1 412 ? 9.422 -44.5 -14.688 1 93.31 412 ALA B CA 1
ATOM 6776 C C . ALA B 1 412 ? 10.836 -44.938 -15.055 1 93.31 412 ALA B C 1
ATOM 6778 O O . ALA B 1 412 ? 11.109 -45.281 -16.203 1 93.31 412 ALA B O 1
ATOM 6779 N N . GLN B 1 413 ? 11.75 -44.969 -14.109 1 94.25 413 GLN B N 1
ATOM 6780 C CA . GLN B 1 413 ? 13.117 -45.406 -14.352 1 94.25 413 GLN B CA 1
ATOM 6781 C C . GLN B 1 413 ? 13.172 -46.906 -14.625 1 94.25 413 GLN B C 1
ATOM 6783 O O . GLN B 1 413 ? 13.922 -47.344 -15.492 1 94.25 413 GLN B O 1
ATOM 6788 N N . HIS B 1 414 ? 12.383 -47.656 -13.891 1 93 414 HIS B N 1
ATOM 6789 C CA . HIS B 1 414 ? 12.297 -49.062 -14.148 1 93 414 HIS B CA 1
ATOM 6790 C C . HIS B 1 414 ? 11.75 -49.344 -15.539 1 93 414 HIS B C 1
ATOM 6792 O O . HIS B 1 414 ? 12.289 -50.188 -16.266 1 93 414 HIS B O 1
ATOM 6798 N N . THR B 1 415 ? 10.758 -48.625 -15.867 1 91.38 415 THR B N 1
ATOM 6799 C CA . THR B 1 415 ? 10.164 -48.75 -17.188 1 91.38 415 THR B CA 1
ATOM 6800 C C . THR B 1 415 ? 11.18 -48.438 -18.281 1 91.38 415 THR B C 1
ATOM 6802 O O . THR B 1 415 ? 11.234 -49.094 -19.312 1 91.38 415 THR B O 1
ATOM 6805 N N . GLN B 1 416 ? 11.945 -47.406 -18.094 1 94 416 GLN B N 1
ATOM 6806 C CA . GLN B 1 416 ? 12.977 -47.031 -19.062 1 94 416 GLN B CA 1
ATOM 6807 C C . GLN B 1 416 ? 14 -48.156 -19.25 1 94 416 GLN B C 1
ATOM 6809 O O . GLN B 1 416 ? 14.367 -48.469 -20.375 1 94 416 GLN B O 1
ATOM 6814 N N . THR B 1 417 ? 14.438 -48.781 -18.188 1 94.06 417 THR B N 1
ATOM 6815 C CA . THR B 1 417 ? 15.406 -49.875 -18.234 1 94.06 417 THR B CA 1
ATOM 6816 C C . THR B 1 417 ? 14.82 -51.062 -18.984 1 94.06 417 THR B C 1
ATOM 6818 O O . THR B 1 417 ? 15.477 -51.625 -19.859 1 94.06 417 THR B O 1
ATOM 6821 N N . LEU B 1 418 ? 13.586 -51.344 -18.703 1 92.69 418 LEU B N 1
ATOM 6822 C CA . LEU B 1 418 ? 12.922 -52.469 -19.359 1 92.69 418 LEU B CA 1
ATOM 6823 C C . LEU B 1 418 ? 12.734 -52.188 -20.844 1 92.69 418 LEU B C 1
ATOM 6825 O O . LEU B 1 418 ? 12.922 -53.094 -21.672 1 92.69 418 LEU B O 1
ATOM 6829 N N . ALA B 1 419 ? 12.344 -50.969 -21.125 1 92.94 419 ALA B N 1
ATOM 6830 C CA . ALA B 1 419 ? 12.125 -50.594 -22.531 1 92.94 419 ALA B CA 1
ATOM 6831 C C . ALA B 1 419 ? 13.422 -50.719 -23.328 1 92.94 419 ALA B C 1
ATOM 6833 O O . ALA B 1 419 ? 13.43 -51.219 -24.438 1 92.94 419 ALA B O 1
ATOM 6834 N N . MET B 1 420 ? 14.523 -50.312 -22.797 1 92.62 420 MET B N 1
ATOM 6835 C CA . MET B 1 420 ? 15.82 -50.344 -23.469 1 92.62 420 MET B CA 1
ATOM 6836 C C . MET B 1 420 ? 16.266 -51.781 -23.672 1 92.62 420 MET B C 1
ATOM 6838 O O . MET B 1 420 ? 16.703 -52.156 -24.75 1 92.62 420 MET B O 1
ATOM 6842 N N . ASN B 1 421 ? 16.078 -52.625 -22.672 1 92.38 421 ASN B N 1
ATOM 6843 C CA . ASN B 1 421 ? 16.422 -54.031 -22.766 1 92.38 421 ASN B CA 1
ATOM 6844 C C . ASN B 1 421 ? 15.586 -54.75 -23.812 1 92.38 421 ASN B C 1
ATOM 6846 O O . ASN B 1 421 ? 16.109 -55.531 -24.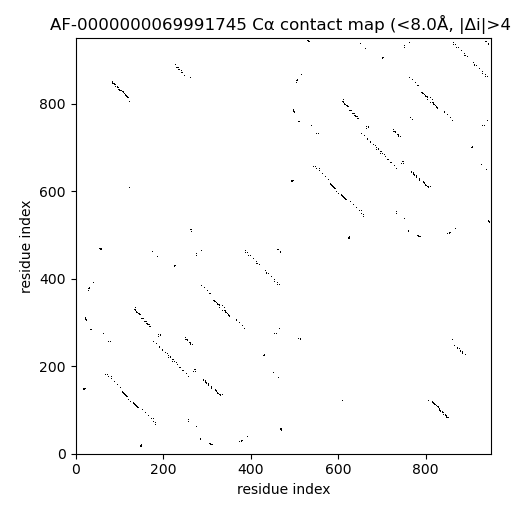594 1 92.38 421 ASN B O 1
ATOM 6850 N N . SER B 1 422 ? 14.336 -54.438 -23.781 1 92.06 422 SER B N 1
ATOM 6851 C CA . SER B 1 422 ? 13.43 -55.094 -24.734 1 92.06 422 SER B CA 1
ATOM 6852 C C . SER B 1 422 ? 13.719 -54.656 -26.156 1 92.06 422 SER B C 1
ATOM 6854 O O . SER B 1 422 ? 13.578 -55.438 -27.094 1 92.06 422 SER B O 1
ATOM 6856 N N . TYR B 1 423 ? 14.125 -53.406 -26.328 1 92.31 423 TYR B N 1
ATOM 6857 C CA . TYR B 1 423 ? 14.492 -52.938 -27.641 1 92.31 423 TYR B CA 1
ATOM 6858 C C . TYR B 1 423 ? 15.766 -53.594 -28.141 1 92.31 423 TYR B C 1
ATOM 6860 O O . TYR B 1 423 ? 15.836 -54.031 -29.297 1 92.31 423 TYR B O 1
ATOM 6868 N N . GLN B 1 424 ? 16.719 -53.812 -27.281 1 90.44 424 GLN B N 1
ATOM 6869 C CA . GLN B 1 424 ? 17.953 -54.5 -27.641 1 90.44 424 GLN B CA 1
ATOM 6870 C C . GLN B 1 424 ? 17.719 -55.969 -28.016 1 90.44 424 GLN B C 1
ATOM 6872 O O . GLN B 1 424 ? 18.391 -56.5 -28.891 1 90.44 424 GLN B O 1
ATOM 6877 N N . ALA B 1 425 ? 16.641 -56.5 -27.438 1 91 425 ALA B N 1
ATOM 6878 C CA . ALA B 1 425 ? 16.281 -57.875 -27.719 1 91 425 ALA B CA 1
ATOM 6879 C C . ALA B 1 425 ? 15.367 -57.969 -28.922 1 91 425 ALA B C 1
ATOM 6881 O O . ALA B 1 425 ? 15.031 -59.094 -29.375 1 91 425 ALA B O 1
ATOM 6882 N N . GLY B 1 426 ? 14.984 -56.812 -29.469 1 88.31 426 GLY B N 1
ATOM 6883 C CA . GLY B 1 426 ? 14.141 -56.812 -30.656 1 88.31 426 GLY B CA 1
ATOM 6884 C C . GLY B 1 426 ? 12.672 -57.031 -30.344 1 88.31 426 GLY B C 1
ATOM 6885 O O . GLY B 1 426 ? 11.875 -57.281 -31.25 1 88.31 426 GLY B O 1
ATOM 6886 N N . ALA B 1 427 ? 12.336 -56.812 -29.047 1 86.81 427 ALA B N 1
ATOM 6887 C CA . ALA B 1 427 ? 10.992 -57.156 -28.594 1 86.81 427 ALA B CA 1
ATOM 6888 C C . ALA B 1 427 ? 10.047 -55.969 -28.688 1 86.81 427 ALA B C 1
ATOM 6890 O O . ALA B 1 427 ? 8.828 -56.125 -28.656 1 86.81 427 ALA B O 1
ATOM 6891 N N . VAL B 1 428 ? 10.578 -54.75 -28.703 1 87.12 428 VAL B N 1
ATOM 6892 C CA . VAL B 1 428 ? 9.75 -53.562 -28.812 1 87.12 428 VAL B CA 1
ATOM 6893 C C . VAL B 1 428 ? 10.375 -52.562 -29.797 1 87.12 428 VAL B C 1
ATOM 6895 O O . VAL B 1 428 ? 11.531 -52.75 -30.203 1 87.12 428 VAL B O 1
ATOM 6898 N N . ASN B 1 429 ? 9.555 -51.594 -30.219 1 87.75 429 ASN B N 1
ATOM 6899 C CA . ASN B 1 429 ? 10.094 -50.562 -31.094 1 87.75 429 ASN B CA 1
ATOM 6900 C C . ASN B 1 429 ? 10.68 -49.406 -30.281 1 87.75 429 ASN B C 1
ATOM 6902 O O . ASN B 1 429 ? 10.547 -49.375 -29.062 1 87.75 429 ASN B O 1
ATOM 6906 N N . TYR B 1 430 ? 11.375 -48.5 -30.953 1 91.19 430 TYR B N 1
ATOM 6907 C CA . TYR B 1 430 ? 12.109 -47.438 -30.266 1 91.19 430 TYR B CA 1
ATOM 6908 C C . TYR B 1 430 ? 11.148 -46.438 -29.688 1 91.19 430 TYR B C 1
ATOM 6910 O O . TYR B 1 430 ? 11.523 -45.656 -28.797 1 91.19 430 TYR B O 1
ATOM 6918 N N . LEU B 1 431 ? 9.961 -46.344 -30.234 1 88.19 431 LEU B N 1
ATOM 6919 C CA . LEU B 1 431 ? 8.953 -45.469 -29.656 1 88.19 431 LEU B CA 1
ATOM 6920 C C . LEU B 1 431 ? 8.734 -45.781 -28.188 1 88.19 431 LEU B C 1
ATOM 6922 O O . LEU B 1 431 ? 8.531 -44.906 -27.359 1 88.19 431 LEU B O 1
ATOM 6926 N N . ASP B 1 432 ? 8.805 -47.062 -27.828 1 89.75 432 ASP B N 1
ATOM 6927 C CA . ASP B 1 432 ? 8.68 -47.5 -26.453 1 89.75 432 ASP B CA 1
ATOM 6928 C C . ASP B 1 432 ? 9.812 -46.938 -25.594 1 89.75 432 ASP B C 1
ATOM 6930 O O . ASP B 1 432 ? 9.594 -46.531 -24.438 1 89.75 432 ASP B O 1
ATOM 6934 N N . VAL B 1 433 ? 10.961 -46.875 -26.156 1 91.94 433 VAL B N 1
ATOM 6935 C CA . VAL B 1 433 ? 12.133 -46.375 -25.453 1 91.94 433 VAL B CA 1
ATOM 6936 C C . VAL B 1 433 ? 12 -44.875 -25.25 1 91.94 433 VAL B C 1
ATOM 6938 O O . VAL B 1 433 ? 12.148 -44.375 -24.125 1 91.94 433 VAL B O 1
ATOM 6941 N N . VAL B 1 434 ? 11.594 -44.156 -26.281 1 92.56 434 VAL B N 1
ATOM 6942 C CA . VAL B 1 434 ? 11.5 -42.688 -26.203 1 92.56 434 VAL B CA 1
ATOM 6943 C C . VAL B 1 434 ? 10.43 -42.281 -25.203 1 92.56 434 VAL B C 1
ATOM 6945 O O . VAL B 1 434 ? 10.633 -41.375 -24.406 1 92.56 434 VAL B O 1
ATOM 6948 N N . THR B 1 435 ? 9.336 -42.875 -25.219 1 90.25 435 THR B N 1
ATOM 6949 C CA . THR B 1 435 ? 8.25 -42.562 -24.297 1 90.25 435 THR B CA 1
ATOM 6950 C C . THR B 1 435 ? 8.672 -42.812 -22.859 1 90.25 435 THR B C 1
ATOM 6952 O O . THR B 1 435 ? 8.352 -42.031 -21.953 1 90.25 435 THR B O 1
ATOM 6955 N N . ALA B 1 436 ? 9.367 -43.938 -22.656 1 90.69 436 ALA B N 1
ATOM 6956 C CA . ALA B 1 436 ? 9.852 -44.281 -21.312 1 90.69 436 ALA B CA 1
ATOM 6957 C C . ALA B 1 436 ? 10.914 -43.281 -20.859 1 90.69 436 ALA B C 1
ATOM 6959 O O . ALA B 1 436 ? 10.914 -42.844 -19.703 1 90.69 436 ALA B O 1
ATOM 6960 N N . GLN B 1 437 ? 11.82 -42.938 -21.781 1 92.88 437 GLN B N 1
ATOM 6961 C CA . GLN B 1 437 ? 12.852 -41.969 -21.484 1 92.88 437 GLN B CA 1
ATOM 6962 C C . GLN B 1 437 ? 12.234 -40.625 -21.125 1 92.88 437 GLN B C 1
ATOM 6964 O O . GLN B 1 437 ? 12.641 -40 -20.141 1 92.88 437 GLN B O 1
ATOM 6969 N N . THR B 1 438 ? 11.289 -40.156 -21.859 1 92.38 438 THR B N 1
ATOM 6970 C CA . THR B 1 438 ? 10.609 -38.875 -21.625 1 92.38 438 THR B CA 1
ATOM 6971 C C . THR B 1 438 ? 9.914 -38.875 -20.266 1 92.38 438 THR B C 1
ATOM 6973 O O . THR B 1 438 ? 10.047 -37.938 -19.484 1 92.38 438 THR B O 1
ATOM 6976 N N . ALA B 1 439 ? 9.258 -39.938 -19.984 1 90.62 439 ALA B N 1
ATOM 6977 C CA . ALA B 1 439 ? 8.547 -40.062 -18.703 1 90.62 439 ALA B CA 1
ATOM 6978 C C . ALA B 1 439 ? 9.516 -40.031 -17.531 1 90.62 439 ALA B C 1
ATOM 6980 O O . ALA B 1 439 ? 9.242 -39.406 -16.516 1 90.62 439 ALA B O 1
ATOM 6981 N N . ALA B 1 440 ? 10.609 -40.75 -17.672 1 94.62 440 ALA B N 1
ATOM 6982 C CA . ALA B 1 440 ? 11.594 -40.812 -16.594 1 94.62 440 ALA B CA 1
ATOM 6983 C C . ALA B 1 440 ? 12.211 -39.438 -16.344 1 94.62 440 ALA B C 1
ATOM 6985 O O . ALA B 1 440 ? 12.297 -39 -15.195 1 94.62 440 ALA B O 1
ATOM 6986 N N . LEU B 1 441 ? 12.578 -38.75 -17.391 1 96.12 441 LEU B N 1
ATOM 6987 C CA . LEU B 1 441 ? 13.172 -37.438 -17.25 1 96.12 441 LEU B CA 1
ATOM 6988 C C . LEU B 1 441 ? 12.172 -36.438 -16.641 1 96.12 441 LEU B C 1
ATOM 6990 O O . LEU B 1 441 ? 12.516 -35.688 -15.734 1 96.12 441 LEU B O 1
ATOM 6994 N N . GLN B 1 442 ? 10.961 -36.5 -17.141 1 94.31 442 GLN B N 1
ATOM 6995 C CA . GLN B 1 442 ? 9.922 -35.594 -16.641 1 94.31 442 GLN B CA 1
ATOM 6996 C C . GLN B 1 442 ? 9.656 -35.844 -15.156 1 94.31 442 GLN B C 1
ATOM 6998 O O . GLN B 1 442 ? 9.523 -34.906 -14.375 1 94.31 442 GLN B O 1
ATOM 7003 N N . ALA B 1 443 ? 9.586 -37.094 -14.766 1 93.5 443 ALA B N 1
ATOM 7004 C CA . ALA B 1 443 ? 9.336 -37.438 -13.367 1 93.5 443 ALA B CA 1
ATOM 7005 C C . ALA B 1 443 ? 10.484 -36.969 -12.477 1 93.5 443 ALA B C 1
ATOM 7007 O O . ALA B 1 443 ? 10.258 -36.406 -11.391 1 93.5 443 ALA B O 1
ATOM 7008 N N . GLN B 1 444 ? 11.695 -37.188 -12.938 1 96.19 444 GLN B N 1
ATOM 7009 C CA . GLN B 1 444 ? 12.867 -36.781 -12.164 1 96.19 444 GLN B CA 1
ATOM 7010 C C . GLN B 1 444 ? 12.906 -35.25 -11.984 1 96.19 444 GLN B C 1
ATOM 7012 O O . GLN B 1 444 ? 13.156 -34.781 -10.883 1 96.19 444 GLN B O 1
ATOM 7017 N N . ARG B 1 445 ? 12.641 -34.562 -13.016 1 96.56 445 ARG B N 1
ATOM 7018 C CA . ARG B 1 445 ? 12.672 -33.094 -12.953 1 96.56 445 ARG B CA 1
ATOM 7019 C C . ARG B 1 445 ? 11.539 -32.562 -12.086 1 96.56 445 ARG B C 1
ATOM 7021 O O . ARG B 1 445 ? 11.711 -31.578 -11.367 1 96.56 445 ARG B O 1
ATOM 7028 N N . GLN B 1 446 ? 10.414 -33.188 -12.18 1 95.38 446 GLN B N 1
ATOM 7029 C CA . GLN B 1 446 ? 9.281 -32.781 -11.352 1 95.38 446 GLN B CA 1
ATOM 7030 C C . GLN B 1 446 ? 9.586 -33 -9.867 1 95.38 446 GLN B C 1
ATOM 7032 O O . GLN B 1 446 ? 9.258 -32.125 -9.039 1 95.38 446 GLN B O 1
ATOM 7037 N N . LEU B 1 447 ? 10.18 -34.156 -9.539 1 95.31 447 LEU B N 1
ATOM 7038 C CA . LEU B 1 447 ? 10.555 -34.406 -8.148 1 95.31 447 LEU B CA 1
ATOM 7039 C C . LEU B 1 447 ? 11.516 -33.312 -7.652 1 95.31 447 LEU B C 1
ATOM 7041 O O . LEU B 1 447 ? 11.352 -32.812 -6.547 1 95.31 447 LEU B O 1
ATOM 7045 N N . GLN B 1 448 ? 12.5 -33.031 -8.492 1 96.31 448 GLN B N 1
ATOM 7046 C CA . GLN B 1 448 ? 13.461 -31.984 -8.117 1 96.31 448 GLN B CA 1
ATOM 7047 C C . GLN B 1 448 ? 12.766 -30.641 -7.914 1 96.31 448 GLN B C 1
ATOM 7049 O O . GLN B 1 448 ? 13.102 -29.906 -6.988 1 96.31 448 GLN B O 1
ATOM 7054 N N . ALA B 1 449 ? 11.82 -30.234 -8.758 1 96.44 449 ALA B N 1
ATOM 7055 C CA . ALA B 1 449 ? 11.062 -28.984 -8.633 1 96.44 449 ALA B CA 1
ATOM 7056 C C . ALA B 1 449 ? 10.273 -28.953 -7.328 1 96.44 449 ALA B C 1
ATOM 7058 O O . ALA B 1 449 ? 10.203 -27.922 -6.664 1 96.44 449 ALA B O 1
ATOM 7059 N N . LEU B 1 450 ? 9.688 -30.094 -6.949 1 95.75 450 LEU B N 1
ATOM 7060 C CA . LEU B 1 450 ? 8.922 -30.188 -5.715 1 95.75 450 LEU B CA 1
ATOM 7061 C C . LEU B 1 450 ? 9.82 -30 -4.496 1 95.75 450 LEU B C 1
ATOM 7063 O O . LEU B 1 450 ? 9.445 -29.328 -3.535 1 95.75 450 LEU B O 1
ATOM 7067 N N . GLN B 1 451 ? 10.977 -30.578 -4.582 1 95.75 451 GLN B N 1
ATOM 7068 C CA . GLN B 1 451 ? 11.93 -30.438 -3.488 1 95.75 451 GLN B CA 1
ATOM 7069 C C . GLN B 1 451 ? 12.383 -28.984 -3.344 1 95.75 451 GLN B C 1
ATOM 7071 O O . GLN B 1 451 ? 12.523 -28.469 -2.229 1 95.75 451 GLN B O 1
ATOM 7076 N N . THR B 1 452 ? 12.578 -28.297 -4.422 1 97.12 452 THR B N 1
ATOM 7077 C CA . THR B 1 452 ? 12.914 -26.891 -4.402 1 97.12 452 THR B CA 1
ATOM 7078 C C . THR B 1 452 ? 11.781 -26.062 -3.785 1 97.12 452 THR B C 1
ATOM 7080 O O . THR B 1 452 ? 12.023 -25.188 -2.955 1 97.12 452 THR B O 1
ATOM 7083 N N . ARG B 1 453 ? 10.586 -26.359 -4.152 1 96.81 453 ARG B N 1
ATOM 7084 C CA . ARG B 1 453 ? 9.422 -25.672 -3.619 1 96.81 453 ARG B CA 1
ATOM 7085 C C . ARG B 1 453 ? 9.266 -25.906 -2.121 1 96.81 453 ARG B C 1
ATOM 7087 O O . ARG B 1 453 ? 8.828 -25.031 -1.383 1 96.81 453 ARG B O 1
ATOM 7094 N N . GLN B 1 454 ? 9.594 -27.141 -1.689 1 95.69 454 GLN B N 1
ATOM 7095 C CA . GLN B 1 454 ? 9.562 -27.438 -0.261 1 95.69 454 GLN B CA 1
ATOM 7096 C C . GLN B 1 454 ? 10.547 -26.562 0.505 1 95.69 454 GLN B C 1
ATOM 7098 O O . GLN B 1 454 ? 10.211 -26.031 1.562 1 95.69 454 GLN B O 1
ATOM 7103 N N . LEU B 1 455 ? 11.703 -26.438 -0.067 1 96.75 455 LEU B N 1
ATOM 7104 C CA . LEU B 1 455 ? 12.703 -25.594 0.562 1 96.75 455 LEU B CA 1
ATOM 7105 C C . LEU B 1 455 ? 12.242 -24.141 0.601 1 96.75 455 LEU B C 1
ATOM 7107 O O . LEU B 1 455 ? 12.414 -23.453 1.612 1 96.75 455 LEU B O 1
ATOM 7111 N N . GLN B 1 456 ? 11.641 -23.688 -0.452 1 96.94 456 GLN B N 1
ATOM 7112 C CA . GLN B 1 456 ? 11.133 -22.312 -0.512 1 96.94 456 GLN B CA 1
ATOM 7113 C C . GLN B 1 456 ? 9.992 -22.109 0.479 1 96.94 456 GLN B C 1
ATOM 7115 O O . GLN B 1 456 ? 9.891 -21.047 1.1 1 96.94 456 GLN B O 1
ATOM 7120 N N . ALA B 1 457 ? 9.133 -23.094 0.6 1 95.56 457 ALA B N 1
ATOM 7121 C CA . ALA B 1 457 ? 8.055 -23.016 1.58 1 95.56 457 ALA B CA 1
ATOM 7122 C C . ALA B 1 457 ? 8.602 -22.984 3.002 1 95.56 457 ALA B C 1
ATOM 7124 O O . ALA B 1 457 ? 8.047 -22.312 3.873 1 95.56 457 ALA B O 1
ATOM 7125 N N . SER B 1 458 ? 9.68 -23.719 3.219 1 94.38 458 SER B N 1
ATOM 7126 C CA . SER B 1 458 ? 10.336 -23.672 4.52 1 94.38 458 SER B CA 1
ATOM 7127 C C . SER B 1 458 ? 10.852 -22.281 4.836 1 94.38 458 SER B C 1
ATOM 7129 O O . SER B 1 458 ? 10.68 -21.781 5.953 1 94.38 458 SER B O 1
ATOM 7131 N N . VAL B 1 459 ? 11.453 -21.656 3.832 1 95.62 459 VAL B N 1
ATOM 7132 C CA . VAL B 1 459 ? 11.898 -20.266 3.984 1 95.62 459 VAL B CA 1
ATOM 7133 C C . VAL B 1 459 ? 10.703 -19.375 4.289 1 95.62 459 VAL B C 1
ATOM 7135 O O . VAL B 1 459 ? 10.75 -18.547 5.207 1 95.62 459 VAL B O 1
ATOM 7138 N N . GLY B 1 460 ? 9.625 -19.562 3.477 1 95.19 460 GLY B N 1
ATOM 7139 C CA . GLY B 1 460 ? 8.406 -18.797 3.697 1 95.19 460 GLY B CA 1
ATOM 7140 C C . GLY B 1 460 ? 7.863 -18.938 5.109 1 95.19 460 GLY B C 1
ATOM 7141 O O . GLY B 1 460 ? 7.445 -17.938 5.715 1 95.19 460 GLY B O 1
ATOM 7142 N N . LEU B 1 461 ? 7.875 -20.125 5.641 1 92.25 461 LEU B N 1
ATOM 7143 C CA . LEU B 1 461 ? 7.359 -20.391 6.984 1 92.25 461 LEU B CA 1
ATOM 7144 C C . LEU B 1 461 ? 8.227 -19.703 8.039 1 92.25 461 LEU B C 1
ATOM 7146 O O . LEU B 1 461 ? 7.707 -19.062 8.961 1 92.25 461 LEU B O 1
ATOM 7150 N N . MET B 1 462 ? 9.508 -19.828 7.895 1 91.12 462 MET B N 1
ATOM 7151 C CA . MET B 1 462 ? 10.422 -19.219 8.859 1 91.12 462 MET B CA 1
ATOM 7152 C C . MET B 1 462 ? 10.242 -17.703 8.906 1 91.12 462 MET B C 1
ATOM 7154 O O . MET B 1 462 ? 10.195 -17.109 9.984 1 91.12 462 MET B O 1
ATOM 7158 N N . VAL B 1 463 ? 10.094 -17.094 7.719 1 92.38 463 VAL B N 1
ATOM 7159 C CA . VAL B 1 463 ? 9.914 -15.656 7.641 1 92.38 463 VAL B CA 1
ATOM 7160 C C . VAL B 1 463 ? 8.539 -15.273 8.195 1 92.38 463 VAL B C 1
ATOM 7162 O O . VAL B 1 463 ? 8.406 -14.273 8.898 1 92.38 463 VAL B O 1
ATOM 7165 N N . ALA B 1 464 ? 7.516 -16.078 7.871 1 92.31 464 ALA B N 1
ATOM 7166 C CA . ALA B 1 464 ? 6.164 -15.828 8.359 1 92.31 464 ALA B CA 1
ATOM 7167 C C . ALA B 1 464 ? 6.117 -15.859 9.883 1 92.31 464 ALA B C 1
ATOM 7169 O O . ALA B 1 464 ? 5.305 -15.164 10.5 1 92.31 464 ALA B O 1
ATOM 7170 N N . LEU B 1 465 ? 7.027 -16.562 10.477 1 88.56 465 LEU B N 1
ATOM 7171 C CA . LEU B 1 465 ? 7.07 -16.688 11.93 1 88.56 465 LEU B CA 1
ATOM 7172 C C . LEU B 1 465 ? 7.957 -15.617 12.547 1 88.56 465 LEU B C 1
ATOM 7174 O O . LEU B 1 465 ? 8.117 -15.57 13.773 1 88.56 465 LEU B O 1
ATOM 7178 N N . GLY B 1 466 ? 8.547 -14.727 11.781 1 85.12 466 GLY B N 1
ATOM 7179 C CA . GLY B 1 466 ? 9.344 -13.617 12.281 1 85.12 466 GLY B CA 1
ATOM 7180 C C . GLY B 1 466 ? 10.828 -13.938 12.344 1 85.12 466 GLY B C 1
ATOM 7181 O O . GLY B 1 466 ? 11.562 -13.344 13.133 1 85.12 466 GLY B O 1
ATOM 7182 N N . GLY B 1 467 ? 11.406 -14.844 11.656 1 76.81 467 GLY B N 1
ATOM 7183 C CA . GLY B 1 467 ? 12.82 -15.156 11.633 1 76.81 467 GLY B CA 1
ATOM 7184 C C . GLY B 1 467 ? 13.141 -16.531 12.164 1 76.81 467 GLY B C 1
ATOM 7185 O O . GLY B 1 467 ? 14.211 -16.75 12.742 1 76.81 467 GLY B O 1
ATOM 7186 N N . GLY B 1 468 ? 12.531 -17.547 12.055 1 65.38 468 GLY B N 1
ATOM 7187 C CA . GLY B 1 468 ? 12.82 -18.969 12.203 1 65.38 468 GLY B CA 1
ATOM 7188 C C . GLY B 1 468 ? 12.57 -19.484 13.609 1 65.38 468 GLY B C 1
ATOM 7189 O O . GLY B 1 468 ? 11.773 -18.906 14.352 1 65.38 468 GLY B O 1
ATOM 7190 N N . TRP B 1 469 ? 12.938 -20.797 13.906 1 60.12 469 TRP B N 1
ATOM 7191 C CA . TRP B 1 469 ? 12.828 -21.5 15.18 1 60.12 469 TRP B CA 1
ATOM 7192 C C . TRP B 1 469 ? 14.172 -22.078 15.594 1 60.12 469 TRP B C 1
ATOM 7194 O O . TRP B 1 469 ? 15.086 -22.203 14.773 1 60.12 469 TRP B O 1
ATOM 7204 N N . SER B 1 470 ? 14.586 -21.922 16.938 1 53.75 470 SER B N 1
ATOM 7205 C CA . SER B 1 470 ? 15.82 -22.547 17.406 1 53.75 470 SER B CA 1
ATOM 7206 C C . SER B 1 470 ? 15.734 -24.062 17.312 1 53.75 470 SER B C 1
ATOM 7208 O O . SER B 1 470 ? 14.695 -24.656 17.609 1 53.75 470 SER B O 1
ATOM 7210 N N . PRO B 1 471 ? 16.734 -24.734 16.578 1 47.62 471 PRO B N 1
ATOM 7211 C CA . PRO B 1 471 ? 16.75 -26.203 16.609 1 47.62 471 PRO B CA 1
ATOM 7212 C C . PRO B 1 471 ? 16.797 -26.766 18.031 1 47.62 471 PRO B C 1
ATOM 7214 O O . PRO B 1 471 ? 17.578 -26.297 18.859 1 47.62 471 PRO B O 1
ATOM 7217 N N . GLN B 1 472 ? 15.945 -26.969 18.875 1 39.16 472 GLN B N 1
ATOM 7218 C CA . GLN B 1 472 ? 16.078 -27.5 20.219 1 39.16 472 GLN B CA 1
ATOM 7219 C C . GLN B 1 472 ? 16.984 -28.734 20.234 1 39.16 472 GLN B C 1
ATOM 7221 O O . GLN B 1 472 ? 17.75 -28.922 21.188 1 39.16 472 GLN B O 1
ATOM 7226 N N . GLY B 1 473 ? 16.688 -29.953 19.547 1 34.28 473 GLY B N 1
ATOM 7227 C CA . GLY B 1 473 ? 16.938 -31.25 20.141 1 34.28 473 GLY B CA 1
ATOM 7228 C C . GLY B 1 473 ? 18.422 -31.609 20.219 1 34.28 473 GLY B C 1
ATOM 7229 O O . GLY B 1 473 ? 18.781 -32.719 20.562 1 34.28 473 GLY B O 1
ATOM 7230 N N . GLN B 1 474 ? 19.516 -31.188 19.641 1 30.33 474 GLN B N 1
ATOM 7231 C CA . GLN B 1 474 ? 20.656 -32.031 19.953 1 30.33 474 GLN B CA 1
ATOM 7232 C C . GLN B 1 474 ? 21.141 -31.812 21.375 1 30.33 474 GLN B C 1
ATOM 7234 O O . GLN B 1 474 ? 21.984 -30.953 21.641 1 30.33 474 GLN B O 1
ATOM 7239 N N . GLY B 1 475 ? 20.344 -31.578 22.5 1 23.73 475 GLY B N 1
ATOM 7240 C CA . GLY B 1 475 ? 20.953 -32.188 23.672 1 23.73 475 GLY B CA 1
ATOM 7241 C C . GLY B 1 475 ? 20.734 -33.719 23.719 1 23.73 475 GLY B C 1
ATOM 7242 O O . GLY B 1 475 ? 19.844 -34.25 23.062 1 23.73 475 GLY B O 1
#

Sequence (950 aa):
MPAKLKLGAWLLLIAGLQGCSLAPTYKVPQIDLPAQYREQTSDGPWHLARPGDPLSSQWWLLFQDEHLNDLQQRLLTANPDLAAALAHYDGAQAYASQLHAGLFPQISASAQPERQRQSDNRPLRGSTQPSVYNSNTAGFALNFDLDLWGRIRNQVAAGDAQAQASADDLAVARLSLQQQLASLYIQLNGLDAQSRILSSSLDDYSQALQLTRDRYEGKIASELDLTRAQSQLAEAEAQLDEVRGQRNLAEHAIAELVGESASNFQLAATPQILAIPQVPGALPSNLLQRRADIAAAERRVFAANAGIGVAKAAWYPDFSLTGLVGGQTQGVGNLLSAGNRYWALGPLVNLPIFDGGRISAQEQQAKAEFEEASAQYRSHVLRAVREVEDNLAQLRDLQQEARDEQAAVNAAQHTQTLAMNSYQAGAVNYLDVVTAQTAALQAQRQLQALQTRQLQASVGLMVALGGGWSPQGQGMPAKLKLGAWLLLIAGLQGCSLAPTYKVPQIDLPAQYREQTSDGPWHLARPGDPLSSQWWLLFQDEHLNDLQQRLLTANPDLAAALAHYDGAQAYASQLHAGLFPQISASAQPERQRQSDNRPLRGSTQPSVYNSNTAGFALNFDLDLWGRIRNQVAAGDAQAQASADDLAVARLSLQQQLASLYIQLNGLDAQSRILSSSLDDYSQALQLTRDRYEGKIASELDLTRAQSQLAEAEAQLDEVRGQRNLAEHAIAELVGESASNFQLAATPQILAIPQVPGALPSNLLQRRADIAAAERRVFAANAGIGVAKAAWYPDFSLTGLVGGQTQGVGNLLSAGNRYWALGPLVNLPIFDGGRISAQEQQAKAEFEEASAQYRSHVLRAVREVEDNLAQLRDLQQEARDEQAAVNAAQHTQTLAMNSYQAGAVNYLDVVTAQTAALQAQRQLQALQTRQLQASVGLMVALGGGWSPQGQG

InterPro domains:
  IPR003423 Outer membrane efflux protein [PF02321] (73-260)
  IPR003423 Outer membrane efflux protein [PF02321] (283-467)
  IPR010131 Multidrug resistance outer membrane protein MdtP/Nodulation protein T-like [PTHR30203] (9-474)
  IPR010131 Multidrug resistance outer membrane protein MdtP/Nodulation protein T-like [TIGR01845] (14-468)

Organism: NCBI:txid53407

Solvent-accessible surface area (backbone atoms only — not comparable to full-atom values): 47782 Å² total; per-residue (Å²): 131,64,72,68,59,52,56,52,48,51,50,49,50,55,58,62,38,62,70,43,60,60,32,67,84,84,70,81,82,85,74,93,69,70,88,65,65,85,51,55,67,64,82,44,75,64,52,69,55,57,95,73,66,66,57,35,91,60,45,71,60,67,48,71,44,70,66,60,52,52,48,51,53,38,27,77,73,41,19,29,66,56,48,21,38,51,20,50,30,46,24,35,46,18,51,24,42,32,43,50,10,61,80,40,52,33,30,32,35,38,40,32,52,32,44,34,33,50,25,77,37,36,68,82,63,62,91,82,60,74,48,68,51,36,42,31,38,35,35,39,38,36,42,30,67,54,52,52,45,17,34,55,61,20,48,27,52,19,31,48,24,45,26,51,19,36,50,20,49,35,50,41,50,50,51,51,53,51,50,52,50,52,44,40,50,46,50,37,47,38,35,40,50,46,46,50,54,44,52,55,50,49,54,52,37,51,51,51,34,52,50,38,47,54,32,33,76,66,68,73,38,52,72,59,46,38,32,49,35,52,24,53,42,28,50,49,52,28,52,43,36,52,42,51,39,53,34,52,47,36,51,28,52,47,19,42,50,36,49,36,44,29,50,80,51,84,77,80,84,57,90,71,75,78,57,71,70,81,77,69,42,31,70,70,68,58,46,71,80,42,26,36,64,42,45,19,31,48,25,43,24,51,18,27,37,22,39,31,3,32,34,53,32,65,80,46,67,46,42,32,40,40,34,38,41,34,18,42,31,65,70,63,81,63,44,77,38,81,90,24,47,48,69,48,74,49,77,46,78,48,63,88,86,79,68,90,56,52,60,64,51,46,31,52,50,26,49,51,48,23,53,50,30,45,52,49,31,52,51,45,50,56,48,42,53,48,43,34,42,50,22,39,42,46,38,54,50,37,51,52,50,38,54,53,32,49,52,49,25,53,52,25,47,50,44,25,54,49,30,49,53,31,35,76,70,67,72,46,58,57,67,54,29,52,54,23,46,52,48,22,52,52,31,47,48,50,34,49,50,38,51,38,49,37,45,43,27,51,52,46,29,27,54,44,55,37,29,33,75,70,86,77,67,95,117,131,63,73,66,56,54,52,50,47,50,51,48,52,54,58,61,38,59,68,40,60,60,32,67,84,84,68,80,83,86,72,88,70,62,90,58,61,60,52,58,68,70,81,44,77,61,52,70,55,56,95,74,65,66,58,36,90,59,44,70,61,67,45,71,43,72,66,60,52,50,48,52,53,37,26,77,74,44,19,62,68,58,52,51,38,50,52,51,31,52,50,35,45,50,52,25,51,56,42,51,53,60,81,47,67,46,76,49,76,52,76,45,78,43,79,46,70,54,63,93,79,41,85,89,60,60,90,83,52,71,50,65,50,30,40,30,36,37,35,39,40,37,42,32,68,54,52,54,44,18,32,54,60,21,50,27,50,18,31,46,26,45,27,52,19,34,50,22,48,34,52,39,53,48,52,52,52,51,49,52,47,50,43,41,49,46,49,36,49,38,34,40,52,47,44,50,53,43,52,55,48,47,53,52,35,50,51,49,32,50,51,37,47,54,31,32,76,66,71,74,39,51,70,66,46,40,53,50,35,49,50,52,42,51,52,49,51,53,50,42,52,51,42,52,52,52,35,50,55,37,51,37,52,48,18,50,51,37,51,40,59,46,90,83,51,84,77,78,84,58,89,73,74,79,58,72,70,81,76,69,41,32,69,70,70,58,46,70,79,42,26,35,64,43,44,18,30,49,25,44,25,50,18,26,38,21,40,34,4,33,34,52,32,66,77,46,67,45,42,33,38,41,34,39,40,34,18,24,21,47,70,62,79,62,46,78,36,80,57,14,32,27,36,37,43,35,48,39,38,40,30,77,73,39,49,52,51,27,62,62,19,46,32,47,23,28,49,19,46,23,48,20,32,45,20,49,31,50,40,45,50,34,48,42,50,25,42,35,43,42,22,39,38,43,39,56,33,36,51,53,27,38,54,34,29,49,53,21,24,53,29,23,46,51,33,26,52,50,32,48,52,32,36,76,70,66,74,47,59,56,67,54,31,50,55,25,46,52,47,22,52,52,31,46,49,48,34,49,51,38,53,38,49,37,45,41,28,50,52,46,30,25,54,45,54,38,29,33,76,70,85,70,70,94,117

Foldseek 3Di:
DDPVVVVVVVVVVLVVLVPAFPFPDDDADDDDFDPAFPLQDQPDDADADDDDPPQPLAFVCLLVDVVLVVLLVLLCVAAVVLVVLVVVLVVLVVVLVVLVCLQDKDKDKDKDKDWAADDPPPPPDDPPDHRIFIKIWIWMKIKHWRCSNCLSVLLSLLSVLLSLLSVLVSLLSSLVLSLLLLLLVLLLLLLLVLLVLLVVLLVVLVVLLVVQVVCVVVVNADPVLNVLSVVLNVVSVVVSVVSVVSNLVSQQVSCNSSNHHSVPTDDDHDPDDGDQRDDDSHAHSPLCVQRSNLSSLSSNLSSLSSQLSNLVCLQAKIKMKMKIWWFMDRPDDDRPDPVGIDMDIDMDIDHDDDDPCPSVVSSVVSVVSSVVSSVVSNVVSVVLSVLLNVLSNLLVVLVVVLVVLVVQLVVLVVQLVVQSVCVVVVNDHSVSNSVSSVSNSVSVSVSSVSSSVNNSSSSSNCVSSNRHGPPDDPD/DDPVVVVVVVVVVLVVLVPAFPQPDDDADDDDFDPAFPLQDQPDDADADDDDPPQPLAQVCLLVDVVLVVLLVLLCVAAVVLVVLVVVLVVLVVVLVVLVCLQDKDKDKDWDKDWAADDPPPPPDDPPDDRIWIKIWIWMKIKHWRCSNCLSVLLSLLSVLLSLLSVLVSLLSSLVLSLLLLLLVLLLLLLLVLLVLLVVLLVVLVVLLVVQVVCVVVVNADPVLNVLSVVLNVVSVVVSVVSVVSSLVSQQVSCNSSNHHSVPGDDDHDPDDGDQRDDDSHAHSPLCVQRSNLSSLSSNLSSLSSQLSNLVCLQAKIKMKMKIWWFMDRPDDDRPPPVGIDMDIDMDIDHDDDDPCVSVVSSVVSVVSSVVSSVVSNVVSVVLSVLLSVLSNLLVVLVVVLVVLVVQLVVLVVQLVVQSVCVVVVNDHSVSNSVSSVSNSVSVSVSSVSSSVNNSSSSSNCVSSNRHDPPPPPD

Nearest PDB structures (foldseek):
  4k7r-assembly1_A  TM=9.380E-01  e=6.622E-27  Escherichia coli K-12
  6zre-assembly2_B  TM=9.106E-01  e=6.733E-28  Pseudomonas aeruginosa PAO1
  4mt4-assembly1_C  TM=8.887E-01  e=5.902E-28  Campylobacter jejuni
  1wp1-assembly1_A  TM=9.153E-01  e=4.868E-27  Pseudomonas aeruginosa
  7akz-assembly1_A  TM=9.027E-01  e=3.001E-27  Pseudomonas aeruginosa PAO1